Protein AF-0000000065916930 (afdb_homodimer)

Sequence (1220 aa):
MCGIISAISKKNVTNILIEGMKRLEYRGYDSSGLAIINKKKEIIRLRSQGKIKNIINLIHKTKQLIGNIGIAHTRWATHGLALKKNAHPHVSKNIAIVHNGIIENYLNIKTKLQKNGYIFTSDTDTEVIAHLIHYEQNKNNKSLLKTIQTVILKLTGSYSMVIMDRYHPNILIAIRSGSPLLIGLGKQENFISSDQLSLLKITKKFIYLNEGDIAILSHKKITIFNKNSILVHRPIVISNIQNDSITKGHYQHYMKKEIYEQPYAIKNAIRNRITKNEKIQFSELNNNAHALLLKIEHIDIIACGTSYNAGMVSKYWFESLSKISCNVEIASEFCHRKFIVKKNSLLLILSQSGETADSLTALRNSKKHEYLGSLVICNSSSSSLVYESNFSILTNAGIEIGVASTKSFTTQLTILLMIAAKINNLKTNDEKIENKVAKTLRLLPEITKNVLKCDSLIYSLAKELSDKNNIIFIGRGHNYPIAMEGALKLKEISYTHAEAYAAGELKHGPLALVDSSTQIIVIAPNDNLIDKIKLNISEIRTRGGVLHIFSDNLTKFNDNTNVIRLPYDGILLSPIIYVIPLQLLAYYVALIKGKNIDKPRNLAKSVTVEMCGIISAISKKNVTNILIEGMKRLEYRGYDSSGLAIINKKKEIIRLRSQGKIKNIINLIHKTKQLIGNIGIAHTRWATHGLALKKNAHPHVSKNIAIVHNGIIENYLNIKTKLQKNGYIFTSDTDTEVIAHLIHYEQNKNNKSLLKTIQTVILKLTGSYSMVIMDRYHPNILIAIRSGSPLLIGLGKQENFISSDQLSLLKITKKFIYLNEGDIAILSHKKITIFNKNSILVHRPIVISNIQNDSITKGHYQHYMKKEIYEQPYAIKNAIRNRITKNEKIQFSELNNNAHALLLKIEHIDIIACGTSYNAGMVSKYWFESLSKISCNVEIASEFCHRKFIVKKNSLLLILSQSGETADSLTALRNSKKHEYLGSLVICNSSSSSLVYESNFSILTNAGIEIGVASTKSFTTQLTILLMIAAKINNLKTNDEKIENKVAKTLRLLPEITKNVLKCDSLIYSLAKELSDKNNIIFIGRGHNYPIAMEGALKLKEISYTHAEAYAAGELKHGPLALVDSSTQIIVIAPNDNLIDKIKLNISEIRTRGGVLHIFSDNLTKFNDNTNVIRLPYDGILLSPIIYVIPLQLLAYYVALIKGKNIDKPRNLAKSVTVE

pLDDT: mean 93.36, std 6.52, range [48.16, 98.81]

Foldseek 3Di:
DKKKKKKAFPFWCVVLQLLLCVLRCLFAFQKKKKWAQDPVLDIDIDIDGGGSVVRVVVVVVDPPNTHRIMMMMHDQDDWAHSGRQAYDFAADVQKTKDKDWAFPCLVVLVVVLVVVPDDRRGRGSNNSLNSQLVVQVVVDVDDSVVSNLVSVVVTDTFMKMKMDGSVCNQKIKIFGAQQWKKKFDDQLMIMIISDCSSCVVPGQKMFTDDHLKMWMDGSHDIWIAHNVRHTDDTDIDGHPADNVLSDQPPHPFLLVVLLLCQLVLLCQQCPPQADPLLFGHDPQADPVNLVLLQQAQEEEEEEDDLQLLLLQLLQLLLCVQLVHHYHGDYLQVQLPDDDDDDPSYEYEYEDAQLQFRSSLSNLVVCVVDDYSFYEYEYQDCPHPNCVSGPTYRHLVSGDRQFQQDRSSSLSSSLVSNLVSLNSNCSNVVDCPSSSVSSVVSVCVSVLSNQQCVCLVVLLVVLVVCLPAQAEEEEEARSCQSLSVSLQSLLCQQSVHNYYYDHLVCCVVPVLVVQAQRYEYEYEAAPDPCNVVSLVSVVVSVVRNYQYAYEYAPPDDHDPPHRYDHRPDRDDSSSSSRVSSSSSSNSVSSSVVSVTDRRRGPSGRNRNYDD/DKKKKKKAFPFWCVVLQLLLCVLRCLFAFQKKKKWAQDPVLDIDIDIDGGGSVVRVVVVVVDPPPTHRIMMMMHDQDDWAHSGRQAYDFAADVFKTKDKDWAFPCLVVLVVVLVVVPDDRRGRGSNNSLNSQLVVQVVVDVDDSVVSNLVSVVVTDTFMKMKMDGSVCNQKIKIFGAQQWKKKFDDQLMIMIISDCSSCVVPGQKMFTDDHLKMWMDGSVDIWIAHNVRHTDDTDIDGHPADNVLSDQPPHPFLLVVLLLCQLVLLCQQCPPQADPLLFGHDPQADPVNLVLLQQAQEEEEEEDDLQLLLLQLLQLLLCVQLVHHYHGDYLQVQLPDDDDDDPSYEYEYEDAQLQFRSSLSNLVVCVVDDYSFYEYEYQDCPHPNCVSGPTYRHLVSGDRQFQQDRSSSLSSSLVSNLVSLNSNCSNVVDCVSSSVSSVVSVCVSVLSNQQCVCLVVLLVVLVVCLPAQAEEEEEARSCQSLSVSLQSLLCQQSVHNYYYDHLVCCVVPVLVVQAQRYEYEYEAAPDPCNVVSLVSVVSSVVRNYQYAYEYAPPDDHDPPHRYDHRPDRDDSCSSSRVSSSSSSNSVSSSVVSVTDRRRGPSGRRRRYDD

Nearest PDB structures (foldseek):
  2j6h-assembly1_B  TM=9.504E-01  e=5.334E-79  Escherichia coli
  1jxa-assembly2_C  TM=9.363E-01  e=3.120E-67  Escherichia coli
  3ooj-assembly1_G  TM=6.020E-01  e=3.351E-77  Escherichia coli
  3ooj-assembly1_C  TM=5.832E-01  e=1.004E-77  Escherichia coli
  3ooj-assembly1_F  TM=6.096E-01  e=2.004E-74  Escherichia coli

Radius of gyration: 32.71 Å; Cα contacts (8 Å, |Δi|>4): 2933; chains: 2; bounding box: 67×106×75 Å

Structure (mmCIF, N/CA/C/O backbone):
data_AF-0000000065916930-model_v1
#
loop_
_entity.id
_entity.type
_entity.pdbx_description
1 polymer 'Glutamine--fructose-6-phosphate aminotransferase'
#
loop_
_atom_site.group_PDB
_atom_site.id
_atom_site.type_symbol
_atom_site.label_atom_id
_atom_site.label_alt_id
_atom_site.label_comp_id
_atom_site.label_asym_id
_atom_site.label_entity_id
_atom_site.label_seq_id
_atom_site.pdbx_PDB_ins_code
_atom_site.Cartn_x
_atom_site.Cartn_y
_atom_site.Cartn_z
_atom_site.occupancy
_atom_site.B_iso_or_equiv
_atom_site.auth_seq_id
_atom_site.auth_comp_id
_atom_site.auth_asym_id
_atom_site.auth_atom_id
_atom_site.pdbx_PDB_model_num
ATOM 1 N N . MET A 1 1 ? -0.081 22.953 5.621 1 67.19 1 MET A N 1
ATOM 2 C CA . MET A 1 1 ? -0.604 23.938 6.562 1 67.19 1 MET A CA 1
ATOM 3 C C . MET A 1 1 ? -0.187 25.344 6.16 1 67.19 1 MET A C 1
ATOM 5 O O . MET A 1 1 ? 0.849 25.531 5.52 1 67.19 1 MET A O 1
ATOM 9 N N . CYS A 1 2 ? -1.073 26.234 6.484 1 87.62 2 CYS A N 1
ATOM 10 C CA . CYS A 1 2 ? -0.945 27.672 6.219 1 87.62 2 CYS A CA 1
ATOM 11 C C . CYS A 1 2 ? -0.018 28.328 7.23 1 87.62 2 CYS A C 1
ATOM 13 O O . CYS A 1 2 ? 0.495 27.672 8.133 1 87.62 2 CYS A O 1
ATOM 15 N N . GLY A 1 3 ? 0.472 29.453 6.898 1 93 3 GLY A N 1
ATOM 16 C CA . GLY A 1 3 ? 1.339 30.219 7.785 1 93 3 GLY A CA 1
ATOM 17 C C . GLY A 1 3 ? 0.653 31.422 8.391 1 93 3 GLY A C 1
ATOM 18 O O . GLY A 1 3 ? -0.063 32.156 7.703 1 93 3 GLY A O 1
ATOM 19 N N . ILE A 1 4 ? 0.854 31.562 9.711 1 96.75 4 ILE A N 1
ATOM 20 C CA . ILE A 1 4 ? 0.344 32.719 10.414 1 96.75 4 ILE A CA 1
ATOM 21 C C . ILE A 1 4 ? 1.51 33.562 10.953 1 96.75 4 ILE A C 1
ATOM 23 O O . ILE A 1 4 ? 2.471 33 11.5 1 96.75 4 ILE A O 1
ATOM 27 N N . ILE A 1 5 ? 1.479 34.844 10.758 1 97.81 5 ILE A N 1
ATOM 28 C CA . ILE A 1 5 ? 2.402 35.75 11.406 1 97.81 5 ILE A CA 1
ATOM 29 C C . ILE A 1 5 ? 1.656 37.031 11.836 1 97.81 5 ILE A C 1
ATOM 31 O O . ILE A 1 5 ? 0.875 37.562 11.055 1 97.81 5 ILE A O 1
ATOM 35 N N . SER A 1 6 ? 1.8 37.375 13.055 1 98.69 6 SER A N 1
ATOM 36 C CA . SER A 1 6 ? 1.18 38.594 13.594 1 98.69 6 SER A CA 1
ATOM 37 C C . SER A 1 6 ? 2.137 39.344 14.516 1 98.69 6 SER A C 1
ATOM 39 O O . SER A 1 6 ? 3.088 38.75 15.039 1 98.69 6 SER A O 1
ATOM 41 N N . ALA A 1 7 ? 1.853 40.625 14.609 1 98.56 7 ALA A N 1
ATOM 42 C CA . ALA A 1 7 ? 2.729 41.469 15.43 1 98.56 7 ALA A CA 1
ATOM 43 C C . ALA A 1 7 ? 1.951 42.594 16.078 1 98.56 7 ALA A C 1
ATOM 45 O O . ALA A 1 7 ? 1.01 43.125 15.492 1 98.56 7 ALA A O 1
ATOM 46 N N . ILE A 1 8 ? 2.291 42.906 17.25 1 98.38 8 ILE A N 1
ATOM 47 C CA . ILE A 1 8 ? 1.831 44.062 17.969 1 98.38 8 ILE A CA 1
ATOM 48 C C . ILE A 1 8 ? 3.023 44.812 18.594 1 98.38 8 ILE A C 1
ATOM 50 O O . ILE A 1 8 ? 3.852 44.188 19.266 1 98.38 8 ILE A O 1
ATOM 54 N N . SER A 1 9 ? 3.145 46.031 18.25 1 97.38 9 SER A N 1
ATOM 55 C CA . SER A 1 9 ? 4.324 46.812 18.625 1 97.38 9 SER A CA 1
ATOM 56 C C . SER A 1 9 ? 3.982 48.281 18.781 1 97.38 9 SER A C 1
ATOM 58 O O . SER A 1 9 ? 2.885 48.719 18.422 1 97.38 9 SER A O 1
ATOM 60 N N . LYS A 1 10 ? 4.941 49.031 19.375 1 94.62 10 LYS A N 1
ATOM 61 C CA . LYS A 1 10 ? 4.828 50.5 19.391 1 94.62 10 LYS A CA 1
ATOM 62 C C . LYS A 1 10 ? 5.215 51.094 18.047 1 94.62 10 LYS A C 1
ATOM 64 O O . LYS A 1 10 ? 4.879 52.25 17.75 1 94.62 10 LYS A O 1
ATOM 69 N N . LYS A 1 11 ? 5.871 50.25 17.281 1 94.69 11 LYS A N 1
ATOM 70 C CA . LYS A 1 11 ? 6.316 50.688 15.961 1 94.69 11 LYS A CA 1
ATOM 71 C C . LYS A 1 11 ? 5.473 50.062 14.859 1 94.69 11 LYS A C 1
ATOM 73 O O . LYS A 1 11 ? 4.609 49.219 15.141 1 94.69 11 LYS A O 1
ATOM 78 N N . ASN A 1 12 ? 5.758 50.594 13.664 1 95.88 12 ASN A N 1
ATOM 79 C CA . ASN A 1 12 ? 5.074 50.031 12.508 1 95.88 12 ASN A CA 1
ATOM 80 C C . ASN A 1 12 ? 5.422 48.531 12.312 1 95.88 12 ASN A C 1
ATOM 82 O O . ASN A 1 12 ? 6.598 48.188 12.328 1 95.88 12 ASN A O 1
ATOM 86 N N . VAL A 1 13 ? 4.398 47.656 12.047 1 97.12 13 VAL A N 1
ATOM 87 C CA . VAL A 1 13 ? 4.637 46.219 12.055 1 97.12 13 VAL A CA 1
ATOM 88 C C . VAL A 1 13 ? 4.637 45.688 10.617 1 97.12 13 VAL A C 1
ATOM 90 O O . VAL A 1 13 ? 4.855 44.5 10.391 1 97.12 13 VAL A O 1
ATOM 93 N N . THR A 1 14 ? 4.441 46.5 9.625 1 96.81 14 THR A N 1
ATOM 94 C CA . THR A 1 14 ? 4.266 46.062 8.242 1 96.81 14 THR A CA 1
ATOM 95 C C . THR A 1 14 ? 5.465 45.25 7.773 1 96.81 14 THR A C 1
ATOM 97 O O . THR A 1 14 ? 5.301 44.188 7.188 1 96.81 14 THR A O 1
ATOM 100 N N . ASN A 1 15 ? 6.625 45.719 8.016 1 95.81 15 ASN A N 1
ATOM 101 C CA . ASN A 1 15 ? 7.832 45.031 7.562 1 95.81 15 ASN A CA 1
ATOM 102 C C . ASN A 1 15 ? 8.008 43.688 8.258 1 95.81 15 ASN A C 1
ATOM 104 O O . ASN A 1 15 ? 8.516 42.75 7.652 1 95.81 15 ASN A O 1
ATOM 108 N N . ILE A 1 16 ? 7.633 43.594 9.469 1 96.69 16 ILE A N 1
ATOM 109 C CA . ILE A 1 16 ? 7.703 42.344 10.211 1 96.69 16 ILE A CA 1
ATOM 110 C C . ILE A 1 16 ? 6.773 41.312 9.57 1 96.69 16 ILE A C 1
ATOM 112 O O . ILE A 1 16 ? 7.145 40.125 9.414 1 96.69 16 ILE A O 1
ATOM 116 N N . LEU A 1 17 ? 5.602 41.75 9.211 1 97.81 17 LEU A N 1
ATOM 117 C CA . LEU A 1 17 ? 4.629 40.844 8.578 1 97.81 17 LEU A CA 1
ATOM 118 C C . LEU A 1 17 ? 5.129 40.375 7.219 1 97.81 17 LEU A C 1
ATOM 120 O O . LEU A 1 17 ? 4.988 39.219 6.879 1 97.81 17 LEU A O 1
ATOM 124 N N . ILE A 1 18 ? 5.754 41.281 6.488 1 96.31 18 ILE A N 1
ATOM 125 C CA . ILE A 1 18 ? 6.27 40.969 5.164 1 96.31 18 ILE A CA 1
ATOM 126 C C . ILE A 1 18 ? 7.375 39.906 5.281 1 96.31 18 ILE A C 1
ATOM 128 O O . ILE A 1 18 ? 7.34 38.875 4.605 1 96.31 18 ILE A O 1
ATOM 132 N N . GLU A 1 19 ? 8.297 40.125 6.133 1 95.44 19 GLU A N 1
ATOM 133 C CA . GLU A 1 19 ? 9.422 39.219 6.312 1 95.44 19 GLU A CA 1
ATOM 134 C C . GLU A 1 19 ? 8.953 37.875 6.852 1 95.44 19 GLU A C 1
ATOM 136 O O . GLU A 1 19 ? 9.469 36.812 6.445 1 95.44 19 GLU A O 1
ATOM 141 N N . GLY A 1 20 ? 8.07 37.938 7.746 1 95.69 20 GLY A N 1
ATOM 142 C CA . GLY A 1 20 ? 7.504 36.688 8.266 1 95.69 20 GLY A CA 1
ATOM 143 C C . GLY A 1 20 ? 6.809 35.875 7.203 1 95.69 20 GLY A C 1
ATOM 144 O O . GLY A 1 20 ? 6.965 34.625 7.164 1 95.69 20 GLY A O 1
ATOM 145 N N . MET A 1 21 ? 6.02 36.469 6.359 1 95.5 21 MET A N 1
ATOM 146 C CA . MET A 1 21 ? 5.328 35.781 5.277 1 95.5 21 MET A CA 1
ATOM 147 C C . MET A 1 21 ? 6.328 35.125 4.32 1 95.5 21 MET A C 1
ATOM 149 O O . MET A 1 21 ? 6.133 34 3.869 1 95.5 21 MET A O 1
ATOM 153 N N . LYS A 1 22 ? 7.383 35.844 4.023 1 93.44 22 LYS A N 1
ATOM 154 C CA . LYS A 1 22 ? 8.414 35.312 3.143 1 93.44 22 LYS A CA 1
ATOM 155 C C . LYS A 1 22 ? 8.992 34.031 3.693 1 93.44 22 LYS A C 1
ATOM 157 O O . LYS A 1 22 ? 9.18 33.062 2.949 1 93.44 22 LYS A O 1
ATOM 162 N N . ARG A 1 23 ? 9.133 33.969 4.938 1 90.81 23 ARG A N 1
ATOM 163 C CA . ARG A 1 23 ? 9.766 32.844 5.59 1 90.81 23 ARG A CA 1
ATOM 164 C C . ARG A 1 23 ? 8.773 31.688 5.77 1 90.81 23 ARG A C 1
ATOM 166 O O . ARG A 1 23 ? 9.18 30.547 5.941 1 90.81 23 ARG A O 1
ATOM 173 N N . LEU A 1 24 ? 7.52 32.031 5.684 1 91.25 24 LEU A N 1
ATOM 174 C CA . LEU A 1 24 ? 6.488 31 5.867 1 91.25 24 LEU A CA 1
ATOM 175 C C . LEU A 1 24 ? 5.945 30.531 4.52 1 91.25 24 LEU A C 1
ATOM 177 O O . LEU A 1 24 ? 5.004 29.734 4.473 1 91.25 24 LEU A O 1
ATOM 181 N N . GLU A 1 25 ? 6.535 30.953 3.467 1 87.5 25 GLU A N 1
ATOM 182 C CA . GLU A 1 25 ? 6.012 30.625 2.143 1 87.5 25 GLU A CA 1
ATOM 183 C C . GLU A 1 25 ? 6.004 29.125 1.905 1 87.5 25 GLU A C 1
ATOM 185 O O . GLU A 1 25 ? 5.16 28.609 1.168 1 87.5 25 GLU A O 1
ATOM 190 N N . TYR A 1 26 ? 6.895 28.422 2.535 1 81.38 26 TYR A N 1
ATOM 191 C CA . TYR A 1 26 ? 6.992 26.969 2.363 1 81.38 26 TYR A CA 1
ATOM 192 C C . TYR A 1 26 ? 5.77 26.266 2.941 1 81.38 26 TYR A C 1
ATOM 194 O O . TYR A 1 26 ? 5.504 25.109 2.621 1 81.38 26 TYR A O 1
ATOM 202 N N . ARG A 1 27 ? 4.992 26.938 3.754 1 86.06 27 ARG A N 1
ATOM 203 C CA . ARG A 1 27 ? 3.801 26.359 4.375 1 86.06 27 ARG A CA 1
ATOM 204 C C . ARG A 1 27 ? 2.566 26.609 3.512 1 86.06 27 ARG A C 1
ATOM 206 O O . ARG A 1 27 ? 1.517 26 3.74 1 86.06 27 ARG A O 1
ATOM 213 N N . GLY A 1 28 ? 2.66 27.531 2.635 1 86.94 28 GLY A N 1
ATOM 214 C CA . GLY A 1 28 ? 1.579 27.859 1.72 1 86.94 28 GLY A CA 1
ATOM 215 C C . GLY A 1 28 ? 1.956 28.922 0.71 1 86.94 28 GLY A C 1
ATOM 216 O O . GLY A 1 28 ? 2.588 29.922 1.062 1 86.94 28 GLY A O 1
ATOM 217 N N . TYR A 1 29 ? 1.554 28.641 -0.523 1 86.06 29 TYR A N 1
ATOM 218 C CA . TYR A 1 29 ? 1.954 29.578 -1.557 1 86.06 29 TYR A CA 1
ATOM 219 C C . TYR A 1 29 ? 0.828 29.812 -2.559 1 86.06 29 TYR A C 1
ATOM 221 O O . TYR A 1 29 ? 1.061 30.297 -3.664 1 86.06 29 TYR A O 1
ATOM 229 N N . ASP A 1 30 ? -0.404 29.453 -2.158 1 89.06 30 ASP A N 1
ATOM 230 C CA . ASP A 1 30 ? -1.557 29.609 -3.039 1 89.06 30 ASP A CA 1
ATOM 231 C C . ASP A 1 30 ? -2.064 31.047 -3.023 1 89.06 30 ASP A C 1
ATOM 233 O O . ASP A 1 30 ? -2.529 31.562 -4.043 1 89.06 30 ASP A O 1
ATOM 237 N N . SER A 1 31 ? -2.133 31.594 -1.877 1 93.75 31 SER A N 1
ATOM 238 C CA . SER A 1 31 ? -2.523 32.969 -1.676 1 93.75 31 SER A CA 1
ATOM 239 C C . SER A 1 31 ? -1.972 33.531 -0.362 1 93.75 31 SER A C 1
ATOM 241 O O . SER A 1 31 ? -1.495 32.75 0.48 1 93.75 31 SER A O 1
ATOM 243 N N . SER A 1 32 ? -1.911 34.812 -0.305 1 96.5 32 SER A N 1
ATOM 244 C CA . SER A 1 32 ? -1.412 35.469 0.904 1 96.5 32 SER A CA 1
ATOM 245 C C . SER A 1 32 ? -2.1 36.812 1.138 1 96.5 32 SER A C 1
ATOM 247 O O . SER A 1 32 ? -2.715 37.375 0.225 1 96.5 32 SER A O 1
ATOM 249 N N . GLY A 1 33 ? -2.029 37.25 2.35 1 97.56 33 GLY A N 1
ATOM 250 C CA . GLY A 1 33 ? -2.607 38.531 2.689 1 97.56 33 GLY A CA 1
ATOM 251 C C . GLY A 1 33 ? -2.23 39.031 4.082 1 97.56 33 GLY A C 1
ATOM 252 O O . GLY A 1 33 ? -1.593 38.281 4.84 1 97.56 33 GLY A O 1
ATOM 253 N N . LEU A 1 34 ? -2.525 40.281 4.32 1 98.12 34 LEU A N 1
ATOM 254 C CA . LEU A 1 34 ? -2.309 40.875 5.641 1 98.12 34 LEU A CA 1
ATOM 255 C C . LEU A 1 34 ? -3.363 41.938 5.953 1 98.12 34 LEU A C 1
ATOM 257 O O . LEU A 1 34 ? -4.074 42.375 5.055 1 98.12 34 LEU A O 1
ATOM 261 N N . ALA A 1 35 ? -3.549 42.188 7.137 1 98.19 35 ALA A N 1
ATOM 262 C CA . ALA A 1 35 ? -4.398 43.25 7.621 1 98.19 35 ALA A CA 1
ATOM 263 C C . ALA A 1 35 ? -3.717 44.031 8.75 1 98.19 35 ALA A C 1
ATOM 265 O O . ALA A 1 35 ? -3.045 43.438 9.594 1 98.19 35 ALA A O 1
ATOM 266 N N . ILE A 1 36 ? -3.871 45.281 8.703 1 97.44 36 ILE A N 1
ATOM 267 C CA . ILE A 1 36 ? -3.32 46.156 9.727 1 97.44 36 ILE A CA 1
ATOM 268 C C . ILE A 1 36 ? -4.398 47.125 10.219 1 97.44 36 ILE A C 1
ATOM 270 O O . ILE A 1 36 ? -5.336 47.438 9.477 1 97.44 36 ILE A O 1
ATOM 274 N N . ILE A 1 37 ? -4.359 47.469 11.453 1 97.12 37 ILE A N 1
ATOM 275 C CA . ILE A 1 37 ? -5.172 48.562 11.945 1 97.12 37 ILE A CA 1
ATOM 276 C C . ILE A 1 37 ? -4.371 49.875 11.898 1 97.12 37 ILE A C 1
ATOM 278 O O . ILE A 1 37 ? -3.338 49.969 12.562 1 97.12 37 ILE A O 1
ATOM 282 N N . ASN A 1 38 ? -4.887 50.812 11.164 1 94.25 38 ASN A N 1
ATOM 283 C CA . ASN A 1 38 ? -4.129 52.062 10.984 1 94.25 38 ASN A CA 1
ATOM 284 C C . ASN A 1 38 ? -4.379 53.031 12.125 1 94.25 38 ASN A C 1
ATOM 286 O O . ASN A 1 38 ? -5.059 52.719 13.094 1 94.25 38 ASN A O 1
ATOM 290 N N . LYS A 1 39 ? -3.797 54.188 11.992 1 90.75 39 LYS A N 1
ATOM 291 C CA . LYS A 1 39 ? -3.885 55.188 13.039 1 90.75 39 LYS A CA 1
ATOM 292 C C . LYS A 1 39 ? -5.32 55.688 13.211 1 90.75 39 LYS A C 1
ATOM 294 O O . LYS A 1 39 ? -5.699 56.125 14.297 1 90.75 39 LYS A O 1
ATOM 299 N N . LYS A 1 40 ? -6.113 55.594 12.164 1 92.94 40 LYS A N 1
ATOM 300 C CA . LYS A 1 40 ? -7.512 56 12.211 1 92.94 40 LYS A CA 1
ATOM 301 C C . LYS A 1 40 ? -8.398 54.906 12.75 1 92.94 40 LYS A C 1
ATOM 303 O O . LYS A 1 40 ? -9.625 54.969 12.68 1 92.94 40 LYS A O 1
ATOM 308 N N . LYS A 1 41 ? -7.801 53.812 13.172 1 94.88 41 LYS A N 1
ATOM 309 C CA . LYS A 1 41 ? -8.484 52.656 13.75 1 94.88 41 LYS A CA 1
ATOM 310 C C . LYS A 1 41 ? -9.336 51.938 12.703 1 94.88 41 LYS A C 1
ATOM 312 O O . LYS A 1 41 ? -10.445 51.5 12.992 1 94.88 41 LYS A O 1
ATOM 317 N N . GLU A 1 42 ? -8.797 52 11.562 1 95.69 42 GLU A N 1
ATOM 318 C CA . GLU A 1 42 ? -9.43 51.25 10.477 1 95.69 42 GLU A CA 1
ATOM 319 C C . GLU A 1 42 ? -8.625 50.031 10.109 1 95.69 42 GLU A C 1
ATOM 321 O O . GLU A 1 42 ? -7.395 50.031 10.133 1 95.69 42 GLU A O 1
ATOM 326 N N . ILE A 1 43 ? -9.414 48.969 9.734 1 97.12 43 ILE A N 1
ATOM 327 C CA . ILE A 1 43 ? -8.758 47.75 9.242 1 97.12 43 ILE A CA 1
ATOM 328 C C . ILE A 1 43 ? -8.453 47.906 7.754 1 97.12 43 ILE A C 1
ATOM 330 O O . ILE A 1 43 ? -9.367 48.031 6.941 1 97.12 43 ILE A O 1
ATOM 334 N N . ILE A 1 44 ? -7.199 47.906 7.418 1 96.94 44 ILE A N 1
ATOM 335 C CA . ILE A 1 44 ? -6.77 47.906 6.023 1 96.94 44 ILE A CA 1
ATOM 336 C C . ILE A 1 44 ? -6.316 46.469 5.648 1 96.94 44 ILE A C 1
ATOM 338 O O . ILE A 1 44 ? -5.375 45.938 6.234 1 96.94 44 ILE A O 1
ATOM 342 N N . ARG A 1 45 ? -6.984 45.875 4.707 1 97.12 45 ARG A N 1
ATOM 343 C CA . ARG A 1 45 ? -6.723 44.5 4.305 1 97.12 45 ARG A CA 1
ATOM 344 C C . ARG A 1 45 ? -6.219 44.438 2.867 1 97.12 45 ARG A C 1
ATOM 346 O O . ARG A 1 45 ? -6.738 45.125 1.988 1 97.12 45 ARG A O 1
ATOM 353 N N . LEU A 1 46 ? -5.164 43.719 2.684 1 97.38 46 LEU A N 1
ATOM 354 C CA . LEU A 1 46 ? -4.664 43.375 1.354 1 97.38 46 LEU A CA 1
ATOM 355 C C . LEU A 1 46 ? -4.574 41.875 1.162 1 97.38 46 LEU A C 1
ATOM 357 O O . LEU A 1 46 ? -4.164 41.156 2.072 1 97.38 46 LEU A O 1
ATOM 361 N N . ARG A 1 47 ? -5.039 41.344 0.109 1 96.44 47 ARG A N 1
ATOM 362 C CA . ARG A 1 47 ? -5.008 39.938 -0.228 1 96.44 47 ARG A CA 1
ATOM 363 C C . ARG A 1 47 ? -4.59 39.719 -1.68 1 96.44 47 ARG A C 1
ATOM 365 O O . ARG A 1 47 ? -4.906 40.531 -2.547 1 96.44 47 ARG A O 1
ATOM 372 N N . SER A 1 48 ? -3.92 38.719 -1.923 1 96.44 48 SER A N 1
ATOM 373 C CA . SER A 1 48 ? -3.484 38.375 -3.279 1 96.44 48 SER A CA 1
ATOM 374 C C . SER A 1 48 ? -3.439 36.875 -3.512 1 96.44 48 SER A C 1
ATOM 376 O O . SER A 1 48 ? -3.172 36.125 -2.586 1 96.44 48 SER A O 1
ATOM 378 N N . GLN A 1 49 ? -3.768 36.594 -4.719 1 94.5 49 GLN A N 1
ATOM 379 C CA . GLN A 1 49 ? -3.592 35.188 -5.148 1 94.5 49 GLN A CA 1
ATOM 380 C C . GLN A 1 49 ? -2.156 34.938 -5.602 1 94.5 49 GLN A C 1
ATOM 382 O O . GLN A 1 49 ? -1.477 35.844 -6.07 1 94.5 49 GLN A O 1
ATOM 387 N N . GLY A 1 50 ? -1.706 33.75 -5.445 1 90.31 50 GLY A N 1
ATOM 388 C CA . GLY A 1 50 ? -0.415 33.344 -5.984 1 90.31 50 GLY A CA 1
ATOM 389 C C . GLY A 1 50 ? 0.715 33.469 -4.98 1 90.31 50 GLY A C 1
ATOM 390 O O . GLY A 1 50 ? 0.485 33.438 -3.77 1 90.31 50 GLY A O 1
ATOM 391 N N . LYS A 1 51 ? 1.942 33.688 -5.477 1 88 51 LYS A N 1
ATOM 392 C CA . LYS A 1 51 ? 3.156 33.656 -4.668 1 88 51 LYS A CA 1
ATOM 393 C C . LYS A 1 51 ? 3.279 34.906 -3.828 1 88 51 LYS A C 1
ATOM 395 O O . LYS A 1 51 ? 2.66 35.938 -4.137 1 88 51 LYS A O 1
ATOM 400 N N . ILE A 1 52 ? 4.117 34.875 -2.857 1 92.19 52 ILE A N 1
ATOM 401 C CA . ILE A 1 52 ? 4.281 35.938 -1.868 1 92.19 52 ILE A CA 1
ATOM 402 C C . ILE A 1 52 ? 4.707 37.219 -2.562 1 92.19 52 ILE A C 1
ATOM 404 O O . ILE A 1 52 ? 4.387 38.312 -2.098 1 92.19 52 ILE A O 1
ATOM 408 N N . LYS A 1 53 ? 5.375 37.062 -3.67 1 93.06 53 LYS A N 1
ATOM 409 C CA . LYS A 1 53 ? 5.82 38.25 -4.406 1 93.06 53 LYS A CA 1
ATOM 410 C C . LYS A 1 53 ? 4.641 39.125 -4.801 1 93.06 53 LYS A C 1
ATOM 412 O O . LYS A 1 53 ? 4.762 40.344 -4.848 1 93.06 53 LYS A O 1
ATOM 417 N N . ASN A 1 54 ? 3.516 38.562 -5.074 1 94.69 54 ASN A N 1
ATOM 418 C CA . ASN A 1 54 ? 2.334 39.312 -5.504 1 94.69 54 ASN A CA 1
ATOM 419 C C . ASN A 1 54 ? 1.815 40.219 -4.402 1 94.69 54 ASN A C 1
ATOM 421 O O . ASN A 1 54 ? 1.473 41.375 -4.664 1 94.69 54 ASN A O 1
ATOM 425 N N . ILE A 1 55 ? 1.73 39.688 -3.191 1 95.44 55 ILE A N 1
ATOM 426 C CA . ILE A 1 55 ? 1.234 40.5 -2.088 1 95.44 55 ILE A CA 1
ATOM 427 C C . ILE A 1 55 ? 2.25 41.594 -1.752 1 95.44 55 ILE A C 1
ATOM 429 O O . ILE A 1 55 ? 1.875 42.688 -1.369 1 95.44 55 ILE A O 1
ATOM 433 N N . ILE A 1 56 ? 3.49 41.312 -1.883 1 94.38 56 ILE A N 1
ATOM 434 C CA . ILE A 1 56 ? 4.535 42.281 -1.606 1 94.38 56 ILE A CA 1
ATOM 435 C C . ILE A 1 56 ? 4.426 43.438 -2.59 1 94.38 56 ILE A C 1
ATOM 437 O O . ILE A 1 56 ? 4.52 44.625 -2.197 1 94.38 56 ILE A O 1
ATOM 441 N N . ASN A 1 57 ? 4.211 43.125 -3.789 1 94.75 57 ASN A N 1
ATOM 442 C CA . ASN A 1 57 ? 4.02 44.156 -4.805 1 94.75 57 ASN A CA 1
ATOM 443 C C . ASN A 1 57 ? 2.809 45.031 -4.496 1 94.75 57 ASN A C 1
ATOM 445 O O . ASN A 1 57 ? 2.855 46.25 -4.676 1 94.75 57 ASN A O 1
ATOM 449 N N . LEU A 1 58 ? 1.793 44.375 -4.074 1 95.06 58 LEU A N 1
ATOM 450 C CA . LEU A 1 58 ? 0.576 45.094 -3.727 1 95.06 58 LEU A CA 1
ATOM 451 C C . LEU A 1 58 ? 0.816 46.031 -2.541 1 95.06 58 LEU A C 1
ATOM 453 O O . LEU A 1 58 ? 0.311 47.156 -2.514 1 95.06 58 LEU A O 1
ATOM 457 N N . ILE A 1 59 ? 1.515 45.562 -1.584 1 94.75 59 ILE A N 1
ATOM 458 C CA . ILE A 1 59 ? 1.835 46.375 -0.396 1 94.75 59 ILE A CA 1
ATOM 459 C C . ILE A 1 59 ? 2.656 47.594 -0.793 1 94.75 59 ILE A C 1
ATOM 461 O O . ILE A 1 59 ? 2.41 48.688 -0.306 1 94.75 59 ILE A O 1
ATOM 465 N N . HIS A 1 60 ? 3.588 47.406 -1.66 1 91.69 60 HIS A N 1
ATOM 466 C CA . HIS A 1 60 ? 4.449 48.5 -2.104 1 91.69 60 HIS A CA 1
ATOM 467 C C . HIS A 1 60 ? 3.656 49.531 -2.865 1 91.69 60 HIS A C 1
ATOM 469 O O . HIS A 1 60 ? 3.992 50.719 -2.824 1 91.69 60 HIS A O 1
ATOM 475 N N . LYS A 1 61 ? 2.684 49.062 -3.48 1 91.69 61 LYS A N 1
ATOM 476 C CA . LYS A 1 61 ? 1.849 49.969 -4.238 1 91.69 61 LYS A CA 1
ATOM 477 C C . LYS A 1 61 ? 0.899 50.75 -3.316 1 91.69 61 LYS A C 1
ATOM 479 O O . LYS A 1 61 ? 0.431 51.844 -3.662 1 91.69 61 LYS A O 1
ATOM 484 N N . THR A 1 62 ? 0.628 50.094 -2.289 1 87.12 62 THR A N 1
ATOM 485 C CA . THR A 1 62 ? -0.293 50.688 -1.336 1 87.12 62 THR A CA 1
ATOM 486 C C . THR A 1 62 ? 0.432 51.719 -0.459 1 87.12 62 THR A C 1
ATOM 488 O O . THR A 1 62 ? 1.453 51.375 0.155 1 87.12 62 THR A O 1
ATOM 491 N N . LYS A 1 63 ? 0.023 52.969 -0.599 1 78.19 63 LYS A N 1
ATOM 492 C CA . LYS A 1 63 ? 0.64 54.031 0.159 1 78.19 63 LYS A CA 1
ATOM 493 C C . LYS A 1 63 ? 0.185 54.031 1.615 1 78.19 63 LYS A C 1
ATOM 495 O O . LYS A 1 63 ? -0.984 53.75 1.902 1 78.19 63 LYS A O 1
ATOM 500 N N . GLN A 1 64 ? 1.112 54.156 2.58 1 77.06 64 GLN A N 1
ATOM 501 C CA . GLN A 1 64 ? 0.854 54.438 3.992 1 77.06 64 GLN A CA 1
ATOM 502 C C . GLN A 1 64 ? 0.253 53.188 4.68 1 77.06 64 GLN A C 1
ATOM 504 O O . GLN A 1 64 ? -0.707 53.312 5.441 1 77.06 64 GLN A O 1
ATOM 509 N N . LEU A 1 65 ? 0.63 52 4.309 1 91.31 65 LEU A N 1
ATOM 510 C CA . LEU A 1 65 ? 0.256 50.844 5.113 1 91.31 65 LEU A CA 1
ATOM 511 C C . LEU A 1 65 ? 1.027 50.812 6.43 1 91.31 65 LEU A C 1
ATOM 513 O O . LEU A 1 65 ? 2.008 50.094 6.566 1 91.31 65 LEU A O 1
ATOM 517 N N . ILE A 1 66 ? 0.536 51.656 7.344 1 93.88 66 ILE A N 1
ATOM 518 C CA . ILE A 1 66 ? 1.221 51.844 8.617 1 93.88 66 ILE A CA 1
ATOM 519 C C . ILE A 1 66 ? 0.273 51.5 9.766 1 93.88 66 ILE A C 1
ATOM 521 O O . ILE A 1 66 ? -0.877 51.969 9.781 1 93.88 66 ILE A O 1
ATOM 525 N N . GLY A 1 67 ? 0.789 50.75 10.656 1 95.38 67 GLY A N 1
ATOM 526 C CA . GLY A 1 67 ? 0.04 50.375 11.852 1 95.38 67 GLY A CA 1
ATOM 527 C C . GLY A 1 67 ? 0.88 49.656 12.891 1 95.38 67 GLY A C 1
ATOM 528 O O . GLY A 1 67 ? 1.966 49.156 12.586 1 95.38 67 GLY A O 1
ATOM 529 N N . ASN A 1 68 ? 0.403 49.656 14.148 1 96.69 68 ASN A N 1
ATOM 530 C CA . ASN A 1 68 ? 1.141 49.062 15.258 1 96.69 68 ASN A CA 1
ATOM 531 C C . ASN A 1 68 ? 0.677 47.625 15.547 1 96.69 68 ASN A C 1
ATOM 533 O O . ASN A 1 68 ? 1.24 46.969 16.406 1 96.69 68 ASN A O 1
ATOM 537 N N . ILE A 1 69 ? -0.35 47.188 14.906 1 98.06 69 ILE A N 1
ATOM 538 C CA . ILE A 1 69 ? -0.899 45.844 15.07 1 98.06 69 ILE A CA 1
ATOM 539 C C . ILE A 1 69 ? -1.322 45.281 13.711 1 98.06 69 ILE A C 1
ATOM 541 O O . ILE A 1 69 ? -1.865 46.031 12.883 1 98.06 69 ILE A O 1
ATOM 545 N N . GLY A 1 70 ? -0.958 44.031 13.453 1 98.38 70 GLY A N 1
ATOM 546 C CA . GLY A 1 70 ? -1.298 43.438 12.172 1 98.38 70 GLY A CA 1
ATOM 547 C C . GLY A 1 70 ? -1.228 41.906 12.188 1 98.38 70 GLY A C 1
ATOM 548 O O . GLY A 1 70 ? -0.628 41.312 13.094 1 98.38 70 GLY A O 1
ATOM 549 N N . ILE A 1 71 ? -1.944 41.25 11.25 1 98.62 71 ILE A N 1
ATOM 550 C CA . ILE A 1 71 ? -1.942 39.812 11.047 1 98.62 71 ILE A CA 1
ATOM 551 C C . ILE A 1 71 ? -1.715 39.5 9.57 1 98.62 71 ILE A C 1
ATOM 553 O O . ILE A 1 71 ? -2.146 40.25 8.695 1 98.62 71 ILE A O 1
ATOM 557 N N . ALA A 1 72 ? -1.018 38.469 9.32 1 98.38 72 ALA A N 1
ATOM 558 C CA . ALA A 1 72 ? -0.741 38.031 7.961 1 98.38 72 ALA A CA 1
ATOM 559 C C . ALA A 1 72 ? -0.823 36.5 7.848 1 98.38 72 ALA A C 1
ATOM 561 O O . ALA A 1 72 ? -0.759 35.781 8.859 1 98.38 72 ALA A O 1
ATOM 562 N N . HIS A 1 73 ? -1.079 36.062 6.602 1 97.25 73 HIS A N 1
ATOM 563 C CA . HIS A 1 73 ? -1.354 34.656 6.379 1 97.25 73 HIS A CA 1
ATOM 564 C C . HIS A 1 73 ? -0.841 34.188 5.016 1 97.25 73 HIS A C 1
ATOM 566 O O . HIS A 1 73 ? -0.963 34.938 4.027 1 97.25 73 HIS A O 1
ATOM 572 N N . THR A 1 74 ? -0.138 33.094 4.984 1 94.81 74 THR A N 1
ATOM 573 C CA . THR A 1 74 ? 0.155 32.375 3.75 1 94.81 74 THR A CA 1
ATOM 574 C C . THR A 1 74 ? -0.704 31.109 3.641 1 94.81 74 THR A C 1
ATOM 576 O O . THR A 1 74 ? -0.716 30.266 4.551 1 94.81 74 THR A O 1
ATOM 579 N N . ARG A 1 75 ? -1.346 30.922 2.529 1 92.06 75 ARG A N 1
ATOM 580 C CA . ARG A 1 75 ? -2.432 29.953 2.465 1 92.06 75 ARG A CA 1
ATOM 581 C C . ARG A 1 75 ? -2.07 28.797 1.547 1 92.06 75 ARG A C 1
ATOM 583 O O . ARG A 1 75 ? -1.598 29 0.428 1 92.06 75 ARG A O 1
ATOM 590 N N . TRP A 1 76 ? -2.273 27.641 2.031 1 86.81 76 TRP A N 1
ATOM 591 C CA . TRP A 1 76 ? -2.422 26.422 1.243 1 86.81 76 TRP A CA 1
ATOM 592 C C . TRP A 1 76 ? -3.889 26.031 1.121 1 86.81 76 TRP A C 1
ATOM 594 O O . TRP A 1 76 ? -4.52 25.656 2.109 1 86.81 76 TRP A O 1
ATOM 604 N N . ALA A 1 77 ? -4.461 26.078 -0.037 1 82.38 77 ALA A N 1
ATOM 605 C CA . ALA A 1 77 ? -5.906 26.031 -0.225 1 82.38 77 ALA A CA 1
ATOM 606 C C . ALA A 1 77 ? -6.449 24.641 0.046 1 82.38 77 ALA A C 1
ATOM 608 O O . ALA A 1 77 ? -6.062 23.672 -0.624 1 82.38 77 ALA A O 1
ATOM 609 N N . THR A 1 78 ? -7.246 24.5 0.991 1 78.56 78 THR A N 1
ATOM 610 C CA . THR A 1 78 ? -7.965 23.266 1.312 1 78.56 78 THR A CA 1
ATOM 611 C C . THR A 1 78 ? -9.438 23.391 0.934 1 78.56 78 THR A C 1
ATOM 613 O O . THR A 1 78 ? -9.953 22.578 0.156 1 78.56 78 THR A O 1
ATOM 616 N N . HIS A 1 79 ? -10.039 24.391 1.474 1 78.31 79 HIS A N 1
ATOM 617 C CA . HIS A 1 79 ? -11.414 24.734 1.134 1 78.31 79 HIS A CA 1
ATOM 618 C C . HIS A 1 79 ? -11.469 26 0.271 1 78.31 79 HIS A C 1
ATOM 620 O O . HIS A 1 79 ? -10.875 27.016 0.617 1 78.31 79 HIS A O 1
ATOM 626 N N . GLY A 1 80 ? -12.117 25.844 -0.812 1 79.62 80 GLY A N 1
ATOM 627 C CA . GLY A 1 80 ? -12.195 26.984 -1.712 1 79.62 80 GLY A CA 1
ATOM 628 C C . GLY A 1 80 ? -10.984 27.109 -2.615 1 79.62 80 GLY A C 1
ATOM 629 O O . GLY A 1 80 ? -9.859 26.844 -2.193 1 79.62 80 GLY A O 1
ATOM 630 N N . LEU A 1 81 ? -11.18 27.562 -3.768 1 82.75 81 LEU A N 1
ATOM 631 C CA . LEU A 1 81 ? -10.125 27.703 -4.77 1 82.75 81 LEU A CA 1
ATOM 632 C C . LEU A 1 81 ? -9.086 28.734 -4.336 1 82.75 81 LEU A C 1
ATOM 634 O O . LEU A 1 81 ? -9.367 29.562 -3.469 1 82.75 81 LEU A O 1
ATOM 638 N N . ALA A 1 82 ? -7.91 28.641 -4.887 1 85.31 82 ALA A N 1
ATOM 639 C CA . ALA A 1 82 ? -6.848 29.594 -4.598 1 85.31 82 ALA A CA 1
ATOM 640 C C . ALA A 1 82 ? -7.133 30.938 -5.266 1 85.31 82 ALA A C 1
ATOM 642 O O . ALA A 1 82 ? -6.453 31.328 -6.223 1 85.31 82 ALA A O 1
ATOM 643 N N . LEU A 1 83 ? -8.164 31.625 -4.711 1 90.88 83 LEU A N 1
ATOM 644 C CA . LEU A 1 83 ? -8.594 32.906 -5.223 1 90.88 83 LEU A CA 1
ATOM 645 C C . LEU A 1 83 ? -8.352 34.031 -4.191 1 90.88 83 LEU A C 1
ATOM 647 O O . LEU A 1 83 ? -8.266 33.75 -2.992 1 90.88 83 LEU A O 1
ATOM 651 N N . LYS A 1 84 ? -8.305 35.219 -4.672 1 94.31 84 LYS A N 1
ATOM 652 C CA . LYS A 1 84 ? -8.117 36.375 -3.807 1 94.31 84 LYS A CA 1
ATOM 653 C C . LYS A 1 84 ? -9.203 36.469 -2.74 1 94.31 84 LYS A C 1
ATOM 655 O O . LYS A 1 84 ? -8.922 36.719 -1.571 1 94.31 84 LYS A O 1
ATOM 660 N N . LYS A 1 85 ? -10.391 36.156 -3.127 1 94.56 85 LYS A N 1
ATOM 661 C CA . LYS A 1 85 ? -11.508 36.281 -2.199 1 94.56 85 LYS A CA 1
ATOM 662 C C . LYS A 1 85 ? -11.406 35.281 -1.073 1 94.56 85 LYS A C 1
ATOM 664 O O . LYS A 1 85 ? -11.992 35.438 -0.005 1 94.56 85 LYS A O 1
ATOM 669 N N . ASN A 1 86 ? -10.672 34.188 -1.317 1 94.56 86 ASN A N 1
ATOM 670 C CA . ASN A 1 86 ? -10.547 33.125 -0.335 1 94.56 86 ASN A CA 1
ATOM 671 C C . ASN A 1 86 ? -9.273 33.25 0.494 1 94.56 86 ASN A C 1
ATOM 673 O O . ASN A 1 86 ? -9.047 32.5 1.428 1 94.56 86 ASN A O 1
ATOM 677 N N . ALA A 1 87 ? -8.445 34.219 0.163 1 96.06 87 ALA A N 1
ATOM 678 C CA . ALA A 1 87 ? -7.219 34.469 0.918 1 96.06 87 ALA A CA 1
ATOM 679 C C . ALA A 1 87 ? -7.523 35.125 2.264 1 96.06 87 ALA A C 1
ATOM 681 O O . ALA A 1 87 ? -8.508 35.875 2.395 1 96.06 87 ALA A O 1
ATOM 682 N N . HIS A 1 88 ? -6.746 34.719 3.25 1 96.5 88 HIS A N 1
ATOM 683 C CA . HIS A 1 88 ? -6.836 35.375 4.547 1 96.5 88 HIS A CA 1
ATOM 684 C C . HIS A 1 88 ? -6.074 36.688 4.551 1 96.5 88 HIS A C 1
ATOM 686 O O . HIS A 1 88 ? -5.156 36.906 3.746 1 96.5 88 HIS A O 1
ATOM 692 N N . PRO A 1 89 ? -6.414 37.656 5.461 1 98.12 89 PRO A N 1
ATOM 693 C CA . PRO A 1 89 ? -7.379 37.594 6.566 1 98.12 89 PRO A CA 1
ATOM 694 C C . PRO A 1 89 ? -8.82 37.75 6.098 1 98.12 89 PRO A C 1
ATOM 696 O O . PRO A 1 89 ? -9.078 38.375 5.055 1 98.12 89 PRO A O 1
ATOM 699 N N . HIS A 1 90 ? -9.688 37.156 6.805 1 98.06 90 HIS A N 1
ATOM 700 C CA . HIS A 1 90 ? -11.109 37.438 6.641 1 98.06 90 HIS A CA 1
ATOM 701 C C . HIS A 1 90 ? -11.594 38.469 7.641 1 98.06 90 HIS A C 1
ATOM 703 O O . HIS A 1 90 ? -11.078 38.562 8.758 1 98.06 90 HIS A O 1
ATOM 709 N N . VAL A 1 91 ? -12.586 39.312 7.16 1 97.69 91 VAL A N 1
ATOM 710 C CA . VAL A 1 91 ? -13.008 40.438 7.977 1 97.69 91 VAL A CA 1
ATOM 711 C C . VAL A 1 91 ? -14.531 40.438 8.109 1 97.69 91 VAL A C 1
ATOM 713 O O . VAL A 1 91 ? -15.242 40.156 7.137 1 97.69 91 VAL A O 1
ATOM 716 N N . SER A 1 92 ? -14.977 40.625 9.25 1 97.81 92 SER A N 1
ATOM 717 C CA . SER A 1 92 ? -16.375 40.938 9.539 1 97.81 92 SER A CA 1
ATOM 718 C C . SER A 1 92 ? -16.5 42.219 10.312 1 97.81 92 SER A C 1
ATOM 720 O O . SER A 1 92 ? -16.406 42.25 11.547 1 97.81 92 SER A O 1
ATOM 722 N N . LYS A 1 93 ? -16.797 43.312 9.555 1 96 93 LYS A N 1
ATOM 723 C CA . LYS A 1 93 ? -16.922 44.656 10.141 1 96 93 LYS A CA 1
ATOM 724 C C . LYS A 1 93 ? -15.68 45.031 10.938 1 96 93 LYS A C 1
ATOM 726 O O . LYS A 1 93 ? -14.625 45.312 10.359 1 96 93 LYS A O 1
ATOM 731 N N . ASN A 1 94 ? -15.719 44.906 12.25 1 96.5 94 ASN A N 1
ATOM 732 C CA . ASN A 1 94 ? -14.602 45.344 13.07 1 96.5 94 ASN A CA 1
ATOM 733 C C . ASN A 1 94 ? -13.641 44.219 13.391 1 96.5 94 ASN A C 1
ATOM 735 O O . ASN A 1 94 ? -12.625 44.406 14.055 1 96.5 94 ASN A O 1
ATOM 739 N N . ILE A 1 95 ? -13.867 43 12.906 1 97.56 95 ILE A N 1
ATOM 740 C CA . ILE A 1 95 ? -13.094 41.812 13.273 1 97.56 95 ILE A CA 1
ATOM 741 C C . ILE A 1 95 ? -12.266 41.344 12.07 1 97.56 95 ILE A C 1
ATOM 743 O O . ILE A 1 95 ? -12.789 41.219 10.969 1 97.56 95 ILE A O 1
ATOM 747 N N . ALA A 1 96 ? -10.992 41.125 12.242 1 98.31 96 ALA A N 1
ATOM 748 C CA . ALA A 1 96 ? -10.133 40.469 11.258 1 98.31 96 ALA A CA 1
ATOM 749 C C . ALA A 1 96 ? -9.508 39.219 11.836 1 98.31 96 ALA A C 1
ATOM 751 O O . ALA A 1 96 ? -9.102 39.188 13 1 98.31 96 ALA A O 1
ATOM 752 N N . ILE A 1 97 ? -9.469 38.125 11.016 1 98.25 97 ILE A N 1
ATOM 753 C CA . ILE A 1 97 ? -8.977 36.875 11.547 1 98.25 97 ILE A CA 1
ATOM 754 C C . ILE A 1 97 ? -8.102 36.188 10.508 1 98.25 97 ILE A C 1
ATOM 756 O O . ILE A 1 97 ? -8.359 36.281 9.305 1 98.25 97 ILE A O 1
ATOM 760 N N . VAL A 1 98 ? -7.051 35.531 10.945 1 98.06 98 VAL A N 1
ATOM 761 C CA . VAL A 1 98 ? -6.328 34.5 10.18 1 98.06 98 VAL A CA 1
ATOM 762 C C . VAL A 1 98 ? -6.445 33.156 10.883 1 98.06 98 VAL A C 1
ATOM 764 O O . VAL A 1 98 ? -6.582 33.094 12.102 1 98.06 98 VAL A O 1
ATOM 767 N N . HIS A 1 99 ? -6.48 32.156 10.055 1 95.19 99 HIS A N 1
ATOM 768 C CA . HIS A 1 99 ? -6.875 30.844 10.578 1 95.19 99 HIS A CA 1
ATOM 769 C C . HIS A 1 99 ? -6.113 29.719 9.891 1 95.19 99 HIS A C 1
ATOM 771 O O . HIS A 1 99 ? -5.922 29.75 8.672 1 95.19 99 HIS A O 1
ATOM 777 N N . ASN A 1 100 ? -5.484 28.812 10.68 1 92.88 100 ASN A N 1
ATOM 778 C CA . ASN A 1 100 ? -4.961 27.531 10.211 1 92.88 100 ASN A CA 1
ATOM 779 C C . ASN A 1 100 ? -5.797 26.359 10.727 1 92.88 100 ASN A C 1
ATOM 781 O O . ASN A 1 100 ? -5.957 26.203 11.938 1 92.88 100 ASN A O 1
ATOM 785 N N . GLY A 1 101 ? -6.332 25.609 9.836 1 89.62 101 GLY A N 1
ATOM 786 C CA . GLY A 1 101 ? -7.137 24.469 10.258 1 89.62 101 GLY A CA 1
ATOM 787 C C . GLY A 1 101 ? -8.414 24.312 9.453 1 89.62 101 GLY A C 1
ATOM 788 O O . GLY A 1 101 ? -8.523 24.828 8.336 1 89.62 101 GLY A O 1
ATOM 789 N N . ILE A 1 102 ? -9.344 23.531 10 1 86.06 102 ILE A N 1
ATOM 790 C CA . ILE A 1 102 ? -10.609 23.234 9.336 1 86.06 102 ILE A CA 1
ATOM 791 C C . ILE A 1 102 ? -11.75 23.281 10.344 1 86.06 102 ILE A C 1
ATOM 793 O O . ILE A 1 102 ? -11.664 22.688 11.422 1 86.06 102 ILE A O 1
ATOM 797 N N . ILE A 1 103 ? -12.703 24.078 9.977 1 90.94 103 ILE A N 1
ATOM 798 C CA . ILE A 1 103 ? -13.938 24.078 10.758 1 90.94 103 ILE A CA 1
ATOM 799 C C . ILE A 1 103 ? -14.93 23.094 10.156 1 90.94 103 ILE A C 1
ATOM 801 O O . ILE A 1 103 ? -15.555 23.375 9.133 1 90.94 103 ILE A O 1
ATOM 805 N N . GLU A 1 104 ? -15.125 22.094 10.883 1 84.44 104 GLU A N 1
ATOM 806 C CA . GLU A 1 104 ? -15.898 20.969 10.352 1 84.44 104 GLU A CA 1
ATOM 807 C C . GLU A 1 104 ? -17.375 21.328 10.25 1 84.44 104 GLU A C 1
ATOM 809 O O . GLU A 1 104 ? -18.062 20.875 9.336 1 84.44 104 GLU A O 1
ATOM 814 N N . ASN A 1 105 ? -17.922 22.109 11.188 1 89.25 105 ASN A N 1
ATOM 815 C CA . ASN A 1 105 ? -19.344 22.438 11.203 1 89.25 105 ASN A CA 1
ATOM 816 C C . ASN A 1 105 ? -19.609 23.797 10.586 1 89.25 105 ASN A C 1
ATOM 818 O O . ASN A 1 105 ? -20.531 24.5 10.992 1 89.25 105 ASN A O 1
ATOM 822 N N . TYR A 1 106 ? -18.812 24.203 9.672 1 90.62 106 TYR A N 1
ATOM 823 C CA . TYR A 1 106 ? -18.891 25.547 9.117 1 90.62 106 TYR A CA 1
ATOM 824 C C . TYR A 1 106 ? -20.203 25.75 8.375 1 90.62 106 TYR A C 1
ATOM 826 O O . TYR A 1 106 ? -20.75 26.859 8.367 1 90.62 106 TYR A O 1
ATOM 834 N N . LEU A 1 107 ? -20.75 24.688 7.785 1 87.12 107 LEU A N 1
ATOM 835 C CA . LEU A 1 107 ? -21.969 24.828 7 1 87.12 107 LEU A CA 1
ATOM 836 C C . LEU A 1 107 ? -23.156 25.203 7.895 1 87.12 107 LEU A C 1
ATOM 838 O O . LEU A 1 107 ? -23.969 26.047 7.535 1 87.12 107 LEU A O 1
ATOM 842 N N . ASN A 1 108 ? -23.234 24.484 8.961 1 91.25 108 ASN A N 1
ATOM 843 C CA . ASN A 1 108 ? -24.297 24.781 9.914 1 91.25 108 ASN A CA 1
ATOM 844 C C . ASN A 1 108 ? -24.188 26.203 10.43 1 91.25 108 ASN A C 1
ATOM 846 O O . ASN A 1 108 ? -25.203 26.891 10.555 1 91.25 108 ASN A O 1
ATOM 850 N N . ILE A 1 109 ? -23.047 26.625 10.742 1 95.81 109 ILE A N 1
ATOM 851 C CA . ILE A 1 109 ? -22.812 27.969 11.258 1 95.81 109 ILE A CA 1
ATOM 852 C C . ILE A 1 109 ? -23.125 29 10.18 1 95.81 109 ILE A C 1
ATOM 854 O O . ILE A 1 109 ? -23.75 30.031 10.461 1 95.81 109 ILE A O 1
ATOM 858 N N . LYS A 1 110 ? -22.719 28.688 9 1 95.25 110 LYS A N 1
ATOM 859 C CA . LYS A 1 110 ? -22.969 29.594 7.871 1 95.25 110 LYS A CA 1
ATOM 860 C C . LYS A 1 110 ? -24.469 29.812 7.66 1 95.25 110 LYS A C 1
ATOM 862 O O . LYS A 1 110 ? -24.906 30.938 7.492 1 95.25 110 LYS A O 1
ATOM 867 N N . THR A 1 111 ? -25.188 28.766 7.668 1 94.56 111 THR A N 1
ATOM 868 C CA . THR A 1 111 ? -26.641 28.844 7.473 1 94.56 111 THR A CA 1
ATOM 869 C C . THR A 1 111 ? -27.281 29.719 8.547 1 94.56 111 THR A C 1
ATOM 871 O O . THR A 1 111 ? -28.109 30.562 8.234 1 94.56 111 THR A O 1
ATOM 874 N N . LYS A 1 112 ? -26.891 29.484 9.719 1 96.06 112 LYS A N 1
ATOM 875 C CA . LYS A 1 112 ? -27.422 30.266 10.828 1 96.06 112 LYS A CA 1
ATOM 876 C C . LYS A 1 112 ? -27.094 31.75 10.664 1 96.06 112 LYS A C 1
ATOM 878 O O . LYS A 1 112 ? -27.953 32.625 10.875 1 96.06 112 LYS A O 1
ATOM 883 N N . LEU A 1 113 ? -25.891 32.062 10.312 1 97.5 113 LEU A N 1
ATOM 884 C CA . LEU A 1 113 ? -25.438 33.438 10.188 1 97.5 113 LEU A CA 1
ATOM 885 C C . LEU A 1 113 ? -26.109 34.125 8.992 1 97.5 113 LEU A C 1
ATOM 887 O O . LEU A 1 113 ? -26.422 35.312 9.047 1 97.5 113 LEU A O 1
ATOM 891 N N . GLN A 1 114 ? -26.266 33.375 7.961 1 97.06 114 GLN A N 1
ATOM 892 C CA . GLN A 1 114 ? -26.969 33.906 6.805 1 97.06 114 GLN A CA 1
ATOM 893 C C . GLN A 1 114 ? -28.406 34.312 7.168 1 97.06 114 GLN A C 1
ATOM 895 O O . GLN A 1 114 ? -28.906 35.344 6.727 1 97.06 114 GLN A O 1
ATOM 900 N N . LYS A 1 115 ? -29.031 33.469 7.945 1 96.88 115 LYS A N 1
ATOM 901 C CA . LYS A 1 115 ? -30.375 33.781 8.422 1 96.88 115 LYS A CA 1
ATOM 902 C C . LYS A 1 115 ? -30.406 35.062 9.25 1 96.88 115 LYS A C 1
ATOM 904 O O . LYS A 1 115 ? -31.438 35.719 9.336 1 96.88 115 LYS A O 1
ATOM 909 N N . ASN A 1 116 ? -29.297 35.406 9.836 1 96.44 116 ASN A N 1
ATOM 910 C CA . ASN A 1 116 ? -29.203 36.594 10.664 1 96.44 116 ASN A CA 1
ATOM 911 C C . ASN A 1 116 ? -28.656 37.781 9.875 1 96.44 116 ASN A C 1
ATOM 913 O O . ASN A 1 116 ? -28.156 38.75 10.461 1 96.44 116 ASN A O 1
ATOM 917 N N . GLY A 1 117 ? -28.531 37.625 8.547 1 96.19 117 GLY A N 1
ATOM 918 C CA . GLY A 1 117 ? -28.297 38.781 7.68 1 96.19 117 GLY A CA 1
ATOM 919 C C . GLY A 1 117 ? -26.844 38.906 7.25 1 96.19 117 GLY A C 1
ATOM 920 O O . GLY A 1 117 ? -26.484 39.844 6.551 1 96.19 117 GLY A O 1
ATOM 921 N N . TYR A 1 118 ? -26 38.031 7.617 1 97.25 118 TYR A N 1
ATOM 922 C CA . TYR A 1 118 ? -24.594 38.094 7.215 1 97.25 118 TYR A CA 1
ATOM 923 C C . T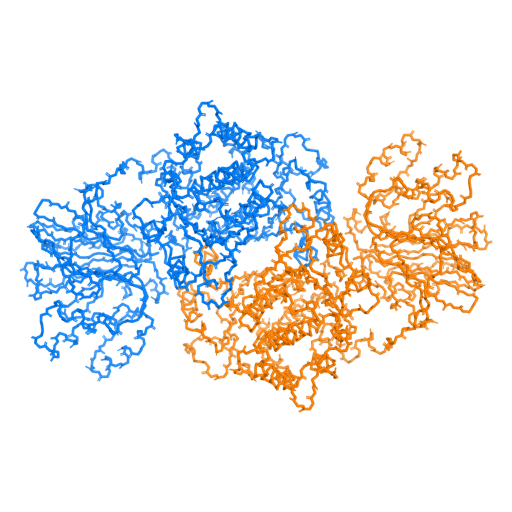YR A 1 118 ? -24.422 37.656 5.77 1 97.25 118 TYR A C 1
ATOM 925 O O . TYR A 1 118 ? -25.062 36.719 5.32 1 97.25 118 TYR A O 1
ATOM 933 N N . ILE A 1 119 ? -23.562 38.375 5.059 1 96.75 119 ILE A N 1
ATOM 934 C CA . ILE A 1 119 ? -23.25 38.062 3.664 1 96.75 119 ILE A CA 1
ATOM 935 C C . ILE A 1 119 ? -21.844 37.469 3.564 1 96.75 119 ILE A C 1
ATOM 937 O O . ILE A 1 119 ? -20.891 38.062 4.062 1 96.75 119 ILE A O 1
ATOM 941 N N . PHE A 1 120 ? -21.781 36.344 2.996 1 96.19 120 PHE A N 1
ATOM 942 C CA . PHE A 1 120 ? -20.5 35.656 2.816 1 96.19 120 PHE A CA 1
ATOM 943 C C . PHE A 1 120 ? -19.906 35.969 1.449 1 96.19 120 PHE A C 1
ATOM 945 O O . PHE A 1 120 ? -20.609 35.969 0.441 1 96.19 120 PHE A O 1
ATOM 952 N N . THR A 1 121 ? -18.625 36.312 1.455 1 94.94 121 THR A N 1
ATOM 953 C CA . THR A 1 121 ? -17.984 36.75 0.222 1 94.94 121 THR A CA 1
ATOM 954 C C . THR A 1 121 ? -16.922 35.75 -0.217 1 94.94 121 THR A C 1
ATOM 956 O O . THR A 1 121 ? -16.312 35.906 -1.278 1 94.94 121 THR A O 1
ATOM 959 N N . SER A 1 122 ? -16.594 34.75 0.603 1 94.62 122 SER A N 1
ATOM 960 C CA . SER A 1 122 ? -15.594 33.719 0.287 1 94.62 122 SER A CA 1
ATOM 961 C C . SER A 1 122 ? -16.172 32.312 0.389 1 94.62 122 SER A C 1
ATOM 963 O O . SER A 1 122 ? -17.344 32.156 0.761 1 94.62 122 SER A O 1
ATOM 965 N N . ASP A 1 123 ? -15.367 31.406 -0.051 1 89.56 123 ASP A N 1
ATOM 966 C CA . ASP A 1 123 ? -15.773 30 -0.024 1 89.56 123 ASP A CA 1
ATOM 967 C C . ASP A 1 123 ? -15.102 29.25 1.125 1 89.56 123 ASP A C 1
ATOM 969 O O . ASP A 1 123 ? -15.203 28.031 1.218 1 89.56 123 ASP A O 1
ATOM 973 N N . THR A 1 124 ? -14.484 29.953 2.002 1 91.19 124 THR A N 1
ATOM 974 C CA . THR A 1 124 ? -13.664 29.312 3.021 1 91.19 124 THR A CA 1
ATOM 975 C C . THR A 1 124 ? -14.453 29.125 4.312 1 91.19 124 THR A C 1
ATOM 977 O O . THR A 1 124 ? -15.445 29.812 4.547 1 91.19 124 THR A O 1
ATOM 980 N N . ASP A 1 125 ? -14.094 28.172 5.059 1 90.75 125 ASP A N 1
ATOM 981 C CA . ASP A 1 125 ? -14.68 27.953 6.375 1 90.75 125 ASP A CA 1
ATOM 982 C C . ASP A 1 125 ? -14.25 29.031 7.367 1 90.75 125 ASP A C 1
ATOM 984 O O . ASP A 1 125 ? -14.898 29.234 8.391 1 90.75 125 ASP A O 1
ATOM 988 N N . THR A 1 126 ? -13.258 29.75 7.074 1 93.88 126 THR A N 1
ATOM 989 C CA . THR A 1 126 ? -12.68 30.75 7.977 1 93.88 126 THR A CA 1
ATOM 990 C C . THR A 1 126 ? -13.625 31.922 8.148 1 93.88 126 THR A C 1
ATOM 992 O O . THR A 1 126 ? -13.703 32.531 9.234 1 93.88 126 THR A O 1
ATOM 995 N N . GLU A 1 127 ? -14.328 32.281 7.082 1 96.75 127 GLU A N 1
ATOM 996 C CA . GLU A 1 127 ? -15.188 33.438 7.117 1 96.75 127 GLU A CA 1
ATOM 997 C C . GLU A 1 127 ? -16.297 33.312 8.156 1 96.75 127 GLU A C 1
ATOM 999 O O . GLU A 1 127 ? -16.734 34.281 8.75 1 96.75 127 GLU A O 1
ATOM 1004 N N . VAL A 1 128 ? -16.656 32.094 8.422 1 96.88 128 VAL A N 1
ATOM 1005 C CA . VAL A 1 128 ? -17.719 31.859 9.391 1 96.88 128 VAL A CA 1
ATOM 1006 C C . VAL A 1 128 ? -17.25 32.281 10.781 1 96.88 128 VAL A C 1
ATOM 1008 O O . VAL A 1 128 ? -18.047 32.75 11.594 1 96.88 128 VAL A O 1
ATOM 1011 N N . ILE A 1 129 ? -16 32.125 11.055 1 97.5 129 ILE A N 1
ATOM 1012 C CA . ILE A 1 129 ? -15.461 32.469 12.367 1 97.5 129 ILE A CA 1
ATOM 1013 C C . ILE A 1 129 ? -15.555 34 12.578 1 97.5 129 ILE A C 1
ATOM 1015 O O . ILE A 1 129 ? -15.992 34.438 13.633 1 97.5 129 ILE A O 1
ATOM 1019 N N . ALA A 1 130 ? -15.156 34.75 11.586 1 97.75 130 ALA A N 1
ATOM 1020 C CA . ALA A 1 130 ? -15.195 36.219 11.68 1 97.75 130 ALA A CA 1
ATOM 1021 C C . ALA A 1 130 ? -16.609 36.719 11.93 1 97.75 130 ALA A C 1
ATOM 1023 O O . ALA A 1 130 ? -16.844 37.531 12.828 1 97.75 130 ALA A O 1
ATOM 1024 N N . HIS A 1 131 ? -17.484 36.125 11.109 1 98.06 131 HIS A N 1
ATOM 1025 C CA . HIS A 1 131 ? -18.875 36.531 11.258 1 98.06 131 HIS A CA 1
ATOM 1026 C C . HIS A 1 131 ? -19.438 36.094 12.609 1 98.06 131 HIS A C 1
ATOM 1028 O O . HIS A 1 131 ? -20.219 36.844 13.227 1 98.06 131 HIS A O 1
ATOM 1034 N N . LEU A 1 132 ? -19.078 34.906 12.984 1 97.81 132 LEU A N 1
ATOM 1035 C CA . LEU A 1 132 ? -19.578 34.406 14.25 1 97.81 132 LEU A CA 1
ATOM 1036 C C . LEU A 1 132 ? -19.078 35.25 15.422 1 97.81 132 LEU A C 1
ATOM 1038 O O . LEU A 1 132 ? -19.828 35.5 16.375 1 97.81 132 LEU A O 1
ATOM 1042 N N . ILE A 1 133 ? -17.859 35.656 15.406 1 97 133 ILE A N 1
ATOM 1043 C CA . ILE A 1 133 ? -17.312 36.531 16.453 1 97 133 ILE A CA 1
ATOM 1044 C C . ILE A 1 133 ? -18.078 37.844 16.484 1 97 133 ILE A C 1
ATOM 1046 O O . ILE A 1 133 ? -18.484 38.312 17.562 1 97 133 ILE A O 1
ATOM 1050 N N . HIS A 1 134 ? -18.219 38.438 15.328 1 97.06 134 HIS A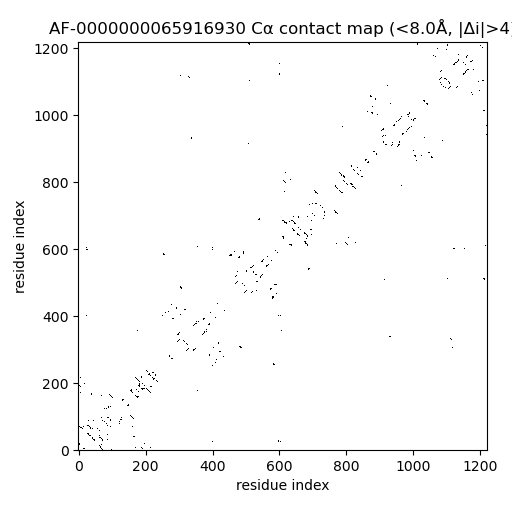 N 1
ATOM 1051 C CA . HIS A 1 134 ? -18.969 39.719 15.25 1 97.06 134 HIS A CA 1
ATOM 1052 C C . HIS A 1 134 ? -20.375 39.531 15.789 1 97.06 134 HIS A C 1
ATOM 1054 O O . HIS A 1 134 ? -20.875 40.375 16.531 1 97.06 134 HIS A O 1
ATOM 1060 N N . TYR A 1 135 ? -20.984 38.469 15.359 1 97.06 135 TYR A N 1
ATOM 1061 C CA . TYR A 1 135 ? -22.359 38.188 15.773 1 97.06 135 TYR A CA 1
ATOM 1062 C C . TYR A 1 135 ? -22.453 38.062 17.281 1 97.06 135 TYR A C 1
ATOM 1064 O O . TYR A 1 135 ? -23.328 38.688 17.906 1 97.06 135 TYR A O 1
ATOM 1072 N N . GLU A 1 136 ? -21.625 37.312 17.875 1 96.12 136 GLU A N 1
ATOM 1073 C CA . GLU A 1 136 ? -21.656 37.094 19.328 1 96.12 136 GLU A CA 1
ATOM 1074 C C . GLU A 1 136 ? -21.281 38.375 20.078 1 96.12 136 GLU A C 1
ATOM 1076 O O . GLU A 1 136 ? -21.781 38.625 21.172 1 96.12 136 GLU A O 1
ATOM 1081 N N . GLN A 1 137 ? -20.328 39.125 19.516 1 94.62 137 GLN A N 1
ATOM 1082 C CA . GLN A 1 137 ? -19.938 40.375 20.125 1 94.62 137 GLN A CA 1
ATOM 1083 C C . GLN A 1 137 ? -21.125 41.344 20.219 1 94.62 137 GLN A C 1
ATOM 1085 O O . GLN A 1 137 ? -21.25 42.094 21.188 1 94.62 137 GLN A O 1
ATOM 1090 N N . ASN A 1 138 ? -21.984 41.344 19.266 1 93.19 138 ASN A N 1
ATOM 1091 C CA . ASN A 1 138 ? -23.094 42.281 19.203 1 93.19 138 ASN A CA 1
ATOM 1092 C C . ASN A 1 138 ? -24.297 41.781 20 1 93.19 138 ASN A C 1
ATOM 1094 O O . ASN A 1 138 ? -25.188 42.562 20.359 1 93.19 138 ASN A O 1
ATOM 1098 N N . LYS A 1 139 ? -24.406 40.594 20.141 1 90.62 139 LYS A N 1
ATOM 1099 C CA . LYS A 1 139 ? -25.516 40 20.906 1 90.62 139 LYS A CA 1
ATOM 1100 C C . LYS A 1 139 ? -25.375 40.312 22.391 1 90.62 139 LYS A C 1
ATOM 1102 O O . LYS A 1 139 ? -26.375 40.562 23.078 1 90.62 139 LYS A O 1
ATOM 1107 N N . ASN A 1 140 ? -24.109 40.219 22.781 1 79.81 140 ASN A N 1
ATOM 1108 C CA . ASN A 1 140 ? -23.891 40.312 24.219 1 79.81 140 ASN A CA 1
ATOM 1109 C C . ASN A 1 140 ? -22.875 41.406 24.547 1 79.81 140 ASN A C 1
ATOM 1111 O O . ASN A 1 140 ? -22.047 41.75 23.719 1 79.81 140 ASN A O 1
ATOM 1115 N N . ASN A 1 141 ? -23.203 42.219 25.469 1 81.25 141 ASN A N 1
ATOM 1116 C CA . ASN A 1 141 ? -22.219 43.219 25.922 1 81.25 141 ASN A CA 1
ATOM 1117 C C . ASN A 1 141 ? -21.109 42.562 26.734 1 81.25 141 ASN A C 1
ATOM 1119 O O . ASN A 1 141 ? -20.812 43 27.859 1 81.25 141 ASN A O 1
ATOM 1123 N N . LYS A 1 142 ? -20.438 41.531 26.094 1 85.38 142 LYS A N 1
ATOM 1124 C CA . LYS A 1 142 ? -19.359 40.812 26.797 1 85.38 142 LYS A CA 1
ATOM 1125 C C . LYS A 1 142 ? -18 41.344 26.344 1 85.38 142 LYS A C 1
ATOM 1127 O O . LYS A 1 142 ? -17.891 42.062 25.344 1 85.38 142 LYS A O 1
ATOM 1132 N N . SER A 1 143 ? -17.062 41.094 27.203 1 89.81 143 SER A N 1
ATOM 1133 C CA . SER A 1 143 ? -15.68 41.375 26.844 1 89.81 143 SER A CA 1
ATOM 1134 C C . SER A 1 143 ? -15.242 40.562 25.625 1 89.81 143 SER A C 1
ATOM 1136 O O . SER A 1 143 ? -15.859 39.562 25.297 1 89.81 143 SER A O 1
ATOM 1138 N N . LEU A 1 144 ? -14.266 41.094 24.953 1 90.38 144 LEU A N 1
ATOM 1139 C CA . LEU A 1 144 ? -13.742 40.406 23.781 1 90.38 144 LEU A CA 1
ATOM 1140 C C . LEU A 1 144 ? -13.32 38.969 24.125 1 90.38 144 LEU A C 1
ATOM 1142 O O . LEU A 1 144 ? -13.586 38.031 23.375 1 90.38 144 LEU A O 1
ATOM 1146 N N . LEU A 1 145 ? -12.672 38.812 25.266 1 91.19 145 LEU A N 1
ATOM 1147 C CA . LEU A 1 145 ? -12.234 37.469 25.719 1 91.19 145 LEU A CA 1
ATOM 1148 C C . LEU A 1 145 ? -13.43 36.562 25.906 1 91.19 145 LEU A C 1
ATOM 1150 O O . LEU A 1 145 ? -13.391 35.406 25.453 1 91.19 145 LEU A O 1
ATOM 1154 N N . LYS A 1 146 ? -14.414 37 26.547 1 93.25 146 LYS A N 1
ATOM 1155 C CA . LYS A 1 146 ? -15.602 36.188 26.797 1 93.25 146 LYS A CA 1
ATOM 1156 C C . LYS A 1 146 ? -16.312 35.844 25.484 1 93.25 146 LYS A C 1
ATOM 1158 O O . LYS A 1 146 ? -16.875 34.75 25.344 1 93.25 146 LYS A O 1
ATOM 1163 N N . THR A 1 147 ? -16.359 36.875 24.656 1 95.19 147 THR A N 1
ATOM 1164 C CA . THR A 1 147 ? -16.922 36.625 23.328 1 95.19 147 THR A CA 1
ATOM 1165 C C . THR A 1 147 ? -16.188 35.5 22.625 1 95.19 147 THR A C 1
ATOM 1167 O O . THR A 1 147 ? -16.812 34.594 22.078 1 95.19 147 THR A O 1
ATOM 1170 N N . ILE A 1 148 ? -14.891 35.5 22.641 1 94.56 148 ILE A N 1
ATOM 1171 C CA . ILE A 1 148 ? -14.047 34.531 21.984 1 94.56 148 ILE A CA 1
ATOM 1172 C C . ILE A 1 148 ? -14.258 33.156 22.625 1 94.56 148 ILE A C 1
ATOM 1174 O O . ILE A 1 148 ? -14.391 32.156 21.922 1 94.56 148 ILE A O 1
ATOM 1178 N N . GLN A 1 149 ? -14.32 33.125 23.906 1 94.06 149 GLN A N 1
ATOM 1179 C CA . GLN A 1 149 ? -14.539 31.875 24.625 1 94.06 149 GLN A CA 1
ATOM 1180 C C . GLN A 1 149 ? -15.883 31.25 24.25 1 94.06 149 GLN A C 1
ATOM 1182 O O . GLN A 1 149 ? -15.992 30.031 24.125 1 94.06 149 GLN A O 1
ATOM 1187 N N . THR A 1 150 ? -16.859 32.031 24.078 1 94.44 150 THR A N 1
ATOM 1188 C CA . THR A 1 150 ? -18.172 31.578 23.656 1 94.44 150 THR A CA 1
ATOM 1189 C C . THR A 1 150 ? -18.109 31.016 22.234 1 94.44 150 THR A C 1
ATOM 1191 O O . THR A 1 150 ? -18.703 29.969 21.953 1 94.44 150 THR A O 1
ATOM 1194 N N . VAL A 1 151 ? -17.438 31.688 21.375 1 96.06 151 VAL A N 1
ATOM 1195 C CA . VAL A 1 151 ? -17.344 31.297 19.984 1 96.06 151 VAL A CA 1
ATOM 1196 C C . VAL A 1 151 ? -16.641 29.953 19.875 1 96.06 151 VAL A C 1
ATOM 1198 O O . VAL A 1 151 ? -17.062 29.078 19.109 1 96.06 151 VAL A O 1
ATOM 1201 N N . ILE A 1 152 ? -15.555 29.766 20.594 1 95.19 152 ILE A N 1
ATOM 1202 C CA . ILE A 1 152 ? -14.734 28.562 20.531 1 95.19 152 ILE A CA 1
ATOM 1203 C C . ILE A 1 152 ? -15.586 27.344 20.891 1 95.19 152 ILE A C 1
ATOM 1205 O O . ILE A 1 152 ? -15.406 26.266 20.312 1 95.19 152 ILE A O 1
ATOM 1209 N N . LEU A 1 153 ? -16.531 27.484 21.703 1 94.19 153 LEU A N 1
ATOM 1210 C CA . LEU A 1 153 ? -17.406 26.391 22.125 1 94.19 153 LEU A CA 1
ATOM 1211 C C . LEU A 1 153 ? -18.328 25.969 21 1 94.19 153 LEU A C 1
ATOM 1213 O O . LEU A 1 153 ? -18.844 24.844 21 1 94.19 153 LEU A O 1
ATOM 1217 N N . LYS A 1 154 ? -18.453 26.812 20.062 1 95.75 154 LYS A N 1
ATOM 1218 C CA . LYS A 1 154 ? -19.406 26.562 18.984 1 95.75 154 LYS A CA 1
ATOM 1219 C C . LYS A 1 154 ? -18.688 25.969 17.766 1 95.75 154 LYS A C 1
ATOM 1221 O O . LYS A 1 154 ? -19.328 25.547 16.797 1 95.75 154 LYS A O 1
ATOM 1226 N N . LEU A 1 155 ? -17.406 25.984 17.797 1 95 155 LEU A N 1
ATOM 1227 C CA . LEU A 1 155 ? -16.625 25.516 16.672 1 95 155 LEU A CA 1
ATOM 1228 C C . LEU A 1 155 ? -16.203 24.062 16.875 1 95 155 LEU A C 1
ATOM 1230 O O . LEU A 1 155 ? -15.867 23.656 18 1 95 155 LEU A O 1
ATOM 1234 N N . THR A 1 156 ? -16.328 23.312 15.82 1 90.88 156 THR A N 1
ATOM 1235 C CA . THR A 1 156 ? -15.836 21.938 15.805 1 90.88 156 THR A CA 1
ATOM 1236 C C . THR A 1 156 ? -14.742 21.766 14.758 1 90.88 156 THR A C 1
ATOM 1238 O O . THR A 1 156 ? -14.883 22.25 13.625 1 90.88 156 THR A O 1
ATOM 1241 N N . GLY A 1 157 ? -13.672 21.203 15.195 1 87.06 157 GLY A N 1
ATOM 1242 C CA . GLY A 1 157 ? -12.578 20.953 14.266 1 87.06 157 GLY A CA 1
ATOM 1243 C C . GLY A 1 157 ? -11.211 21.25 14.867 1 87.06 157 GLY A C 1
ATOM 1244 O O . GLY A 1 157 ? -11.086 21.406 16.078 1 87.06 157 GLY A O 1
ATOM 1245 N N . SER A 1 158 ? -10.18 21.203 14.125 1 85.5 158 SER A N 1
ATOM 1246 C CA . SER A 1 158 ? -8.812 21.531 14.5 1 85.5 158 SER A CA 1
ATOM 1247 C C . SER A 1 158 ? -8.375 22.859 13.875 1 85.5 158 SER A C 1
ATOM 1249 O O . SER A 1 158 ? -8.43 23.016 12.648 1 85.5 158 SER A O 1
ATOM 1251 N N . TYR A 1 159 ? -7.996 23.797 14.781 1 90.81 159 TYR A N 1
ATOM 1252 C CA . TYR A 1 159 ? -7.699 25.109 14.219 1 90.81 159 TYR A CA 1
ATOM 1253 C C . TYR A 1 159 ? -6.777 25.891 15.141 1 90.81 159 TYR A C 1
ATOM 1255 O O . TYR A 1 159 ? -6.656 25.578 16.328 1 90.81 159 TYR A O 1
ATOM 1263 N N . SER A 1 160 ? -6.086 26.844 14.594 1 94.56 160 SER A N 1
ATOM 1264 C CA . SER A 1 160 ? -5.465 27.969 15.281 1 94.56 160 SER A CA 1
ATOM 1265 C C . SER A 1 160 ? -5.801 29.297 14.586 1 94.56 160 SER A C 1
ATOM 1267 O O . SER A 1 160 ? -6.035 29.328 13.383 1 94.56 160 SER A O 1
ATOM 1269 N N . MET A 1 161 ? -5.949 30.266 15.406 1 97.12 161 MET A N 1
ATOM 1270 C CA . MET A 1 161 ? -6.328 31.531 14.781 1 97.12 161 MET A CA 1
ATOM 1271 C C . MET A 1 161 ? -5.773 32.719 15.562 1 97.12 161 MET A C 1
ATOM 1273 O O . MET A 1 161 ? -5.398 32.562 16.734 1 97.12 161 MET A O 1
ATOM 1277 N N . VAL A 1 162 ? -5.625 33.781 14.922 1 98.44 162 VAL A N 1
ATOM 1278 C CA . VAL A 1 162 ? -5.277 35.062 15.508 1 98.44 162 VAL A CA 1
ATOM 1279 C C . VAL A 1 162 ? -6.316 36.125 15.117 1 98.44 162 VAL A C 1
ATOM 1281 O O . VAL A 1 162 ? -6.746 36.188 13.961 1 98.44 162 VAL A O 1
ATOM 1284 N N . ILE A 1 163 ? -6.738 36.906 16.094 1 98.19 163 ILE A N 1
ATOM 1285 C CA . ILE A 1 163 ? -7.852 37.812 15.914 1 98.19 163 ILE A CA 1
ATOM 1286 C C . ILE A 1 163 ? -7.414 39.25 16.281 1 98.19 163 ILE A C 1
ATOM 1288 O O . ILE A 1 163 ? -6.719 39.438 17.281 1 98.19 163 ILE A O 1
ATOM 1292 N N . MET A 1 164 ? -7.855 40.156 15.414 1 97.31 164 MET A N 1
ATOM 1293 C CA . MET A 1 164 ? -7.762 41.562 15.711 1 97.31 164 MET A CA 1
ATOM 1294 C C . MET A 1 164 ? -9.141 42.219 15.719 1 97.31 164 MET A C 1
ATOM 1296 O O . MET A 1 164 ? -10.016 41.844 14.938 1 97.31 164 MET A O 1
ATOM 1300 N N . ASP A 1 165 ? -9.297 43.125 16.594 1 97.06 165 ASP A N 1
ATOM 1301 C CA . ASP A 1 165 ? -10.531 43.906 16.734 1 97.06 165 ASP A CA 1
ATOM 1302 C C . ASP A 1 165 ? -10.234 45.406 16.734 1 97.06 165 ASP A C 1
ATOM 1304 O O . ASP A 1 165 ? -9.531 45.906 17.625 1 97.06 165 ASP A O 1
ATOM 1308 N N . ARG A 1 166 ? -10.781 46.094 15.773 1 95.81 166 ARG A N 1
ATOM 1309 C CA . ARG A 1 166 ? -10.461 47.531 15.68 1 95.81 166 ARG A CA 1
ATOM 1310 C C . ARG A 1 166 ? -10.977 48.281 16.891 1 95.81 166 ARG A C 1
ATOM 1312 O O . ARG A 1 166 ? -10.5 49.406 17.188 1 95.81 166 ARG A O 1
ATOM 1319 N N . TYR A 1 167 ? -11.953 47.719 17.641 1 94.94 167 TYR A N 1
ATOM 1320 C CA . TYR A 1 167 ? -12.43 48.344 18.875 1 94.94 167 TYR A CA 1
ATOM 1321 C C . TYR A 1 167 ? -11.438 48.125 20 1 94.94 167 TYR A C 1
ATOM 1323 O O . TYR A 1 167 ? -11.508 48.812 21.031 1 94.94 167 TYR A O 1
ATOM 1331 N N . HIS A 1 168 ? -10.586 47.219 19.875 1 94.69 168 HIS A N 1
ATOM 1332 C CA . HIS A 1 168 ? -9.5 46.969 20.812 1 94.69 168 HIS A CA 1
ATOM 1333 C C . HIS A 1 168 ? -8.156 46.906 20.109 1 94.69 168 HIS A C 1
ATOM 1335 O O . HIS A 1 168 ? -7.5 45.844 20.094 1 94.69 168 HIS A O 1
ATOM 1341 N N . PRO A 1 169 ? -7.703 48.031 19.547 1 94.94 169 PRO A N 1
ATOM 1342 C CA . PRO A 1 169 ? -6.535 48.062 18.656 1 94.94 169 PRO A CA 1
ATOM 1343 C C . PRO A 1 169 ? -5.223 47.844 19.422 1 94.94 169 PRO A C 1
ATOM 1345 O O . PRO A 1 169 ? -4.148 47.844 18.812 1 94.94 169 PRO A O 1
ATOM 1348 N N . ASN A 1 170 ? -5.223 47.562 20.703 1 95 170 ASN A N 1
ATOM 1349 C CA . ASN A 1 170 ? -4.016 47.344 21.484 1 95 170 ASN A CA 1
ATOM 1350 C C . ASN A 1 170 ? -3.922 45.906 21.969 1 95 170 ASN A C 1
ATOM 1352 O O . ASN A 1 170 ? -3.105 45.594 22.844 1 95 170 ASN A O 1
ATOM 1356 N N . ILE A 1 171 ? -4.762 45.094 21.312 1 96.06 171 ILE A N 1
ATOM 1357 C CA . ILE A 1 171 ? -4.801 43.719 21.781 1 96.06 171 ILE A CA 1
ATOM 1358 C C . ILE A 1 171 ? -4.84 42.75 20.578 1 96.06 171 ILE A C 1
ATOM 1360 O O . ILE A 1 171 ? -5.59 42.969 19.625 1 96.06 171 ILE A O 1
ATOM 1364 N N . LEU A 1 172 ? -3.947 41.719 20.641 1 97.25 172 LEU A N 1
ATOM 1365 C CA . LEU A 1 172 ? -3.982 40.594 19.734 1 97.25 172 LEU A CA 1
ATOM 1366 C C . LEU A 1 172 ? -4.414 39.312 20.484 1 97.25 172 LEU A C 1
ATOM 1368 O O . LEU A 1 172 ? -3.979 39.094 21.609 1 97.25 172 LEU A O 1
ATOM 1372 N N . ILE A 1 173 ? -5.258 38.562 19.875 1 98 173 ILE A N 1
ATOM 1373 C CA . ILE A 1 173 ? -5.711 37.344 20.531 1 98 173 ILE A CA 1
ATOM 1374 C C . ILE A 1 173 ? -5.297 36.125 19.688 1 98 173 ILE A C 1
ATOM 1376 O O . ILE A 1 173 ? -5.52 36.094 18.484 1 98 173 ILE A O 1
ATOM 1380 N N . ALA A 1 174 ? -4.703 35.156 20.312 1 98.19 174 ALA A N 1
ATOM 1381 C CA . ALA A 1 174 ? -4.309 33.906 19.688 1 98.19 174 ALA A CA 1
ATOM 1382 C C . ALA A 1 174 ? -5.035 32.719 20.312 1 98.19 174 ALA A C 1
ATOM 1384 O O . ALA A 1 174 ? -5.203 32.656 21.547 1 98.19 174 ALA A O 1
ATOM 1385 N N . ILE A 1 175 ? -5.504 31.859 19.5 1 97.62 175 ILE A N 1
ATOM 1386 C CA . ILE A 1 175 ? -6.184 30.656 19.969 1 97.62 175 ILE A CA 1
ATOM 1387 C C . ILE A 1 175 ? -5.547 29.422 19.328 1 97.62 175 ILE A C 1
ATOM 1389 O O . ILE A 1 175 ? -5.375 29.359 18.109 1 97.62 175 ILE A O 1
ATOM 1393 N N . ARG A 1 176 ? -5.184 28.453 20.125 1 95.56 176 ARG A N 1
ATOM 1394 C CA . ARG A 1 176 ? -4.68 27.188 19.625 1 95.56 176 ARG A CA 1
ATOM 1395 C C . ARG A 1 176 ? -5.637 26.047 19.953 1 95.56 176 ARG A C 1
ATOM 1397 O O . ARG A 1 176 ? -5.902 25.766 21.125 1 95.56 176 ARG A O 1
ATOM 1404 N N . SER A 1 177 ? -6.145 25.422 19 1 91.81 177 SER A N 1
ATOM 1405 C CA . SER A 1 177 ? -6.949 24.203 19.125 1 91.81 177 SER A CA 1
ATOM 1406 C C . SER A 1 177 ? -6.629 23.219 18 1 91.81 177 SER A C 1
ATOM 1408 O O . SER A 1 177 ? -7.426 23.047 17.078 1 91.81 177 SER A O 1
ATOM 1410 N N . GLY A 1 178 ? -5.57 22.547 18.156 1 85.25 178 GLY A N 1
ATOM 1411 C CA . GLY A 1 178 ? -5.184 21.562 17.156 1 85.25 178 GLY A CA 1
ATOM 1412 C C . GLY A 1 178 ? -3.936 21.953 16.391 1 85.25 178 GLY A C 1
ATOM 1413 O O . GLY A 1 178 ? -2.922 21.266 16.438 1 85.25 178 GLY A O 1
ATOM 1414 N N . SER A 1 179 ? -3.953 23.094 15.656 1 87.75 179 SER A N 1
ATOM 1415 C CA . SER A 1 179 ? -2.82 23.562 14.859 1 87.75 179 SER A CA 1
ATOM 1416 C C . SER A 1 179 ? -1.826 24.344 15.727 1 87.75 179 SER A C 1
ATOM 1418 O O . SER A 1 179 ? -2.221 25.078 16.625 1 87.75 179 SER A O 1
ATOM 1420 N N . PRO A 1 180 ? -0.596 24.25 15.422 1 88.81 180 PRO A N 1
ATOM 1421 C CA . PRO A 1 180 ? 0.425 24.859 16.266 1 88.81 180 PRO A CA 1
ATOM 1422 C C . PRO A 1 180 ? 0.424 26.391 16.172 1 88.81 180 PRO A C 1
ATOM 1424 O O . PRO A 1 180 ? 0.184 26.953 15.102 1 88.81 180 PRO A O 1
ATOM 1427 N N . LEU A 1 181 ? 0.699 27.016 17.297 1 94.62 181 LEU A N 1
ATOM 1428 C CA . LEU A 1 181 ? 0.85 28.453 17.422 1 94.62 181 LEU A CA 1
ATOM 1429 C C . LEU A 1 181 ? 1.821 28.812 18.547 1 94.62 181 LEU A C 1
ATOM 1431 O O . LEU A 1 181 ? 1.81 28.172 19.609 1 94.62 181 LEU A O 1
ATOM 1435 N N . LEU A 1 182 ? 2.662 29.797 18.297 1 95.62 182 LEU A N 1
ATOM 1436 C CA . LEU A 1 182 ? 3.619 30.219 19.312 1 95.62 182 LEU A CA 1
ATOM 1437 C C . LEU A 1 182 ? 3.705 31.75 19.391 1 95.62 182 LEU A C 1
ATOM 1439 O O . LEU A 1 182 ? 3.246 32.438 18.484 1 95.62 182 LEU A O 1
ATOM 1443 N N . ILE A 1 183 ? 4.215 32.188 20.5 1 98.06 183 ILE A N 1
ATOM 1444 C CA . ILE A 1 183 ? 4.402 33.625 20.75 1 98.06 183 ILE A CA 1
ATOM 1445 C C . ILE A 1 183 ? 5.891 33.938 20.734 1 98.06 183 ILE A C 1
ATOM 1447 O O . ILE A 1 183 ? 6.695 33.25 21.359 1 98.06 183 ILE A O 1
ATOM 1451 N N . GLY A 1 184 ? 6.289 34.875 19.922 1 97.75 184 GLY A N 1
ATOM 1452 C CA . GLY A 1 184 ? 7.629 35.438 20 1 97.75 184 GLY A CA 1
ATOM 1453 C C . GLY A 1 184 ? 7.711 36.688 20.875 1 97.75 184 GLY A C 1
ATOM 1454 O O . GLY A 1 184 ? 6.871 37.562 20.781 1 97.75 184 GLY A O 1
ATOM 1455 N N . LEU A 1 185 ? 8.75 36.688 21.703 1 97.38 185 LEU A N 1
ATOM 1456 C CA . LEU A 1 185 ? 8.883 37.781 22.656 1 97.38 185 LEU A CA 1
ATOM 1457 C C . LEU A 1 185 ? 9.859 38.844 22.141 1 97.38 185 LEU A C 1
ATOM 1459 O O . LEU A 1 185 ? 10.945 38.5 21.656 1 97.38 185 LEU A O 1
ATOM 1463 N N . GLY A 1 186 ? 9.438 40.125 22.203 1 94.81 186 GLY A N 1
ATOM 1464 C CA . GLY A 1 186 ? 10.312 41.219 21.891 1 94.81 186 GLY A CA 1
ATOM 1465 C C . GLY A 1 186 ? 10.312 42.312 22.969 1 94.81 186 GLY A C 1
ATOM 1466 O O . GLY A 1 186 ? 9.734 42.125 24.031 1 94.81 186 GLY A O 1
ATOM 1467 N N . LYS A 1 187 ? 11.117 43.344 22.672 1 93.88 187 LYS A N 1
ATOM 1468 C CA . LYS A 1 187 ? 11.133 44.5 23.562 1 93.88 187 LYS A CA 1
ATOM 1469 C C . LYS A 1 187 ? 10.039 45.5 23.188 1 93.88 187 LYS A C 1
ATOM 1471 O O . LYS A 1 187 ? 10.18 46.281 22.234 1 93.88 187 LYS A O 1
ATOM 1476 N N . GLN A 1 188 ? 9.055 45.594 24 1 94.94 188 GLN A N 1
ATOM 1477 C CA . GLN A 1 188 ? 7.898 46.469 23.75 1 94.94 188 GLN A CA 1
ATOM 1478 C C . GLN A 1 188 ? 7.168 46.062 22.484 1 94.94 188 GLN A C 1
ATOM 1480 O O . GLN A 1 188 ? 6.727 46.906 21.703 1 94.94 188 GLN A O 1
ATOM 1485 N N . GLU A 1 189 ? 7.242 44.875 22.141 1 97.25 189 GLU A N 1
ATOM 1486 C CA . GLU A 1 189 ? 6.566 44.219 21.016 1 97.25 189 GLU A CA 1
ATOM 1487 C C . GLU A 1 189 ? 6.398 42.719 21.25 1 97.25 189 GLU A C 1
ATOM 1489 O O . GLU A 1 189 ? 7.176 42.125 21.984 1 97.25 189 GLU A O 1
ATOM 1494 N N . ASN A 1 190 ? 5.391 42.125 20.719 1 98.44 190 ASN A N 1
ATOM 1495 C CA . ASN A 1 190 ? 5.145 40.688 20.75 1 98.44 190 ASN A CA 1
ATOM 1496 C C . ASN A 1 190 ? 4.617 40.188 19.422 1 98.44 190 ASN A C 1
ATOM 1498 O O . ASN A 1 190 ? 4.086 40.938 18.625 1 98.44 190 ASN A O 1
ATOM 1502 N N . PHE A 1 191 ? 4.816 38.906 19.219 1 98.38 191 PHE A N 1
ATOM 1503 C CA . PHE A 1 191 ? 4.5 38.312 17.922 1 98.38 191 PHE A CA 1
ATOM 1504 C C . PHE A 1 191 ? 3.779 36.969 18.109 1 98.38 191 PHE A C 1
ATOM 1506 O O . PHE A 1 191 ? 3.896 36.344 19.156 1 98.38 191 PHE A O 1
ATOM 1513 N N . ILE A 1 192 ? 2.971 36.625 17.156 1 98.38 192 ILE A N 1
ATOM 1514 C CA . ILE A 1 192 ? 2.363 35.312 17.078 1 98.38 192 ILE A CA 1
ATOM 1515 C C . ILE A 1 192 ? 2.691 34.656 15.727 1 98.38 192 ILE A C 1
ATOM 1517 O O . ILE A 1 192 ? 2.631 35.312 14.688 1 98.38 192 ILE A O 1
ATOM 1521 N N . SER A 1 193 ? 3.07 33.406 15.773 1 96.69 193 SER A N 1
ATOM 1522 C CA . SER A 1 193 ? 3.404 32.719 14.523 1 96.69 193 SER A CA 1
ATOM 1523 C C . SER A 1 193 ? 3.055 31.25 14.586 1 96.69 193 SER A C 1
ATOM 1525 O O . SER A 1 193 ? 2.893 30.688 15.672 1 96.69 193 SER A O 1
ATOM 1527 N N . SER A 1 194 ? 2.84 30.734 13.398 1 93.44 194 SER A N 1
ATOM 1528 C CA . SER A 1 194 ? 2.615 29.297 13.305 1 93.44 194 SER A CA 1
ATOM 1529 C C . SER A 1 194 ? 3.934 28.531 13.266 1 93.44 194 SER A C 1
ATOM 1531 O O . SER A 1 194 ? 3.957 27.312 13.461 1 93.44 194 SER A O 1
ATOM 1533 N N . ASP A 1 195 ? 5.043 29.188 13.094 1 90.06 195 ASP A N 1
ATOM 1534 C CA . ASP A 1 195 ? 6.379 28.594 13.039 1 90.06 195 ASP A CA 1
ATOM 1535 C C . ASP A 1 195 ? 7.441 29.594 13.484 1 90.06 195 ASP A C 1
ATOM 1537 O O . ASP A 1 195 ? 7.422 30.75 13.07 1 90.06 195 ASP A O 1
ATOM 1541 N N . GLN A 1 196 ? 8.32 29.141 14.258 1 89.69 196 GLN A N 1
ATOM 1542 C CA . GLN A 1 196 ? 9.328 30.031 14.812 1 89.69 196 GLN A CA 1
ATOM 1543 C C . GLN A 1 196 ? 10.242 30.578 13.719 1 89.69 196 GLN A C 1
ATOM 1545 O O . GLN A 1 196 ? 10.844 31.641 13.883 1 89.69 196 GLN A O 1
ATOM 1550 N N . LEU A 1 197 ? 10.336 29.953 12.625 1 87.5 197 LEU A N 1
ATOM 1551 C CA . LEU A 1 197 ? 11.234 30.359 11.547 1 87.5 197 LEU A CA 1
ATOM 1552 C C . LEU A 1 197 ? 10.898 31.75 11.055 1 87.5 197 LEU A C 1
ATOM 1554 O O . LEU A 1 197 ? 11.781 32.5 10.594 1 87.5 197 LEU A O 1
ATOM 1558 N N . SER A 1 198 ? 9.695 32.094 11.172 1 92.44 198 SER A N 1
ATOM 1559 C CA . SER A 1 198 ? 9.25 33.375 10.68 1 92.44 198 SER A CA 1
ATOM 1560 C C . SER A 1 198 ? 9.773 34.531 11.555 1 92.44 198 SER A C 1
ATOM 1562 O O . SER A 1 198 ? 9.82 35.656 11.125 1 92.44 198 SER A O 1
ATOM 1564 N N . LEU A 1 199 ? 10.242 34.188 12.766 1 94 199 LEU A N 1
ATOM 1565 C CA . LEU A 1 199 ? 10.555 35.219 13.727 1 94 199 LEU A CA 1
ATOM 1566 C C . LEU A 1 199 ? 12.023 35.188 14.125 1 94 199 LEU A C 1
ATOM 1568 O O . LEU A 1 199 ? 12.484 36 14.906 1 94 199 LEU A O 1
ATOM 1572 N N . LEU A 1 200 ? 12.773 34.312 13.531 1 90.19 200 LEU A N 1
ATOM 1573 C CA . LEU A 1 200 ? 14.117 34.031 14.023 1 90.19 200 LEU A CA 1
ATOM 1574 C C . LEU A 1 200 ? 15.031 35.219 13.82 1 90.19 200 LEU A C 1
ATOM 1576 O O . LEU A 1 200 ? 16.031 35.375 14.523 1 90.19 200 LEU A O 1
ATOM 1580 N N . LYS A 1 201 ? 14.75 36.125 12.914 1 88.75 201 LYS A N 1
ATOM 1581 C CA . LYS A 1 201 ? 15.555 37.312 12.703 1 88.75 201 LYS A CA 1
ATOM 1582 C C . LYS A 1 201 ? 15.234 38.375 13.742 1 88.75 201 LYS A C 1
ATOM 1584 O O . LYS A 1 201 ? 16 39.344 13.93 1 88.75 201 LYS A O 1
ATOM 1589 N N . ILE A 1 202 ? 14.156 38.188 14.398 1 92.94 202 ILE A N 1
ATOM 1590 C CA . ILE A 1 202 ? 13.664 39.219 15.289 1 92.94 202 ILE A CA 1
ATOM 1591 C C . ILE A 1 202 ? 13.906 38.812 16.734 1 92.94 202 ILE A C 1
ATOM 1593 O O . ILE A 1 202 ? 14.258 39.656 17.578 1 92.94 202 ILE A O 1
ATOM 1597 N N . THR A 1 203 ? 13.625 37.531 17.016 1 94.62 203 THR A N 1
ATOM 1598 C CA . THR A 1 203 ? 13.773 37.062 18.391 1 94.62 203 THR A CA 1
ATOM 1599 C C . THR A 1 203 ? 14.133 35.594 18.422 1 94.62 203 THR A C 1
ATOM 1601 O O . THR A 1 203 ? 13.914 34.875 17.453 1 94.62 203 THR A O 1
ATOM 1604 N N . LYS A 1 204 ? 14.688 35.156 19.578 1 93.5 204 LYS A N 1
ATOM 1605 C CA . LYS A 1 204 ? 14.984 33.75 19.828 1 93.5 204 LYS A CA 1
ATOM 1606 C C . LYS A 1 204 ? 14.195 33.219 21.031 1 93.5 204 LYS A C 1
ATOM 1608 O O . LYS A 1 204 ? 14.336 32.062 21.406 1 93.5 204 LYS A O 1
ATOM 1613 N N . LYS A 1 205 ? 13.398 34.094 21.594 1 96.25 205 LYS A N 1
ATOM 1614 C CA . LYS A 1 205 ? 12.602 33.719 22.75 1 96.25 205 LYS A CA 1
ATOM 1615 C C . LYS A 1 205 ? 11.156 33.438 22.375 1 96.25 205 LYS A C 1
ATOM 1617 O O . LYS A 1 205 ? 10.461 34.312 21.844 1 96.25 205 LYS A O 1
ATOM 1622 N N . PHE A 1 206 ? 10.719 32.219 22.734 1 96.06 206 PHE A N 1
ATOM 1623 C CA . PHE A 1 206 ? 9.398 31.812 22.297 1 96.06 206 PHE A CA 1
ATOM 1624 C C . PHE A 1 206 ? 8.602 31.219 23.438 1 96.06 206 PHE A C 1
ATOM 1626 O O . PHE A 1 206 ? 9.18 30.672 24.375 1 96.06 206 PHE A O 1
ATOM 1633 N N . ILE A 1 207 ? 7.297 31.438 23.391 1 96.62 207 ILE A N 1
ATOM 1634 C CA . ILE A 1 207 ? 6.332 30.703 24.203 1 96.62 207 ILE A CA 1
ATOM 1635 C C . ILE A 1 207 ? 5.445 29.844 23.312 1 96.62 207 ILE A C 1
ATOM 1637 O O . ILE A 1 207 ? 4.707 30.359 22.469 1 96.62 207 ILE A O 1
ATOM 1641 N N . TYR A 1 208 ? 5.523 28.562 23.484 1 93.38 208 TYR A N 1
ATOM 1642 C CA . TYR A 1 208 ? 4.672 27.672 22.719 1 93.38 208 TYR A CA 1
ATOM 1643 C C . TYR A 1 208 ? 3.322 27.484 23.391 1 93.38 208 TYR A C 1
ATOM 1645 O O . TYR A 1 208 ? 3.26 27.125 24.578 1 93.38 208 TYR A O 1
ATOM 1653 N N . LEU A 1 209 ? 2.264 27.703 22.672 1 95.5 209 LEU A N 1
ATOM 1654 C CA . LEU A 1 209 ? 0.927 27.547 23.234 1 95.5 209 LEU A CA 1
ATOM 1655 C C . LEU A 1 209 ? 0.529 26.078 23.297 1 95.5 209 LEU A C 1
ATOM 1657 O O . LEU A 1 209 ? 0.833 25.312 22.375 1 95.5 209 LEU A O 1
ATOM 1661 N N . ASN A 1 210 ? -0.121 25.719 24.359 1 92.44 210 ASN A N 1
ATOM 1662 C CA . ASN A 1 210 ? -0.643 24.359 24.516 1 92.44 210 ASN A CA 1
ATOM 1663 C C . ASN A 1 210 ? -2.031 24.219 23.906 1 92.44 210 ASN A C 1
ATOM 1665 O O . ASN A 1 210 ? -2.676 25.219 23.578 1 92.44 210 ASN A O 1
ATOM 1669 N N . GLU A 1 211 ? -2.42 23.016 23.75 1 90.31 211 GLU A N 1
ATOM 1670 C CA . GLU A 1 211 ? -3.752 22.734 23.234 1 90.31 211 GLU A CA 1
ATOM 1671 C C . GLU A 1 211 ? -4.832 23.422 24.062 1 90.31 211 GLU A C 1
ATOM 1673 O O . GLU A 1 211 ? -4.902 23.219 25.281 1 90.31 211 GLU A O 1
ATOM 1678 N N . GLY A 1 212 ? -5.637 24.234 23.422 1 93.75 212 GLY A N 1
ATOM 1679 C CA . GLY A 1 212 ? -6.75 24.891 24.094 1 93.75 212 GLY A CA 1
ATOM 1680 C C . GLY A 1 212 ? -6.383 26.25 24.672 1 93.75 212 GLY A C 1
ATOM 1681 O O . GLY A 1 212 ? -7.242 26.953 25.203 1 93.75 212 GLY A O 1
ATOM 1682 N N . ASP A 1 213 ? -5.191 26.688 24.531 1 96.56 213 ASP A N 1
ATOM 1683 C CA . ASP A 1 213 ? -4.746 27.969 25.094 1 96.56 213 ASP A CA 1
ATOM 1684 C C . ASP A 1 213 ? -5.371 29.141 24.344 1 96.56 213 ASP A C 1
ATOM 1686 O O . ASP A 1 213 ? -5.555 29.078 23.125 1 96.56 213 ASP A O 1
ATOM 1690 N N . ILE A 1 214 ? -5.691 30.125 25.062 1 97.75 214 ILE A N 1
ATOM 1691 C CA . ILE A 1 214 ? -6.043 31.438 24.547 1 97.75 214 ILE A CA 1
ATOM 1692 C C . ILE A 1 214 ? -5.074 32.469 25.094 1 97.75 214 ILE A C 1
ATOM 1694 O O . ILE A 1 214 ? -4.934 32.625 26.312 1 97.75 214 ILE A O 1
ATOM 1698 N N . ALA A 1 215 ? -4.414 33.156 24.203 1 98.31 215 ALA A N 1
ATOM 1699 C CA . ALA A 1 215 ? -3.438 34.125 24.641 1 98.31 215 ALA A CA 1
ATOM 1700 C C . ALA A 1 215 ? -3.869 35.531 24.219 1 98.31 215 ALA A C 1
ATOM 1702 O O . ALA A 1 215 ? -4.379 35.75 23.125 1 98.31 215 ALA A O 1
ATOM 1703 N N . ILE A 1 216 ? -3.746 36.438 25.094 1 97.81 216 ILE A N 1
ATOM 1704 C CA . ILE A 1 216 ? -3.973 37.844 24.844 1 97.81 216 ILE A CA 1
ATOM 1705 C C . ILE A 1 216 ? -2.648 38.625 24.906 1 97.81 216 ILE A C 1
ATOM 1707 O O . ILE A 1 216 ? -1.953 38.562 25.938 1 97.81 216 ILE A O 1
ATOM 1711 N N . LEU A 1 217 ? -2.373 39.312 23.828 1 98 217 LEU A N 1
ATOM 1712 C CA . LEU A 1 217 ? -1.082 39.969 23.766 1 98 217 LEU A CA 1
ATOM 1713 C C . LEU A 1 217 ? -1.265 41.469 23.594 1 98 217 LEU A C 1
ATOM 1715 O O . LEU A 1 217 ? -2.061 41.906 22.75 1 98 217 LEU A O 1
ATOM 1719 N N . SER A 1 218 ? -0.6 42.219 24.359 1 97.31 218 SER A N 1
ATOM 1720 C CA . SER A 1 218 ? -0.273 43.625 24.078 1 97.31 218 SER A CA 1
ATOM 1721 C C . SER A 1 218 ? 1.217 43.781 23.797 1 97.31 218 SER A C 1
ATOM 1723 O O . SER A 1 218 ? 1.971 42.812 23.812 1 97.31 218 SER A O 1
ATOM 1725 N N . HIS A 1 219 ? 1.563 45.062 23.453 1 95.5 219 HIS A N 1
ATOM 1726 C CA . HIS A 1 219 ? 2.984 45.281 23.188 1 95.5 219 HIS A CA 1
ATOM 1727 C C . HIS A 1 219 ? 3.805 45.094 24.469 1 95.5 219 HIS A C 1
ATOM 1729 O O . HIS A 1 219 ? 5.012 44.844 24.391 1 95.5 219 HIS A O 1
ATOM 1735 N N . LYS A 1 220 ? 3.141 45 25.656 1 94.38 220 LYS A N 1
ATOM 1736 C CA . LYS A 1 220 ? 3.873 44.969 26.922 1 94.38 220 LYS A CA 1
ATOM 1737 C C . LYS A 1 220 ? 3.566 43.688 27.688 1 94.38 220 LYS A C 1
ATOM 1739 O O . LYS A 1 220 ? 4.355 43.25 28.531 1 94.38 220 LYS A O 1
ATOM 1744 N N . LYS A 1 221 ? 2.426 43.188 27.438 1 95.75 221 LYS A N 1
ATOM 1745 C CA . LYS A 1 221 ? 1.969 42.125 28.328 1 95.75 221 LYS A CA 1
ATOM 1746 C C . LYS A 1 221 ? 1.402 40.938 27.516 1 95.75 221 LYS A C 1
ATOM 1748 O O . LYS A 1 221 ? 0.794 41.156 26.469 1 95.75 221 LYS A O 1
ATOM 1753 N N . ILE A 1 222 ? 1.658 39.688 28.062 1 97.69 222 ILE A N 1
ATOM 1754 C CA . ILE A 1 222 ? 1.103 38.438 27.531 1 97.69 222 ILE A CA 1
ATOM 1755 C C . ILE A 1 222 ? 0.341 37.719 28.625 1 97.69 222 ILE A C 1
ATOM 1757 O O . ILE A 1 222 ? 0.875 37.469 29.703 1 97.69 222 ILE A O 1
ATOM 1761 N N . THR A 1 223 ? -0.894 37.438 28.375 1 97.75 223 THR A N 1
ATOM 1762 C CA . THR A 1 223 ? -1.719 36.656 29.266 1 97.75 223 THR A CA 1
ATOM 1763 C C . THR A 1 223 ? -2.238 35.406 28.562 1 97.75 223 THR A C 1
ATOM 1765 O O . THR A 1 223 ? -2.773 35.5 27.453 1 97.75 223 THR A O 1
ATOM 1768 N N . ILE A 1 224 ? -2.078 34.219 29.188 1 97.88 224 ILE A N 1
ATOM 1769 C CA . ILE A 1 224 ? -2.498 32.969 28.562 1 97.88 224 ILE A CA 1
ATOM 1770 C C . ILE A 1 224 ? -3.518 32.281 29.469 1 97.88 224 ILE A C 1
ATOM 1772 O O . ILE A 1 224 ? -3.314 32.156 30.672 1 97.88 224 ILE A O 1
ATOM 1776 N N . PHE A 1 225 ? -4.609 31.875 28.875 1 97.19 225 PHE A N 1
ATOM 1777 C CA . PHE A 1 225 ? -5.633 31.062 29.516 1 97.19 225 PHE A CA 1
ATOM 1778 C C . PHE A 1 225 ? -5.664 29.656 28.938 1 97.19 225 PHE A C 1
ATOM 1780 O O . PHE A 1 225 ? -5.527 29.484 27.719 1 97.19 225 PHE A O 1
ATOM 1787 N N . ASN A 1 226 ? -5.836 28.672 29.797 1 95.25 226 ASN A N 1
ATOM 1788 C CA . ASN A 1 226 ? -5.926 27.297 29.297 1 95.25 226 ASN A CA 1
ATOM 1789 C C . ASN A 1 226 ? -7.344 26.953 28.844 1 95.25 226 ASN A C 1
ATOM 1791 O O . ASN A 1 226 ? -8.211 27.828 28.781 1 95.25 226 ASN A O 1
ATOM 1795 N N . LYS A 1 227 ? -7.555 25.781 28.453 1 90.75 227 LYS A N 1
ATOM 1796 C CA . LYS A 1 227 ? -8.82 25.328 27.875 1 90.75 227 LYS A CA 1
ATOM 1797 C C . LYS A 1 227 ? -9.969 25.531 28.859 1 90.75 227 LYS A C 1
ATOM 1799 O O . LYS A 1 227 ? -11.125 25.656 28.438 1 90.75 227 LYS A O 1
ATOM 1804 N N . ASN A 1 228 ? -9.656 25.641 30.125 1 92.06 228 ASN A N 1
ATOM 1805 C CA . ASN A 1 228 ? -10.664 25.828 31.156 1 92.06 228 ASN A CA 1
ATOM 1806 C C . ASN A 1 228 ? -10.789 27.297 31.562 1 92.06 228 ASN A C 1
ATOM 1808 O O . ASN A 1 228 ? -11.344 27.609 32.625 1 92.06 228 ASN A O 1
ATOM 1812 N N . SER A 1 229 ? -10.156 28.125 30.844 1 92 229 SER A N 1
ATOM 1813 C CA . SER A 1 229 ? -10.219 29.562 31.062 1 92 229 SER A CA 1
ATOM 1814 C C . SER A 1 229 ? -9.5 29.969 32.344 1 92 229 SER A C 1
ATOM 1816 O O . SER A 1 229 ? -9.906 30.922 33.031 1 92 229 SER A O 1
ATOM 1818 N N . ILE A 1 230 ? -8.539 29.172 32.656 1 95.25 230 ILE A N 1
ATOM 1819 C CA . ILE A 1 230 ? -7.727 29.484 33.844 1 95.25 230 ILE A CA 1
ATOM 1820 C C . ILE A 1 230 ? -6.41 30.125 33.375 1 95.25 230 ILE A C 1
ATOM 1822 O O . ILE A 1 230 ? -5.777 29.641 32.438 1 95.25 230 ILE A O 1
ATOM 1826 N N . LEU A 1 231 ? -6.066 31.141 34.062 1 96.06 231 LEU A N 1
ATOM 1827 C CA . LEU A 1 231 ? -4.797 31.797 33.781 1 96.06 231 LEU A CA 1
ATOM 1828 C C . LEU A 1 231 ? -3.625 30.844 34.031 1 96.06 231 LEU A C 1
ATOM 1830 O O . LEU A 1 231 ? -3.553 30.203 35.094 1 96.06 231 LEU A O 1
ATOM 1834 N N . VAL A 1 232 ? -2.74 30.703 33.031 1 96.62 232 VAL A N 1
ATOM 1835 C CA . VAL A 1 232 ? -1.619 29.781 33.156 1 96.62 232 VAL A CA 1
ATOM 1836 C C . VAL A 1 232 ? -0.328 30.469 32.719 1 96.62 232 VAL A C 1
ATOM 1838 O O . VAL A 1 232 ? -0.364 31.5 32.031 1 96.62 232 VAL A O 1
ATOM 1841 N N . HIS A 1 233 ? 0.766 30 33.219 1 95.94 233 HIS A N 1
ATOM 1842 C CA . HIS A 1 233 ? 2.092 30.422 32.781 1 95.94 233 HIS A CA 1
ATOM 1843 C C . HIS A 1 233 ? 2.748 29.359 31.922 1 95.94 233 HIS A C 1
ATOM 1845 O O . HIS A 1 233 ? 2.736 28.172 32.281 1 95.94 233 HIS A O 1
ATOM 1851 N N . ARG A 1 234 ? 3.168 29.781 30.766 1 95.94 234 ARG A N 1
ATOM 1852 C CA . ARG A 1 234 ? 3.924 28.906 29.875 1 95.94 234 ARG A CA 1
ATOM 1853 C C . ARG A 1 234 ? 5.398 29.297 29.859 1 95.94 234 ARG A C 1
ATOM 1855 O O . ARG A 1 234 ? 5.742 30.469 29.891 1 95.94 234 ARG A O 1
ATOM 1862 N N . PRO A 1 235 ? 6.281 28.297 29.781 1 93.62 235 PRO A N 1
ATOM 1863 C CA . PRO A 1 235 ? 7.711 28.609 29.844 1 93.62 235 PRO A CA 1
ATOM 1864 C C . PRO A 1 235 ? 8.227 29.297 28.578 1 93.62 235 PRO A C 1
ATOM 1866 O O . PRO A 1 235 ? 7.707 29.047 27.484 1 93.62 235 PRO A O 1
ATOM 1869 N N . ILE A 1 236 ? 9.242 30.141 28.766 1 95.06 236 ILE A N 1
ATOM 1870 C CA . ILE A 1 236 ? 9.969 30.75 27.656 1 95.06 236 ILE A CA 1
ATOM 1871 C C . ILE A 1 236 ? 11.062 29.797 27.172 1 95.06 236 ILE A C 1
ATOM 1873 O O . ILE A 1 236 ? 11.836 29.266 27.984 1 95.06 236 ILE A O 1
ATOM 1877 N N . VAL A 1 237 ? 11.023 29.562 25.906 1 91.94 237 VAL A N 1
ATOM 1878 C CA . VAL A 1 237 ? 12.008 28.672 25.297 1 91.94 237 VAL A CA 1
ATOM 1879 C C . VAL A 1 237 ? 12.938 29.484 24.391 1 91.94 237 VAL A C 1
ATOM 1881 O O . VAL A 1 237 ? 12.477 30.312 23.609 1 91.94 237 VAL A O 1
ATOM 1884 N N . ILE A 1 238 ? 14.258 29.266 24.484 1 92 238 ILE A N 1
ATOM 1885 C CA . ILE A 1 238 ? 15.227 29.922 23.625 1 92 238 ILE A CA 1
ATOM 1886 C C . ILE A 1 238 ? 15.586 29.016 22.453 1 92 238 ILE A C 1
ATOM 1888 O O . ILE A 1 238 ? 16.031 27.875 22.641 1 92 238 ILE A O 1
ATOM 1892 N N . SER A 1 239 ? 15.344 29.578 21.266 1 88.19 239 SER A N 1
ATOM 1893 C CA . SER A 1 239 ? 15.633 28.797 20.062 1 88.19 239 SER A CA 1
ATOM 1894 C C . SER A 1 239 ? 17.125 28.688 19.812 1 88.19 239 SER A C 1
ATOM 1896 O O . SER A 1 239 ? 17.859 29.672 19.969 1 88.19 239 SER A O 1
ATOM 1898 N N . ASN A 1 240 ? 17.625 27.469 19.422 1 80.62 240 ASN A N 1
ATOM 1899 C CA . ASN A 1 240 ? 19.031 27.25 19.078 1 80.62 240 ASN A CA 1
ATOM 1900 C C . ASN A 1 240 ? 19.234 27.156 17.578 1 80.62 240 ASN A C 1
ATOM 1902 O O . ASN A 1 240 ? 20.312 26.797 17.109 1 80.62 240 ASN A O 1
ATOM 1906 N N . ILE A 1 241 ? 18.203 27.469 16.875 1 78.69 241 ILE A N 1
ATOM 1907 C CA . ILE A 1 241 ? 18.266 27.375 15.422 1 78.69 241 ILE A CA 1
ATOM 1908 C C . ILE A 1 241 ? 19.094 28.531 14.867 1 78.69 241 ILE A C 1
ATOM 1910 O O . ILE A 1 241 ? 18.859 29.703 15.203 1 78.69 241 ILE A O 1
ATOM 1914 N N . GLN A 1 242 ? 20.141 28.094 14.055 1 72.69 242 GLN A N 1
ATOM 1915 C CA . GLN A 1 242 ? 20.969 29.125 13.422 1 72.69 242 GLN A CA 1
ATOM 1916 C C . GLN A 1 242 ? 20.359 29.562 12.094 1 72.69 242 GLN A C 1
ATOM 1918 O O . GLN A 1 242 ? 19.859 28.75 11.328 1 72.69 242 GLN A O 1
ATOM 1923 N N . ASN A 1 243 ? 20.453 30.781 11.789 1 63.38 243 ASN A N 1
ATOM 1924 C CA . ASN A 1 243 ? 19.875 31.406 10.617 1 63.38 243 ASN A CA 1
ATOM 1925 C C . ASN A 1 243 ? 20.406 30.812 9.32 1 63.38 243 ASN A C 1
ATOM 1927 O O . ASN A 1 243 ? 19.672 30.688 8.336 1 63.38 243 ASN A O 1
ATOM 1931 N N . ASP A 1 244 ? 21.641 30.469 9.281 1 59.81 244 ASP A N 1
ATOM 1932 C CA . ASP A 1 244 ? 22.281 29.953 8.07 1 59.81 244 ASP A CA 1
ATOM 1933 C C . ASP A 1 244 ? 21.672 28.625 7.645 1 59.81 244 ASP A C 1
ATOM 1935 O O . ASP A 1 244 ? 21.688 28.266 6.465 1 59.81 244 ASP A O 1
ATOM 1939 N N . SER A 1 245 ? 21.109 28.094 8.461 1 71.31 245 SER A N 1
ATOM 1940 C CA . SER A 1 245 ? 20.547 26.781 8.188 1 71.31 245 SER A CA 1
ATOM 1941 C C . SER A 1 245 ? 19.234 26.891 7.414 1 71.31 245 SER A C 1
ATOM 1943 O O . SER A 1 245 ? 18.766 25.922 6.828 1 71.31 245 SER A O 1
ATOM 1945 N N . ILE A 1 246 ? 18.906 28.094 7.203 1 78 246 ILE A N 1
ATOM 1946 C CA . ILE A 1 246 ? 17.562 28.281 6.633 1 78 246 ILE A CA 1
ATOM 1947 C C . ILE A 1 246 ? 17.688 28.781 5.195 1 78 246 ILE A C 1
ATOM 1949 O O . ILE A 1 246 ? 16.703 28.859 4.473 1 78 246 ILE A O 1
ATOM 1953 N N . THR A 1 247 ? 18.938 28.984 4.777 1 80.12 247 THR A N 1
ATOM 1954 C CA . THR A 1 247 ? 19.109 29.469 3.412 1 80.12 247 THR A CA 1
ATOM 1955 C C . THR A 1 247 ? 19.547 28.328 2.492 1 80.12 247 THR A C 1
ATOM 1957 O O . THR A 1 247 ? 19.906 27.25 2.963 1 80.12 247 THR A O 1
ATOM 1960 N N . LYS A 1 248 ? 19.531 28.562 1.18 1 88.25 248 LYS A N 1
ATOM 1961 C CA . LYS A 1 248 ? 19.906 27.547 0.188 1 88.25 248 LYS A CA 1
ATOM 1962 C C . LYS A 1 248 ? 21.422 27.453 0.049 1 88.25 248 LYS A C 1
ATOM 1964 O O . LYS A 1 248 ? 21.938 26.469 -0.484 1 88.25 248 LYS A O 1
ATOM 1969 N N . GLY A 1 249 ? 22.141 28.391 0.544 1 82.31 249 GLY A N 1
ATOM 1970 C CA . GLY A 1 249 ? 23.578 28.406 0.349 1 82.31 249 GLY A CA 1
ATOM 1971 C C . GLY A 1 249 ? 23.984 28.375 -1.112 1 82.31 249 GLY A C 1
ATOM 1972 O O . GLY A 1 249 ? 23.516 29.188 -1.91 1 82.31 249 GLY A O 1
ATOM 1973 N N . HIS A 1 250 ? 24.922 27.391 -1.5 1 85.56 250 HIS A N 1
ATOM 1974 C CA . HIS A 1 250 ? 25.406 27.328 -2.873 1 85.56 250 HIS A CA 1
ATOM 1975 C C . HIS A 1 250 ? 24.531 26.438 -3.73 1 85.56 250 HIS A C 1
ATOM 1977 O O . HIS A 1 250 ? 24.812 26.203 -4.906 1 85.56 250 HIS A O 1
ATOM 1983 N N . TYR A 1 251 ? 23.453 25.906 -3.154 1 91.81 251 TYR A N 1
ATOM 1984 C CA . TYR A 1 251 ? 22.562 25.016 -3.896 1 91.81 251 TYR A CA 1
ATOM 1985 C C . TYR A 1 251 ? 21.438 25.797 -4.551 1 91.81 251 TYR A C 1
ATOM 1987 O O . TYR A 1 251 ? 21 26.828 -4.031 1 91.81 251 TYR A O 1
ATOM 1995 N N . GLN A 1 252 ? 20.953 25.297 -5.613 1 92.38 252 GLN A N 1
ATOM 1996 C CA . GLN A 1 252 ? 19.859 25.922 -6.332 1 92.38 252 GLN A CA 1
ATOM 1997 C C . GLN A 1 252 ? 18.531 25.688 -5.625 1 92.38 252 GLN A C 1
ATOM 1999 O O . GLN A 1 252 ? 17.625 26.516 -5.684 1 92.38 252 GLN A O 1
ATOM 2004 N N . HIS A 1 253 ? 18.375 24.594 -5.031 1 95.5 253 HIS A N 1
ATOM 2005 C CA . HIS A 1 253 ? 17.156 24.188 -4.355 1 95.5 253 HIS A CA 1
ATOM 2006 C C . HIS A 1 253 ? 17.438 23.672 -2.951 1 95.5 253 HIS A C 1
ATOM 2008 O O . HIS A 1 253 ? 18.531 23.141 -2.693 1 95.5 253 HIS A O 1
ATOM 2014 N N . TYR A 1 254 ? 16.5 23.891 -2.045 1 94.5 254 TYR A N 1
ATOM 2015 C CA . TYR A 1 254 ? 16.609 23.344 -0.698 1 94.5 254 TYR A CA 1
ATOM 2016 C C . TYR A 1 254 ? 16.75 21.828 -0.739 1 94.5 254 TYR A C 1
ATOM 2018 O O . TYR A 1 254 ? 17.531 21.25 0.009 1 94.5 254 TYR A O 1
ATOM 2026 N N . MET A 1 255 ? 16 21.156 -1.584 1 96.75 255 MET A N 1
ATOM 2027 C CA . MET A 1 255 ? 16.016 19.703 -1.637 1 96.75 255 MET A CA 1
ATOM 2028 C C . MET A 1 255 ? 17.406 19.172 -1.942 1 96.75 255 MET A C 1
ATOM 2030 O O . MET A 1 255 ? 17.875 18.219 -1.309 1 96.75 255 MET A O 1
ATOM 2034 N N . LYS A 1 256 ? 18.062 19.781 -3.016 1 97.31 256 LYS A N 1
ATOM 2035 C CA . LYS A 1 256 ? 19.406 19.328 -3.336 1 97.31 256 LYS A CA 1
ATOM 2036 C C . LYS A 1 256 ? 20.344 19.547 -2.15 1 97.31 256 LYS A C 1
ATOM 2038 O O . LYS A 1 256 ? 21.141 18.656 -1.821 1 97.31 256 LYS A O 1
ATOM 2043 N N . LYS A 1 257 ? 20.297 20.719 -1.529 1 96.75 257 LYS A N 1
ATOM 2044 C CA . LYS A 1 257 ? 21.078 20.984 -0.331 1 96.75 257 LYS A CA 1
ATOM 2045 C C . LYS A 1 257 ? 20.859 19.922 0.732 1 96.75 257 LYS A C 1
ATOM 2047 O O . LYS A 1 257 ? 21.812 19.391 1.295 1 96.75 257 LYS A O 1
ATOM 2052 N N . GLU A 1 258 ? 19.641 19.609 0.997 1 97.12 258 GLU A N 1
ATOM 2053 C CA . GLU A 1 258 ? 19.25 18.703 2.064 1 97.12 258 GLU A CA 1
ATOM 2054 C C . GLU A 1 258 ? 19.672 17.266 1.736 1 97.12 258 GLU A C 1
ATOM 2056 O O . GLU A 1 258 ? 20.031 16.5 2.633 1 97.12 258 GLU A O 1
ATOM 2061 N N . ILE A 1 259 ? 19.672 16.859 0.426 1 98.38 259 ILE A N 1
ATOM 2062 C CA . ILE A 1 259 ? 20.219 15.578 0.014 1 98.38 259 ILE A CA 1
ATOM 2063 C C . ILE A 1 259 ? 21.719 15.531 0.33 1 98.38 259 ILE A C 1
ATOM 2065 O O . ILE A 1 259 ? 22.203 14.57 0.923 1 98.38 259 ILE A O 1
ATOM 2069 N N . TYR A 1 260 ? 22.422 16.578 0.04 1 97.31 260 TYR A N 1
ATOM 2070 C CA . TYR A 1 260 ? 23.875 16.594 0.191 1 97.31 260 TYR A CA 1
ATOM 2071 C C . TYR A 1 260 ? 24.266 16.844 1.643 1 97.31 260 TYR A C 1
ATOM 2073 O O . TYR A 1 260 ? 25.422 16.625 2.025 1 97.31 260 TYR A O 1
ATOM 2081 N N . GLU A 1 261 ? 23.344 17.25 2.488 1 97.06 261 GLU A N 1
ATOM 2082 C CA . GLU A 1 261 ? 23.594 17.438 3.916 1 97.06 261 GLU A CA 1
ATOM 2083 C C . GLU A 1 261 ? 23.453 16.109 4.676 1 97.06 261 GLU A C 1
ATOM 2085 O O . GLU A 1 261 ? 23.781 16.031 5.859 1 97.06 261 GLU A O 1
ATOM 2090 N N . GLN A 1 262 ? 23.031 15.062 4.039 1 98.31 262 GLN A N 1
ATOM 2091 C CA . GLN A 1 262 ? 22.656 13.828 4.715 1 98.31 262 GLN A CA 1
ATOM 2092 C C . GLN A 1 262 ? 23.844 13.211 5.438 1 98.31 262 GLN A C 1
ATOM 2094 O O . GLN A 1 262 ? 23.703 12.688 6.547 1 98.31 262 GLN A O 1
ATOM 2099 N N . PRO A 1 263 ? 25.156 13.195 4.848 1 98 263 PRO A N 1
ATOM 2100 C CA . PRO A 1 263 ? 26.266 12.695 5.648 1 98 263 PRO A CA 1
ATOM 2101 C C . PRO A 1 263 ? 26.406 13.406 6.992 1 98 263 PRO A C 1
ATOM 2103 O O . PRO A 1 263 ? 26.578 12.758 8.023 1 98 263 PRO A O 1
ATOM 2106 N N . TYR A 1 264 ? 26.25 14.656 7 1 96.5 264 TYR A N 1
ATOM 2107 C CA . TYR A 1 264 ? 26.359 15.453 8.219 1 96.5 264 TYR A CA 1
ATOM 2108 C C . TYR A 1 264 ? 25.156 15.234 9.125 1 96.5 264 TYR A C 1
ATOM 2110 O O . TYR A 1 264 ? 25.312 15.125 10.344 1 96.5 264 TYR A O 1
ATOM 2118 N N . ALA A 1 265 ? 23.922 15.258 8.57 1 97.31 265 ALA A N 1
ATOM 2119 C CA . ALA A 1 265 ? 22.703 15.008 9.344 1 97.31 265 ALA A CA 1
ATOM 2120 C C . ALA A 1 265 ? 22.766 13.664 10.062 1 97.31 265 ALA A C 1
ATOM 2122 O O . ALA A 1 265 ? 22.375 13.555 11.227 1 97.31 265 ALA A O 1
ATOM 2123 N N . ILE A 1 266 ? 23.25 12.625 9.367 1 98.31 266 ILE A N 1
ATOM 2124 C CA . ILE A 1 266 ? 23.391 11.289 9.945 1 98.31 266 ILE A CA 1
ATOM 2125 C C . ILE A 1 266 ? 24.422 11.32 11.07 1 98.31 266 ILE A C 1
ATOM 2127 O O . ILE A 1 266 ? 24.234 10.711 12.117 1 98.31 266 ILE A O 1
ATOM 2131 N N . LYS A 1 267 ? 25.547 11.984 10.797 1 96.81 267 LYS A N 1
ATOM 2132 C CA . LYS A 1 267 ? 26.562 12.148 11.836 1 96.81 267 LYS A CA 1
ATOM 2133 C C . LYS A 1 267 ? 25.953 12.789 13.086 1 96.81 267 LYS A C 1
ATOM 2135 O O . LYS A 1 267 ? 26.25 12.359 14.203 1 96.81 267 LYS A O 1
ATOM 2140 N N . ASN A 1 268 ? 25.141 13.766 12.922 1 95.94 268 ASN A N 1
ATOM 2141 C CA . ASN A 1 268 ? 24.469 14.43 14.039 1 95.94 268 ASN A CA 1
ATOM 2142 C C . ASN A 1 268 ? 23.516 13.477 14.758 1 95.94 268 ASN A C 1
ATOM 2144 O O . ASN A 1 268 ? 23.391 13.531 15.984 1 95.94 268 ASN A O 1
ATOM 2148 N N . ALA A 1 269 ? 22.812 12.68 14.031 1 97.12 269 ALA A N 1
ATOM 2149 C CA . ALA A 1 269 ? 21.859 11.734 14.602 1 97.12 269 ALA A CA 1
ATOM 2150 C C . ALA A 1 269 ? 22.547 10.719 15.5 1 97.12 269 ALA A C 1
ATOM 2152 O O . ALA A 1 269 ? 21.984 10.273 16.5 1 97.12 269 ALA A O 1
ATOM 2153 N N . ILE A 1 270 ? 23.797 10.312 15.141 1 97.19 270 ILE A N 1
ATOM 2154 C CA . ILE A 1 270 ? 24.484 9.273 15.891 1 97.19 270 ILE A CA 1
ATOM 2155 C C . ILE A 1 270 ? 25.344 9.906 16.984 1 97.19 270 ILE A C 1
ATOM 2157 O O . ILE A 1 270 ? 25.781 9.234 17.922 1 97.19 270 ILE A O 1
ATOM 2161 N N . ARG A 1 271 ? 25.531 11.188 16.828 1 93.88 271 ARG A N 1
ATOM 2162 C CA . ARG A 1 271 ? 26.422 11.898 17.734 1 93.88 271 ARG A CA 1
ATOM 2163 C C . ARG A 1 271 ? 25.969 11.719 19.188 1 93.88 271 ARG A C 1
ATOM 2165 O O . ARG A 1 271 ? 24.797 11.875 19.5 1 93.88 271 ARG A O 1
ATOM 2172 N N . ASN A 1 272 ? 26.891 11.359 20.094 1 92.62 272 ASN A N 1
ATOM 2173 C CA . ASN A 1 272 ? 26.703 11.172 21.531 1 92.62 272 ASN A CA 1
ATOM 2174 C C . ASN A 1 272 ? 25.766 9.992 21.828 1 92.62 272 ASN A C 1
ATOM 2176 O O . ASN A 1 272 ? 25.266 9.859 22.953 1 92.62 272 ASN A O 1
ATOM 2180 N N . ARG A 1 273 ? 25.5 9.172 20.812 1 97.44 273 ARG A N 1
ATOM 2181 C CA . ARG A 1 273 ? 24.609 8.031 21.031 1 97.44 273 ARG A CA 1
ATOM 2182 C C . ARG A 1 273 ? 25.359 6.715 20.844 1 97.44 273 ARG A C 1
ATOM 2184 O O . ARG A 1 273 ? 24.828 5.645 21.141 1 97.44 273 ARG A O 1
ATOM 2191 N N . ILE A 1 274 ? 26.516 6.805 20.281 1 96.25 274 ILE A N 1
ATOM 2192 C CA . ILE A 1 274 ? 27.391 5.641 20.172 1 96.25 274 ILE A CA 1
ATOM 2193 C C . ILE A 1 274 ? 28.672 5.875 20.953 1 96.25 274 ILE A C 1
ATOM 2195 O O . ILE A 1 274 ? 29.438 6.805 20.672 1 96.25 274 ILE A O 1
ATOM 2199 N N . THR A 1 275 ? 28.938 5.031 21.906 1 92.44 275 THR A N 1
ATOM 2200 C CA . THR A 1 275 ? 30.094 5.176 22.781 1 92.44 275 THR A CA 1
ATOM 2201 C C . THR A 1 275 ? 31.344 4.598 22.109 1 92.44 275 THR A C 1
ATOM 2203 O O . THR A 1 275 ? 31.25 3.934 21.078 1 92.44 275 THR A O 1
ATOM 2206 N N . LYS A 1 276 ? 32.469 4.766 22.828 1 89.44 276 LYS A N 1
ATOM 2207 C CA . LYS A 1 276 ? 33.75 4.258 22.328 1 89.44 276 LYS A CA 1
ATOM 2208 C C . LYS A 1 276 ? 33.75 2.732 22.312 1 89.44 276 LYS A C 1
ATOM 2210 O O . LYS A 1 276 ? 34.406 2.123 21.453 1 89.44 276 LYS A O 1
ATOM 2215 N N . ASN A 1 277 ? 33 2.135 23.172 1 90.38 277 ASN A N 1
ATOM 2216 C CA . ASN A 1 277 ? 32.938 0.68 23.25 1 90.38 277 ASN A CA 1
ATOM 2217 C C . ASN A 1 277 ? 31.797 0.121 22.406 1 90.38 277 ASN A C 1
ATOM 2219 O O . ASN A 1 277 ? 31.312 -0.981 22.656 1 90.38 277 ASN A O 1
ATOM 2223 N N . GLU A 1 278 ? 31.266 0.941 21.5 1 92.19 278 GLU A N 1
ATOM 2224 C CA . GLU A 1 278 ? 30.266 0.527 20.516 1 92.19 278 GLU A CA 1
ATOM 2225 C C . GLU A 1 278 ? 28.953 0.156 21.172 1 92.19 278 GLU A C 1
ATOM 2227 O O . GLU A 1 278 ? 28.344 -0.867 20.844 1 92.19 278 GLU A O 1
ATOM 2232 N N . LYS A 1 279 ? 28.672 0.867 22.172 1 94.62 279 LYS A N 1
ATOM 2233 C CA . LYS A 1 279 ? 27.359 0.763 22.797 1 94.62 279 LYS A CA 1
ATOM 2234 C C . LYS A 1 279 ? 26.453 1.92 22.375 1 94.62 279 LYS A C 1
ATOM 2236 O O . LYS A 1 279 ? 26.938 3.023 22.109 1 94.62 279 LYS A O 1
ATOM 2241 N N . ILE A 1 280 ? 25.203 1.613 22.297 1 96.94 280 ILE A N 1
ATOM 2242 C CA . ILE A 1 280 ? 24.219 2.625 21.922 1 96.94 280 ILE A CA 1
ATOM 2243 C C . ILE A 1 280 ? 23.531 3.178 23.172 1 96.94 280 ILE A C 1
ATOM 2245 O O . ILE A 1 280 ? 23.047 2.414 24.016 1 96.94 280 ILE A O 1
ATOM 2249 N N . GLN A 1 281 ? 23.562 4.461 23.297 1 94.75 281 GLN A N 1
ATOM 2250 C CA . GLN A 1 281 ? 22.922 5.117 24.438 1 94.75 281 GLN A CA 1
ATOM 2251 C C . GLN A 1 281 ? 22.125 6.332 24 1 94.75 281 GLN A C 1
ATOM 2253 O O . GLN A 1 281 ? 22.547 7.086 23.125 1 94.75 281 GLN A O 1
ATOM 2258 N N . PHE A 1 282 ? 20.922 6.434 24.5 1 94.81 282 PHE A N 1
ATOM 2259 C CA . PHE A 1 282 ? 20.062 7.602 24.297 1 94.81 282 PHE A CA 1
ATOM 2260 C C . PHE A 1 282 ? 19.906 8.398 25.594 1 94.81 282 PHE A C 1
ATOM 2262 O O . PHE A 1 282 ? 19.328 7.91 26.562 1 94.81 282 PHE A O 1
ATOM 2269 N N . SER A 1 283 ? 20.422 9.594 25.578 1 92.38 283 SER A N 1
ATOM 2270 C CA . SER A 1 283 ? 20.281 10.438 26.75 1 92.38 283 SER A CA 1
ATOM 2271 C C . SER A 1 283 ? 18.828 10.773 27.031 1 92.38 283 SER A C 1
ATOM 2273 O O . SER A 1 283 ? 18.438 11.062 28.156 1 92.38 283 SER A O 1
ATOM 2275 N N . GLU A 1 284 ? 17.984 10.742 25.969 1 91.31 284 GLU A N 1
ATOM 2276 C CA . GLU A 1 284 ? 16.562 11.055 26.078 1 91.31 284 GLU A CA 1
ATOM 2277 C C . GLU A 1 284 ? 15.805 9.961 26.828 1 91.31 284 GLU A C 1
ATOM 2279 O O . GLU A 1 284 ? 14.68 10.18 27.297 1 91.31 284 GLU A O 1
ATOM 2284 N N . LEU A 1 285 ? 16.391 8.773 26.922 1 92.56 285 LEU A N 1
ATOM 2285 C CA . LEU A 1 285 ? 15.719 7.637 27.547 1 92.56 285 LEU A CA 1
ATOM 2286 C C . LEU A 1 285 ? 16.266 7.391 28.953 1 92.56 285 LEU A C 1
ATOM 2288 O O . LEU A 1 285 ? 17.359 6.859 29.109 1 92.56 285 LEU A O 1
ATOM 2292 N N . ASN A 1 286 ? 15.5 7.625 29.953 1 90.56 286 ASN A N 1
ATOM 2293 C CA . ASN A 1 286 ? 15.906 7.426 31.328 1 90.56 286 ASN A CA 1
ATOM 2294 C C . ASN A 1 286 ? 15.664 5.992 31.797 1 90.56 286 ASN A C 1
ATOM 2296 O O . ASN A 1 286 ? 15.367 5.117 30.969 1 90.56 286 ASN A O 1
ATOM 2300 N N . ASN A 1 287 ? 15.805 5.801 33.062 1 89.75 287 ASN A N 1
ATOM 2301 C CA . ASN A 1 287 ? 15.664 4.453 33.625 1 89.75 287 ASN A CA 1
ATOM 2302 C C . ASN A 1 287 ? 14.234 3.939 33.469 1 89.75 287 ASN A C 1
ATOM 2304 O O . ASN A 1 287 ? 14.016 2.744 33.281 1 89.75 287 ASN A O 1
ATOM 2308 N N . ASN A 1 288 ? 13.367 4.848 33.562 1 90.94 288 ASN A N 1
ATOM 2309 C CA . ASN A 1 288 ? 11.961 4.469 33.375 1 90.94 288 ASN A CA 1
ATOM 2310 C C . ASN A 1 288 ? 11.68 3.996 31.953 1 90.94 288 ASN A C 1
ATOM 2312 O O . ASN A 1 288 ? 10.922 3.043 31.75 1 90.94 288 ASN A O 1
ATOM 2316 N N . ALA A 1 289 ? 12.281 4.723 31.094 1 92.5 289 ALA A N 1
ATOM 2317 C CA . ALA A 1 289 ? 12.133 4.332 29.703 1 92.5 289 ALA A CA 1
ATOM 2318 C C . ALA A 1 289 ? 12.734 2.949 29.453 1 92.5 289 ALA A C 1
ATOM 2320 O O . ALA A 1 289 ? 12.133 2.121 28.75 1 92.5 289 ALA A O 1
ATOM 2321 N N . HIS A 1 290 ? 13.875 2.686 30.047 1 93.5 290 HIS A N 1
ATOM 2322 C CA . HIS A 1 290 ? 14.523 1.39 29.875 1 93.5 290 HIS A CA 1
ATOM 2323 C C . HIS A 1 290 ? 13.68 0.27 30.484 1 93.5 290 HIS A C 1
ATOM 2325 O O . HIS A 1 290 ? 13.578 -0.815 29.906 1 93.5 290 HIS A O 1
ATOM 2331 N N . ALA A 1 291 ? 13.133 0.567 31.609 1 94 291 ALA A N 1
ATOM 2332 C CA . ALA A 1 291 ? 12.266 -0.411 32.25 1 94 291 ALA A CA 1
ATOM 2333 C C . ALA A 1 291 ? 11.055 -0.746 31.375 1 94 291 ALA A C 1
ATOM 2335 O O . ALA A 1 291 ? 10.641 -1.902 31.312 1 94 291 ALA A O 1
ATOM 2336 N N . LEU A 1 292 ? 10.539 0.249 30.797 1 94.25 292 LEU A N 1
ATOM 2337 C CA . LEU A 1 292 ? 9.414 0.056 29.891 1 94.25 292 LEU A CA 1
ATOM 2338 C C . LEU A 1 292 ? 9.82 -0.757 28.672 1 94.25 292 LEU A C 1
ATOM 2340 O O . LEU A 1 292 ? 9.109 -1.68 28.266 1 94.25 292 LEU A O 1
ATOM 2344 N N . LEU A 1 293 ? 10.961 -0.414 28.062 1 94.25 293 LEU A N 1
ATOM 2345 C CA . LEU A 1 293 ? 11.453 -1.079 26.859 1 94.25 293 LEU A CA 1
ATOM 2346 C C . LEU A 1 293 ? 11.695 -2.562 27.125 1 94.25 293 LEU A C 1
ATOM 2348 O O . LEU A 1 293 ? 11.539 -3.389 26.219 1 94.25 293 LEU A O 1
ATOM 2352 N N . LEU A 1 294 ? 12.016 -2.873 28.328 1 95 294 LEU A N 1
ATOM 2353 C CA . LEU A 1 294 ? 12.258 -4.258 28.719 1 95 294 LEU A CA 1
ATOM 2354 C C . LEU A 1 294 ? 10.969 -5.07 28.656 1 95 294 LEU A C 1
ATOM 2356 O O . LEU A 1 294 ? 10.992 -6.277 28.406 1 95 294 LEU A O 1
ATOM 2360 N N . LYS A 1 295 ? 9.938 -4.406 28.828 1 95.81 295 LYS A N 1
ATOM 2361 C CA . LYS A 1 295 ? 8.648 -5.09 28.953 1 95.81 295 LYS A CA 1
ATOM 2362 C C . LYS A 1 295 ? 7.957 -5.219 27.609 1 95.81 295 LYS A C 1
ATOM 2364 O O . LYS A 1 295 ? 7.02 -6.004 27.453 1 95.81 295 LYS A O 1
ATOM 2369 N N . ILE A 1 296 ? 8.43 -4.582 26.609 1 96.44 296 ILE A N 1
ATOM 2370 C CA . ILE A 1 296 ? 7.723 -4.484 25.344 1 96.44 296 ILE A CA 1
ATOM 2371 C C . ILE A 1 296 ? 7.742 -5.836 24.625 1 96.44 296 ILE A C 1
ATOM 2373 O O . ILE A 1 296 ? 8.789 -6.48 24.547 1 96.44 296 ILE A O 1
ATOM 2377 N N . GLU A 1 297 ? 6.582 -6.227 24.141 1 95.75 297 GLU A N 1
ATOM 2378 C CA . GLU A 1 297 ? 6.457 -7.43 23.328 1 95.75 297 GLU A CA 1
ATOM 2379 C C . GLU A 1 297 ? 5.965 -7.098 21.922 1 95.75 297 GLU A C 1
ATOM 2381 O O . GLU A 1 297 ? 6.16 -7.883 21 1 95.75 297 GLU A O 1
ATOM 2386 N N . HIS A 1 298 ? 5.324 -5.941 21.875 1 95.94 298 HIS A N 1
ATOM 2387 C CA . HIS A 1 298 ? 4.758 -5.504 20.594 1 95.94 298 HIS A CA 1
ATOM 2388 C C . HIS A 1 298 ? 4.953 -4.008 20.391 1 95.94 298 HIS A C 1
ATOM 2390 O O . HIS A 1 298 ? 4.945 -3.236 21.359 1 95.94 298 HIS A O 1
ATOM 2396 N N . ILE A 1 299 ? 5.16 -3.631 19.125 1 97.62 299 ILE A N 1
ATOM 2397 C CA . ILE A 1 299 ? 5.266 -2.217 18.781 1 97.62 299 ILE A CA 1
ATOM 2398 C C . ILE A 1 299 ? 4.246 -1.874 17.703 1 97.62 299 ILE A C 1
ATOM 2400 O O . ILE A 1 299 ? 4.148 -2.57 16.688 1 97.62 299 ILE A O 1
ATOM 2404 N N . ASP A 1 300 ? 3.436 -0.914 17.875 1 97.62 300 ASP A N 1
ATOM 2405 C CA . ASP A 1 300 ? 2.584 -0.318 16.859 1 97.62 300 ASP A CA 1
ATOM 2406 C C . ASP A 1 300 ? 3.172 1 16.359 1 97.62 300 ASP A C 1
ATOM 2408 O O . ASP A 1 300 ? 3.223 1.983 17.094 1 97.62 300 ASP A O 1
ATOM 2412 N N . ILE A 1 301 ? 3.574 0.991 15.133 1 98.5 301 ILE A N 1
ATOM 2413 C CA . ILE A 1 301 ? 4.125 2.201 14.539 1 98.5 301 ILE A CA 1
ATOM 2414 C C . ILE A 1 301 ? 3.025 2.951 13.781 1 98.5 301 ILE A C 1
ATOM 2416 O O . ILE A 1 301 ? 2.371 2.387 12.906 1 98.5 301 ILE A O 1
ATOM 2420 N N . ILE A 1 302 ? 2.814 4.184 14.078 1 98 302 ILE A N 1
ATOM 2421 C CA . ILE A 1 302 ? 1.834 5.047 13.43 1 98 302 ILE A CA 1
ATOM 2422 C C . ILE A 1 302 ? 2.545 6.207 12.742 1 98 302 ILE A C 1
ATOM 2424 O O . ILE A 1 302 ? 3.322 6.93 13.367 1 98 302 ILE A O 1
ATOM 2428 N N . ALA A 1 303 ? 2.32 6.371 11.484 1 97.38 303 ALA A N 1
ATOM 2429 C CA . ALA A 1 303 ? 3.004 7.402 10.711 1 97.38 303 ALA A CA 1
ATOM 2430 C C . ALA A 1 303 ? 2.262 7.688 9.406 1 97.38 303 ALA A C 1
ATOM 2432 O O . ALA A 1 303 ? 1.253 7.047 9.102 1 97.38 303 ALA A O 1
ATOM 2433 N N . CYS A 1 304 ? 2.729 8.688 8.633 1 95.44 304 CYS A N 1
ATOM 2434 C CA . CYS A 1 304 ? 2.193 9.047 7.324 1 95.44 304 CYS A CA 1
ATOM 2435 C C . CYS A 1 304 ? 3.316 9.234 6.309 1 95.44 304 CYS A C 1
ATOM 2437 O O . CYS A 1 304 ? 4.453 9.531 6.684 1 95.44 304 CYS A O 1
ATOM 2439 N N . GLY A 1 305 ? 3.033 9.016 5.062 1 95.25 305 GLY A N 1
ATOM 2440 C CA . GLY A 1 305 ? 3.926 9.344 3.961 1 95.25 305 GLY A CA 1
ATOM 2441 C C . GLY A 1 305 ? 5.305 8.727 4.105 1 95.25 305 GLY A C 1
ATOM 2442 O O . GLY A 1 305 ? 5.434 7.52 4.305 1 95.25 305 GLY A O 1
ATOM 2443 N N . THR A 1 306 ? 6.305 9.641 4.062 1 97.19 306 THR A N 1
ATOM 2444 C CA . THR A 1 306 ? 7.707 9.242 4.141 1 97.19 306 THR A CA 1
ATOM 2445 C C . THR A 1 306 ? 8.008 8.562 5.473 1 97.19 306 THR A C 1
ATOM 2447 O O . THR A 1 306 ? 8.742 7.57 5.516 1 97.19 306 THR A O 1
ATOM 2450 N N . SER A 1 307 ? 7.453 9.07 6.547 1 97.94 307 SER A N 1
ATOM 2451 C CA . SER A 1 307 ? 7.664 8.469 7.859 1 97.94 307 SER A CA 1
ATOM 2452 C C . SER A 1 307 ? 7.039 7.078 7.934 1 97.94 307 SER A C 1
ATOM 2454 O O . SER A 1 307 ? 7.566 6.191 8.617 1 97.94 307 SER A O 1
ATOM 2456 N N . TYR A 1 308 ? 5.883 6.91 7.266 1 98.06 308 TYR A N 1
ATOM 2457 C CA . TYR A 1 308 ? 5.273 5.59 7.18 1 98.06 308 TYR A CA 1
ATOM 2458 C C . TYR A 1 308 ? 6.219 4.594 6.523 1 98.06 308 TYR A C 1
ATOM 2460 O O . TYR A 1 308 ? 6.359 3.459 6.988 1 98.06 308 TYR A O 1
ATOM 2468 N N . ASN A 1 309 ? 6.852 4.992 5.453 1 98.62 309 ASN A N 1
ATOM 2469 C CA . ASN A 1 309 ? 7.809 4.129 4.773 1 98.62 309 ASN A CA 1
ATOM 2470 C C . ASN A 1 309 ? 8.984 3.777 5.68 1 98.62 309 ASN A C 1
ATOM 2472 O O . ASN A 1 309 ? 9.508 2.664 5.621 1 98.62 309 ASN A O 1
ATOM 2476 N N . ALA A 1 310 ? 9.398 4.723 6.504 1 98.75 310 ALA A N 1
ATOM 2477 C CA . ALA A 1 310 ? 10.445 4.438 7.48 1 98.75 310 ALA A CA 1
ATOM 2478 C C . ALA A 1 310 ? 9.984 3.389 8.484 1 98.75 310 ALA A C 1
ATOM 2480 O O . ALA A 1 310 ? 10.758 2.512 8.883 1 98.75 310 ALA A O 1
ATOM 2481 N N . GLY A 1 311 ? 8.75 3.564 8.93 1 98.62 311 GLY A N 1
ATOM 2482 C CA . GLY A 1 311 ? 8.18 2.566 9.812 1 98.62 311 GLY A CA 1
ATOM 2483 C C . GLY A 1 311 ? 8.141 1.178 9.203 1 98.62 311 GLY A C 1
ATOM 2484 O O . GLY A 1 311 ? 8.438 0.19 9.883 1 98.62 311 GLY A O 1
ATOM 2485 N N . MET A 1 312 ? 7.84 1.121 7.93 1 98.31 312 MET A N 1
ATOM 2486 C CA . MET A 1 312 ? 7.777 -0.161 7.234 1 98.31 312 MET A CA 1
ATOM 2487 C C . MET A 1 312 ? 9.148 -0.836 7.215 1 98.31 312 MET A C 1
ATOM 2489 O O . MET A 1 312 ? 9.242 -2.055 7.375 1 98.31 312 MET A O 1
ATOM 2493 N N . VAL A 1 313 ? 10.188 -0.087 7.008 1 98.31 313 VAL A N 1
ATOM 2494 C CA . VAL A 1 313 ? 11.539 -0.632 7.047 1 98.31 313 VAL A CA 1
ATOM 2495 C C . VAL A 1 313 ? 11.844 -1.165 8.445 1 98.31 313 VAL A C 1
ATOM 2497 O O . VAL A 1 313 ? 12.344 -2.279 8.594 1 98.31 313 VAL A O 1
ATOM 2500 N N . SER A 1 314 ? 11.5 -0.391 9.438 1 98.19 314 SER A N 1
ATOM 2501 C CA . SER A 1 314 ? 11.898 -0.695 10.812 1 98.19 314 SER A CA 1
ATOM 2502 C C . SER A 1 314 ? 11.172 -1.93 11.336 1 98.19 314 SER A C 1
ATOM 2504 O O . SER A 1 314 ? 11.656 -2.598 12.25 1 98.19 314 SER A O 1
ATOM 2506 N N . LYS A 1 315 ? 9.953 -2.172 10.781 1 97.31 315 LYS A N 1
ATOM 2507 C CA . LYS A 1 315 ? 9.273 -3.412 11.133 1 97.31 315 LYS A CA 1
ATOM 2508 C C . LYS A 1 315 ? 10.188 -4.617 10.953 1 97.31 315 LYS A C 1
ATOM 2510 O O . LYS A 1 315 ? 10.242 -5.5 11.812 1 97.31 315 LYS A O 1
ATOM 2515 N N . TYR A 1 316 ? 10.93 -4.676 9.836 1 96.12 316 TYR A N 1
ATOM 2516 C CA . TYR A 1 316 ? 11.859 -5.773 9.57 1 96.12 316 TYR A CA 1
ATOM 2517 C C . TYR A 1 316 ? 12.984 -5.793 10.602 1 96.12 316 TYR A C 1
ATOM 2519 O O . TYR A 1 316 ? 13.398 -6.859 11.055 1 96.12 316 TYR A O 1
ATOM 2527 N N . TRP A 1 317 ? 13.469 -4.648 11.023 1 97.12 317 TRP A N 1
ATOM 2528 C CA . TRP A 1 317 ? 14.547 -4.562 12.008 1 97.12 317 TRP A CA 1
ATOM 2529 C C . TRP A 1 317 ? 14.062 -4.996 13.383 1 97.12 317 TRP A C 1
ATOM 2531 O O . TRP A 1 317 ? 14.734 -5.773 14.07 1 97.12 317 TRP A O 1
ATOM 2541 N N . PHE A 1 318 ? 12.898 -4.52 13.812 1 97.38 318 PHE A N 1
ATOM 2542 C CA . PHE A 1 318 ? 12.383 -4.852 15.141 1 97.38 318 PHE A CA 1
ATOM 2543 C C . PHE A 1 318 ? 12.141 -6.352 15.266 1 97.38 318 PHE A C 1
ATOM 2545 O O . PHE A 1 318 ? 12.445 -6.953 16.297 1 97.38 318 PHE A O 1
ATOM 2552 N N . GLU A 1 319 ? 11.633 -6.957 14.219 1 95.5 319 GLU A N 1
ATOM 2553 C CA . GLU A 1 319 ? 11.305 -8.375 14.305 1 95.5 319 GLU A CA 1
ATOM 2554 C C . GLU A 1 319 ? 12.547 -9.25 14.156 1 95.5 319 GLU A C 1
ATOM 2556 O O . GLU A 1 319 ? 12.695 -10.25 14.859 1 95.5 319 GLU A O 1
ATOM 2561 N N . SER A 1 320 ? 13.477 -8.852 13.266 1 94.56 320 SER A N 1
ATOM 2562 C CA . SER A 1 320 ? 14.641 -9.695 13 1 94.56 320 SER A CA 1
ATOM 2563 C C . SER A 1 320 ? 15.711 -9.508 14.07 1 94.56 320 SER A C 1
ATOM 2565 O O . SER A 1 320 ? 16.391 -10.461 14.445 1 94.56 320 SER A O 1
ATOM 2567 N N . LEU A 1 321 ? 15.852 -8.289 14.578 1 95.19 321 LEU A N 1
ATOM 2568 C CA . LEU A 1 321 ? 16.938 -8 15.516 1 95.19 321 LEU A CA 1
ATOM 2569 C C . LEU A 1 321 ? 16.453 -8.078 16.953 1 95.19 321 LEU A C 1
ATOM 2571 O O . LEU A 1 321 ? 17.094 -8.695 17.797 1 95.19 321 LEU A O 1
ATOM 2575 N N . SER A 1 322 ? 15.273 -7.473 17.234 1 95.06 322 SER A N 1
ATOM 2576 C CA . SER A 1 322 ? 14.812 -7.344 18.609 1 95.06 322 SER A CA 1
ATOM 2577 C C . SER A 1 322 ? 13.844 -8.469 18.969 1 95.06 322 SER A C 1
ATOM 2579 O O . SER A 1 322 ? 13.539 -8.672 20.156 1 95.06 322 SER A O 1
ATOM 2581 N N . LYS A 1 323 ? 13.383 -9.148 17.969 1 94.12 323 LYS A N 1
ATOM 2582 C CA . LYS A 1 323 ? 12.398 -10.211 18.172 1 94.12 323 LYS A CA 1
ATOM 2583 C C . LYS A 1 323 ? 11.133 -9.664 18.828 1 94.12 323 LYS A C 1
ATOM 2585 O O . LYS A 1 323 ? 10.625 -10.258 19.781 1 94.12 323 LYS A O 1
ATOM 2590 N N . ILE A 1 324 ? 10.758 -8.508 18.422 1 95.56 324 ILE A N 1
ATOM 2591 C CA . ILE A 1 324 ? 9.523 -7.867 18.844 1 95.56 324 ILE A CA 1
ATOM 2592 C C . ILE A 1 324 ? 8.555 -7.777 17.672 1 95.56 324 ILE A C 1
ATOM 2594 O O . ILE A 1 324 ? 8.93 -7.371 16.578 1 95.56 324 ILE A O 1
ATOM 2598 N N . SER A 1 325 ? 7.32 -8.242 17.938 1 95.25 325 SER A N 1
ATOM 2599 C CA . SER A 1 325 ? 6.324 -8.102 16.875 1 95.25 325 SER A CA 1
ATOM 2600 C C . SER A 1 325 ? 6.027 -6.637 16.578 1 95.25 325 SER A C 1
ATOM 2602 O O . SER A 1 325 ? 5.988 -5.812 17.5 1 95.25 325 SER A O 1
ATOM 2604 N N . CYS A 1 326 ? 5.883 -6.309 15.32 1 96.25 326 CYS A N 1
ATOM 2605 C CA . CYS A 1 326 ? 5.746 -4.906 14.938 1 96.25 326 CYS A CA 1
ATOM 2606 C C . CYS A 1 326 ? 4.668 -4.734 13.875 1 96.25 326 CYS A C 1
ATOM 2608 O O . CYS A 1 326 ? 4.62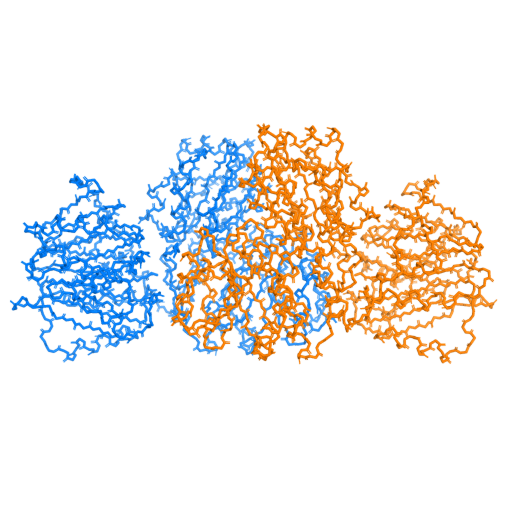9 -5.484 12.898 1 96.25 326 CYS A O 1
ATOM 2610 N N . ASN A 1 327 ? 3.795 -3.836 14.078 1 95.81 327 ASN A N 1
ATOM 2611 C CA . ASN A 1 327 ? 2.777 -3.436 13.109 1 95.81 327 ASN A CA 1
ATOM 2612 C C . ASN A 1 327 ? 2.928 -1.972 12.711 1 95.81 327 ASN A C 1
ATOM 2614 O O . ASN A 1 327 ? 3.266 -1.128 13.547 1 95.81 327 ASN A O 1
ATOM 2618 N N . VAL A 1 328 ? 2.727 -1.696 11.461 1 97.5 328 VAL A N 1
ATOM 2619 C CA . VAL A 1 328 ? 2.809 -0.33 10.953 1 97.5 328 VAL A CA 1
ATOM 2620 C C . VAL A 1 328 ? 1.471 0.076 10.344 1 97.5 328 VAL A C 1
ATOM 2622 O O . VAL A 1 328 ? 0.898 -0.666 9.539 1 97.5 328 VAL A O 1
ATOM 2625 N N . GLU A 1 329 ? 0.958 1.23 10.688 1 96.69 329 GLU A N 1
ATOM 2626 C CA . GLU A 1 329 ? -0.334 1.675 10.172 1 96.69 329 GLU A CA 1
ATOM 2627 C C . GLU A 1 329 ? -0.301 3.154 9.797 1 96.69 329 GLU A C 1
ATOM 2629 O O . GLU A 1 329 ? 0.422 3.939 10.414 1 96.69 329 GLU A O 1
ATOM 2634 N N . ILE A 1 330 ? -1.104 3.488 8.812 1 95.94 330 ILE A N 1
ATOM 2635 C CA . ILE A 1 330 ? -1.311 4.879 8.422 1 95.94 330 ILE A CA 1
ATOM 2636 C C . ILE A 1 330 ? -2.127 5.598 9.5 1 95.94 330 ILE A C 1
ATOM 2638 O O . ILE A 1 330 ? -3.197 5.129 9.891 1 95.94 330 ILE A O 1
ATOM 2642 N N . ALA A 1 331 ? -1.657 6.75 9.867 1 95.75 331 ALA A N 1
ATOM 2643 C CA . ALA A 1 331 ? -2.26 7.473 10.984 1 95.75 331 ALA A CA 1
ATOM 2644 C C . ALA A 1 331 ? -3.719 7.812 10.695 1 95.75 331 ALA A C 1
ATOM 2646 O O . ALA A 1 331 ? -4.574 7.703 11.578 1 95.75 331 ALA A O 1
ATOM 2647 N N . SER A 1 332 ? -4.02 8.219 9.453 1 92 332 SER A N 1
ATOM 2648 C CA . SER A 1 332 ? -5.375 8.633 9.109 1 92 332 SER A CA 1
ATOM 2649 C C . SER A 1 332 ? -6.348 7.465 9.188 1 92 332 SER A C 1
ATOM 2651 O O . SER A 1 332 ? -7.535 7.656 9.461 1 92 332 SER A O 1
ATOM 2653 N N . GLU A 1 333 ? -5.895 6.242 8.961 1 93.94 333 GLU A N 1
ATOM 2654 C CA . GLU A 1 333 ? -6.73 5.051 9.078 1 93.94 333 GLU A CA 1
ATOM 2655 C C . GLU A 1 333 ? -6.84 4.594 10.531 1 93.94 333 GLU A C 1
ATOM 2657 O O . GLU A 1 333 ? -7.906 4.172 10.977 1 93.94 333 GLU A O 1
ATOM 2662 N N . PHE A 1 334 ? -5.84 4.746 11.297 1 93.31 334 PHE A N 1
ATOM 2663 C CA . PHE A 1 334 ? -5.766 4.301 12.68 1 93.31 334 PHE A CA 1
ATOM 2664 C C . PHE A 1 334 ? -6.68 5.141 13.57 1 93.31 334 PHE A C 1
ATOM 2666 O O . PHE A 1 334 ? -7.344 4.613 14.461 1 93.31 334 PHE A O 1
ATOM 2673 N N . CYS A 1 335 ? -6.738 6.418 13.281 1 89.56 335 CYS A N 1
ATOM 2674 C CA . CYS A 1 335 ? -7.363 7.367 14.195 1 89.56 335 CYS A CA 1
ATOM 2675 C C . CYS A 1 335 ? -8.875 7.191 14.211 1 89.56 335 CYS A C 1
ATOM 2677 O O . CYS A 1 335 ? -9.547 7.605 15.156 1 89.56 335 CYS A O 1
ATOM 2679 N N . HIS A 1 336 ? -9.406 6.559 13.242 1 84.88 336 HIS A N 1
ATOM 2680 C CA . HIS A 1 336 ? -10.867 6.566 13.148 1 84.88 336 HIS A CA 1
ATOM 2681 C C . HIS A 1 336 ? -11.43 5.152 13.203 1 84.88 336 HIS A C 1
ATOM 2683 O O . HIS A 1 336 ? -12.609 4.938 12.914 1 84.88 336 HIS A O 1
ATOM 2689 N N . ARG A 1 337 ? -10.609 4.289 13.602 1 87.69 337 ARG A N 1
ATOM 2690 C CA . ARG A 1 337 ? -11.102 2.916 13.641 1 87.69 337 ARG A CA 1
ATOM 2691 C C . ARG A 1 337 ? -11.031 2.344 15.047 1 87.69 337 ARG A C 1
ATOM 2693 O O . ARG A 1 337 ? -10.289 2.846 15.891 1 87.69 337 ARG A O 1
ATOM 2700 N N . LYS A 1 338 ? -11.938 1.367 15.258 1 87.75 338 LYS A N 1
ATOM 2701 C CA . LYS A 1 338 ? -11.805 0.562 16.469 1 87.75 338 LYS A CA 1
ATOM 2702 C C . LYS A 1 338 ? -10.648 -0.429 16.344 1 87.75 338 LYS A C 1
ATOM 2704 O O . LYS A 1 338 ? -10.578 -1.19 15.383 1 87.75 338 LYS A O 1
ATOM 2709 N N . PHE A 1 339 ? -9.695 -0.291 17.312 1 86.69 339 PHE A N 1
ATOM 2710 C CA . PHE A 1 339 ? -8.547 -1.19 17.266 1 86.69 339 PHE A CA 1
ATOM 2711 C C . PHE A 1 339 ? -8.305 -1.848 18.609 1 86.69 339 PHE A C 1
ATOM 2713 O O . PHE A 1 339 ? -8.82 -1.379 19.641 1 86.69 339 PHE A O 1
ATOM 2720 N N . ILE A 1 340 ? -7.574 -2.949 18.594 1 90.38 340 ILE A N 1
ATOM 2721 C CA . ILE A 1 340 ? -7.246 -3.719 19.781 1 90.38 340 ILE A CA 1
ATOM 2722 C C . ILE A 1 340 ? -5.754 -3.578 20.094 1 90.38 340 ILE A C 1
ATOM 2724 O O . ILE A 1 340 ? -4.914 -3.721 19.203 1 90.38 340 ILE A O 1
ATOM 2728 N N . VAL A 1 341 ? -5.52 -3.215 21.359 1 92.88 341 VAL A N 1
ATOM 2729 C CA . VAL A 1 341 ? -4.129 -3.107 21.781 1 92.88 341 VAL A CA 1
ATOM 2730 C C . VAL A 1 341 ? -3.695 -4.406 22.469 1 92.88 341 VAL A C 1
ATOM 2732 O O . VAL A 1 341 ? -4.348 -4.875 23.391 1 92.88 341 VAL A O 1
ATOM 2735 N N . LYS A 1 342 ? -2.615 -4.863 22.094 1 91.62 342 LYS A N 1
ATOM 2736 C CA . LYS A 1 342 ? -2.055 -6.078 22.672 1 91.62 342 LYS A CA 1
ATOM 2737 C C . LYS A 1 342 ? -1.373 -5.777 24 1 91.62 342 LYS A C 1
ATOM 2739 O O . LYS A 1 342 ? -0.912 -4.656 24.234 1 91.62 342 LYS A O 1
ATOM 2744 N N . LYS A 1 343 ? -1.312 -6.93 24.719 1 92.38 343 LYS A N 1
ATOM 2745 C CA . LYS A 1 343 ? -0.616 -6.777 25.984 1 92.38 343 LYS A CA 1
ATOM 2746 C C . LYS A 1 343 ? 0.852 -6.422 25.781 1 92.38 343 LYS A C 1
ATOM 2748 O O . LYS A 1 343 ? 1.511 -6.977 24.891 1 92.38 343 LYS A O 1
ATOM 2753 N N . ASN A 1 344 ? 1.378 -5.418 26.531 1 96.19 344 ASN A N 1
ATOM 2754 C CA . ASN A 1 344 ? 2.775 -5 26.531 1 96.19 344 ASN A CA 1
ATOM 2755 C C . ASN A 1 344 ? 3.16 -4.355 25.203 1 96.19 344 ASN A C 1
ATOM 2757 O O . ASN A 1 344 ? 4.242 -4.617 24.672 1 96.19 344 ASN A O 1
ATOM 2761 N N . SER A 1 345 ? 2.24 -3.531 24.672 1 96.62 345 SER A N 1
ATOM 2762 C CA . SER A 1 345 ? 2.488 -2.846 23.406 1 96.62 345 SER A CA 1
ATOM 2763 C C . SER A 1 345 ? 3.006 -1.431 23.641 1 96.62 345 SER A C 1
ATOM 2765 O O . SER A 1 345 ? 2.555 -0.74 24.547 1 96.62 345 SER A O 1
ATOM 2767 N N . LEU A 1 346 ? 3.988 -1.049 22.812 1 97.88 346 LEU A N 1
ATOM 2768 C CA . LEU A 1 346 ? 4.469 0.327 22.734 1 97.88 346 LEU A CA 1
ATOM 2769 C C . LEU A 1 346 ? 3.887 1.03 21.516 1 97.88 346 LEU A C 1
ATOM 2771 O O . LEU A 1 346 ? 3.848 0.457 20.422 1 97.88 346 LEU A O 1
ATOM 2775 N N . LEU A 1 347 ? 3.383 2.229 21.719 1 98.12 347 LEU A N 1
ATOM 2776 C CA . LEU A 1 347 ? 2.992 3.072 20.594 1 98.12 347 LEU A CA 1
ATOM 2777 C C . LEU A 1 347 ? 4.168 3.916 20.109 1 98.12 347 LEU A C 1
ATOM 2779 O O . LEU A 1 347 ? 4.684 4.75 20.859 1 98.12 347 LEU A O 1
ATOM 2783 N N . LEU A 1 348 ? 4.629 3.67 18.938 1 98.56 348 LEU A N 1
ATOM 2784 C CA . LEU A 1 348 ? 5.727 4.422 18.344 1 98.56 348 LEU A CA 1
ATOM 2785 C C . LEU A 1 348 ? 5.215 5.336 17.234 1 98.56 348 LEU A C 1
ATOM 2787 O O . LEU A 1 348 ? 4.695 4.855 16.219 1 98.56 348 LEU A O 1
ATOM 2791 N N . ILE A 1 349 ? 5.363 6.625 17.344 1 98.38 349 ILE A N 1
ATOM 2792 C CA . ILE A 1 349 ? 4.887 7.586 16.359 1 98.38 349 ILE A CA 1
ATOM 2793 C C . ILE A 1 349 ? 6.074 8.227 15.648 1 98.38 349 ILE A C 1
ATOM 2795 O O . ILE A 1 349 ? 7.023 8.68 16.297 1 98.38 349 ILE A O 1
ATOM 2799 N N . LEU A 1 350 ? 6.039 8.227 14.352 1 98.19 350 LEU A N 1
ATOM 2800 C CA . LEU A 1 350 ? 7.078 8.844 13.539 1 98.19 350 LEU A CA 1
ATOM 2801 C C . LEU A 1 350 ? 6.551 10.094 12.836 1 98.19 350 LEU A C 1
ATOM 2803 O O . LEU A 1 350 ? 5.52 10.047 12.164 1 98.19 350 LEU A O 1
ATOM 2807 N N . SER A 1 351 ? 7.23 11.195 13 1 95.75 351 SER A N 1
ATOM 2808 C CA . SER A 1 351 ? 6.848 12.461 12.383 1 95.75 351 SER A CA 1
ATOM 2809 C C . SER A 1 351 ? 8.039 13.398 12.266 1 95.75 351 SER A C 1
ATOM 2811 O O . SER A 1 351 ? 8.812 13.555 13.211 1 95.75 351 SER A O 1
ATOM 2813 N N . GLN A 1 352 ? 8.219 13.93 11.086 1 93.38 352 GLN A N 1
ATOM 2814 C CA . GLN A 1 352 ? 9.305 14.883 10.922 1 93.38 352 GLN A CA 1
ATOM 2815 C C . GLN A 1 352 ? 9.039 16.172 11.703 1 93.38 352 GLN A C 1
ATOM 2817 O O . GLN A 1 352 ? 9.898 16.641 12.445 1 93.38 352 GLN A O 1
ATOM 2822 N N . SER A 1 353 ? 7.855 16.75 11.633 1 88.19 353 SER A N 1
ATOM 2823 C CA . SER A 1 353 ? 7.52 18.047 12.211 1 88.19 353 SER A CA 1
ATOM 2824 C C . SER A 1 353 ? 7.094 17.906 13.664 1 88.19 353 SER A C 1
ATOM 2826 O O . SER A 1 353 ? 7.195 18.859 14.445 1 88.19 353 SER A O 1
ATOM 2828 N N . GLY A 1 354 ? 6.523 16.766 13.984 1 91.31 354 GLY A N 1
ATOM 2829 C CA . GLY A 1 354 ? 5.949 16.562 15.312 1 91.31 354 GLY A CA 1
ATOM 2830 C C . GLY A 1 354 ? 4.59 17.219 15.469 1 91.31 354 GLY A C 1
ATOM 2831 O O . GLY A 1 354 ? 4.039 17.266 16.578 1 91.31 354 GLY A O 1
ATOM 2832 N N . GLU A 1 355 ? 4.035 17.719 14.32 1 88 355 GLU A N 1
ATOM 2833 C CA . GLU A 1 355 ? 2.758 18.422 14.367 1 88 355 GLU A CA 1
ATOM 2834 C C . GLU A 1 355 ? 1.727 17.75 13.461 1 88 355 GLU A C 1
ATOM 2836 O O . GLU A 1 355 ? 0.644 18.297 13.234 1 88 355 GLU A O 1
ATOM 2841 N N . THR A 1 356 ? 2.014 16.625 12.906 1 89.06 356 THR A N 1
ATOM 2842 C CA . THR A 1 356 ? 1.077 15.945 12.023 1 89.06 356 THR A CA 1
ATOM 2843 C C . THR A 1 356 ? -0.243 15.672 12.734 1 89.06 356 THR A C 1
ATOM 2845 O O . THR A 1 356 ? -0.28 14.93 13.719 1 89.06 356 THR A O 1
ATOM 2848 N N . ALA A 1 357 ? -1.31 16.203 12.211 1 87.94 357 ALA A N 1
ATOM 2849 C CA . ALA A 1 357 ? -2.607 16.203 12.883 1 87.94 357 ALA A CA 1
ATOM 2850 C C . ALA A 1 357 ? -3.094 14.781 13.125 1 87.94 357 ALA A C 1
ATOM 2852 O O . ALA A 1 357 ? -3.549 14.445 14.219 1 87.94 357 ALA A O 1
ATOM 2853 N N . ASP A 1 358 ? -3.053 13.914 12.133 1 91.25 358 ASP A N 1
ATOM 2854 C CA . ASP A 1 358 ? -3.521 12.539 12.266 1 91.25 358 ASP A CA 1
ATOM 2855 C C . ASP A 1 358 ? -2.693 11.773 13.297 1 91.25 358 ASP A C 1
ATOM 2857 O O . ASP A 1 358 ? -3.229 10.961 14.047 1 91.25 358 ASP A O 1
ATOM 2861 N N . SER A 1 359 ? -1.396 12 13.305 1 93.94 359 SER A N 1
ATOM 2862 C CA . SER A 1 359 ? -0.525 11.359 14.281 1 93.94 359 SER A CA 1
ATOM 2863 C C . SER A 1 359 ? -0.846 11.82 15.703 1 93.94 359 SER A C 1
ATOM 2865 O O . SER A 1 359 ? -0.823 11.023 16.641 1 93.94 359 SER A O 1
ATOM 2867 N N . LEU A 1 360 ? -1.115 13.109 15.805 1 92.5 360 LEU A N 1
ATOM 2868 C CA . LEU A 1 360 ? -1.483 13.656 17.109 1 92.5 360 LEU A CA 1
ATOM 2869 C C . LEU A 1 360 ? -2.797 13.055 17.594 1 92.5 360 LEU A C 1
ATOM 2871 O O . LEU A 1 360 ? -2.924 12.703 18.766 1 92.5 360 LEU A O 1
ATOM 2875 N N . THR A 1 361 ? -3.756 13 16.703 1 91.69 361 THR A N 1
ATOM 2876 C CA . THR A 1 361 ? -5.035 12.391 17.031 1 91.69 361 THR A CA 1
ATOM 2877 C C . THR A 1 361 ? -4.848 10.93 17.438 1 91.69 361 THR A C 1
ATOM 2879 O O . THR A 1 361 ? -5.48 10.453 18.375 1 91.69 361 THR A O 1
ATOM 2882 N N . ALA A 1 362 ? -4.004 10.219 16.734 1 94.56 362 ALA A N 1
ATOM 2883 C CA . ALA A 1 362 ? -3.701 8.836 17.062 1 94.56 362 ALA A CA 1
ATOM 2884 C C . ALA A 1 362 ? -3.117 8.719 18.469 1 94.56 362 ALA A C 1
ATOM 2886 O O . ALA A 1 362 ? -3.504 7.832 19.234 1 94.56 362 ALA A O 1
ATOM 2887 N N . LEU A 1 363 ? -2.166 9.594 18.797 1 95.5 363 LEU A N 1
ATOM 2888 C CA . LEU A 1 363 ? -1.555 9.602 20.125 1 95.5 363 LEU A CA 1
ATOM 2889 C C . LEU A 1 363 ? -2.602 9.852 21.203 1 95.5 363 LEU A C 1
ATOM 2891 O O . LEU A 1 363 ? -2.652 9.125 22.203 1 95.5 363 LEU A O 1
ATOM 2895 N N . ARG A 1 364 ? -3.416 10.836 21 1 92.06 364 ARG A N 1
ATOM 2896 C CA . ARG A 1 364 ? -4.43 11.211 21.969 1 92.06 364 ARG A CA 1
ATOM 2897 C C . ARG A 1 364 ? -5.457 10.094 22.156 1 92.06 364 ARG A C 1
ATOM 2899 O O . ARG A 1 364 ? -5.875 9.797 23.266 1 92.06 364 ARG A O 1
ATOM 2906 N N . ASN A 1 365 ? -5.859 9.445 21.047 1 91.94 365 ASN A N 1
ATOM 2907 C CA . ASN A 1 365 ? -6.781 8.32 21.109 1 91.94 365 ASN A CA 1
ATOM 2908 C C . ASN A 1 365 ? -6.152 7.121 21.828 1 91.94 365 ASN A C 1
ATOM 2910 O O . ASN A 1 365 ? -6.852 6.352 22.484 1 91.94 365 ASN A O 1
ATOM 2914 N N . SER A 1 366 ? -4.914 6.949 21.656 1 92.81 366 SER A N 1
ATOM 2915 C CA . SER A 1 366 ? -4.207 5.801 22.219 1 92.81 366 SER A CA 1
ATOM 2916 C C . SER A 1 366 ? -4.129 5.887 23.734 1 92.81 366 SER A C 1
ATOM 2918 O O . SER A 1 366 ? -3.988 4.867 24.422 1 92.81 366 SER A O 1
ATOM 2920 N N . LYS A 1 367 ? -4.234 7.086 24.297 1 91.31 367 LYS A N 1
ATOM 2921 C CA . LYS A 1 367 ? -4.156 7.281 25.734 1 91.31 367 LYS A CA 1
ATOM 2922 C C . LYS A 1 367 ? -5.344 6.633 26.453 1 91.31 367 LYS A C 1
ATOM 2924 O O . LYS A 1 367 ? -5.27 6.32 27.641 1 91.31 367 LYS A O 1
ATOM 2929 N N . LYS A 1 368 ? -6.359 6.391 25.688 1 90.44 368 LYS A N 1
ATOM 2930 C CA . LYS A 1 368 ? -7.551 5.738 26.219 1 90.44 368 LYS A CA 1
ATOM 2931 C C . LYS A 1 368 ? -7.395 4.219 26.219 1 90.44 368 LYS A C 1
ATOM 2933 O O . LYS A 1 368 ? -8.266 3.502 26.719 1 90.44 368 LYS A O 1
ATOM 2938 N N . HIS A 1 369 ? -6.32 3.707 25.766 1 91.81 369 HIS A N 1
ATOM 2939 C CA . HIS A 1 369 ? -6.059 2.277 25.656 1 91.81 369 HIS A CA 1
ATOM 2940 C C . HIS A 1 369 ? -4.867 1.865 26.516 1 91.81 369 HIS A C 1
ATOM 2942 O O . HIS A 1 369 ? -4.172 2.719 27.062 1 91.81 369 HIS A O 1
ATOM 2948 N N . GLU A 1 370 ? -4.645 0.6 26.578 1 92 370 GLU A N 1
ATOM 2949 C CA . GLU A 1 370 ? -3.664 0.087 27.531 1 92 370 GLU A CA 1
ATOM 2950 C C . GLU A 1 370 ? -2.303 -0.111 26.875 1 92 370 GLU A C 1
ATOM 2952 O O . GLU A 1 370 ? -1.721 -1.195 26.953 1 92 370 GLU A O 1
ATOM 2957 N N . TYR A 1 371 ? -1.782 0.897 26.344 1 96 371 TYR A N 1
ATOM 2958 C CA . TYR A 1 371 ? -0.386 0.856 25.922 1 96 371 TYR A CA 1
ATOM 2959 C C . TYR A 1 371 ? 0.549 0.987 27.125 1 96 371 TYR A C 1
ATOM 2961 O O . TYR A 1 371 ? 0.222 1.658 28.109 1 96 371 TYR A O 1
ATOM 2969 N N . LEU A 1 372 ? 1.735 0.347 27.031 1 96.5 372 LEU A N 1
ATOM 2970 C CA . LEU A 1 372 ? 2.752 0.541 28.062 1 96.5 372 LEU A CA 1
ATOM 2971 C C . LEU A 1 372 ? 3.205 1.996 28.109 1 96.5 372 LEU A C 1
ATOM 2973 O O . LEU A 1 372 ? 3.555 2.506 29.188 1 96.5 372 LEU A O 1
ATOM 2977 N N . GLY A 1 373 ? 3.211 2.602 26.953 1 96.12 373 GLY A N 1
ATOM 2978 C CA . GLY A 1 373 ? 3.615 3.988 26.766 1 96.12 373 GLY A CA 1
ATOM 2979 C C . GLY A 1 373 ? 3.75 4.383 25.312 1 96.12 373 GLY A C 1
ATOM 2980 O O . GLY A 1 373 ? 3.494 3.576 24.422 1 96.12 373 GLY A O 1
ATOM 2981 N N . SER A 1 374 ? 4.105 5.637 25.109 1 97.25 374 SER A N 1
ATOM 2982 C CA . SER A 1 374 ? 4.297 6.164 23.766 1 97.25 374 SER A CA 1
ATOM 2983 C C . SER A 1 374 ? 5.703 6.73 23.578 1 97.25 374 SER A C 1
ATOM 2985 O O . SER A 1 374 ? 6.266 7.309 24.516 1 97.25 374 SER A O 1
ATOM 2987 N N . LEU A 1 375 ? 6.277 6.438 22.453 1 97.94 375 LEU A N 1
ATOM 2988 C CA . LEU A 1 375 ? 7.559 6.988 22.031 1 97.94 375 LEU A CA 1
ATOM 2989 C C . LEU A 1 375 ? 7.426 7.711 20.703 1 97.94 375 LEU A C 1
ATOM 2991 O O . LEU A 1 375 ? 6.867 7.164 19.75 1 97.94 375 LEU A O 1
ATOM 2995 N N . VAL A 1 376 ? 7.898 8.953 20.625 1 97.81 376 VAL A N 1
ATOM 2996 C CA . VAL A 1 376 ? 7.867 9.703 19.375 1 97.81 376 VAL A CA 1
ATOM 2997 C C . VAL A 1 376 ? 9.297 9.922 18.875 1 97.81 376 VAL A C 1
ATOM 2999 O O . VAL A 1 376 ? 10.195 10.211 19.672 1 97.81 376 VAL A O 1
ATOM 3002 N N . ILE A 1 377 ? 9.492 9.672 17.641 1 98 377 ILE A N 1
ATOM 3003 C CA . ILE A 1 377 ? 10.719 10.047 16.938 1 98 377 ILE A CA 1
ATOM 3004 C C . ILE A 1 377 ? 10.438 11.219 16 1 98 377 ILE A C 1
ATOM 3006 O O . ILE A 1 377 ? 9.633 11.102 15.07 1 98 377 ILE A O 1
ATOM 3010 N N . CYS A 1 378 ? 11.055 12.289 16.266 1 94.94 378 CYS A N 1
ATOM 3011 C CA . CYS A 1 378 ? 10.75 13.492 15.5 1 94.94 378 CYS A CA 1
ATOM 3012 C C . CYS A 1 378 ? 11.992 14.367 15.344 1 94.94 378 CYS A C 1
ATOM 3014 O O . CYS A 1 378 ? 13 14.141 16.016 1 94.94 378 CYS A O 1
ATOM 3016 N N . ASN A 1 379 ? 11.93 15.273 14.391 1 92.5 379 ASN A N 1
ATOM 3017 C CA . ASN A 1 379 ? 13.055 16.172 14.125 1 92.5 379 ASN A CA 1
ATOM 3018 C C . ASN A 1 379 ? 12.93 17.469 14.906 1 92.5 379 ASN A C 1
ATOM 3020 O O . ASN A 1 379 ? 13.93 18.156 15.156 1 92.5 379 ASN A O 1
ATOM 3024 N N . SER A 1 380 ? 11.75 17.844 15.312 1 85.69 380 SER A N 1
ATOM 3025 C CA . SER A 1 380 ? 11.508 19.094 16.016 1 85.69 380 SER A CA 1
ATOM 3026 C C . SER A 1 380 ? 11.312 18.875 17.5 1 85.69 380 SER A C 1
ATOM 3028 O O . SER A 1 380 ? 10.359 18.203 17.922 1 85.69 380 SER A O 1
ATOM 3030 N N . SER A 1 381 ? 12.109 19.516 18.344 1 84.62 381 SER A N 1
ATOM 3031 C CA . SER A 1 381 ? 12.086 19.312 19.781 1 84.62 381 SER A CA 1
ATOM 3032 C C . SER A 1 381 ? 10.898 20.016 20.438 1 84.62 381 SER A C 1
ATOM 3034 O O . SER A 1 381 ? 10.414 19.594 21.484 1 84.62 381 SER A O 1
ATOM 3036 N N . SER A 1 382 ? 10.461 21.078 19.844 1 81.69 382 SER A N 1
ATOM 3037 C CA . SER A 1 382 ? 9.375 21.875 20.406 1 81.69 382 SER A CA 1
ATOM 3038 C C . SER A 1 382 ? 8.07 21.625 19.656 1 81.69 382 SER A C 1
ATOM 3040 O O . SER A 1 382 ? 7.488 22.547 19.078 1 81.69 382 SER A O 1
ATOM 3042 N N . SER A 1 383 ? 7.672 20.406 19.625 1 86.81 383 SER A N 1
ATOM 3043 C CA . SER A 1 383 ? 6.465 20.031 18.891 1 86.81 383 SER A CA 1
ATOM 3044 C C . SER A 1 383 ? 5.441 19.375 19.812 1 86.81 383 SER A C 1
ATOM 3046 O O . SER A 1 383 ? 5.785 18.891 20.891 1 86.81 383 SER A O 1
ATOM 3048 N N . SER A 1 384 ? 4.18 19.344 19.406 1 88.12 384 SER A N 1
ATOM 3049 C CA . SER A 1 384 ? 3.082 18.781 20.188 1 88.12 384 SER A CA 1
ATOM 3050 C C . SER A 1 384 ? 3.295 17.312 20.469 1 88.12 384 SER A C 1
ATOM 3052 O O . SER A 1 384 ? 3.039 16.844 21.594 1 88.12 384 SER A O 1
ATOM 3054 N N . LEU A 1 385 ? 3.775 16.547 19.547 1 93.69 385 LEU A N 1
ATOM 3055 C CA . LEU A 1 385 ? 3.977 15.125 19.734 1 93.69 385 LEU A CA 1
ATOM 3056 C C . LEU A 1 385 ? 5.031 14.852 20.797 1 93.69 385 LEU A C 1
ATOM 3058 O O . LEU A 1 385 ? 4.895 13.922 21.594 1 93.69 385 LEU A O 1
ATOM 3062 N N . VAL A 1 386 ? 6.078 15.68 20.766 1 92.5 386 VAL A N 1
ATOM 3063 C CA . VAL A 1 386 ? 7.141 15.523 21.75 1 92.5 386 VAL A CA 1
ATOM 3064 C C . VAL A 1 386 ? 6.594 15.812 23.156 1 92.5 386 VAL A C 1
ATOM 3066 O O . VAL A 1 386 ? 6.832 15.047 24.094 1 92.5 386 VAL A O 1
ATOM 3069 N N . TYR A 1 387 ? 5.789 16.828 23.25 1 88.44 387 TYR A N 1
ATOM 3070 C CA . TYR A 1 387 ? 5.285 17.266 24.547 1 88.44 387 TYR A CA 1
ATOM 3071 C C . TYR A 1 387 ? 4.238 16.297 25.078 1 88.44 387 TYR A C 1
ATOM 3073 O O . TYR A 1 387 ? 4.117 16.094 26.297 1 88.44 387 TYR A O 1
ATOM 3081 N N . GLU A 1 388 ? 3.502 15.711 24.203 1 92.81 388 GLU A N 1
ATOM 3082 C CA . GLU A 1 388 ? 2.357 14.914 24.641 1 92.81 388 GLU A CA 1
ATOM 3083 C C . GLU A 1 388 ? 2.727 13.438 24.781 1 92.81 388 GLU A C 1
ATOM 3085 O O . GLU A 1 388 ? 1.979 12.664 25.375 1 92.81 388 GLU A O 1
ATOM 3090 N N . SER A 1 389 ? 3.891 12.992 24.328 1 95.75 389 SER A N 1
ATOM 3091 C CA . SER A 1 389 ? 4.305 11.594 24.406 1 95.75 389 SER A CA 1
ATOM 3092 C C . SER A 1 389 ? 5.027 11.305 25.719 1 95.75 389 SER A C 1
ATOM 3094 O O . SER A 1 389 ? 5.523 12.219 26.375 1 95.75 389 SER A O 1
ATOM 3096 N N . ASN A 1 390 ? 5.07 10.016 26.156 1 95.56 390 ASN A N 1
ATOM 3097 C CA . ASN A 1 390 ? 5.809 9.625 27.359 1 95.56 390 ASN A CA 1
ATOM 3098 C C . ASN A 1 390 ? 7.312 9.812 27.172 1 95.56 390 ASN A C 1
ATOM 3100 O O . ASN A 1 390 ? 8.016 10.195 28.109 1 95.56 390 ASN A O 1
ATOM 3104 N N . PHE A 1 391 ? 7.766 9.453 25.953 1 95.81 391 PHE A N 1
ATOM 3105 C CA . PHE A 1 391 ? 9.18 9.578 25.609 1 95.81 391 PHE A CA 1
ATOM 3106 C C . PHE A 1 391 ? 9.336 10.133 24.188 1 95.81 391 PHE A C 1
ATOM 3108 O O . PHE A 1 391 ? 8.414 10.055 23.375 1 95.81 391 PHE A O 1
ATOM 3115 N N . SER A 1 392 ? 10.469 10.734 23.984 1 96.31 392 SER A N 1
ATOM 3116 C CA . SER A 1 392 ? 10.758 11.258 22.656 1 96.31 392 SER A CA 1
ATOM 3117 C C . SER A 1 392 ? 12.242 11.133 22.328 1 96.31 392 SER A C 1
ATOM 3119 O O . SER A 1 392 ? 13.094 11.203 23.219 1 96.31 392 SER A O 1
ATOM 3121 N N . ILE A 1 393 ? 12.555 10.812 21.125 1 97.31 393 ILE A N 1
ATOM 3122 C CA . ILE A 1 393 ? 13.906 10.812 20.594 1 97.31 393 ILE A CA 1
ATOM 3123 C C . ILE A 1 393 ? 13.977 11.719 19.359 1 97.31 393 ILE A C 1
ATOM 3125 O O . ILE A 1 393 ? 13.141 11.617 18.453 1 97.31 393 ILE A O 1
ATOM 3129 N N . LEU A 1 394 ? 14.938 12.609 19.359 1 96.12 394 LEU A N 1
ATOM 3130 C CA . LEU A 1 394 ? 15.094 13.547 18.25 1 96.12 394 LEU A CA 1
ATOM 3131 C C . LEU A 1 394 ? 16.062 13.008 17.203 1 96.12 394 LEU A C 1
ATOM 3133 O O . LEU A 1 394 ? 17.062 12.383 17.562 1 96.12 394 LEU A O 1
ATOM 3137 N N . THR A 1 395 ? 15.781 13.25 15.961 1 96.5 395 THR A N 1
ATOM 3138 C CA . THR A 1 395 ? 16.641 12.766 14.891 1 96.5 395 THR A CA 1
ATOM 3139 C C . THR A 1 395 ? 17.844 13.695 14.695 1 96.5 395 THR A C 1
ATOM 3141 O O . THR A 1 395 ? 18.875 13.289 14.172 1 96.5 395 THR A O 1
ATOM 3144 N N . ASN A 1 396 ? 17.641 15.008 15.016 1 94.06 396 ASN A N 1
ATOM 3145 C CA . ASN A 1 396 ? 18.672 16.031 14.883 1 94.06 396 ASN A CA 1
ATOM 3146 C C . ASN A 1 396 ? 19.141 16.156 13.438 1 94.06 396 ASN A C 1
ATOM 3148 O O . ASN A 1 396 ? 20.344 16.266 13.188 1 94.06 396 ASN A O 1
ATOM 3152 N N . ALA A 1 397 ? 18.203 16.078 12.492 1 95.06 397 ALA A N 1
ATOM 3153 C CA . ALA A 1 397 ? 18.547 16.141 11.078 1 95.06 397 ALA A CA 1
ATOM 3154 C C . ALA A 1 397 ? 18.828 17.578 10.633 1 95.06 397 ALA A C 1
ATOM 3156 O O . ALA A 1 397 ? 19.375 17.797 9.547 1 95.06 397 ALA A O 1
ATOM 3157 N N . GLY A 1 398 ? 18.594 18.531 11.492 1 91 398 GLY A N 1
ATOM 3158 C CA . GLY A 1 398 ? 18.609 19.922 11.078 1 91 398 GLY A CA 1
ATOM 3159 C C . GLY A 1 398 ? 17.344 20.359 10.375 1 91 398 GLY A C 1
ATOM 3160 O O . GLY A 1 398 ? 16.453 19.531 10.117 1 91 398 GLY A O 1
ATOM 3161 N N . ILE A 1 399 ? 17.25 21.641 10.039 1 88.44 399 ILE A N 1
ATOM 3162 C CA . ILE A 1 399 ? 16.047 22.188 9.422 1 88.44 399 ILE A CA 1
ATOM 3163 C C . ILE A 1 399 ? 15.898 21.656 8 1 88.44 399 ILE A C 1
ATOM 3165 O O . ILE A 1 399 ? 16.875 21.609 7.246 1 88.44 399 ILE A O 1
ATOM 3169 N N . GLU A 1 400 ? 14.805 21.188 7.723 1 89.62 400 GLU A N 1
ATOM 3170 C CA . GLU A 1 400 ? 14.445 20.719 6.383 1 89.62 400 GLU A CA 1
ATOM 3171 C C . GLU A 1 400 ? 13.305 21.547 5.797 1 89.62 400 GLU A C 1
ATOM 3173 O O . GLU A 1 400 ? 12.18 21.5 6.289 1 89.62 400 GLU A O 1
ATOM 3178 N N . ILE A 1 401 ? 13.547 22.297 4.77 1 88.31 401 ILE A N 1
ATOM 3179 C CA . ILE A 1 401 ? 12.609 23.281 4.223 1 88.31 401 ILE A CA 1
ATOM 3180 C C . ILE A 1 401 ? 11.898 22.688 3.008 1 88.31 401 ILE A C 1
ATOM 3182 O O . ILE A 1 401 ? 10.703 22.938 2.797 1 88.31 401 ILE A O 1
ATOM 3186 N N . GLY A 1 402 ? 12.719 21.938 2.172 1 90.38 402 GLY A N 1
ATOM 3187 C CA . GLY A 1 402 ? 12.094 21.297 1.023 1 90.38 402 GLY A CA 1
ATOM 3188 C C . GLY A 1 402 ? 10.867 20.469 1.388 1 90.38 402 GLY A C 1
ATOM 3189 O O . GLY A 1 402 ? 10.859 19.797 2.416 1 90.38 402 GLY A O 1
ATOM 3190 N N . VAL A 1 403 ? 9.859 20.578 0.547 1 90.06 403 VAL A N 1
ATOM 3191 C CA . VAL A 1 403 ? 8.594 19.922 0.834 1 90.06 403 VAL A CA 1
ATOM 3192 C C . VAL A 1 403 ? 8.805 18.406 0.903 1 90.06 403 VAL A C 1
ATOM 3194 O O . VAL A 1 403 ? 8.328 17.75 1.828 1 90.06 403 VAL A O 1
ATOM 3197 N N . ALA A 1 404 ? 9.531 17.844 -0.089 1 92.81 404 ALA A N 1
ATOM 3198 C CA . ALA A 1 404 ? 9.828 16.406 -0.076 1 92.81 404 ALA A CA 1
ATOM 3199 C C . ALA A 1 404 ? 10.914 16.078 0.949 1 92.81 404 ALA A C 1
ATOM 3201 O O . ALA A 1 404 ? 11.992 16.672 0.929 1 92.81 404 ALA A O 1
ATOM 3202 N N . SER A 1 405 ? 10.641 15.188 1.812 1 94.81 405 SER A N 1
ATOM 3203 C CA . SER A 1 405 ? 11.578 14.828 2.869 1 94.81 405 SER A CA 1
ATOM 3204 C C . SER A 1 405 ? 12.766 14.039 2.312 1 94.81 405 SER A C 1
ATOM 3206 O O . SER A 1 405 ? 12.586 13.188 1.441 1 94.81 405 SER A O 1
ATOM 3208 N N . THR A 1 406 ? 14.008 14.352 2.758 1 97.38 406 THR A N 1
ATOM 3209 C CA . THR A 1 406 ? 15.219 13.648 2.338 1 97.38 406 THR A CA 1
ATOM 3210 C C . THR A 1 406 ? 16.062 13.25 3.547 1 97.38 406 THR A C 1
ATOM 3212 O O . THR A 1 406 ? 15.922 12.148 4.074 1 97.38 406 THR A O 1
ATOM 3215 N N . LYS A 1 407 ? 16.734 14.266 4.195 1 97.38 407 LYS A N 1
ATOM 3216 C CA . LYS A 1 407 ? 17.625 13.977 5.309 1 97.38 407 LYS A CA 1
ATOM 3217 C C . LYS A 1 407 ? 16.859 13.547 6.547 1 97.38 407 LYS A C 1
ATOM 3219 O O . LYS A 1 407 ? 17.344 12.75 7.352 1 97.38 407 LYS A O 1
ATOM 3224 N N . SER A 1 408 ? 15.648 14.016 6.688 1 96.5 408 SER A N 1
ATOM 3225 C CA . SER A 1 408 ? 14.844 13.578 7.824 1 96.5 408 SER A CA 1
ATOM 3226 C C . SER A 1 408 ? 14.484 12.102 7.715 1 96.5 408 SER A C 1
ATOM 3228 O O . SER A 1 408 ? 14.375 11.406 8.727 1 96.5 408 SER A O 1
ATOM 3230 N N . PHE A 1 409 ? 14.336 11.602 6.504 1 98.25 409 PHE A N 1
ATOM 3231 C CA . PHE A 1 409 ? 14.023 10.195 6.285 1 98.25 409 PHE A CA 1
ATOM 3232 C C . PHE A 1 409 ? 15.195 9.312 6.703 1 98.25 409 PHE A C 1
ATOM 3234 O O . PHE A 1 409 ? 15.016 8.367 7.477 1 98.25 409 PHE A O 1
ATOM 3241 N N . THR A 1 410 ? 16.391 9.586 6.246 1 98.75 410 THR A N 1
ATOM 3242 C CA . THR A 1 410 ? 17.547 8.75 6.523 1 98.75 410 THR A CA 1
ATOM 3243 C C . THR A 1 410 ? 17.922 8.805 8 1 98.75 410 THR A C 1
ATOM 3245 O O . THR A 1 410 ? 18.344 7.809 8.586 1 98.75 410 THR A O 1
ATOM 3248 N N . THR A 1 411 ? 17.781 9.969 8.617 1 98.56 411 THR A N 1
ATOM 3249 C CA . THR A 1 411 ? 18.078 10.062 10.047 1 98.56 411 THR A CA 1
ATOM 3250 C C . THR A 1 411 ? 17.031 9.305 10.867 1 98.56 411 THR A C 1
ATOM 3252 O O . THR A 1 411 ? 17.359 8.727 11.906 1 98.56 411 THR A O 1
ATOM 3255 N N . GLN A 1 412 ? 15.773 9.383 10.438 1 98.5 412 GLN A N 1
ATOM 3256 C CA . GLN A 1 412 ? 14.734 8.586 11.086 1 98.5 412 GLN A CA 1
ATOM 3257 C C . GLN A 1 412 ? 15.078 7.098 11.047 1 98.5 412 GLN A C 1
ATOM 3259 O O . GLN A 1 412 ? 14.945 6.398 12.055 1 98.5 412 GLN A O 1
ATOM 3264 N N . LEU A 1 413 ? 15.469 6.59 9.859 1 98.75 413 LEU A N 1
ATOM 3265 C CA . LEU A 1 413 ? 15.875 5.199 9.719 1 98.75 413 LEU A CA 1
ATOM 3266 C C . LEU A 1 413 ? 17.062 4.883 10.625 1 98.75 413 LEU A C 1
ATOM 3268 O O . LEU A 1 413 ? 17.109 3.812 11.234 1 98.75 413 LEU A O 1
ATOM 3272 N N . THR A 1 414 ? 18 5.793 10.719 1 98.81 414 THR A N 1
ATOM 3273 C CA . THR A 1 414 ? 19.188 5.613 11.547 1 98.81 414 THR A CA 1
ATOM 3274 C C . THR A 1 414 ? 18.797 5.426 13.016 1 98.81 414 THR A C 1
ATOM 3276 O O . THR A 1 414 ? 19.25 4.488 13.672 1 98.81 414 THR A O 1
ATOM 3279 N N . ILE A 1 415 ? 17.938 6.254 13.508 1 98.62 415 ILE A N 1
ATOM 3280 C CA . ILE A 1 415 ? 17.5 6.207 14.898 1 98.62 415 ILE A CA 1
ATOM 3281 C C . ILE A 1 415 ? 16.719 4.91 15.141 1 98.62 415 ILE A C 1
ATOM 3283 O O . ILE A 1 415 ? 16.906 4.258 16.172 1 98.62 415 ILE A O 1
ATOM 3287 N N . LEU A 1 416 ? 15.867 4.555 14.25 1 98.75 416 LEU A N 1
ATOM 3288 C CA . LEU A 1 416 ? 15.062 3.35 14.391 1 98.75 416 LEU A CA 1
ATOM 3289 C C . LEU A 1 416 ? 15.945 2.109 14.461 1 98.75 416 LEU A C 1
ATOM 3291 O O . LEU A 1 416 ? 15.68 1.201 15.258 1 98.75 416 LEU A O 1
ATOM 3295 N N . LEU A 1 417 ? 16.969 2.062 13.594 1 98.62 417 LEU A N 1
ATOM 3296 C CA . LEU A 1 417 ? 17.891 0.94 13.633 1 98.62 417 LEU A CA 1
ATOM 3297 C C . LEU A 1 417 ? 18.609 0.872 14.984 1 98.62 417 LEU A C 1
ATOM 3299 O O . LEU A 1 417 ? 18.781 -0.213 15.547 1 98.62 417 LEU A O 1
ATOM 3303 N N . MET A 1 418 ? 19.016 1.991 15.539 1 98.31 418 MET A N 1
ATOM 3304 C CA . MET A 1 418 ? 19.672 2.064 16.844 1 98.31 418 MET A CA 1
ATOM 3305 C C . MET A 1 418 ? 18.75 1.562 17.938 1 98.31 418 MET A C 1
ATOM 3307 O O . MET A 1 418 ? 19.172 0.808 18.828 1 98.31 418 MET A O 1
ATOM 3311 N N . ILE A 1 419 ? 17.531 1.988 17.875 1 97.75 419 ILE A N 1
ATOM 3312 C CA . ILE A 1 419 ? 16.562 1.587 18.891 1 97.75 419 ILE A CA 1
ATOM 3313 C C . ILE A 1 419 ? 16.359 0.073 18.859 1 97.75 419 ILE A C 1
ATOM 3315 O O . ILE A 1 419 ? 16.297 -0.581 19.891 1 97.75 419 ILE A O 1
ATOM 3319 N N . ALA A 1 420 ? 16.203 -0.477 17.656 1 97.88 420 ALA A N 1
ATOM 3320 C CA . ALA A 1 420 ? 16.047 -1.921 17.516 1 97.88 420 ALA A CA 1
ATOM 3321 C C . ALA A 1 420 ? 17.203 -2.674 18.156 1 97.88 420 ALA A C 1
ATOM 3323 O O . ALA A 1 420 ? 16.984 -3.656 18.859 1 97.88 420 ALA A O 1
ATOM 3324 N N . ALA A 1 421 ? 18.422 -2.197 17.906 1 97.69 421 ALA A N 1
ATOM 3325 C CA . ALA A 1 421 ? 19.609 -2.836 18.469 1 97.69 421 ALA A CA 1
ATOM 3326 C C . ALA A 1 421 ? 19.656 -2.678 19.984 1 97.69 421 ALA A C 1
ATOM 3328 O O . ALA A 1 421 ? 20.016 -3.615 20.703 1 97.69 421 ALA A O 1
ATOM 3329 N N . LYS A 1 422 ? 19.312 -1.525 20.453 1 96.62 422 LYS A N 1
ATOM 3330 C CA . LYS A 1 422 ? 19.312 -1.243 21.875 1 96.62 422 LYS A CA 1
ATOM 3331 C C . LYS A 1 422 ? 18.328 -2.135 22.625 1 96.62 422 LYS A C 1
ATOM 3333 O O . LYS A 1 422 ? 18.641 -2.67 23.688 1 96.62 422 LYS A O 1
ATOM 3338 N N . ILE A 1 423 ? 17.172 -2.271 22.094 1 96.5 423 ILE A N 1
ATOM 3339 C CA . ILE A 1 423 ? 16.141 -3.102 22.703 1 96.5 423 ILE A CA 1
ATOM 3340 C C . ILE A 1 423 ? 16.609 -4.551 22.781 1 96.5 423 ILE A C 1
ATOM 3342 O O . ILE A 1 423 ? 16.391 -5.234 23.781 1 96.5 423 ILE A O 1
ATOM 3346 N N . ASN A 1 424 ? 17.219 -5.023 21.656 1 96.69 424 ASN A N 1
ATOM 3347 C CA . ASN A 1 424 ? 17.766 -6.379 21.672 1 96.69 424 ASN A CA 1
ATOM 3348 C C . ASN A 1 424 ? 18.734 -6.578 22.828 1 96.69 424 ASN A C 1
ATOM 3350 O O . ASN A 1 424 ? 18.688 -7.59 23.531 1 96.69 424 ASN A O 1
ATOM 3354 N N . ASN A 1 425 ? 19.625 -5.664 23 1 95.5 425 ASN A N 1
ATOM 3355 C CA . ASN A 1 425 ? 20.609 -5.742 24.078 1 95.5 425 ASN A CA 1
ATOM 3356 C C . ASN A 1 425 ? 19.938 -5.738 25.453 1 95.5 425 ASN A C 1
ATOM 3358 O O . ASN A 1 425 ? 20.312 -6.523 26.328 1 95.5 425 ASN A O 1
ATOM 3362 N N . LEU A 1 426 ? 19.016 -4.879 25.625 1 94.38 426 LEU A N 1
ATOM 3363 C CA . LEU A 1 426 ? 18.312 -4.777 26.891 1 94.38 426 LEU A CA 1
ATOM 3364 C C . LEU A 1 426 ? 17.609 -6.094 27.234 1 94.38 426 LEU A C 1
ATOM 3366 O O . LEU A 1 426 ? 17.656 -6.539 28.375 1 94.38 426 LEU A O 1
ATOM 3370 N N . LYS A 1 427 ? 17.062 -6.695 26.297 1 94.12 427 LYS A N 1
ATOM 3371 C CA . LYS A 1 427 ? 16.234 -7.875 26.531 1 94.12 427 LYS A CA 1
ATOM 3372 C C . LYS A 1 427 ? 17.094 -9.133 26.641 1 94.12 427 LYS A C 1
ATOM 3374 O O . LYS A 1 427 ? 16.766 -10.062 27.375 1 94.12 427 LYS A O 1
ATOM 3379 N N . THR A 1 428 ? 18.156 -9.242 25.797 1 94.12 428 THR A N 1
ATOM 3380 C CA . THR A 1 428 ? 18.922 -10.477 25.719 1 94.12 428 THR A CA 1
ATOM 3381 C C . THR A 1 428 ? 20.203 -10.367 26.547 1 94.12 428 THR A C 1
ATOM 3383 O O . THR A 1 428 ? 20.844 -11.375 26.844 1 94.12 428 THR A O 1
ATOM 3386 N N . ASN A 1 429 ? 20.547 -9.234 26.922 1 92.5 429 ASN A N 1
ATOM 3387 C CA . ASN A 1 429 ? 21.812 -8.969 27.594 1 92.5 429 ASN A CA 1
ATOM 3388 C C . ASN A 1 429 ? 23 -9.469 26.75 1 92.5 429 ASN A C 1
ATOM 3390 O O . ASN A 1 429 ? 23.938 -10.055 27.297 1 92.5 429 ASN A O 1
ATOM 3394 N N . ASP A 1 430 ? 22.781 -9.43 25.422 1 90.25 430 ASP A N 1
ATOM 3395 C CA . ASP A 1 430 ? 23.812 -9.773 24.453 1 90.25 430 ASP A CA 1
ATOM 3396 C C . ASP A 1 430 ? 24.172 -8.562 23.594 1 90.25 430 ASP A C 1
ATOM 3398 O O . ASP A 1 430 ? 23.359 -8.102 22.781 1 90.25 430 ASP A O 1
ATOM 3402 N N . GLU A 1 431 ? 25.391 -8.18 23.719 1 92.69 431 GLU A N 1
ATOM 3403 C CA . GLU A 1 431 ? 25.812 -6.922 23.109 1 92.69 431 GLU A CA 1
ATOM 3404 C C . GLU A 1 431 ? 26.281 -7.133 21.672 1 92.69 431 GLU A C 1
ATOM 3406 O O . GLU A 1 431 ? 26.578 -6.168 20.969 1 92.69 431 GLU A O 1
ATOM 3411 N N . LYS A 1 432 ? 26.297 -8.297 21.25 1 94.62 432 LYS A N 1
ATOM 3412 C CA . LYS A 1 432 ? 26.891 -8.609 19.953 1 94.62 432 LYS A CA 1
ATOM 3413 C C . LYS A 1 432 ? 26.203 -7.848 18.828 1 94.62 432 LYS A C 1
ATOM 3415 O O . LYS A 1 432 ? 26.859 -7.211 18 1 94.62 432 LYS A O 1
ATOM 3420 N N . ILE A 1 433 ? 24.891 -7.938 18.828 1 95.69 433 ILE A N 1
ATOM 3421 C CA . ILE A 1 433 ? 24.109 -7.289 17.781 1 95.69 433 ILE A CA 1
ATOM 3422 C C . ILE A 1 433 ? 24.25 -5.77 17.906 1 95.69 433 ILE A C 1
ATOM 3424 O O . ILE A 1 433 ? 24.453 -5.074 16.906 1 95.69 433 ILE A O 1
ATOM 3428 N N . GLU A 1 434 ? 24.078 -5.27 19.109 1 97.19 434 GLU A N 1
ATOM 3429 C CA . GLU A 1 434 ? 24.203 -3.838 19.359 1 97.19 434 GLU A CA 1
ATOM 3430 C C . GLU A 1 434 ? 25.562 -3.32 18.906 1 97.19 434 GLU A C 1
ATOM 3432 O O . GLU A 1 434 ? 25.656 -2.281 18.25 1 97.19 434 GLU A O 1
ATOM 3437 N N . ASN A 1 435 ? 26.594 -4.062 19.219 1 97.38 435 ASN A N 1
ATOM 3438 C CA . ASN A 1 435 ? 27.953 -3.674 18.828 1 97.38 435 ASN A CA 1
ATOM 3439 C C . ASN A 1 435 ? 28.109 -3.664 17.312 1 97.38 435 ASN A C 1
ATOM 3441 O O . ASN A 1 435 ? 28.734 -2.752 16.766 1 97.38 435 ASN A O 1
ATOM 3445 N N . LYS A 1 436 ? 27.594 -4.641 16.734 1 96.75 436 LYS A N 1
ATOM 3446 C CA . LYS A 1 436 ? 27.672 -4.73 15.281 1 96.75 436 LYS A CA 1
ATOM 3447 C C . LYS A 1 436 ? 26.969 -3.555 14.609 1 96.75 436 LYS A C 1
ATOM 3449 O O . LYS A 1 436 ? 27.5 -2.957 13.672 1 96.75 436 LYS A O 1
ATOM 3454 N N . VAL A 1 437 ? 25.781 -3.25 15.086 1 97.88 437 VAL A N 1
ATOM 3455 C CA . VAL A 1 437 ? 25 -2.146 14.531 1 97.88 437 VAL A CA 1
ATOM 3456 C C . VAL A 1 437 ? 25.734 -0.829 14.766 1 97.88 437 VAL A C 1
ATOM 3458 O O . VAL A 1 437 ? 25.859 -0.007 13.852 1 97.88 437 VAL A O 1
ATOM 3461 N N . ALA A 1 438 ? 26.234 -0.628 15.984 1 97.69 438 ALA A N 1
ATOM 3462 C CA . ALA A 1 438 ? 26.969 0.59 16.328 1 97.69 438 ALA A CA 1
ATOM 3463 C C . ALA A 1 438 ? 28.172 0.772 15.414 1 97.69 438 ALA A C 1
ATOM 3465 O O . ALA A 1 438 ? 28.391 1.858 14.875 1 97.69 438 ALA A O 1
ATOM 3466 N N . LYS A 1 439 ? 28.906 -0.269 15.203 1 96.44 439 LYS A N 1
ATOM 3467 C CA . LYS A 1 439 ? 30.094 -0.23 14.359 1 96.44 439 LYS A CA 1
ATOM 3468 C C . LYS A 1 439 ? 29.734 0.113 12.922 1 96.44 439 LYS A C 1
ATOM 3470 O O . LYS A 1 439 ? 30.406 0.921 12.281 1 96.44 439 LYS A O 1
ATOM 3475 N N . THR A 1 440 ? 28.734 -0.521 12.445 1 96.81 440 THR A N 1
ATOM 3476 C CA . THR A 1 440 ? 28.297 -0.307 11.07 1 96.81 440 THR A CA 1
ATOM 3477 C C . THR A 1 440 ? 27.797 1.119 10.883 1 96.81 440 THR A C 1
ATOM 3479 O O . THR A 1 440 ? 28.078 1.754 9.867 1 96.81 440 THR A O 1
ATOM 3482 N N . LEU A 1 441 ? 27.062 1.679 11.883 1 97.88 441 LEU A N 1
ATOM 3483 C CA . LEU A 1 441 ? 26.484 3.014 11.797 1 97.88 441 LEU A CA 1
ATOM 3484 C C . LEU A 1 441 ? 27.562 4.082 11.82 1 97.88 441 LEU A C 1
ATOM 3486 O O . LEU A 1 441 ? 27.406 5.148 11.219 1 97.88 441 LEU A O 1
ATOM 3490 N N . ARG A 1 442 ? 28.641 3.844 12.461 1 95.88 442 ARG A N 1
ATOM 3491 C CA . ARG A 1 442 ? 29.75 4.793 12.508 1 95.88 442 ARG A CA 1
ATOM 3492 C C . ARG A 1 442 ? 30.312 5.047 11.109 1 95.88 442 ARG A C 1
ATOM 3494 O O . ARG A 1 442 ? 30.844 6.125 10.836 1 95.88 442 ARG A O 1
ATOM 3501 N N . LEU A 1 443 ? 30.156 4.09 10.242 1 96.31 443 LEU A N 1
ATOM 3502 C CA . LEU A 1 443 ? 30.672 4.195 8.883 1 96.31 443 LEU A CA 1
ATOM 3503 C C . LEU A 1 443 ? 29.672 4.863 7.957 1 96.31 443 LEU A C 1
ATOM 3505 O O . LEU A 1 443 ? 30.016 5.281 6.852 1 96.31 443 LEU A O 1
ATOM 3509 N N . LEU A 1 444 ? 28.469 4.977 8.414 1 98 444 LEU A N 1
ATOM 3510 C CA . LEU A 1 444 ? 27.344 5.363 7.574 1 98 444 LEU A CA 1
ATOM 3511 C C . LEU A 1 444 ? 27.562 6.746 6.973 1 98 444 LEU A C 1
ATOM 3513 O O . LEU A 1 444 ? 27.297 6.965 5.793 1 98 444 LEU A O 1
ATOM 3517 N N . PRO A 1 445 ? 28.078 7.789 7.75 1 97.69 445 PRO A N 1
ATOM 3518 C CA . PRO A 1 445 ? 28.297 9.109 7.148 1 97.69 445 PRO A CA 1
ATOM 3519 C C . PRO A 1 445 ? 29.25 9.07 5.961 1 97.69 445 PRO A C 1
ATOM 3521 O O . PRO A 1 445 ? 28.969 9.664 4.918 1 97.69 445 PRO A O 1
ATOM 3524 N N . GLU A 1 446 ? 30.297 8.297 6.09 1 97 446 GLU A N 1
ATOM 3525 C CA . GLU A 1 446 ? 31.281 8.195 5.02 1 97 446 GLU A CA 1
ATOM 3526 C C . GLU A 1 446 ? 30.719 7.438 3.82 1 97 446 GLU A C 1
ATOM 3528 O O . GLU A 1 446 ? 31 7.789 2.672 1 97 446 GLU A O 1
ATOM 3533 N N . ILE A 1 447 ? 30.031 6.41 4.074 1 97.62 447 ILE A N 1
ATOM 3534 C CA . ILE A 1 447 ? 29.406 5.641 3.002 1 97.62 447 ILE A CA 1
ATOM 3535 C C . ILE A 1 447 ? 28.438 6.531 2.225 1 97.62 447 ILE A C 1
ATOM 3537 O O . ILE A 1 447 ? 28.391 6.48 0.993 1 97.62 447 ILE A O 1
ATOM 3541 N N . THR A 1 448 ? 27.656 7.32 2.951 1 98.19 448 THR A N 1
ATOM 3542 C CA . THR A 1 448 ? 26.688 8.219 2.338 1 98.19 448 THR A CA 1
ATOM 3543 C C . THR A 1 448 ? 27.375 9.242 1.448 1 98.19 448 THR A C 1
ATOM 3545 O O . THR A 1 448 ? 26.906 9.562 0.358 1 98.19 448 THR A O 1
ATOM 3548 N N . LYS A 1 449 ? 28.516 9.734 1.908 1 96.94 449 LYS A N 1
ATOM 3549 C CA . LYS A 1 449 ? 29.312 10.656 1.102 1 96.94 449 LYS A CA 1
ATOM 3550 C C . LYS A 1 449 ? 29.734 10.008 -0.215 1 96.94 449 LYS A C 1
ATOM 3552 O O . LYS A 1 449 ? 29.688 10.648 -1.27 1 96.94 449 LYS A O 1
ATOM 3557 N N . ASN A 1 450 ? 30.109 8.789 -0.16 1 97 450 ASN A N 1
ATOM 3558 C CA . ASN A 1 450 ? 30.562 8.062 -1.342 1 97 450 ASN A CA 1
ATOM 3559 C C . ASN A 1 450 ? 29.406 7.816 -2.316 1 97 450 ASN A C 1
ATOM 3561 O O . ASN A 1 450 ? 29.594 7.867 -3.533 1 97 450 ASN A O 1
ATOM 3565 N N . VAL A 1 451 ? 28.25 7.527 -1.815 1 97.69 451 VAL A N 1
ATOM 3566 C CA . VAL A 1 451 ? 27.078 7.266 -2.648 1 97.69 451 VAL A CA 1
ATOM 3567 C C . VAL A 1 451 ? 26.688 8.539 -3.404 1 97.69 451 VAL A C 1
ATOM 3569 O O . VAL A 1 451 ? 26.25 8.469 -4.559 1 97.69 451 VAL A O 1
ATOM 3572 N N . LEU A 1 452 ? 26.859 9.742 -2.762 1 97.81 452 LEU A N 1
ATOM 3573 C CA . LEU A 1 452 ? 26.5 11.016 -3.363 1 97.81 452 LEU A CA 1
ATOM 3574 C C . LEU A 1 452 ? 27.391 11.328 -4.559 1 97.81 452 LEU A C 1
ATOM 3576 O O . LEU A 1 452 ? 27.047 12.164 -5.398 1 97.81 452 LEU A O 1
ATOM 3580 N N . LYS A 1 453 ? 28.484 10.586 -4.688 1 95.44 453 LYS A N 1
ATOM 3581 C CA . LYS A 1 453 ? 29.391 10.766 -5.824 1 95.44 453 LYS A CA 1
ATOM 3582 C C . LYS A 1 453 ? 28.797 10.188 -7.102 1 95.44 453 LYS A C 1
ATOM 3584 O O . LYS A 1 453 ? 29.25 10.492 -8.203 1 95.44 453 LYS A O 1
ATOM 3589 N N . CYS A 1 454 ? 27.719 9.414 -6.977 1 94.75 454 CYS A N 1
ATOM 3590 C CA . CYS A 1 454 ? 27.047 8.844 -8.141 1 94.75 454 CYS A CA 1
ATOM 3591 C C . CYS A 1 454 ? 26.141 9.875 -8.812 1 94.75 454 CYS A C 1
ATOM 3593 O O . CYS A 1 454 ? 25.344 9.531 -9.672 1 94.75 454 CYS A O 1
ATOM 3595 N N . ASP A 1 455 ? 26.312 11.062 -8.469 1 95 455 ASP A N 1
ATOM 3596 C CA . ASP A 1 455 ? 25.453 12.172 -8.875 1 95 455 ASP A CA 1
ATOM 3597 C C . ASP A 1 455 ? 25.344 12.242 -10.398 1 95 455 ASP A C 1
ATOM 3599 O O . ASP A 1 455 ? 24.234 12.32 -10.938 1 95 455 ASP A O 1
ATOM 3603 N N . SER A 1 456 ? 26.469 12.141 -11.133 1 94.56 456 SER A N 1
ATOM 3604 C CA . SER A 1 456 ? 26.469 12.266 -12.586 1 94.56 456 SER A CA 1
ATOM 3605 C C . SER A 1 456 ? 25.766 11.086 -13.25 1 94.56 456 SER A C 1
ATOM 3607 O O . SER A 1 456 ? 25.078 11.258 -14.25 1 94.56 456 SER A O 1
ATOM 3609 N N . LEU A 1 457 ? 25.938 9.953 -12.688 1 95.69 457 LEU A N 1
ATOM 3610 C CA . LEU A 1 457 ? 25.281 8.766 -13.211 1 95.69 457 LEU A CA 1
ATOM 3611 C C . LEU A 1 457 ? 23.766 8.875 -13.062 1 95.69 457 LEU A C 1
ATOM 3613 O O . LEU A 1 457 ? 23.016 8.492 -13.969 1 95.69 457 LEU A O 1
ATOM 3617 N N . ILE A 1 458 ? 23.359 9.367 -11.977 1 98.12 458 ILE A N 1
ATOM 3618 C CA . ILE A 1 458 ? 21.922 9.508 -11.703 1 98.12 458 ILE A CA 1
ATOM 3619 C C . ILE A 1 458 ? 21.328 10.578 -12.609 1 98.12 458 ILE A C 1
ATOM 3621 O O . ILE A 1 458 ? 20.188 10.445 -13.078 1 98.12 458 ILE A O 1
ATOM 3625 N N . TYR A 1 459 ? 22.125 11.633 -12.812 1 97.44 459 TYR A N 1
ATOM 3626 C CA . TYR A 1 459 ? 21.672 12.672 -13.727 1 97.44 459 TYR A CA 1
ATOM 3627 C C . TYR A 1 459 ? 21.438 12.109 -15.125 1 97.44 459 TYR A C 1
ATOM 3629 O O . TYR A 1 459 ? 20.438 12.438 -15.773 1 97.44 459 TYR A O 1
ATOM 3637 N N . SER A 1 460 ? 22.344 11.266 -15.602 1 97.31 460 SER A N 1
ATOM 3638 C CA . SER A 1 460 ? 22.188 10.633 -16.906 1 97.31 460 SER A CA 1
ATOM 3639 C C . SER A 1 460 ? 20.938 9.773 -16.969 1 97.31 460 SER A C 1
ATOM 3641 O O . SER A 1 460 ? 20.219 9.789 -17.969 1 97.31 460 SER A O 1
ATOM 3643 N N . LEU A 1 461 ? 20.719 9.031 -15.961 1 97.38 461 LEU A N 1
ATOM 3644 C CA . LEU A 1 461 ? 19.516 8.227 -15.891 1 97.38 461 LEU A CA 1
ATOM 3645 C C . LEU A 1 461 ? 18.266 9.102 -15.898 1 97.38 461 LEU A C 1
ATOM 3647 O O . LEU A 1 461 ? 17.266 8.773 -16.547 1 97.38 461 LEU A O 1
ATOM 3651 N N . ALA A 1 462 ? 18.297 10.188 -15.117 1 98.12 462 ALA A N 1
ATOM 3652 C CA . ALA A 1 462 ? 17.172 11.109 -15.039 1 98.12 462 ALA A CA 1
ATOM 3653 C C . ALA A 1 462 ? 16.812 11.664 -16.422 1 98.12 462 ALA A C 1
ATOM 3655 O O . ALA A 1 462 ? 15.641 11.859 -16.734 1 98.12 462 ALA A O 1
ATOM 3656 N N . LYS A 1 463 ? 17.828 11.938 -17.234 1 97.06 463 LYS A N 1
ATOM 3657 C CA . LYS A 1 463 ? 17.609 12.43 -18.594 1 97.06 463 LYS A CA 1
ATOM 3658 C C . LYS A 1 463 ? 16.828 11.414 -19.422 1 97.06 463 LYS A C 1
ATOM 3660 O O . LYS A 1 463 ? 15.93 11.789 -20.188 1 97.06 463 LYS A O 1
ATOM 3665 N N . GLU A 1 464 ? 17.109 10.211 -19.156 1 95.62 464 GLU A N 1
ATOM 3666 C CA . GLU A 1 464 ? 16.438 9.141 -19.891 1 95.62 464 GLU A CA 1
ATOM 3667 C C . GLU A 1 464 ? 14.984 8.984 -19.438 1 95.62 464 GLU A C 1
ATOM 3669 O O . GLU A 1 464 ? 14.117 8.617 -20.219 1 95.62 464 GLU A O 1
ATOM 3674 N N . LEU A 1 465 ? 14.711 9.266 -18.219 1 96.75 465 LEU A N 1
ATOM 3675 C CA . LEU A 1 465 ? 13.422 8.953 -17.625 1 96.75 465 LEU A CA 1
ATOM 3676 C C . LEU A 1 465 ? 12.5 10.172 -17.641 1 96.75 465 LEU A C 1
ATOM 3678 O O . LEU A 1 465 ? 11.297 10.047 -17.422 1 96.75 465 LEU A O 1
ATOM 3682 N N . SER A 1 466 ? 12.992 11.336 -17.891 1 96.38 466 SER A N 1
ATOM 3683 C CA . SER A 1 466 ? 12.273 12.594 -17.703 1 96.38 466 SER A CA 1
ATOM 3684 C C . SER A 1 466 ? 11.039 12.672 -18.609 1 96.38 466 SER A C 1
ATOM 3686 O O . SER A 1 466 ? 10.062 13.344 -18.266 1 96.38 466 SER A O 1
ATOM 3688 N N . ASP A 1 467 ? 11.023 12 -19.734 1 94.38 467 ASP A N 1
ATOM 3689 C CA . ASP A 1 467 ? 9.906 12.086 -20.656 1 94.38 467 ASP A CA 1
ATOM 3690 C C . ASP A 1 467 ? 9.008 10.852 -20.562 1 94.38 467 ASP A C 1
ATOM 3692 O O . ASP A 1 467 ? 8.062 10.695 -21.328 1 94.38 467 ASP A O 1
ATOM 3696 N N . LYS A 1 468 ? 9.297 10 -19.625 1 92.69 468 LYS A N 1
ATOM 3697 C CA . LYS A 1 468 ? 8.5 8.781 -19.469 1 92.69 468 LYS A CA 1
ATOM 3698 C C . LYS A 1 468 ? 7.34 9.008 -18.5 1 92.69 468 LYS A C 1
ATOM 3700 O O . LYS A 1 468 ? 7.457 9.789 -17.547 1 92.69 468 LYS A O 1
ATOM 3705 N N . ASN A 1 469 ? 6.207 8.383 -18.766 1 85.31 469 ASN A N 1
ATOM 3706 C CA . ASN A 1 469 ? 5.004 8.664 -17.984 1 85.31 469 ASN A CA 1
ATOM 3707 C C . ASN A 1 469 ? 4.676 7.523 -17.031 1 85.31 469 ASN A C 1
ATOM 3709 O O . ASN A 1 469 ? 3.844 7.676 -16.141 1 85.31 469 ASN A O 1
ATOM 3713 N N . ASN A 1 470 ? 5.203 6.414 -17.172 1 87.75 470 ASN A N 1
ATOM 3714 C CA . ASN A 1 470 ? 4.875 5.246 -16.359 1 87.75 470 ASN A CA 1
ATOM 3715 C C . ASN A 1 470 ? 6.133 4.57 -15.812 1 87.75 470 ASN A C 1
ATOM 3717 O O . ASN A 1 470 ? 6.809 3.84 -16.547 1 87.75 470 ASN A O 1
ATOM 3721 N N . ILE A 1 471 ? 6.352 4.84 -14.547 1 96.44 471 ILE A N 1
ATOM 3722 C CA . ILE A 1 471 ? 7.539 4.254 -13.938 1 96.44 471 ILE A CA 1
ATOM 3723 C C . ILE A 1 471 ? 7.133 3.35 -12.781 1 96.44 471 ILE A C 1
ATOM 3725 O O . ILE A 1 471 ? 6.316 3.738 -11.938 1 96.44 471 ILE A O 1
ATOM 3729 N N . ILE A 1 472 ? 7.594 2.176 -12.766 1 97.44 472 ILE A N 1
ATOM 3730 C CA . ILE A 1 472 ? 7.328 1.215 -11.703 1 97.44 472 ILE A CA 1
ATOM 3731 C C . ILE A 1 472 ? 8.586 1.009 -10.867 1 97.44 472 ILE A C 1
ATOM 3733 O O . ILE A 1 472 ? 9.695 0.922 -11.406 1 97.44 472 ILE A O 1
ATOM 3737 N N . PHE A 1 473 ? 8.461 1.06 -9.57 1 98.5 473 PHE A N 1
ATOM 3738 C CA . PHE A 1 473 ? 9.523 0.732 -8.625 1 98.5 473 PHE A CA 1
ATOM 3739 C C . PHE A 1 473 ? 9.273 -0.623 -7.977 1 98.5 473 PHE A C 1
ATOM 3741 O O . PHE A 1 473 ? 8.141 -0.944 -7.617 1 98.5 473 PHE A O 1
ATOM 3748 N N . ILE A 1 474 ? 10.336 -1.442 -7.816 1 98.12 474 ILE A N 1
ATOM 3749 C CA . ILE A 1 474 ? 10.125 -2.719 -7.141 1 98.12 474 ILE A CA 1
ATOM 3750 C C . ILE A 1 474 ? 11.281 -2.998 -6.184 1 98.12 474 ILE A C 1
ATOM 3752 O O . ILE A 1 474 ? 12.391 -2.514 -6.387 1 98.12 474 ILE A O 1
ATOM 3756 N N . GLY A 1 475 ? 11.047 -3.633 -5.176 1 97.44 475 GLY A N 1
ATOM 3757 C CA . GLY A 1 475 ? 11.961 -4.141 -4.164 1 97.44 475 GLY A CA 1
ATOM 3758 C C . GLY A 1 475 ? 11.398 -5.305 -3.379 1 97.44 475 GLY A C 1
ATOM 3759 O O . GLY A 1 475 ? 10.234 -5.688 -3.568 1 97.44 475 GLY A O 1
ATOM 3760 N N . ARG A 1 476 ? 12.203 -5.973 -2.576 1 95.88 476 ARG A N 1
ATOM 3761 C CA . ARG A 1 476 ? 11.797 -7.051 -1.684 1 95.88 476 ARG A CA 1
ATOM 3762 C C . ARG A 1 476 ? 12.281 -6.801 -0.26 1 95.88 476 ARG A C 1
ATOM 3764 O O . ARG A 1 476 ? 13.273 -6.098 -0.051 1 95.88 476 ARG A O 1
ATOM 3771 N N . GLY A 1 477 ? 11.602 -7.359 0.673 1 94.88 477 GLY A N 1
ATOM 3772 C CA . GLY A 1 477 ? 12 -7.195 2.062 1 94.88 477 GLY A CA 1
ATOM 3773 C C . GLY A 1 477 ? 12.094 -5.742 2.486 1 94.88 477 GLY A C 1
ATOM 3774 O O . GLY A 1 477 ? 11.211 -4.941 2.184 1 94.88 477 GLY A O 1
ATOM 3775 N N . HIS A 1 478 ? 13.133 -5.41 3.189 1 94.12 478 HIS A N 1
ATOM 3776 C CA . HIS A 1 478 ? 13.297 -4.062 3.723 1 94.12 478 HIS A CA 1
ATOM 3777 C C . HIS A 1 478 ? 13.508 -3.049 2.605 1 94.12 478 HIS A C 1
ATOM 3779 O O . HIS A 1 478 ? 13.453 -1.839 2.84 1 94.12 478 HIS A O 1
ATOM 3785 N N . ASN A 1 479 ? 13.602 -3.51 1.38 1 96.5 479 ASN A N 1
ATOM 3786 C CA . ASN A 1 479 ? 13.812 -2.568 0.286 1 96.5 479 ASN A CA 1
ATOM 3787 C C . ASN A 1 479 ? 12.539 -2.338 -0.511 1 96.5 479 ASN A C 1
ATOM 3789 O O . ASN A 1 479 ? 12.5 -1.5 -1.414 1 96.5 479 ASN A O 1
ATOM 3793 N N . TYR A 1 480 ? 11.492 -3.062 -0.159 1 97.31 480 TYR A N 1
ATOM 3794 C CA . TYR A 1 480 ? 10.188 -2.725 -0.714 1 97.31 480 TYR A CA 1
ATOM 3795 C C . TYR A 1 480 ? 9.742 -1.342 -0.254 1 97.31 480 TYR A C 1
ATOM 3797 O O . TYR A 1 480 ? 9.367 -0.498 -1.073 1 97.31 480 TYR A O 1
ATOM 3805 N N . PRO A 1 481 ? 9.805 -1.022 1.048 1 98.5 481 PRO A N 1
ATOM 3806 C CA . PRO A 1 481 ? 9.469 0.337 1.479 1 98.5 481 PRO A CA 1
ATOM 3807 C C . PRO A 1 481 ? 10.359 1.397 0.838 1 98.5 481 PRO A C 1
ATOM 3809 O O . PRO A 1 481 ? 9.922 2.527 0.612 1 98.5 481 PRO A O 1
ATOM 3812 N N . ILE A 1 482 ? 11.562 1.024 0.494 1 98.69 482 ILE A N 1
ATOM 3813 C CA . ILE A 1 482 ? 12.461 1.968 -0.154 1 98.69 482 ILE A CA 1
ATOM 3814 C C . ILE A 1 482 ? 11.992 2.238 -1.581 1 98.69 482 ILE A C 1
ATOM 3816 O O . ILE A 1 482 ? 12.07 3.369 -2.064 1 98.69 482 ILE A O 1
ATOM 3820 N N . ALA A 1 483 ? 11.547 1.156 -2.238 1 98.75 483 ALA A N 1
ATOM 3821 C CA . ALA A 1 483 ? 10.906 1.345 -3.541 1 98.75 483 ALA A CA 1
ATOM 3822 C C . ALA A 1 483 ? 9.711 2.287 -3.436 1 98.75 483 ALA A C 1
ATOM 3824 O O . ALA A 1 483 ? 9.516 3.15 -4.293 1 98.75 483 ALA A O 1
ATOM 3825 N N . MET A 1 484 ? 8.945 2.105 -2.373 1 98.62 484 MET A N 1
ATOM 3826 C CA . MET A 1 484 ? 7.801 2.975 -2.129 1 98.62 484 MET A CA 1
ATOM 3827 C C . MET A 1 484 ? 8.242 4.422 -1.947 1 98.62 484 MET A C 1
ATOM 3829 O O . MET A 1 484 ? 7.625 5.34 -2.49 1 98.62 484 MET A O 1
ATOM 3833 N N . GLU A 1 485 ? 9.281 4.605 -1.231 1 98.62 485 GLU A N 1
ATOM 3834 C CA . GLU A 1 485 ? 9.797 5.945 -0.97 1 98.62 485 GLU A CA 1
ATOM 3835 C C . GLU A 1 485 ? 10.312 6.598 -2.25 1 98.62 485 GLU A C 1
ATOM 3837 O O . GLU A 1 485 ? 10.094 7.789 -2.477 1 98.62 485 GLU A O 1
ATOM 3842 N N . GLY A 1 486 ? 11.031 5.828 -3.07 1 98.62 486 GLY A N 1
ATOM 3843 C CA . GLY A 1 486 ? 11.484 6.34 -4.352 1 98.62 486 GLY A CA 1
ATOM 3844 C C . GLY A 1 486 ? 10.344 6.793 -5.25 1 98.62 486 GLY A C 1
ATOM 3845 O O . GLY A 1 486 ? 10.406 7.875 -5.84 1 98.62 486 GLY A O 1
ATOM 3846 N N . ALA A 1 487 ? 9.344 5.938 -5.336 1 98.31 487 ALA A N 1
ATOM 3847 C CA . ALA A 1 487 ? 8.172 6.277 -6.137 1 98.31 487 ALA A CA 1
ATOM 3848 C C . ALA A 1 487 ? 7.488 7.535 -5.605 1 98.31 487 ALA A C 1
ATOM 3850 O O . ALA A 1 487 ? 7.043 8.383 -6.383 1 98.31 487 ALA A O 1
ATOM 3851 N N . LEU A 1 488 ? 7.387 7.641 -4.312 1 97.69 488 LEU A N 1
ATOM 3852 C CA . LEU A 1 488 ? 6.746 8.781 -3.674 1 97.69 488 LEU A CA 1
ATOM 3853 C C . LEU A 1 488 ? 7.48 10.078 -4.008 1 97.69 488 LEU A C 1
ATOM 3855 O O . LEU A 1 488 ? 6.855 11.078 -4.355 1 97.69 488 LEU A O 1
ATOM 3859 N N . LYS A 1 489 ? 8.789 10.078 -3.914 1 97.69 489 LYS A N 1
ATOM 3860 C CA . LYS A 1 489 ? 9.578 11.266 -4.215 1 97.69 489 LYS A CA 1
ATOM 3861 C C . LYS A 1 489 ? 9.383 11.703 -5.664 1 97.69 489 LYS A C 1
ATOM 3863 O O . LYS A 1 489 ? 9.227 12.898 -5.941 1 97.69 489 LYS A O 1
ATOM 3868 N N . LEU A 1 490 ? 9.43 10.719 -6.52 1 97.75 490 LEU A N 1
ATOM 3869 C CA . LEU A 1 490 ? 9.281 11.023 -7.938 1 97.75 490 LEU A CA 1
ATOM 3870 C C . LEU A 1 490 ? 7.914 11.641 -8.219 1 97.75 490 LEU A C 1
ATOM 3872 O O . LEU A 1 490 ? 7.812 12.617 -8.969 1 97.75 490 LEU A O 1
ATOM 3876 N N . LYS A 1 491 ? 6.871 11.094 -7.641 1 95.69 491 LYS A N 1
ATOM 3877 C CA . LYS A 1 491 ? 5.516 11.609 -7.828 1 95.69 491 LYS A CA 1
ATOM 3878 C C . LYS A 1 491 ? 5.387 13.031 -7.285 1 95.69 491 LYS A C 1
ATOM 3880 O O . LYS A 1 491 ? 4.828 13.906 -7.949 1 95.69 491 LYS A O 1
ATOM 3885 N N . GLU A 1 492 ? 5.934 13.281 -6.176 1 93.75 492 GLU A N 1
ATOM 3886 C CA . GLU A 1 492 ? 5.746 14.531 -5.434 1 93.75 492 GLU A CA 1
ATOM 3887 C C . GLU A 1 492 ? 6.293 15.719 -6.211 1 93.75 492 GLU A C 1
ATOM 3889 O O . GLU A 1 492 ? 5.68 16.781 -6.238 1 93.75 492 GLU A O 1
ATOM 3894 N N . ILE A 1 493 ? 7.449 15.477 -6.84 1 95.44 493 ILE A N 1
ATOM 3895 C CA . ILE A 1 493 ? 8.102 16.703 -7.289 1 95.44 493 ILE A CA 1
ATOM 3896 C C . ILE A 1 493 ? 8.188 16.719 -8.812 1 95.44 493 ILE A C 1
ATOM 3898 O O . ILE A 1 493 ? 8.43 17.766 -9.422 1 95.44 493 ILE A O 1
ATOM 3902 N N . SER A 1 494 ? 8.039 15.57 -9.453 1 96 494 SER A N 1
ATOM 3903 C CA . SER A 1 494 ? 8.125 15.531 -10.906 1 96 494 SER A CA 1
ATOM 3904 C C . SER A 1 494 ? 6.75 15.32 -11.531 1 96 494 SER A C 1
ATOM 3906 O O . SER A 1 494 ? 6.594 15.414 -12.758 1 96 494 SER A O 1
ATOM 3908 N N . TYR A 1 495 ? 5.77 14.984 -10.758 1 93.38 495 TYR A N 1
ATOM 3909 C CA . TYR A 1 495 ? 4.395 14.75 -11.195 1 93.38 495 TYR A CA 1
ATOM 3910 C C . TYR A 1 495 ? 4.328 13.586 -12.172 1 93.38 495 TYR A C 1
ATOM 3912 O O . TYR A 1 495 ? 3.426 13.523 -13.016 1 93.38 495 TYR A O 1
ATOM 3920 N N . THR A 1 496 ? 5.375 12.695 -12.102 1 93.56 496 THR A N 1
ATOM 3921 C CA . THR A 1 496 ? 5.391 11.461 -12.875 1 93.56 496 THR A CA 1
ATOM 3922 C C . THR A 1 496 ? 4.609 10.359 -12.164 1 93.56 496 THR A C 1
ATOM 3924 O O . THR A 1 496 ? 4.758 10.172 -10.953 1 93.56 496 THR A O 1
ATOM 3927 N N . HIS A 1 497 ? 3.734 9.711 -12.906 1 92.38 497 HIS A N 1
ATOM 3928 C CA . HIS A 1 497 ? 3.053 8.562 -12.32 1 92.38 497 HIS A CA 1
ATOM 3929 C C . HIS A 1 497 ? 4.031 7.434 -12.016 1 92.38 497 HIS A C 1
ATOM 3931 O O . HIS A 1 497 ? 4.551 6.797 -12.938 1 92.38 497 HIS A O 1
ATOM 3937 N N . ALA A 1 498 ? 4.305 7.27 -10.797 1 95.94 498 ALA A N 1
ATOM 3938 C CA . ALA A 1 498 ? 5.234 6.25 -10.32 1 95.94 498 ALA A CA 1
ATOM 3939 C C . ALA A 1 498 ? 4.598 5.395 -9.227 1 95.94 498 ALA A C 1
ATOM 3941 O O . ALA A 1 498 ? 4.004 5.922 -8.281 1 95.94 498 ALA A O 1
ATOM 3942 N N . GLU A 1 499 ? 4.633 4.094 -9.414 1 96.06 499 GLU A N 1
ATOM 3943 C CA . GLU A 1 499 ? 4.055 3.184 -8.43 1 96.06 499 GLU A CA 1
ATOM 3944 C C . GLU A 1 499 ? 5.066 2.135 -7.984 1 96.06 499 GLU A C 1
ATOM 3946 O O . GLU A 1 499 ? 5.91 1.702 -8.773 1 96.06 499 GLU A O 1
ATOM 3951 N N . ALA A 1 500 ? 5 1.835 -6.719 1 97.81 500 ALA A N 1
ATOM 3952 C CA . ALA A 1 500 ? 5.902 0.823 -6.176 1 97.81 500 ALA A CA 1
ATOM 3953 C C . ALA A 1 500 ? 5.145 -0.452 -5.82 1 97.81 500 ALA A C 1
ATOM 3955 O O . ALA A 1 500 ? 4.004 -0.395 -5.355 1 97.81 500 ALA A O 1
ATOM 3956 N N . TYR A 1 501 ? 5.766 -1.597 -6.023 1 96.62 501 TYR A N 1
ATOM 3957 C CA . TYR A 1 501 ? 5.207 -2.896 -5.664 1 96.62 501 TYR A CA 1
ATOM 3958 C C . TYR A 1 501 ? 6.254 -3.766 -4.977 1 96.62 501 TYR A C 1
ATOM 3960 O O . TYR A 1 501 ? 7.445 -3.674 -5.277 1 96.62 501 TYR A O 1
ATOM 3968 N N . ALA A 1 502 ? 5.734 -4.582 -4 1 96.69 502 ALA A N 1
ATOM 3969 C CA . ALA A 1 502 ? 6.566 -5.738 -3.676 1 96.69 502 ALA A CA 1
ATOM 3970 C C . ALA A 1 502 ? 6.809 -6.602 -4.91 1 96.69 502 ALA A C 1
ATOM 3972 O O . ALA A 1 502 ? 5.871 -6.949 -5.629 1 96.69 502 ALA A O 1
ATOM 3973 N N . ALA A 1 503 ? 8.047 -6.945 -5.141 1 94.88 503 ALA A N 1
ATOM 3974 C CA . ALA A 1 503 ? 8.398 -7.598 -6.398 1 94.88 503 ALA A CA 1
ATOM 3975 C C . ALA A 1 503 ? 7.574 -8.867 -6.609 1 94.88 503 ALA A C 1
ATOM 3977 O O . ALA A 1 503 ? 7.184 -9.18 -7.734 1 94.88 503 ALA A O 1
ATOM 3978 N N . GLY A 1 504 ? 7.289 -9.562 -5.574 1 91.75 504 GLY A N 1
ATOM 3979 C CA . GLY A 1 504 ? 6.531 -10.797 -5.676 1 91.75 504 GLY A CA 1
ATOM 3980 C C . GLY A 1 504 ? 5.074 -10.578 -6.031 1 91.75 504 GLY A C 1
ATOM 3981 O O . GLY A 1 504 ? 4.375 -11.508 -6.426 1 91.75 504 GLY A O 1
ATOM 3982 N N . GLU A 1 505 ? 4.566 -9.344 -5.941 1 92.75 505 GLU A N 1
ATOM 3983 C CA . GLU A 1 505 ? 3.158 -9.031 -6.172 1 92.75 505 GLU A CA 1
ATOM 3984 C C . GLU A 1 505 ? 2.91 -8.633 -7.625 1 92.75 505 GLU A C 1
ATOM 3986 O O . GLU A 1 505 ? 1.762 -8.484 -8.047 1 92.75 505 GLU A O 1
ATOM 3991 N N . LEU A 1 506 ? 3.918 -8.578 -8.453 1 91.44 506 LEU A N 1
ATOM 3992 C CA . LEU A 1 506 ? 3.801 -8.094 -9.82 1 91.44 506 LEU A CA 1
ATOM 3993 C C . LEU A 1 506 ? 2.85 -8.969 -10.633 1 91.44 506 LEU A C 1
ATOM 3995 O O . LEU A 1 506 ? 2.104 -8.469 -11.477 1 91.44 506 LEU A O 1
ATOM 3999 N N . LYS A 1 507 ? 2.85 -10.25 -10.312 1 88.19 507 LYS A N 1
ATOM 4000 C CA . LYS A 1 507 ? 2.051 -11.195 -11.086 1 88.19 507 LYS A CA 1
ATOM 4001 C C . LYS A 1 507 ? 0.571 -11.086 -10.734 1 88.19 507 LYS A C 1
ATOM 4003 O O . LYS A 1 507 ? -0.284 -11.617 -11.445 1 88.19 507 LYS A O 1
ATOM 4008 N N . HIS A 1 508 ? 0.264 -10.398 -9.727 1 88.75 508 HIS A N 1
ATOM 4009 C CA . HIS A 1 508 ? -1.117 -10.297 -9.266 1 88.75 508 HIS A CA 1
ATOM 4010 C C . HIS A 1 508 ? -1.776 -9.023 -9.781 1 88.75 508 HIS A C 1
ATOM 4012 O O . HIS A 1 508 ? -2.6 -8.422 -9.086 1 88.75 508 HIS A O 1
ATOM 4018 N N . GLY A 1 509 ? -1.349 -8.625 -11.008 1 89.62 509 GLY A N 1
ATOM 4019 C CA . GLY A 1 509 ? -2.027 -7.492 -11.625 1 89.62 509 GLY A CA 1
ATOM 4020 C C . GLY A 1 509 ? -1.077 -6.52 -12.297 1 89.62 509 GLY A C 1
ATOM 4021 O O . GLY A 1 509 ? -1.145 -6.312 -13.508 1 89.62 509 GLY A O 1
ATOM 4022 N N . PRO A 1 510 ? -0.126 -6.02 -11.594 1 90.94 510 PRO A N 1
ATOM 4023 C CA . PRO A 1 510 ? 0.708 -4.926 -12.102 1 90.94 510 PRO A CA 1
ATOM 4024 C C . PRO A 1 510 ? 1.528 -5.328 -13.32 1 90.94 510 PRO A C 1
ATOM 4026 O O . PRO A 1 510 ? 1.895 -4.473 -14.133 1 90.94 510 PRO A O 1
ATOM 4029 N N . LEU A 1 511 ? 1.788 -6.586 -13.477 1 91.19 511 LEU A N 1
ATOM 4030 C CA . LEU A 1 511 ? 2.57 -7.039 -14.617 1 91.19 511 LEU A CA 1
ATOM 4031 C C . LEU A 1 511 ? 1.843 -6.75 -15.93 1 91.19 511 LEU A C 1
ATOM 4033 O O . LEU A 1 511 ? 2.463 -6.711 -17 1 91.19 511 LEU A O 1
ATOM 4037 N N . ALA A 1 512 ? 0.537 -6.602 -15.852 1 90.12 512 ALA A N 1
ATOM 4038 C CA . ALA A 1 512 ? -0.278 -6.305 -17.031 1 90.12 512 ALA A CA 1
ATOM 4039 C C . ALA A 1 512 ? 0.135 -4.98 -17.656 1 90.12 512 ALA A C 1
ATOM 4041 O O . ALA A 1 512 ? -0.037 -4.781 -18.875 1 90.12 512 ALA A O 1
ATOM 4042 N N . LEU A 1 513 ? 0.711 -4.07 -16.859 1 91.62 513 LEU A N 1
ATOM 4043 C CA . LEU A 1 513 ? 1.067 -2.729 -17.297 1 91.62 513 LEU A CA 1
ATOM 4044 C C . LEU A 1 513 ? 2.395 -2.74 -18.047 1 91.62 513 LEU A C 1
ATOM 4046 O O . LEU A 1 513 ? 2.732 -1.776 -18.75 1 91.62 513 LEU A O 1
ATOM 4050 N N . VAL A 1 514 ? 3.143 -3.773 -17.938 1 92.44 514 VAL A N 1
ATOM 4051 C CA . VAL A 1 514 ? 4.527 -3.791 -18.391 1 92.44 514 VAL A CA 1
ATOM 4052 C C . VAL A 1 514 ? 4.562 -4.008 -19.906 1 92.44 514 VAL A C 1
ATOM 4054 O O . VAL A 1 514 ? 3.953 -4.949 -20.422 1 92.44 514 VAL A O 1
ATOM 4057 N N . ASP A 1 515 ? 5.156 -3.115 -20.578 1 91.94 515 ASP A N 1
ATOM 4058 C CA . ASP A 1 515 ? 5.453 -3.215 -22 1 91.94 515 ASP A CA 1
ATOM 4059 C C . ASP A 1 515 ? 6.742 -2.475 -22.344 1 91.94 515 ASP A C 1
ATOM 4061 O O . ASP A 1 515 ? 7.535 -2.15 -21.453 1 91.94 515 ASP A O 1
ATOM 4065 N N . SER A 1 516 ? 6.98 -2.268 -23.609 1 91.94 516 SER A N 1
ATOM 4066 C CA . SER A 1 516 ? 8.25 -1.707 -24.047 1 91.94 516 SER A CA 1
ATOM 4067 C C . SER A 1 516 ? 8.383 -0.246 -23.641 1 91.94 516 SER A C 1
ATOM 4069 O O . SER A 1 516 ? 9.484 0.312 -23.656 1 91.94 516 SER A O 1
ATOM 4071 N N . SER A 1 517 ? 7.285 0.366 -23.188 1 92.19 517 SER A N 1
ATOM 4072 C CA . SER A 1 517 ? 7.336 1.763 -22.766 1 92.19 517 SER A CA 1
ATOM 4073 C C . SER A 1 517 ? 7.484 1.879 -21.25 1 92.19 517 SER A C 1
ATOM 4075 O O . SER A 1 517 ? 7.801 2.953 -20.734 1 92.19 517 SER A O 1
ATOM 4077 N N . THR A 1 518 ? 7.305 0.829 -20.562 1 93.81 518 THR A N 1
ATOM 4078 C CA . THR A 1 518 ? 7.305 0.85 -19.109 1 93.81 518 THR A CA 1
ATOM 4079 C C . THR A 1 518 ? 8.734 0.843 -18.562 1 93.81 518 THR A C 1
ATOM 4081 O O . THR A 1 518 ? 9.531 -0.03 -18.922 1 93.81 518 THR A O 1
ATOM 4084 N N . GLN A 1 519 ? 9.062 1.849 -17.781 1 96.38 519 GLN A N 1
ATOM 4085 C CA . GLN A 1 519 ? 10.352 1.915 -17.094 1 96.38 519 GLN A CA 1
ATOM 4086 C C . GLN A 1 519 ? 10.258 1.321 -15.695 1 96.38 519 GLN A C 1
ATOM 4088 O O . GLN A 1 519 ? 9.344 1.647 -14.938 1 96.38 519 GLN A O 1
ATOM 4093 N N . ILE A 1 520 ? 11.188 0.448 -15.391 1 97.31 520 ILE A N 1
ATOM 4094 C CA . ILE A 1 520 ? 11.133 -0.22 -14.102 1 97.31 520 ILE A CA 1
ATOM 4095 C C . ILE A 1 520 ? 12.43 0.034 -13.328 1 97.31 520 ILE A C 1
ATOM 4097 O O . ILE A 1 520 ? 13.516 -0.295 -13.812 1 97.31 520 ILE A O 1
ATOM 4101 N N . ILE A 1 521 ? 12.328 0.603 -12.172 1 98.31 521 ILE A N 1
ATOM 4102 C CA . ILE A 1 521 ? 13.445 0.804 -11.266 1 98.31 521 ILE A CA 1
ATOM 4103 C C . ILE A 1 521 ? 13.484 -0.327 -10.234 1 98.31 521 ILE A C 1
ATOM 4105 O O . ILE A 1 521 ? 12.523 -0.534 -9.492 1 98.31 521 ILE A O 1
ATOM 4109 N N . VAL A 1 522 ? 14.578 -1.057 -10.148 1 98.19 522 VAL A N 1
ATOM 4110 C CA . VAL A 1 522 ? 14.711 -2.223 -9.281 1 98.19 522 VAL A CA 1
ATOM 4111 C C . VAL A 1 522 ? 15.75 -1.945 -8.195 1 98.19 522 VAL A C 1
ATOM 4113 O O . VAL A 1 522 ? 16.891 -1.578 -8.492 1 98.19 522 VAL A O 1
ATOM 4116 N N . ILE A 1 523 ? 15.375 -2.049 -6.957 1 98.25 523 ILE A N 1
ATOM 4117 C CA . ILE A 1 523 ? 16.312 -2 -5.84 1 98.25 523 ILE A CA 1
ATOM 4118 C C . ILE A 1 523 ? 16.781 -3.412 -5.492 1 98.25 523 ILE A C 1
ATOM 4120 O O . ILE A 1 523 ? 16 -4.207 -4.941 1 98.25 523 ILE A O 1
ATOM 4124 N N . ALA A 1 524 ? 18.078 -3.699 -5.762 1 96.75 524 ALA A N 1
ATOM 4125 C CA . ALA A 1 524 ? 18.547 -5.082 -5.684 1 96.75 524 ALA A CA 1
ATOM 4126 C C . ALA A 1 524 ? 19.891 -5.164 -4.957 1 96.75 524 ALA A C 1
ATOM 4128 O O . ALA A 1 524 ? 20.891 -5.551 -5.551 1 96.75 524 ALA A O 1
ATOM 4129 N N . PRO A 1 525 ? 19.859 -4.902 -3.643 1 95.81 525 PRO A N 1
ATOM 4130 C CA . PRO A 1 525 ? 21.094 -5.164 -2.898 1 95.81 525 PRO A CA 1
ATOM 4131 C C . PRO A 1 525 ? 21.453 -6.648 -2.852 1 95.81 525 PRO A C 1
ATOM 4133 O O . PRO A 1 525 ? 20.594 -7.5 -3.129 1 95.81 525 PRO A O 1
ATOM 4136 N N . ASN A 1 526 ? 22.719 -6.93 -2.518 1 92.81 526 ASN A N 1
ATOM 4137 C CA . ASN A 1 526 ? 23.172 -8.312 -2.404 1 92.81 526 ASN A CA 1
ATOM 4138 C C . ASN A 1 526 ? 22.75 -8.938 -1.081 1 92.81 526 ASN A C 1
ATOM 4140 O O . ASN A 1 526 ? 23.594 -9.266 -0.245 1 92.81 526 ASN A O 1
ATOM 4144 N N . ASP A 1 527 ? 21.484 -9.219 -0.951 1 92 527 ASP A N 1
ATOM 4145 C CA . ASP A 1 527 ? 20.953 -9.828 0.267 1 92 527 ASP A CA 1
ATOM 4146 C C . ASP A 1 527 ? 20.375 -11.211 -0.018 1 92 527 ASP A C 1
ATOM 4148 O O . ASP A 1 527 ? 20.641 -11.789 -1.077 1 92 5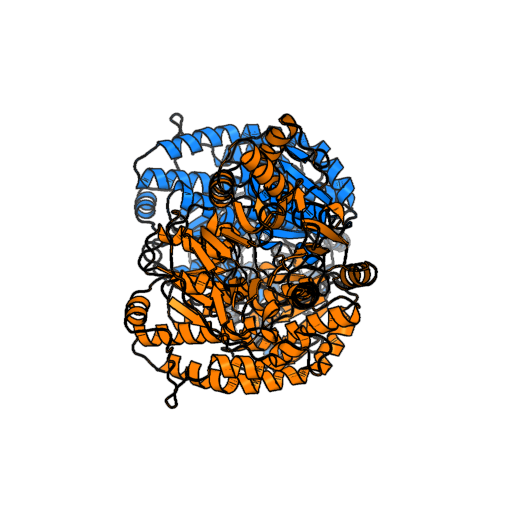27 ASP A O 1
ATOM 4152 N N . ASN A 1 528 ? 19.75 -11.773 0.937 1 90.12 528 ASN A N 1
ATOM 4153 C CA . ASN A 1 528 ? 19.281 -13.156 0.853 1 90.12 528 ASN A CA 1
ATOM 4154 C C . ASN A 1 528 ? 18.141 -13.297 -0.147 1 90.12 528 ASN A C 1
ATOM 4156 O O . ASN A 1 528 ? 17.766 -14.414 -0.508 1 90.12 528 ASN A O 1
ATOM 4160 N N . LEU A 1 529 ? 17.641 -12.195 -0.688 1 92.44 529 LEU A N 1
ATOM 4161 C CA . LEU A 1 529 ? 16.5 -12.242 -1.599 1 92.44 529 LEU A CA 1
ATOM 4162 C C . LEU A 1 529 ? 16.938 -11.938 -3.027 1 92.44 529 LEU A C 1
ATOM 4164 O O . LEU A 1 529 ? 16.094 -11.805 -3.922 1 92.44 529 LEU A O 1
ATOM 4168 N N . ILE A 1 530 ? 18.219 -11.852 -3.291 1 92.5 530 ILE A N 1
ATOM 4169 C CA . ILE A 1 530 ? 18.75 -11.391 -4.566 1 92.5 530 ILE A CA 1
ATOM 4170 C C . ILE A 1 530 ? 18.328 -12.344 -5.68 1 92.5 530 ILE A C 1
ATOM 4172 O O . ILE A 1 530 ? 18.031 -11.922 -6.793 1 92.5 530 ILE A O 1
ATOM 4176 N N . ASP A 1 531 ? 18.281 -13.602 -5.41 1 88.38 531 ASP A N 1
ATOM 4177 C CA . ASP A 1 531 ? 17.922 -14.578 -6.426 1 88.38 531 ASP A CA 1
ATOM 4178 C C . ASP A 1 531 ? 16.453 -14.445 -6.824 1 88.38 531 ASP A C 1
ATOM 4180 O O . ASP A 1 531 ? 16.094 -14.633 -7.992 1 88.38 531 ASP A O 1
ATOM 4184 N N . LYS A 1 532 ? 15.617 -14.18 -5.859 1 89.75 532 LYS A N 1
ATOM 4185 C CA . LYS A 1 532 ? 14.203 -13.953 -6.152 1 89.75 532 LYS A CA 1
ATOM 4186 C C . LYS A 1 532 ? 14.016 -12.695 -7 1 89.75 532 LYS A C 1
ATOM 4188 O O . LYS A 1 532 ? 13.148 -12.656 -7.875 1 89.75 532 LYS A O 1
ATOM 4193 N N . ILE A 1 533 ? 14.789 -11.695 -6.691 1 92.81 533 ILE A N 1
ATOM 4194 C CA . ILE A 1 533 ? 14.695 -10.445 -7.445 1 92.81 533 ILE A CA 1
ATOM 4195 C C . ILE A 1 533 ? 15.148 -10.68 -8.883 1 92.81 533 ILE A C 1
ATOM 4197 O O . ILE A 1 533 ? 14.586 -10.109 -9.82 1 92.81 533 ILE A O 1
ATOM 4201 N N . LYS A 1 534 ? 16.141 -11.508 -9.047 1 90.62 534 LYS A N 1
ATOM 4202 C CA . LYS A 1 534 ? 16.625 -11.828 -10.383 1 90.62 534 LYS A CA 1
ATOM 4203 C C . LYS A 1 534 ? 15.555 -12.523 -11.219 1 90.62 534 LYS A C 1
ATOM 4205 O O . LYS A 1 534 ? 15.461 -12.312 -12.43 1 90.62 534 LYS A O 1
ATOM 4210 N N . LEU A 1 535 ? 14.789 -13.328 -10.594 1 86.5 535 LEU A N 1
ATOM 4211 C CA . LEU A 1 535 ? 13.672 -13.977 -11.273 1 86.5 535 LEU A CA 1
ATOM 4212 C C . LEU A 1 535 ? 12.641 -12.953 -11.734 1 86.5 535 LEU A C 1
ATOM 4214 O O . LEU A 1 535 ? 12.133 -13.047 -12.852 1 86.5 535 LEU A O 1
ATOM 4218 N N . ASN A 1 536 ? 12.336 -12 -10.836 1 90.81 536 ASN A N 1
ATOM 4219 C CA . ASN A 1 536 ? 11.414 -10.93 -11.203 1 90.81 536 ASN A CA 1
ATOM 4220 C C . ASN A 1 536 ? 11.938 -10.109 -12.375 1 90.81 536 ASN A C 1
ATOM 4222 O O . ASN A 1 536 ? 11.172 -9.703 -13.25 1 90.81 536 ASN A O 1
ATOM 4226 N N . ILE A 1 537 ? 13.25 -9.875 -12.336 1 92.56 537 ILE A N 1
ATOM 4227 C CA . ILE A 1 537 ? 13.898 -9.133 -13.406 1 92.56 537 ILE A CA 1
ATOM 4228 C C . ILE A 1 537 ? 13.719 -9.867 -14.734 1 92.56 537 ILE A C 1
ATOM 4230 O O . ILE A 1 537 ? 13.367 -9.258 -15.75 1 92.56 537 ILE A O 1
ATOM 4234 N N . SER A 1 538 ? 13.883 -11.156 -14.719 1 87.44 538 SER A N 1
ATOM 4235 C CA . SER A 1 538 ? 13.727 -11.977 -15.914 1 87.44 538 SER A CA 1
ATOM 4236 C C . SER A 1 538 ? 12.289 -11.938 -16.422 1 87.44 538 SER A C 1
ATOM 4238 O O . SER A 1 538 ? 12.062 -11.914 -17.641 1 87.44 538 SER A O 1
ATOM 4240 N N . GLU A 1 539 ? 11.391 -12.016 -15.562 1 86.62 539 GLU A N 1
ATOM 4241 C CA . GLU A 1 539 ? 9.977 -11.969 -15.914 1 86.62 539 GLU A CA 1
ATOM 4242 C C . GLU A 1 539 ? 9.617 -10.648 -16.594 1 86.62 539 GLU A C 1
ATOM 4244 O O . GLU A 1 539 ? 8.859 -10.633 -17.562 1 86.62 539 GLU A O 1
ATOM 4249 N N . ILE A 1 540 ? 10.141 -9.57 -16.031 1 91.69 540 ILE A N 1
ATOM 4250 C CA . ILE A 1 540 ? 9.859 -8.242 -16.547 1 91.69 540 ILE A CA 1
ATOM 4251 C C . ILE A 1 540 ? 10.508 -8.078 -17.922 1 91.69 540 ILE A C 1
ATOM 4253 O O . ILE A 1 540 ? 9.875 -7.57 -18.859 1 91.69 540 ILE A O 1
ATOM 4257 N N . ARG A 1 541 ? 11.672 -8.547 -18.016 1 89.75 541 ARG A N 1
ATOM 4258 C CA . ARG A 1 541 ? 12.406 -8.453 -19.281 1 89.75 541 ARG A CA 1
ATOM 4259 C C . ARG A 1 541 ? 11.695 -9.211 -20.391 1 89.75 541 ARG A C 1
ATOM 4261 O O . ARG A 1 541 ? 11.609 -8.727 -21.516 1 89.75 541 ARG A O 1
ATOM 4268 N N . THR A 1 542 ? 11.219 -10.375 -20.078 1 85.69 542 THR A N 1
ATOM 4269 C CA . THR A 1 542 ? 10.516 -11.219 -21.047 1 85.69 542 THR A CA 1
ATOM 4270 C C . THR A 1 542 ? 9.289 -10.508 -21.594 1 85.69 542 THR A C 1
ATOM 4272 O O . THR A 1 542 ? 8.867 -10.766 -22.719 1 85.69 542 THR A O 1
ATOM 4275 N N . ARG A 1 543 ? 8.773 -9.617 -20.906 1 88.88 543 ARG A N 1
ATOM 4276 C CA . ARG A 1 543 ? 7.559 -8.914 -21.297 1 88.88 543 ARG A CA 1
ATOM 4277 C C . ARG A 1 543 ? 7.891 -7.543 -21.891 1 88.88 543 ARG A C 1
ATOM 4279 O O . ARG A 1 543 ? 6.992 -6.746 -22.156 1 88.88 543 ARG A O 1
ATOM 4286 N N . GLY A 1 544 ? 9.211 -7.215 -22 1 89.75 544 GLY A N 1
ATOM 4287 C CA . GLY A 1 544 ? 9.641 -6.035 -22.734 1 89.75 544 GLY A CA 1
ATOM 4288 C C . GLY A 1 544 ? 9.883 -4.836 -21.844 1 89.75 544 GLY A C 1
ATOM 4289 O O . GLY A 1 544 ? 10.18 -3.742 -22.312 1 89.75 544 GLY A O 1
ATOM 4290 N N . GLY A 1 545 ? 9.758 -4.977 -20.531 1 93 545 GLY A N 1
ATOM 4291 C CA . GLY A 1 545 ? 10.008 -3.863 -19.625 1 93 545 GLY A CA 1
ATOM 4292 C C . GLY A 1 545 ? 11.445 -3.383 -19.656 1 93 545 GLY A C 1
ATOM 4293 O O . GLY A 1 545 ? 12.367 -4.18 -19.844 1 93 545 GLY A O 1
ATOM 4294 N N . VAL A 1 546 ? 11.656 -2.082 -19.547 1 94.88 546 VAL A N 1
ATOM 4295 C CA . VAL A 1 546 ? 12.992 -1.507 -19.516 1 94.88 546 VAL A CA 1
ATOM 4296 C C . VAL A 1 546 ? 13.484 -1.416 -18.062 1 94.88 546 VAL A C 1
ATOM 4298 O O . VAL A 1 546 ? 12.891 -0.702 -17.25 1 94.88 546 VAL A O 1
ATOM 4301 N N . LEU A 1 547 ? 14.586 -2.041 -17.828 1 96.06 547 LEU A N 1
ATOM 4302 C CA . LEU A 1 547 ? 15.031 -2.219 -16.438 1 96.06 547 LEU A CA 1
ATOM 4303 C C . LEU A 1 547 ? 16.172 -1.259 -16.109 1 96.06 547 LEU A C 1
ATOM 4305 O O . LEU A 1 547 ? 17.078 -1.074 -16.922 1 96.06 547 LEU A O 1
ATOM 4309 N N . HIS A 1 548 ? 16.062 -0.617 -14.977 1 97.62 548 HIS A N 1
ATOM 4310 C CA . HIS A 1 548 ? 17.125 0.148 -14.32 1 97.62 548 HIS A CA 1
ATOM 4311 C C . HIS A 1 548 ? 17.391 -0.381 -12.914 1 97.62 548 HIS A C 1
ATOM 4313 O O . HIS A 1 548 ? 16.641 -0.102 -11.984 1 97.62 548 HIS A O 1
ATOM 4319 N N . ILE A 1 549 ? 18.531 -1.095 -12.75 1 97.62 549 ILE A N 1
ATOM 4320 C CA . ILE A 1 549 ? 18.766 -1.857 -11.531 1 97.62 549 ILE A CA 1
ATOM 4321 C C . ILE A 1 549 ? 19.781 -1.122 -10.664 1 97.62 549 ILE A C 1
ATOM 4323 O O . ILE A 1 549 ? 20.906 -0.835 -11.102 1 97.62 549 ILE A O 1
ATOM 4327 N N . PHE A 1 550 ? 19.391 -0.726 -9.445 1 97.94 550 PHE A N 1
ATOM 4328 C CA . PHE A 1 550 ? 20.312 -0.236 -8.43 1 97.94 550 PHE A CA 1
ATOM 4329 C C . PHE A 1 550 ? 20.859 -1.388 -7.594 1 97.94 550 PHE A C 1
ATOM 4331 O O . PHE A 1 550 ? 20.109 -2.088 -6.918 1 97.94 550 PHE A O 1
ATOM 4338 N N . SER A 1 551 ? 22.125 -1.617 -7.641 1 97 551 SER A N 1
ATOM 4339 C CA . SER A 1 551 ? 22.719 -2.758 -6.949 1 97 551 SER A CA 1
ATOM 4340 C C . SER A 1 551 ? 24.156 -2.463 -6.527 1 97 551 SER A C 1
ATOM 4342 O O . SER A 1 551 ? 24.625 -1.332 -6.664 1 97 551 SER A O 1
ATOM 4344 N N . ASP A 1 552 ? 24.719 -3.449 -5.805 1 94.88 552 ASP A N 1
ATOM 4345 C CA . ASP A 1 552 ? 26.109 -3.34 -5.355 1 94.88 552 ASP A CA 1
ATOM 4346 C C . ASP A 1 552 ? 27.078 -3.779 -6.449 1 94.88 552 ASP A C 1
ATOM 4348 O O . ASP A 1 552 ? 26.656 -4.168 -7.539 1 94.88 552 ASP A O 1
ATOM 4352 N N . ASN A 1 553 ? 28.375 -3.715 -6.18 1 91.5 553 ASN A N 1
ATOM 4353 C CA . ASN A 1 553 ? 29.406 -3.992 -7.18 1 91.5 553 ASN A CA 1
ATOM 4354 C C . ASN A 1 553 ? 29.656 -5.492 -7.316 1 91.5 553 ASN A C 1
ATOM 4356 O O . ASN A 1 553 ? 30.266 -5.93 -8.289 1 91.5 553 ASN A O 1
ATOM 4360 N N . LEU A 1 554 ? 29.031 -6.254 -6.484 1 90.38 554 LEU A N 1
ATOM 4361 C CA . LEU A 1 554 ? 29.406 -7.668 -6.449 1 90.38 554 LEU A CA 1
ATOM 4362 C C . LEU A 1 554 ? 28.344 -8.523 -7.129 1 90.38 554 LEU A C 1
ATOM 4364 O O . LEU A 1 554 ? 28.641 -9.617 -7.617 1 90.38 554 LEU A O 1
ATOM 4368 N N . THR A 1 555 ? 27.188 -8.062 -7.168 1 91.75 555 THR A N 1
ATOM 4369 C CA . THR A 1 555 ? 26.078 -8.859 -7.688 1 91.75 555 THR A CA 1
ATOM 4370 C C . THR A 1 555 ? 26.109 -8.914 -9.211 1 91.75 555 THR A C 1
ATOM 4372 O O . THR A 1 555 ? 26.219 -7.875 -9.875 1 91.75 555 THR A O 1
ATOM 4375 N N . LYS A 1 556 ? 26 -10.062 -9.758 1 89.56 556 LYS A N 1
ATOM 4376 C CA . LYS A 1 556 ? 26.047 -10.242 -11.203 1 89.56 556 LYS A CA 1
ATOM 4377 C C . LYS A 1 556 ? 24.641 -10.344 -11.789 1 89.56 556 LYS A C 1
ATOM 4379 O O . LYS A 1 556 ? 23.781 -11.016 -11.219 1 89.56 556 LYS A O 1
ATOM 4384 N N . PHE A 1 557 ? 24.422 -9.602 -12.75 1 88.31 557 PHE A N 1
ATOM 4385 C CA . PHE A 1 557 ? 23.188 -9.656 -13.531 1 88.31 557 PHE A CA 1
ATOM 4386 C C . PHE A 1 557 ? 23.484 -10.008 -14.984 1 88.31 557 PHE A C 1
ATOM 4388 O O . PHE A 1 557 ? 24.641 -9.977 -15.414 1 88.31 557 PHE A O 1
ATOM 4395 N N . ASN A 1 558 ? 22.453 -10.359 -15.688 1 76.94 558 ASN A N 1
ATOM 4396 C CA . ASN A 1 558 ? 22.625 -10.648 -17.109 1 76.94 558 ASN A CA 1
ATOM 4397 C C . ASN A 1 558 ? 23.109 -9.422 -17.875 1 76.94 558 ASN A C 1
ATOM 4399 O O . ASN A 1 558 ? 22.719 -8.297 -17.547 1 76.94 558 ASN A O 1
ATOM 4403 N N . ASP A 1 559 ? 23.969 -9.484 -18.828 1 65.56 559 ASP A N 1
ATOM 4404 C CA . ASP A 1 559 ? 24.797 -8.492 -19.516 1 65.56 559 ASP A CA 1
ATOM 4405 C C . ASP A 1 559 ? 23.938 -7.379 -20.109 1 65.56 559 ASP A C 1
ATOM 4407 O O . ASP A 1 559 ? 24.359 -6.223 -20.172 1 65.56 559 ASP A O 1
ATOM 4411 N N . ASN A 1 560 ? 22.734 -7.43 -20.297 1 68.44 560 ASN A N 1
ATOM 4412 C CA . ASN A 1 560 ? 21.984 -6.406 -21.016 1 68.44 560 ASN A CA 1
ATOM 4413 C C . ASN A 1 560 ? 21.109 -5.59 -20.062 1 68.44 560 ASN A C 1
ATOM 4415 O O . ASN A 1 560 ? 20.328 -4.738 -20.5 1 68.44 560 ASN A O 1
ATOM 4419 N N . THR A 1 561 ? 21.562 -5.594 -18.891 1 78.69 561 THR A N 1
ATOM 4420 C CA . THR A 1 561 ? 20.734 -4.863 -17.953 1 78.69 561 THR A CA 1
ATOM 4421 C C . THR A 1 561 ? 21.391 -3.561 -17.531 1 78.69 561 THR A C 1
ATOM 4423 O O . THR A 1 561 ? 22.625 -3.498 -17.406 1 78.69 561 THR A O 1
ATOM 4426 N N . ASN A 1 562 ? 20.719 -2.438 -17.531 1 90.75 562 ASN A N 1
ATOM 4427 C CA . ASN A 1 562 ? 21.188 -1.168 -16.984 1 90.75 562 ASN A CA 1
ATOM 4428 C C . ASN A 1 562 ? 21.328 -1.228 -15.469 1 90.75 562 ASN A C 1
ATOM 4430 O O . ASN A 1 562 ? 20.312 -1.22 -14.75 1 90.75 562 ASN A O 1
ATOM 4434 N N . VAL A 1 563 ? 22.609 -1.295 -15.062 1 94.88 563 VAL A N 1
ATOM 4435 C CA . VAL A 1 563 ? 22.859 -1.426 -13.633 1 94.88 563 VAL A CA 1
ATOM 4436 C C . VAL A 1 563 ? 23.594 -0.19 -13.117 1 94.88 563 VAL A C 1
ATOM 4438 O O . VAL A 1 563 ? 24.609 0.206 -13.672 1 94.88 563 VAL A O 1
ATOM 4441 N N . ILE A 1 564 ? 23.016 0.445 -12.172 1 95.81 564 ILE A N 1
ATOM 4442 C CA . ILE A 1 564 ? 23.688 1.502 -11.422 1 95.81 564 ILE A CA 1
ATOM 4443 C C . ILE A 1 564 ? 24.328 0.916 -10.172 1 95.81 564 ILE A C 1
ATOM 4445 O O . ILE A 1 564 ? 23.641 0.48 -9.25 1 95.81 564 ILE A O 1
ATOM 4449 N N . ARG A 1 565 ? 25.641 0.939 -10.148 1 95.75 565 ARG A N 1
ATOM 4450 C CA . ARG A 1 565 ? 26.406 0.308 -9.07 1 95.75 565 ARG A CA 1
ATOM 4451 C C . ARG A 1 565 ? 26.672 1.292 -7.934 1 95.75 565 ARG A C 1
ATOM 4453 O O . ARG A 1 565 ? 27.25 2.361 -8.156 1 95.75 565 ARG A O 1
ATOM 4460 N N . LEU A 1 566 ? 26.234 0.945 -6.766 1 96.25 566 LEU A N 1
ATOM 4461 C CA . LEU A 1 566 ? 26.469 1.755 -5.574 1 96.25 566 LEU A CA 1
ATOM 4462 C C . LEU A 1 566 ? 27.656 1.212 -4.77 1 96.25 566 LEU A C 1
ATOM 4464 O O . LEU A 1 566 ? 27.875 0.001 -4.734 1 96.25 566 LEU A O 1
ATOM 4468 N N . PRO A 1 567 ? 28.438 2.01 -4.129 1 94.06 567 PRO A N 1
ATOM 4469 C CA . PRO A 1 567 ? 29.609 1.608 -3.367 1 94.06 567 PRO A CA 1
ATOM 4470 C C . PRO A 1 567 ? 29.266 1.071 -1.979 1 94.06 567 PRO A C 1
ATOM 4472 O O . PRO A 1 567 ? 29.812 1.55 -0.978 1 94.06 567 PRO A O 1
ATOM 4475 N N . TYR A 1 568 ? 28.391 0.128 -1.914 1 93.5 568 TYR A N 1
ATOM 4476 C CA . TYR A 1 568 ? 28.016 -0.522 -0.667 1 93.5 568 TYR A CA 1
ATOM 4477 C C . TYR A 1 568 ? 27.531 -1.948 -0.92 1 93.5 568 TYR A C 1
ATOM 4479 O O . TYR A 1 568 ? 26.594 -2.168 -1.682 1 93.5 568 TYR A O 1
ATOM 4487 N N . ASP A 1 569 ? 28.156 -2.852 -0.243 1 90.44 569 ASP A N 1
ATOM 4488 C CA . ASP A 1 569 ? 27.844 -4.258 -0.471 1 90.44 569 ASP A CA 1
ATOM 4489 C C . ASP A 1 569 ? 27.219 -4.891 0.773 1 90.44 569 ASP A C 1
ATOM 4491 O O . ASP A 1 569 ? 26.938 -6.09 0.793 1 90.44 569 ASP A O 1
ATOM 4495 N N . GLY A 1 570 ? 27 -4.121 1.766 1 90.31 570 GLY A N 1
ATOM 4496 C CA . GLY A 1 570 ? 26.406 -4.648 2.982 1 90.31 570 GLY A CA 1
ATOM 4497 C C . GLY A 1 570 ? 24.891 -4.742 2.912 1 90.31 570 GLY A C 1
ATOM 4498 O O . GLY A 1 570 ? 24.266 -4.215 1.985 1 90.31 570 GLY A O 1
ATOM 4499 N N . ILE A 1 571 ? 24.328 -5.406 3.941 1 91.31 571 ILE A N 1
ATOM 4500 C CA . ILE A 1 571 ? 22.891 -5.676 3.939 1 91.31 571 ILE A CA 1
ATOM 4501 C C . ILE A 1 571 ? 22.188 -4.766 4.949 1 91.31 571 ILE A C 1
ATOM 4503 O O . ILE A 1 571 ? 21.141 -4.195 4.656 1 91.31 571 ILE A O 1
ATOM 4507 N N . LEU A 1 572 ? 22.766 -4.512 6.062 1 94.94 572 LEU A N 1
ATOM 4508 C CA . LEU A 1 572 ? 22.125 -3.895 7.215 1 94.94 572 LEU A CA 1
ATOM 4509 C C . LEU A 1 572 ? 21.719 -2.457 6.906 1 94.94 572 LEU A C 1
ATOM 4511 O O . LEU A 1 572 ? 20.625 -2.023 7.27 1 94.94 572 LEU A O 1
ATOM 4515 N N . LEU A 1 573 ? 22.578 -1.7 6.164 1 97.12 573 LEU A N 1
ATOM 4516 C CA . LEU A 1 573 ? 22.344 -0.28 5.93 1 97.12 573 LEU A CA 1
ATOM 4517 C C . LEU A 1 573 ? 21.719 -0.052 4.555 1 97.12 573 LEU A C 1
ATOM 4519 O O . LEU A 1 573 ? 21.469 1.089 4.168 1 97.12 573 LEU A O 1
ATOM 4523 N N . SER A 1 574 ? 21.422 -1.106 3.816 1 97.06 574 SER A N 1
ATOM 4524 C CA . SER A 1 574 ? 20.969 -0.994 2.436 1 97.06 574 SER A CA 1
ATOM 4525 C C . SER A 1 574 ? 19.75 -0.075 2.328 1 97.06 574 SER A C 1
ATOM 4527 O O . SER A 1 574 ? 19.656 0.743 1.41 1 97.06 574 SER A O 1
ATOM 4529 N N . PRO A 1 575 ? 18.75 -0.151 3.285 1 97.69 575 PRO A N 1
ATOM 4530 C CA . PRO A 1 575 ? 17.594 0.738 3.148 1 97.69 575 PRO A CA 1
ATOM 4531 C C . PRO A 1 575 ? 17.984 2.215 3.205 1 97.69 575 PRO A C 1
ATOM 4533 O O . PRO A 1 575 ? 17.375 3.039 2.512 1 97.69 575 PRO A O 1
ATOM 4536 N N . ILE A 1 576 ? 18.969 2.582 3.98 1 98.44 576 ILE A N 1
ATOM 4537 C CA . ILE A 1 576 ? 19.391 3.969 4.137 1 98.44 576 ILE A CA 1
ATOM 4538 C C . ILE A 1 576 ? 20.203 4.398 2.914 1 98.44 576 ILE A C 1
ATOM 4540 O O . ILE A 1 576 ? 20.047 5.52 2.422 1 98.44 576 ILE A O 1
ATOM 4544 N N . ILE A 1 577 ? 20.984 3.51 2.404 1 98.19 577 ILE A N 1
ATOM 4545 C CA . ILE A 1 577 ? 21.938 3.822 1.333 1 98.19 577 ILE A CA 1
ATOM 4546 C C . ILE A 1 577 ? 21.188 3.945 0.008 1 98.19 577 ILE A C 1
ATOM 4548 O O . ILE A 1 577 ? 21.422 4.879 -0.763 1 98.19 577 ILE A O 1
ATOM 4552 N N . TYR A 1 578 ? 20.266 3.096 -0.267 1 98.31 578 TYR A N 1
ATOM 4553 C CA . TYR A 1 578 ? 19.656 2.979 -1.586 1 98.31 578 TYR A CA 1
ATOM 4554 C C . TYR A 1 578 ? 18.609 4.062 -1.801 1 98.31 578 TYR A C 1
ATOM 4556 O O . TYR A 1 578 ? 18.203 4.32 -2.936 1 98.31 578 TYR A O 1
ATOM 4564 N N . VAL A 1 579 ? 18.156 4.723 -0.733 1 98.44 579 VAL A N 1
ATOM 4565 C CA . VAL A 1 579 ? 17.156 5.766 -0.909 1 98.44 579 VAL A CA 1
ATOM 4566 C C . VAL A 1 579 ? 17.812 7.031 -1.451 1 98.44 579 VAL A C 1
ATOM 4568 O O . VAL A 1 579 ? 17.188 7.824 -2.148 1 98.44 579 VAL A O 1
ATOM 4571 N N . ILE A 1 580 ? 19.109 7.211 -1.198 1 98.62 580 ILE A N 1
ATOM 4572 C CA . ILE A 1 580 ? 19.812 8.453 -1.504 1 98.62 580 ILE A CA 1
ATOM 4573 C C . ILE A 1 580 ? 19.844 8.664 -3.016 1 98.62 580 ILE A C 1
ATOM 4575 O O . ILE A 1 580 ? 19.453 9.719 -3.516 1 98.62 580 ILE A O 1
ATOM 4579 N N . PRO A 1 581 ? 20.281 7.664 -3.818 1 98.44 581 PRO A N 1
ATOM 4580 C CA . PRO A 1 581 ? 20.234 7.867 -5.27 1 98.44 581 PRO A CA 1
ATOM 4581 C C . PRO A 1 581 ? 18.812 8.039 -5.805 1 98.44 581 PRO A C 1
ATOM 4583 O O . PRO A 1 581 ? 18.609 8.703 -6.82 1 98.44 581 PRO A O 1
ATOM 4586 N N . LEU A 1 582 ? 17.844 7.445 -5.18 1 98.69 582 LEU A N 1
ATOM 4587 C CA . LEU A 1 582 ? 16.469 7.605 -5.613 1 98.69 582 LEU A CA 1
ATOM 4588 C C . LEU A 1 582 ? 15.984 9.031 -5.375 1 98.69 582 LEU A C 1
ATOM 4590 O O . LEU A 1 582 ? 15.195 9.562 -6.156 1 98.69 582 LEU A O 1
ATOM 4594 N N . GLN A 1 583 ? 16.406 9.664 -4.227 1 98.62 583 GLN A N 1
ATOM 4595 C CA . GLN A 1 583 ? 16.125 11.07 -3.984 1 98.62 583 GLN A CA 1
ATOM 4596 C C . GLN A 1 583 ? 16.734 11.953 -5.066 1 98.62 583 GLN A C 1
ATOM 4598 O O . GLN A 1 583 ? 16.094 12.867 -5.582 1 98.62 583 GLN A O 1
ATOM 4603 N N . LEU A 1 584 ? 18 11.641 -5.434 1 98.62 584 LEU A N 1
ATOM 4604 C CA . LEU A 1 584 ? 18.672 12.375 -6.5 1 98.62 584 LEU A CA 1
ATOM 4605 C C . LEU A 1 584 ? 17.938 12.203 -7.828 1 98.62 584 LEU A C 1
ATOM 4607 O O . LEU A 1 584 ? 17.812 13.156 -8.594 1 98.62 584 LEU A O 1
ATOM 4611 N N . LEU A 1 585 ? 17.531 10.984 -8.086 1 98.69 585 LEU A N 1
ATOM 4612 C CA . LEU A 1 585 ? 16.797 10.703 -9.312 1 98.69 585 LEU A CA 1
ATOM 4613 C C . LEU A 1 585 ? 15.547 11.57 -9.414 1 98.69 585 LEU A C 1
ATOM 4615 O O . LEU A 1 585 ? 15.289 12.18 -10.453 1 98.69 585 LEU A O 1
ATOM 4619 N N . ALA A 1 586 ? 14.758 11.586 -8.367 1 98.44 586 ALA A N 1
ATOM 4620 C CA . ALA A 1 586 ? 13.555 12.414 -8.344 1 98.44 586 ALA A CA 1
ATOM 4621 C C . ALA A 1 586 ? 13.898 13.883 -8.57 1 98.44 586 ALA A C 1
ATOM 4623 O O . ALA A 1 586 ? 13.219 14.57 -9.336 1 98.44 586 ALA A O 1
ATOM 4624 N N . TYR A 1 587 ? 14.969 14.367 -7.922 1 98.25 587 TYR A N 1
ATOM 4625 C CA . TYR A 1 587 ? 15.406 15.75 -8.047 1 98.25 587 TYR A CA 1
ATOM 4626 C C . TYR A 1 587 ? 15.734 16.094 -9.5 1 98.25 587 TYR A C 1
ATOM 4628 O O . TYR A 1 587 ? 15.234 17.078 -10.039 1 98.25 587 TYR A O 1
ATOM 4636 N N . TYR A 1 588 ? 16.5 15.266 -10.125 1 98.5 588 TYR A N 1
ATOM 4637 C CA . TYR A 1 588 ? 16.984 15.57 -11.461 1 98.5 588 TYR A CA 1
ATOM 4638 C C . TYR A 1 588 ? 15.859 15.438 -12.492 1 98.5 588 TYR A C 1
ATOM 4640 O O . TYR A 1 588 ? 15.789 16.219 -13.445 1 98.5 588 TYR A O 1
ATOM 4648 N N . VAL A 1 589 ? 15.008 14.445 -12.336 1 98.31 589 VAL A N 1
ATOM 4649 C CA . VAL A 1 589 ? 13.867 14.336 -13.242 1 98.31 589 VAL A CA 1
ATOM 4650 C C . VAL A 1 589 ? 13.008 15.594 -13.156 1 98.31 589 VAL A C 1
ATOM 4652 O O . VAL A 1 589 ? 12.609 16.156 -14.18 1 98.31 589 VAL A O 1
ATOM 4655 N N . ALA A 1 590 ? 12.719 16.047 -11.93 1 97.88 590 ALA A N 1
ATOM 4656 C CA . ALA A 1 590 ? 11.922 17.266 -11.734 1 97.88 590 ALA A CA 1
ATOM 4657 C C . ALA A 1 590 ? 12.625 18.469 -12.336 1 97.88 590 ALA A C 1
ATOM 4659 O O . ALA A 1 590 ? 11.984 19.328 -12.945 1 97.88 590 ALA A O 1
ATOM 4660 N N . LEU A 1 591 ? 13.945 18.547 -12.125 1 97.69 591 LEU A N 1
ATOM 4661 C CA . LEU A 1 591 ? 14.75 19.641 -12.656 1 97.69 591 LEU A CA 1
ATOM 4662 C C . LEU A 1 591 ? 14.664 19.703 -14.18 1 97.69 591 LEU A C 1
ATOM 4664 O O . LEU A 1 591 ? 14.445 20.766 -14.758 1 97.69 591 LEU A O 1
ATOM 4668 N N . ILE A 1 592 ? 14.852 18.594 -14.812 1 98 592 ILE A N 1
ATOM 4669 C CA . ILE A 1 592 ? 14.844 18.5 -16.266 1 98 592 ILE A CA 1
ATOM 4670 C C . ILE A 1 592 ? 13.453 18.844 -16.797 1 98 592 ILE A C 1
ATOM 4672 O O . ILE A 1 592 ? 13.32 19.5 -17.828 1 98 592 ILE A O 1
ATOM 4676 N N . LYS A 1 593 ? 12.438 18.453 -16.078 1 96.81 593 LYS A N 1
ATOM 4677 C CA . LYS A 1 593 ? 11.062 18.734 -16.484 1 96.81 593 LYS A CA 1
ATOM 4678 C C . LYS A 1 593 ? 10.68 20.188 -16.219 1 96.81 593 LYS A C 1
ATOM 4680 O O . LYS A 1 593 ? 9.609 20.625 -16.609 1 96.81 593 LYS A O 1
ATOM 4685 N N . GLY A 1 594 ? 11.508 20.938 -15.508 1 96.38 594 GLY A N 1
ATOM 4686 C CA . GLY A 1 594 ? 11.258 22.328 -15.219 1 96.38 594 GLY A CA 1
ATOM 4687 C C . GLY A 1 594 ? 10.188 22.547 -14.164 1 96.38 594 GLY A C 1
ATOM 4688 O O . GLY A 1 594 ? 9.398 23.5 -14.258 1 96.38 594 GLY A O 1
ATOM 4689 N N . LYS A 1 595 ? 10.047 21.609 -13.211 1 95.12 595 LYS A N 1
ATOM 4690 C CA . LYS A 1 595 ? 9.039 21.703 -12.156 1 95.12 595 LYS A CA 1
ATOM 4691 C C . LYS A 1 595 ? 9.578 22.469 -10.953 1 95.12 595 LYS A C 1
ATOM 4693 O O . LYS A 1 595 ? 10.781 22.672 -10.828 1 95.12 595 LYS A O 1
ATOM 4698 N N . ASN A 1 596 ? 8.664 22.953 -10.141 1 92.25 596 ASN A N 1
ATOM 4699 C CA . ASN A 1 596 ? 9.047 23.578 -8.883 1 92.25 596 ASN A CA 1
ATOM 4700 C C . ASN A 1 596 ? 9.383 22.547 -7.812 1 92.25 596 ASN A C 1
ATOM 4702 O O . ASN A 1 596 ? 8.484 22.031 -7.141 1 92.25 596 ASN A O 1
ATOM 4706 N N . ILE A 1 597 ? 10.578 22.375 -7.527 1 94.06 597 ILE A N 1
ATOM 4707 C CA . ILE A 1 597 ? 11.07 21.266 -6.719 1 94.06 597 ILE A CA 1
ATOM 4708 C C . ILE A 1 597 ? 10.82 21.547 -5.242 1 94.06 597 ILE A C 1
ATOM 4710 O O . ILE A 1 597 ? 10.352 20.672 -4.504 1 94.06 597 ILE A O 1
ATOM 4714 N N . ASP A 1 598 ? 11.094 22.719 -4.754 1 90.75 598 ASP A N 1
ATOM 4715 C CA . ASP A 1 598 ? 10.984 23.047 -3.338 1 90.75 598 ASP A CA 1
ATOM 4716 C C . ASP A 1 598 ? 9.531 23.328 -2.953 1 90.75 598 ASP A C 1
ATOM 4718 O O . ASP A 1 598 ? 9.164 23.25 -1.778 1 90.75 598 ASP A O 1
ATOM 4722 N N . LYS A 1 599 ? 8.648 23.75 -3.91 1 87.94 599 LYS A N 1
ATOM 4723 C CA . LYS A 1 599 ? 7.23 24.016 -3.703 1 87.94 599 LYS A CA 1
ATOM 4724 C C . LYS A 1 599 ? 6.379 23.328 -4.77 1 87.94 599 LYS A C 1
ATOM 4726 O O . LYS A 1 599 ? 5.715 24 -5.562 1 87.94 599 LYS A O 1
ATOM 4731 N N . PRO A 1 600 ? 6.371 22.047 -4.652 1 90.44 600 PRO A N 1
ATOM 4732 C CA . PRO A 1 600 ? 5.594 21.312 -5.656 1 90.44 600 PRO A CA 1
ATOM 4733 C C . PRO A 1 600 ? 4.109 21.672 -5.625 1 90.44 600 PRO A C 1
ATOM 4735 O O . PRO A 1 600 ? 3.58 22.031 -4.57 1 90.44 600 PRO A O 1
ATOM 4738 N N . ARG A 1 601 ? 3.561 21.5 -6.762 1 86.5 601 ARG A N 1
ATOM 4739 C CA . ARG A 1 601 ? 2.146 21.844 -6.883 1 86.5 601 ARG A CA 1
ATOM 4740 C C . ARG A 1 601 ? 1.3 21.016 -5.926 1 86.5 601 ARG A C 1
ATOM 4742 O O . ARG A 1 601 ? 1.546 19.828 -5.742 1 86.5 601 ARG A O 1
ATOM 4749 N N . ASN A 1 602 ? 0.404 21.688 -5.258 1 84.25 602 ASN A N 1
ATOM 4750 C CA . ASN A 1 602 ? -0.649 21.062 -4.469 1 84.25 602 ASN A CA 1
ATOM 4751 C C . ASN A 1 602 ? -0.099 20.453 -3.182 1 84.25 602 ASN A C 1
ATOM 4753 O O . ASN A 1 602 ? -0.795 19.703 -2.498 1 84.25 602 ASN A O 1
ATOM 4757 N N . LEU A 1 603 ? 1.161 20.672 -2.904 1 84.94 603 LEU A N 1
ATOM 4758 C CA . LEU A 1 603 ? 1.731 20.078 -1.694 1 84.94 603 LEU A CA 1
ATOM 4759 C C . LEU A 1 603 ? 2.307 21.172 -0.789 1 84.94 603 LEU A C 1
ATOM 4761 O O . LEU A 1 603 ? 2.768 22.203 -1.27 1 84.94 603 LEU A O 1
ATOM 4765 N N . ALA A 1 604 ? 2.143 20.906 0.446 1 75.31 604 ALA A N 1
ATOM 4766 C CA . ALA A 1 604 ? 2.799 21.719 1.47 1 75.31 604 ALA A CA 1
ATOM 4767 C C . ALA A 1 604 ? 3.471 20.844 2.518 1 75.31 604 ALA A C 1
ATOM 4769 O O . ALA A 1 604 ? 3.166 19.641 2.625 1 75.31 604 ALA A O 1
ATOM 4770 N N . LYS A 1 605 ? 4.566 21.188 3.008 1 68.06 605 LYS A N 1
ATOM 4771 C CA . LYS A 1 605 ? 5.262 20.391 4.012 1 68.06 605 LYS A CA 1
ATOM 4772 C C . LYS A 1 605 ? 4.387 20.188 5.246 1 68.06 605 LYS A C 1
ATOM 4774 O O . LYS A 1 605 ? 3.76 21.125 5.738 1 68.06 605 LYS A O 1
ATOM 4779 N N . SER A 1 606 ? 3.801 18.703 5.379 1 56.06 606 SER A N 1
ATOM 4780 C CA . SER A 1 606 ? 2.77 18.062 6.195 1 56.06 606 SER A CA 1
ATOM 4781 C C . SER A 1 606 ? 2.732 18.672 7.598 1 56.06 606 SER A C 1
ATOM 4783 O O . SER A 1 606 ? 3.764 18.766 8.266 1 56.06 606 SER A O 1
ATOM 4785 N N . VAL A 1 607 ? 2.076 19.656 7.906 1 52.31 607 VAL A N 1
ATOM 4786 C CA . VAL A 1 607 ? 1.661 19.719 9.305 1 52.31 607 VAL A CA 1
ATOM 4787 C C . VAL A 1 607 ? 0.415 18.859 9.516 1 52.31 607 VAL A C 1
ATOM 4789 O O . VAL A 1 607 ? 0.297 18.156 10.516 1 52.31 607 VAL A O 1
ATOM 4792 N N . THR A 1 608 ? -0.962 19.031 8.766 1 48.16 608 THR A N 1
ATOM 4793 C CA . THR A 1 608 ? -2.326 18.938 9.273 1 48.16 608 THR A CA 1
ATOM 4794 C C . THR A 1 608 ? -2.992 17.641 8.82 1 48.16 608 THR A C 1
ATOM 4796 O O . THR A 1 608 ? -4.203 17.609 8.594 1 48.16 608 THR A O 1
ATOM 4799 N N . VAL A 1 609 ? -2.867 16.422 9.117 1 48.72 609 VAL A N 1
ATOM 4800 C CA . VAL A 1 609 ? -3.736 15.602 8.273 1 48.72 609 VAL A CA 1
ATOM 4801 C C . VAL A 1 609 ? -5.113 15.477 8.922 1 48.72 609 VAL A C 1
ATOM 4803 O O . VAL A 1 609 ? -5.23 15.016 10.062 1 48.72 609 VAL A O 1
ATOM 4806 N N . GLU A 1 610 ? -6.27 16.062 9.477 1 49.38 610 GLU A N 1
ATOM 4807 C CA . GLU A 1 610 ? -7.691 15.734 9.438 1 49.38 610 GLU A CA 1
ATOM 4808 C C . GLU A 1 610 ? -8.289 16.016 8.062 1 49.38 610 GLU A C 1
ATOM 4810 O O . GLU A 1 610 ? -7.828 16.922 7.355 1 49.38 610 GLU A O 1
ATOM 4815 N N . MET B 1 1 ? 0.514 -19.609 -14.102 1 67.56 1 MET B N 1
ATOM 4816 C CA . MET B 1 1 ? 1.026 -20.969 -14.234 1 67.56 1 MET B CA 1
ATOM 4817 C C . MET B 1 1 ? 0.622 -21.578 -15.578 1 67.56 1 MET B C 1
ATOM 4819 O O . MET B 1 1 ? -0.403 -21.203 -16.141 1 67.56 1 MET B O 1
ATOM 4823 N N . CYS B 1 2 ? 1.503 -22.406 -16.031 1 87.56 2 CYS B N 1
ATOM 4824 C CA . CYS B 1 2 ? 1.387 -23.141 -17.297 1 87.56 2 CYS B CA 1
ATOM 4825 C C . CYS B 1 2 ? 0.455 -24.328 -17.156 1 87.56 2 CYS B C 1
ATOM 4827 O O . CYS B 1 2 ? -0.06 -24.594 -16.062 1 87.56 2 CYS B O 1
ATOM 4829 N N . GLY B 1 3 ? -0.027 -24.797 -18.234 1 93 3 GLY B N 1
ATOM 4830 C CA . GLY B 1 3 ? -0.895 -25.969 -18.25 1 93 3 GLY B CA 1
ATOM 4831 C C . GLY B 1 3 ? -0.207 -27.219 -18.766 1 93 3 GLY B C 1
ATOM 4832 O O . GLY B 1 3 ? 0.518 -27.172 -19.766 1 93 3 GLY B O 1
ATOM 4833 N N . ILE B 1 4 ? -0.418 -28.312 -18.016 1 96.69 4 ILE B N 1
ATOM 4834 C CA . ILE B 1 4 ? 0.09 -29.609 -18.438 1 96.69 4 ILE B CA 1
ATOM 4835 C C . ILE B 1 4 ? -1.077 -30.547 -18.734 1 96.69 4 ILE B C 1
ATOM 4837 O O . ILE B 1 4 ? -2.045 -30.594 -17.969 1 96.69 4 ILE B O 1
ATOM 4841 N N . ILE B 1 5 ? -1.041 -31.219 -19.844 1 97.81 5 ILE B N 1
ATOM 4842 C CA . ILE B 1 5 ? -1.967 -32.312 -20.141 1 97.81 5 ILE B CA 1
ATOM 4843 C C . ILE B 1 5 ? -1.218 -33.469 -20.812 1 97.81 5 ILE B C 1
ATOM 4845 O O . ILE B 1 5 ? -0.426 -33.219 -21.734 1 97.81 5 ILE B O 1
ATOM 4849 N N . SER B 1 6 ? -1.381 -34.625 -20.297 1 98.69 6 SER B N 1
ATOM 4850 C CA . SER B 1 6 ? -0.759 -35.812 -20.859 1 98.69 6 SER B CA 1
ATO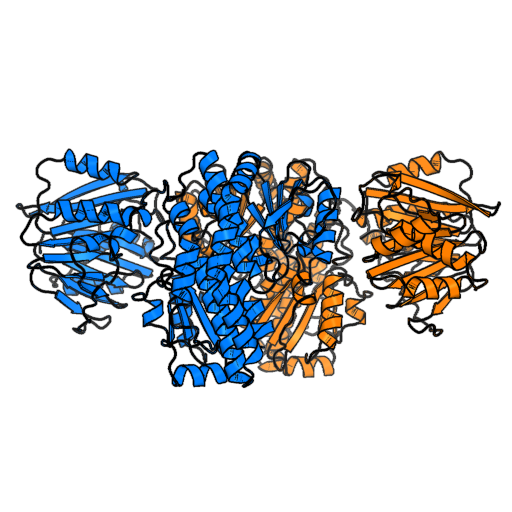M 4851 C C . SER B 1 6 ? -1.72 -37 -20.844 1 98.69 6 SER B C 1
ATOM 4853 O O . SER B 1 6 ? -2.676 -37.031 -20.078 1 98.69 6 SER B O 1
ATOM 4855 N N . ALA B 1 7 ? -1.425 -37.906 -21.781 1 98.56 7 ALA B N 1
ATOM 4856 C CA . ALA B 1 7 ? -2.305 -39.094 -21.891 1 98.56 7 ALA B CA 1
ATOM 4857 C C . ALA B 1 7 ? -1.527 -40.312 -22.328 1 98.56 7 ALA B C 1
ATOM 4859 O O . ALA B 1 7 ? -0.58 -40.219 -23.109 1 98.56 7 ALA B O 1
ATOM 4860 N N . ILE B 1 8 ? -1.873 -41.375 -21.797 1 98.38 8 ILE B N 1
ATOM 4861 C CA . ILE B 1 8 ? -1.415 -42.719 -22.219 1 98.38 8 ILE B CA 1
ATOM 4862 C C . ILE B 1 8 ? -2.611 -43.656 -22.391 1 98.38 8 ILE B C 1
ATOM 4864 O O . ILE B 1 8 ? -3.443 -43.75 -21.484 1 98.38 8 ILE B O 1
ATOM 4868 N N . SER B 1 9 ? -2.725 -44.188 -23.547 1 97.44 9 SER B N 1
ATOM 4869 C CA . SER B 1 9 ? -3.906 -44.969 -23.891 1 97.44 9 SER B CA 1
ATOM 4870 C C . SER B 1 9 ? -3.568 -46.031 -24.922 1 97.44 9 SER B C 1
ATOM 4872 O O . SER B 1 9 ? -2.467 -46.062 -25.469 1 97.44 9 SER B O 1
ATOM 4874 N N . LYS B 1 10 ? -4.531 -47 -25.125 1 94.75 10 LYS B N 1
ATOM 4875 C CA . LYS B 1 10 ? -4.418 -47.938 -26.219 1 94.75 10 LYS B CA 1
ATOM 4876 C C . LYS B 1 10 ? -4.793 -47.312 -27.547 1 94.75 10 LYS B C 1
ATOM 4878 O O . LYS B 1 10 ? -4.457 -47.844 -28.609 1 94.75 10 LYS B O 1
ATOM 4883 N N . LYS B 1 11 ? -5.438 -46.188 -27.406 1 94.62 11 LYS B N 1
ATOM 4884 C CA . LYS B 1 11 ? -5.871 -45.469 -28.594 1 94.62 11 LYS B CA 1
ATOM 4885 C C . LYS B 1 11 ? -5.016 -44.219 -28.828 1 94.62 11 LYS B C 1
ATOM 4887 O O . LYS B 1 11 ? -4.152 -43.906 -28 1 94.62 11 LYS B O 1
ATOM 4892 N N . ASN B 1 12 ? -5.289 -43.625 -30 1 95.81 12 ASN B N 1
ATOM 4893 C CA . ASN B 1 12 ? -4.594 -42.375 -30.312 1 95.81 12 ASN B CA 1
ATOM 4894 C C . ASN B 1 12 ? -4.945 -41.281 -29.312 1 95.81 12 ASN B C 1
ATOM 4896 O O . ASN B 1 12 ? -6.121 -41.062 -29.031 1 95.81 12 ASN B O 1
ATOM 4900 N N . VAL B 1 13 ? -3.922 -40.5 -28.812 1 97.12 13 VAL B N 1
ATOM 4901 C CA . VAL B 1 13 ? -4.16 -39.594 -27.719 1 97.12 13 VAL B CA 1
ATOM 4902 C C . VAL B 1 13 ? -4.152 -38.156 -28.25 1 97.12 13 VAL B C 1
ATOM 4904 O O . VAL B 1 13 ? -4.363 -37.188 -27.484 1 97.12 13 VAL B O 1
ATOM 4907 N N . THR B 1 14 ? -3.949 -37.906 -29.5 1 96.75 14 THR B N 1
ATOM 4908 C CA . THR B 1 14 ? -3.762 -36.562 -30.062 1 96.75 14 THR B CA 1
ATOM 4909 C C . THR B 1 14 ? -4.957 -35.688 -29.75 1 96.75 14 THR B C 1
ATOM 4911 O O . THR B 1 14 ? -4.793 -34.531 -29.312 1 96.75 14 THR B O 1
ATOM 4914 N N . ASN B 1 15 ? -6.125 -36.156 -29.953 1 95.81 15 ASN B N 1
ATOM 4915 C CA . ASN B 1 15 ? -7.328 -35.375 -29.734 1 95.81 15 ASN B CA 1
ATOM 4916 C C . ASN B 1 15 ? -7.512 -35.031 -28.266 1 95.81 15 ASN B C 1
ATOM 4918 O O . ASN B 1 15 ? -8.023 -33.938 -27.938 1 95.81 15 ASN B O 1
ATOM 4922 N N . ILE B 1 16 ? -7.148 -35.875 -27.406 1 96.69 16 ILE B N 1
ATOM 4923 C CA . ILE B 1 16 ? -7.223 -35.625 -25.969 1 96.69 16 ILE B CA 1
ATOM 4924 C C . ILE B 1 16 ? -6.293 -34.469 -25.594 1 96.69 16 ILE B C 1
ATOM 4926 O O . ILE B 1 16 ? -6.668 -33.594 -24.812 1 96.69 16 ILE B O 1
ATOM 4930 N N . LEU B 1 17 ? -5.121 -34.5 -26.156 1 97.81 17 LEU B N 1
ATOM 4931 C CA . LEU B 1 17 ? -4.145 -33.438 -25.891 1 97.81 17 LEU B CA 1
ATOM 4932 C C . LEU B 1 17 ? -4.637 -32.094 -26.406 1 97.81 17 LEU B C 1
ATOM 4934 O O . LEU B 1 17 ? -4.5 -31.078 -25.734 1 97.81 17 LEU B O 1
ATOM 4938 N N . ILE B 1 18 ? -5.258 -32.125 -27.562 1 96.31 18 ILE B N 1
ATOM 4939 C CA . ILE B 1 18 ? -5.762 -30.906 -28.188 1 96.31 18 ILE B CA 1
ATOM 4940 C C . ILE B 1 18 ? -6.871 -30.312 -27.328 1 96.31 18 ILE B C 1
ATOM 4942 O O . ILE B 1 18 ? -6.828 -29.125 -26.969 1 96.31 18 ILE B O 1
ATOM 4946 N N . GLU B 1 19 ? -7.801 -31.094 -26.938 1 95.44 19 GLU B N 1
ATOM 4947 C CA . GLU B 1 19 ? -8.93 -30.625 -26.141 1 95.44 19 GLU B CA 1
ATOM 4948 C C . GLU B 1 19 ? -8.469 -30.172 -24.766 1 95.44 19 GLU B C 1
ATOM 4950 O O . GLU B 1 19 ? -8.984 -29.188 -24.234 1 95.44 19 GLU B O 1
ATOM 4955 N N . GLY B 1 20 ? -7.59 -30.906 -24.219 1 95.69 20 GLY B N 1
ATOM 4956 C CA . GLY B 1 20 ? -7.035 -30.5 -22.938 1 95.69 20 GLY B CA 1
ATOM 4957 C C . GLY B 1 20 ? -6.336 -29.156 -22.984 1 95.69 20 GLY B C 1
ATOM 4958 O O . GLY B 1 20 ? -6.5 -28.328 -22.078 1 95.69 20 GLY B O 1
ATOM 4959 N N . MET B 1 21 ? -5.535 -28.906 -23.984 1 95.44 21 MET B N 1
ATOM 4960 C CA . MET B 1 21 ? -4.844 -27.625 -24.141 1 95.44 21 MET B CA 1
ATOM 4961 C C . MET B 1 21 ? -5.836 -26.484 -24.297 1 95.44 21 MET B C 1
ATOM 4963 O O . MET B 1 21 ? -5.641 -25.406 -23.719 1 95.44 21 MET B O 1
ATOM 4967 N N . LYS B 1 22 ? -6.883 -26.719 -25.047 1 93.38 22 LYS B N 1
ATOM 4968 C CA . LYS B 1 22 ? -7.914 -25.703 -25.219 1 93.38 22 LYS B CA 1
ATOM 4969 C C . LYS B 1 22 ? -8.5 -25.281 -23.875 1 93.38 22 LYS B C 1
ATOM 4971 O O . LYS B 1 22 ? -8.68 -24.078 -23.609 1 93.38 22 LYS B O 1
ATOM 4976 N N . ARG B 1 23 ? -8.641 -26.203 -23.031 1 90.62 23 ARG B N 1
ATOM 4977 C CA . ARG B 1 23 ? -9.289 -25.953 -21.75 1 90.62 23 ARG B CA 1
ATOM 4978 C C . ARG B 1 23 ? -8.305 -25.344 -20.75 1 90.62 23 ARG B C 1
ATOM 4980 O O . ARG B 1 23 ? -8.711 -24.734 -19.766 1 90.62 23 ARG B O 1
ATOM 4987 N N . LEU B 1 24 ? -7.039 -25.5 -21.031 1 91.25 24 LEU B N 1
ATOM 4988 C CA . LEU B 1 24 ? -6.016 -24.984 -20.141 1 91.25 24 LEU B CA 1
ATOM 4989 C C . LEU B 1 24 ? -5.461 -23.656 -20.641 1 91.25 24 LEU B C 1
ATOM 4991 O O . LEU B 1 24 ? -4.523 -23.109 -20.047 1 91.25 24 LEU B O 1
ATOM 4995 N N . GLU B 1 25 ? -6.047 -23.125 -21.641 1 87.38 25 GLU B N 1
ATOM 4996 C CA . GLU B 1 25 ? -5.52 -21.906 -22.25 1 87.38 25 GLU B CA 1
ATOM 4997 C C . GLU B 1 25 ? -5.516 -20.75 -21.25 1 87.38 25 GLU B C 1
ATOM 4999 O O . GLU B 1 25 ? -4.668 -19.859 -21.328 1 87.38 25 GLU B O 1
ATOM 5004 N N . TYR B 1 26 ? -6.41 -20.781 -20.312 1 80.94 26 TYR B N 1
ATOM 5005 C CA . TYR B 1 26 ? -6.512 -19.719 -19.312 1 80.94 26 TYR B CA 1
ATOM 5006 C C . TYR B 1 26 ? -5.301 -19.703 -18.391 1 80.94 26 TYR B C 1
ATOM 5008 O O . TYR B 1 26 ? -5.035 -18.719 -17.719 1 80.94 26 TYR B O 1
ATOM 5016 N N . ARG B 1 27 ? -4.523 -20.75 -18.375 1 86 27 ARG B N 1
ATOM 5017 C CA . ARG B 1 27 ? -3.34 -20.875 -17.531 1 86 27 ARG B CA 1
ATOM 5018 C C . ARG B 1 27 ? -2.098 -20.359 -18.25 1 86 27 ARG B C 1
ATOM 5020 O O . ARG B 1 27 ? -1.053 -20.156 -17.641 1 86 27 ARG B O 1
ATOM 5027 N N . GLY B 1 28 ? -2.18 -20.297 -19.531 1 86.75 28 GLY B N 1
ATOM 5028 C CA . GLY B 1 28 ? -1.09 -19.812 -20.359 1 86.75 28 GLY B CA 1
ATOM 5029 C C . GLY B 1 28 ? -1.448 -19.734 -21.828 1 86.75 28 GLY B C 1
ATOM 5030 O O . GLY B 1 28 ? -2.084 -20.641 -22.375 1 86.75 28 GLY B O 1
ATOM 5031 N N . TYR B 1 29 ? -1.024 -18.609 -22.406 1 85.75 29 TYR B N 1
ATOM 5032 C CA . TYR B 1 29 ? -1.408 -18.438 -23.812 1 85.75 29 TYR B CA 1
ATOM 5033 C C . TYR B 1 29 ? -0.271 -17.812 -24.609 1 85.75 29 TYR B C 1
ATOM 5035 O O . TYR B 1 29 ? -0.491 -17.297 -25.703 1 85.75 29 TYR B O 1
ATOM 5043 N N . ASP B 1 30 ? 0.95 -17.906 -24.062 1 88.94 30 ASP B N 1
ATOM 5044 C CA . ASP B 1 30 ? 2.111 -17.344 -24.75 1 88.94 30 ASP B CA 1
ATOM 5045 C C . ASP B 1 30 ? 2.621 -18.281 -25.828 1 88.94 30 ASP B C 1
ATOM 5047 O O . ASP B 1 30 ? 3.092 -17.828 -26.875 1 88.94 30 ASP B O 1
ATOM 5051 N N . SER B 1 31 ? 2.67 -19.5 -25.5 1 93.62 31 SER B N 1
ATOM 5052 C CA . SER B 1 31 ? 3.062 -20.547 -26.438 1 93.62 31 SER B CA 1
ATOM 5053 C C . SER B 1 31 ? 2.504 -21.906 -26 1 93.62 31 SER B C 1
ATOM 5055 O O . SER B 1 31 ? 2.014 -22.047 -24.875 1 93.62 31 SER B O 1
ATOM 5057 N N . SER B 1 32 ? 2.451 -22.797 -26.969 1 96.5 32 SER B N 1
ATOM 5058 C CA . SER B 1 32 ? 1.942 -24.141 -26.672 1 96.5 32 SER B CA 1
ATOM 5059 C C . SER B 1 32 ? 2.631 -25.188 -27.547 1 96.5 32 SER B C 1
ATOM 5061 O O . SER B 1 32 ? 3.258 -24.844 -28.547 1 96.5 32 SER B O 1
ATOM 5063 N N . GLY B 1 33 ? 2.559 -26.391 -27.094 1 97.56 33 GLY B N 1
ATOM 5064 C CA . GLY B 1 33 ? 3.137 -27.484 -27.859 1 97.56 33 GLY B CA 1
ATOM 5065 C C . GLY B 1 33 ? 2.752 -28.859 -27.328 1 97.56 33 GLY B C 1
ATOM 5066 O O . GLY B 1 33 ? 2.1 -28.953 -26.281 1 97.56 33 GLY B O 1
ATOM 5067 N N . LEU B 1 34 ? 3.051 -29.859 -28.141 1 98.12 34 LEU B N 1
ATOM 5068 C CA . LEU B 1 34 ? 2.824 -31.25 -27.719 1 98.12 34 LEU B CA 1
ATOM 5069 C C . LEU B 1 34 ? 3.881 -32.156 -28.312 1 98.12 34 LEU B C 1
ATOM 5071 O O . LEU B 1 34 ? 4.605 -31.781 -29.234 1 98.12 34 LEU B O 1
ATOM 5075 N N . ALA B 1 35 ? 4.059 -33.219 -27.734 1 98.19 35 ALA B N 1
ATOM 5076 C CA . ALA B 1 35 ? 4.906 -34.312 -28.25 1 98.19 35 ALA B CA 1
ATOM 5077 C C . ALA B 1 35 ? 4.215 -35.656 -28.109 1 98.19 35 ALA B C 1
ATOM 5079 O O . ALA B 1 35 ? 3.537 -35.938 -27.109 1 98.19 35 ALA B O 1
ATOM 5080 N N . ILE B 1 36 ? 4.375 -36.438 -29.094 1 97.44 36 ILE B N 1
ATOM 5081 C CA . ILE B 1 36 ? 3.812 -37.781 -29.109 1 97.44 36 ILE B CA 1
ATOM 5082 C C . ILE B 1 36 ? 4.887 -38.781 -29.516 1 97.44 36 ILE B C 1
ATOM 5084 O O . ILE B 1 36 ? 5.832 -38.438 -30.234 1 97.44 36 ILE B O 1
ATOM 5088 N N . ILE B 1 37 ? 4.852 -39.938 -28.984 1 97.12 37 ILE B N 1
ATOM 5089 C CA . ILE B 1 37 ? 5.664 -41.031 -29.5 1 97.12 37 ILE B CA 1
ATOM 5090 C C . ILE B 1 37 ? 4.863 -41.844 -30.516 1 97.12 37 ILE B C 1
ATOM 5092 O O . ILE B 1 37 ? 3.83 -42.438 -30.188 1 97.12 37 ILE B O 1
ATOM 5096 N N . ASN B 1 38 ? 5.387 -41.906 -31.734 1 94.06 38 ASN B N 1
ATOM 5097 C CA . ASN B 1 38 ? 4.637 -42.562 -32.812 1 94.06 38 ASN B CA 1
ATOM 5098 C C . ASN B 1 38 ? 4.879 -44.062 -32.812 1 94.06 38 ASN B C 1
ATOM 5100 O O . ASN B 1 38 ? 5.551 -44.594 -31.922 1 94.06 38 ASN B O 1
ATOM 5104 N N . LYS B 1 39 ? 4.297 -44.719 -33.781 1 90.62 39 LYS B N 1
ATOM 5105 C CA . LYS B 1 39 ? 4.379 -46.188 -33.875 1 90.62 39 LYS B CA 1
ATOM 5106 C C . LYS B 1 39 ? 5.816 -46.625 -34.125 1 90.62 39 LYS B C 1
ATOM 5108 O O . LYS B 1 39 ? 6.191 -47.75 -33.75 1 90.62 39 LYS B O 1
ATOM 5113 N N . LYS B 1 40 ? 6.621 -45.781 -34.719 1 93 40 LYS B N 1
ATOM 5114 C CA . LYS B 1 40 ? 8.023 -46.062 -35 1 93 40 LYS B CA 1
ATOM 5115 C C . LYS B 1 40 ? 8.906 -45.781 -33.781 1 93 40 LYS B C 1
ATOM 5117 O O . LYS B 1 40 ? 10.133 -45.781 -33.906 1 93 40 LYS B O 1
ATOM 5122 N N . LYS B 1 41 ? 8.297 -45.375 -32.688 1 94.88 41 LYS B N 1
ATOM 5123 C CA . LYS B 1 41 ? 8.969 -45.062 -31.422 1 94.88 41 LYS B CA 1
ATOM 5124 C C . LYS B 1 41 ? 9.82 -43.812 -31.547 1 94.88 41 LYS B C 1
ATOM 5126 O O . LYS B 1 41 ? 10.938 -43.75 -31.016 1 94.88 41 LYS B O 1
ATOM 5131 N N . GLU B 1 42 ? 9.297 -42.969 -32.344 1 95.62 42 GLU B N 1
ATOM 5132 C CA . GLU B 1 42 ? 9.938 -41.688 -32.469 1 95.62 42 GLU B CA 1
ATOM 5133 C C . GLU B 1 42 ? 9.133 -40.594 -31.781 1 95.62 42 GLU B C 1
ATOM 5135 O O . GLU B 1 42 ? 7.898 -40.625 -31.781 1 95.62 42 GLU B O 1
ATOM 5140 N N . ILE B 1 43 ? 9.914 -39.625 -31.203 1 97.06 43 ILE B N 1
ATOM 5141 C CA . ILE B 1 43 ? 9.25 -38.469 -30.594 1 97.06 43 ILE B CA 1
ATOM 5142 C C . ILE B 1 43 ? 8.961 -37.406 -31.672 1 97.06 43 ILE B C 1
ATOM 5144 O O . ILE B 1 43 ? 9.883 -36.906 -32.312 1 97.06 43 ILE B O 1
ATOM 5148 N N . ILE B 1 44 ? 7.719 -37.188 -31.922 1 96.94 44 ILE B N 1
ATOM 5149 C CA . ILE B 1 44 ? 7.297 -36.094 -32.812 1 96.94 44 ILE B CA 1
ATOM 5150 C C . ILE B 1 44 ? 6.844 -34.906 -31.969 1 96.94 44 ILE B C 1
ATOM 5152 O O . ILE B 1 44 ? 5.895 -35 -31.188 1 96.94 44 ILE B O 1
ATOM 5156 N N . ARG B 1 45 ? 7.516 -33.812 -32.125 1 97.06 45 ARG B N 1
ATOM 5157 C CA . ARG B 1 45 ? 7.258 -32.594 -31.344 1 97.06 45 ARG B CA 1
ATOM 5158 C C . ARG B 1 45 ? 6.766 -31.453 -32.219 1 97.06 45 ARG B C 1
ATOM 5160 O O . ARG B 1 45 ? 7.297 -31.234 -33.312 1 97.06 45 ARG B O 1
ATOM 5167 N N . LEU B 1 46 ? 5.711 -30.844 -31.797 1 97.38 46 LEU B N 1
ATOM 5168 C CA . LEU B 1 46 ? 5.219 -29.609 -32.406 1 97.38 46 LEU B CA 1
ATOM 5169 C C . LEU B 1 46 ? 5.129 -28.484 -31.375 1 97.38 46 LEU B C 1
ATOM 5171 O O . LEU B 1 46 ? 4.703 -28.703 -30.25 1 97.38 46 LEU B O 1
ATOM 5175 N N . ARG B 1 47 ? 5.59 -27.344 -31.656 1 96.38 47 ARG B N 1
ATOM 5176 C CA . ARG B 1 47 ? 5.559 -26.172 -30.797 1 96.38 47 ARG B CA 1
ATOM 5177 C C . ARG B 1 47 ? 5.152 -24.922 -31.578 1 96.38 47 ARG B C 1
ATOM 5179 O O . ARG B 1 47 ? 5.48 -24.797 -32.75 1 96.38 47 ARG B O 1
ATOM 5186 N N . SER B 1 48 ? 4.488 -24.078 -30.953 1 96.44 48 SER B N 1
ATOM 5187 C CA . SER B 1 48 ? 4.062 -22.828 -31.594 1 96.44 48 SER B CA 1
ATOM 5188 C C . SER B 1 48 ? 4.016 -21.688 -30.594 1 96.44 48 SER B C 1
ATOM 5190 O O . SER B 1 48 ? 3.738 -21.891 -29.406 1 96.44 48 SER B O 1
ATOM 5192 N N . GLN B 1 49 ? 4.344 -20.578 -31.141 1 94.5 49 GLN B N 1
ATOM 5193 C CA . GLN B 1 49 ? 4.164 -19.359 -30.359 1 94.5 49 GLN B CA 1
ATOM 5194 C C . GLN B 1 49 ? 2.732 -18.844 -30.469 1 94.5 49 GLN B C 1
ATOM 5196 O O . GLN B 1 49 ? 2.059 -19.062 -31.484 1 94.5 49 GLN B O 1
ATOM 5201 N N . GLY B 1 50 ? 2.277 -18.188 -29.469 1 90.25 50 GLY B N 1
ATOM 5202 C CA . GLY B 1 50 ? 0.992 -17.5 -29.516 1 90.25 50 GLY B CA 1
ATOM 5203 C C . GLY B 1 50 ? -0.147 -18.344 -28.969 1 90.25 50 GLY B C 1
ATOM 5204 O O . GLY B 1 50 ? 0.073 -19.25 -28.156 1 90.25 50 GLY B O 1
ATOM 5205 N N . LYS B 1 51 ? -1.368 -18.094 -29.453 1 88 51 LYS B N 1
ATOM 5206 C CA . LYS B 1 51 ? -2.59 -18.688 -28.922 1 88 51 LYS B CA 1
ATOM 5207 C C . LYS B 1 51 ? -2.715 -20.141 -29.344 1 88 51 LYS B C 1
ATOM 5209 O O . LYS B 1 51 ? -2.092 -20.578 -30.328 1 88 51 LYS B O 1
ATOM 5214 N N . ILE B 1 52 ? -3.555 -20.859 -28.688 1 92.12 52 ILE B N 1
ATOM 5215 C CA . ILE B 1 52 ? -3.723 -22.297 -28.859 1 92.12 52 ILE B CA 1
ATOM 5216 C C . ILE B 1 52 ? -4.137 -22.594 -30.297 1 92.12 52 ILE B C 1
ATOM 5218 O O . ILE B 1 52 ? -3.82 -23.672 -30.828 1 92.12 52 ILE B O 1
ATOM 5222 N N . LYS B 1 53 ? -4.797 -21.641 -30.891 1 92.94 53 LYS B N 1
ATOM 5223 C CA . LYS B 1 53 ? -5.234 -21.844 -32.281 1 92.94 53 LYS B CA 1
ATOM 5224 C C . LYS B 1 53 ? -4.047 -22.125 -33.188 1 92.94 53 LYS B C 1
ATOM 5226 O O . LYS B 1 53 ? -4.164 -22.875 -34.156 1 92.94 53 LYS B O 1
ATOM 5231 N N . ASN B 1 54 ? -2.922 -21.562 -32.938 1 94.69 54 ASN B N 1
ATOM 5232 C CA . ASN B 1 54 ? -1.734 -21.719 -33.781 1 94.69 54 ASN B CA 1
ATOM 5233 C C . ASN B 1 54 ? -1.222 -23.156 -33.75 1 94.69 54 ASN B C 1
ATOM 5235 O O . ASN B 1 54 ? -0.872 -23.703 -34.812 1 94.69 54 ASN B O 1
ATOM 5239 N N . ILE B 1 55 ? -1.143 -23.734 -32.562 1 95.44 55 ILE B N 1
ATOM 5240 C CA . ILE B 1 55 ? -0.653 -25.094 -32.469 1 95.44 55 ILE B CA 1
ATOM 5241 C C . ILE B 1 55 ? -1.668 -26.047 -33.094 1 95.44 55 ILE B C 1
ATOM 5243 O O . ILE B 1 55 ? -1.292 -27.062 -33.688 1 95.44 55 ILE B O 1
ATOM 5247 N N . ILE B 1 56 ? -2.908 -25.766 -32.969 1 94.38 56 ILE B N 1
ATOM 5248 C CA . ILE B 1 56 ? -3.949 -26.609 -33.562 1 94.38 56 ILE B CA 1
ATOM 5249 C C . ILE B 1 56 ? -3.828 -26.609 -35.062 1 94.38 56 ILE B C 1
ATOM 5251 O O . ILE B 1 56 ? -3.922 -27.656 -35.719 1 94.38 56 ILE B O 1
ATOM 5255 N N . ASN B 1 57 ? -3.607 -25.484 -35.594 1 94.69 57 ASN B N 1
ATOM 5256 C CA . ASN B 1 57 ? -3.402 -25.375 -37.031 1 94.69 57 ASN B CA 1
ATOM 5257 C C . ASN B 1 57 ? -2.193 -26.188 -37.5 1 94.69 57 ASN B C 1
ATOM 5259 O O . ASN B 1 57 ? -2.234 -26.828 -38.531 1 94.69 57 ASN B O 1
ATOM 5263 N N . LEU B 1 58 ? -1.184 -26.078 -36.719 1 95.12 58 LEU B N 1
ATOM 5264 C CA . LEU B 1 58 ? 0.032 -26.828 -37.031 1 95.12 58 LEU B CA 1
ATOM 5265 C C . LEU B 1 58 ? -0.217 -28.328 -36.969 1 95.12 58 LEU B C 1
ATOM 5267 O O . LEU B 1 58 ? 0.291 -29.078 -37.812 1 95.12 58 LEU B O 1
ATOM 5271 N N . ILE B 1 59 ? -0.925 -28.766 -36.031 1 94.81 59 ILE B N 1
ATOM 5272 C CA . ILE B 1 59 ? -1.253 -30.172 -35.844 1 94.81 59 ILE B CA 1
ATOM 5273 C C . ILE B 1 59 ? -2.068 -30.656 -37.031 1 94.81 59 ILE B C 1
ATOM 5275 O O . ILE B 1 59 ? -1.818 -31.75 -37.562 1 94.81 59 ILE B O 1
ATOM 5279 N N . HIS B 1 60 ? -2.998 -29.859 -37.469 1 91.88 60 HIS B N 1
ATOM 5280 C CA . HIS B 1 60 ? -3.854 -30.234 -38.594 1 91.88 60 HIS B CA 1
ATOM 5281 C C . HIS B 1 60 ? -3.053 -30.344 -39.875 1 91.88 60 HIS B C 1
ATOM 5283 O O . HIS B 1 60 ? -3.385 -31.141 -40.75 1 91.88 60 HIS B O 1
ATOM 5289 N N . LYS B 1 61 ? -2.076 -29.547 -39.906 1 91.75 61 LYS B N 1
ATOM 5290 C CA . LYS B 1 61 ? -1.234 -29.578 -41.094 1 91.75 61 LYS B CA 1
ATOM 5291 C C . LYS B 1 61 ? -0.293 -30.781 -41.094 1 91.75 61 LYS B C 1
ATOM 5293 O O . LYS B 1 61 ? 0.185 -31.219 -42.125 1 91.75 61 LYS B O 1
ATOM 5298 N N . THR B 1 62 ? -0.01 -31.141 -39.938 1 87.25 62 THR B N 1
ATOM 5299 C CA . THR B 1 62 ? 0.899 -32.281 -39.781 1 87.25 62 THR B CA 1
ATOM 5300 C C . THR B 1 62 ? 0.164 -33.594 -40 1 87.25 62 THR B C 1
ATOM 5302 O O . THR B 1 62 ? -0.846 -33.875 -39.344 1 87.25 62 THR B O 1
ATOM 5305 N N . LYS B 1 63 ? 0.55 -34.312 -41.031 1 79.12 63 LYS B N 1
ATOM 5306 C CA . LYS B 1 63 ? -0.083 -35.594 -41.375 1 79.12 63 LYS B CA 1
ATOM 5307 C C . LYS B 1 63 ? 0.348 -36.688 -40.406 1 79.12 63 LYS B C 1
ATOM 5309 O O . LYS B 1 63 ? 1.51 -36.75 -40 1 79.12 63 LYS B O 1
ATOM 5314 N N . GLN B 1 64 ? -0.567 -37.5 -39.875 1 77.75 64 GLN B N 1
ATOM 5315 C CA . GLN B 1 64 ? -0.341 -38.75 -39.156 1 77.75 64 GLN B CA 1
ATOM 5316 C C . GLN B 1 64 ? 0.266 -38.469 -37.781 1 77.75 64 GLN B C 1
ATOM 5318 O O . GLN B 1 64 ? 1.221 -39.156 -37.375 1 77.75 64 GLN B O 1
ATOM 5323 N N . LEU B 1 65 ? -0.097 -37.438 -37.094 1 91.25 65 LEU B N 1
ATOM 5324 C CA . LEU B 1 65 ? 0.277 -37.312 -35.719 1 91.25 65 LEU B CA 1
ATOM 5325 C C . LEU B 1 65 ? -0.5 -38.281 -34.844 1 91.25 65 LEU B C 1
ATOM 5327 O O . LEU B 1 65 ? -1.486 -37.906 -34.188 1 91.25 65 LEU B O 1
ATOM 5331 N N . ILE B 1 66 ? -0.01 -39.531 -34.844 1 93.88 66 ILE B N 1
ATOM 5332 C CA . ILE B 1 66 ? -0.704 -40.625 -34.188 1 93.88 66 ILE B CA 1
ATOM 5333 C C . ILE B 1 66 ? 0.236 -41.281 -33.188 1 93.88 66 ILE B C 1
ATOM 5335 O O . ILE B 1 66 ? 1.389 -41.562 -33.5 1 93.88 66 ILE B O 1
ATOM 5339 N N . GLY B 1 67 ? -0.291 -41.469 -32.031 1 95.38 67 GLY B N 1
ATOM 5340 C CA . GLY B 1 67 ? 0.446 -42.156 -30.969 1 95.38 67 GLY B CA 1
ATOM 5341 C C . GLY B 1 67 ? -0.406 -42.469 -29.75 1 95.38 67 GLY B C 1
ATOM 5342 O O . GLY B 1 67 ? -1.484 -41.906 -29.578 1 95.38 67 GLY B O 1
ATOM 5343 N N . ASN B 1 68 ? 0.053 -43.406 -28.938 1 96.69 68 ASN B N 1
ATOM 5344 C CA . ASN B 1 68 ? -0.697 -43.875 -27.766 1 96.69 68 ASN B CA 1
ATOM 5345 C C . ASN B 1 68 ? -0.235 -43.188 -26.5 1 96.69 68 ASN B C 1
ATOM 5347 O O . ASN B 1 68 ? -0.802 -43.375 -25.422 1 96.69 68 ASN B O 1
ATOM 5351 N N . ILE B 1 69 ? 0.794 -42.406 -26.562 1 98 69 ILE B N 1
ATOM 5352 C CA . ILE B 1 69 ? 1.342 -41.656 -25.438 1 98 69 ILE B CA 1
ATOM 5353 C C . ILE B 1 69 ? 1.773 -40.281 -25.891 1 98 69 ILE B C 1
ATOM 5355 O O . ILE B 1 69 ? 2.326 -40.094 -26.984 1 98 69 ILE B O 1
ATOM 5359 N N . GLY B 1 70 ? 1.406 -39.25 -25.078 1 98.38 70 GLY B N 1
ATOM 5360 C CA . GLY B 1 70 ? 1.754 -37.875 -25.453 1 98.38 70 GLY B CA 1
ATOM 5361 C C . GLY B 1 70 ? 1.678 -36.906 -24.281 1 98.38 70 GLY B C 1
ATOM 5362 O O . GLY B 1 70 ? 1.07 -37.219 -23.266 1 98.38 70 GLY B O 1
ATOM 5363 N N . ILE B 1 71 ? 2.4 -35.781 -24.406 1 98.62 71 ILE B N 1
ATOM 5364 C CA . ILE B 1 71 ? 2.395 -34.688 -23.438 1 98.62 71 ILE B CA 1
ATOM 5365 C C . ILE B 1 71 ? 2.18 -33.344 -24.156 1 98.62 71 ILE B C 1
ATOM 5367 O O . ILE B 1 71 ? 2.623 -33.188 -25.281 1 98.62 71 ILE B O 1
ATOM 5371 N N . ALA B 1 72 ? 1.48 -32.5 -23.516 1 98.38 72 ALA B N 1
ATOM 5372 C CA . ALA B 1 72 ? 1.216 -31.156 -24.062 1 98.38 72 ALA B CA 1
ATOM 5373 C C . ALA B 1 72 ? 1.293 -30.094 -22.984 1 98.38 72 ALA B C 1
ATOM 5375 O O . ALA B 1 72 ? 1.221 -30.406 -21.797 1 98.38 72 ALA B O 1
ATOM 5376 N N . HIS B 1 73 ? 1.555 -28.859 -23.438 1 97.19 73 HIS B N 1
ATOM 5377 C CA . HIS B 1 73 ? 1.829 -27.781 -22.516 1 97.19 73 HIS B CA 1
ATOM 5378 C C . HIS B 1 73 ? 1.326 -26.438 -23.047 1 97.19 73 HIS B C 1
ATOM 5380 O O . HIS B 1 73 ? 1.458 -26.156 -24.25 1 97.19 73 HIS B O 1
ATOM 5386 N N . THR B 1 74 ? 0.624 -25.688 -22.219 1 94.75 74 THR B N 1
ATOM 5387 C CA . THR B 1 74 ? 0.338 -24.281 -22.469 1 94.75 74 THR B CA 1
ATOM 5388 C C . THR B 1 74 ? 1.193 -23.391 -21.578 1 94.75 74 THR B C 1
ATOM 5390 O O . THR B 1 74 ? 1.19 -23.531 -20.359 1 94.75 74 THR B O 1
ATOM 5393 N N . ARG B 1 75 ? 1.845 -22.422 -22.156 1 92.06 75 ARG B N 1
ATOM 5394 C CA . ARG B 1 75 ? 2.926 -21.75 -21.453 1 92.06 75 ARG B CA 1
ATOM 5395 C C . ARG B 1 75 ? 2.566 -20.297 -21.156 1 92.06 75 ARG B C 1
ATOM 5397 O O . ARG B 1 75 ? 2.104 -19.578 -22.031 1 92.06 75 ARG B O 1
ATOM 5404 N N . TRP B 1 76 ? 2.76 -19.922 -19.969 1 86.81 76 TRP B N 1
ATOM 5405 C CA . TRP B 1 76 ? 2.91 -18.531 -19.547 1 86.81 76 TRP B CA 1
ATOM 5406 C C . TRP B 1 76 ? 4.375 -18.203 -19.312 1 86.81 76 TRP B C 1
ATOM 5408 O O . TRP B 1 76 ? 4.996 -18.703 -18.375 1 86.81 76 TRP B O 1
ATOM 5418 N N . ALA B 1 77 ? 4.965 -17.359 -20.078 1 82.31 77 ALA B N 1
ATOM 5419 C CA . ALA B 1 77 ? 6.414 -17.188 -20.156 1 82.31 77 ALA B CA 1
ATOM 5420 C C . ALA B 1 77 ? 6.949 -16.484 -18.906 1 82.31 77 ALA B C 1
ATOM 5422 O O . ALA B 1 77 ? 6.562 -15.352 -18.609 1 82.31 77 ALA B O 1
ATOM 5423 N N . THR B 1 78 ? 7.75 -17.125 -18.203 1 78.5 78 THR B N 1
ATOM 5424 C CA . THR B 1 78 ? 8.469 -16.578 -17.047 1 78.5 78 THR B CA 1
ATOM 5425 C C . THR B 1 78 ? 9.945 -16.375 -17.375 1 78.5 78 THR B C 1
ATOM 5427 O O . THR B 1 78 ? 10.461 -15.266 -17.266 1 78.5 78 THR B O 1
ATOM 5430 N N . HIS B 1 79 ? 10.539 -17.438 -17.781 1 78.31 79 HIS B N 1
ATOM 5431 C CA . HIS B 1 79 ? 11.914 -17.422 -18.266 1 78.31 79 HIS B CA 1
ATOM 5432 C C . HIS B 1 79 ? 11.977 -17.578 -19.781 1 78.31 79 HIS B C 1
ATOM 5434 O O . HIS B 1 79 ? 11.391 -18.5 -20.344 1 78.31 79 HIS B O 1
ATOM 5440 N N . GLY B 1 80 ? 12.625 -16.641 -20.344 1 80.06 80 GLY B N 1
ATOM 5441 C CA . GLY B 1 80 ? 12.711 -16.703 -21.797 1 80.06 80 GLY B CA 1
ATOM 5442 C C . GLY B 1 80 ? 11.508 -16.094 -22.5 1 80.06 80 GLY B C 1
ATOM 5443 O O . GLY B 1 80 ? 10.375 -16.234 -22.031 1 80.06 80 GLY B O 1
ATOM 5444 N N . LEU B 1 81 ? 11.711 -15.508 -23.594 1 82.81 81 LEU B N 1
ATOM 5445 C CA . LEU B 1 81 ? 10.664 -14.82 -24.344 1 82.81 81 LEU B CA 1
ATOM 5446 C C . LEU B 1 81 ? 9.633 -15.812 -24.859 1 82.81 81 LEU B C 1
ATOM 5448 O O . LEU B 1 81 ? 9.906 -17.016 -24.938 1 82.81 81 LEU B O 1
ATOM 5452 N N . ALA B 1 82 ? 8.461 -15.32 -25.156 1 85.5 82 ALA B N 1
ATOM 5453 C CA . ALA B 1 82 ? 7.402 -16.156 -25.719 1 85.5 82 ALA B CA 1
ATOM 5454 C C . ALA B 1 82 ? 7.699 -16.516 -27.172 1 85.5 82 ALA B C 1
ATOM 5456 O O . ALA B 1 82 ? 7.043 -16.016 -28.094 1 85.5 82 ALA B O 1
ATOM 5457 N N . LEU B 1 83 ? 8.719 -17.391 -27.328 1 90.94 83 LEU B N 1
ATOM 5458 C CA . LEU B 1 83 ? 9.156 -17.844 -28.641 1 90.94 83 LEU B CA 1
ATOM 5459 C C . LEU B 1 83 ? 8.914 -19.344 -28.812 1 90.94 83 LEU B C 1
ATOM 5461 O O . LEU B 1 83 ? 8.812 -20.078 -27.828 1 90.94 83 LEU B O 1
ATOM 5465 N N . LYS B 1 84 ? 8.875 -19.766 -30.062 1 94.38 84 LYS B N 1
ATOM 5466 C CA . LYS B 1 84 ? 8.688 -21.172 -30.375 1 94.38 84 LYS B CA 1
ATOM 5467 C C . LYS B 1 84 ? 9.766 -22.031 -29.734 1 94.38 84 LYS B C 1
ATOM 5469 O O . LYS B 1 84 ? 9.477 -23.094 -29.188 1 94.38 84 LYS B O 1
ATOM 5474 N N . LYS B 1 85 ? 10.953 -21.547 -29.75 1 94.62 85 LYS B N 1
ATOM 5475 C CA . LYS B 1 85 ? 12.07 -22.344 -29.234 1 94.62 85 LYS B CA 1
ATOM 5476 C C . LYS B 1 85 ? 11.953 -22.531 -27.734 1 94.62 85 LYS B C 1
ATOM 5478 O O . LYS B 1 85 ? 12.531 -23.469 -27.172 1 94.62 85 LYS B O 1
ATOM 5483 N N . ASN B 1 86 ? 11.211 -21.656 -27.078 1 94.62 86 ASN B N 1
ATOM 5484 C CA . ASN B 1 86 ? 11.078 -21.719 -25.625 1 94.62 86 ASN B CA 1
ATOM 5485 C C . ASN B 1 86 ? 9.805 -22.438 -25.203 1 94.62 86 ASN B C 1
ATOM 5487 O O . ASN B 1 86 ? 9.562 -22.641 -24.016 1 94.62 86 ASN B O 1
ATOM 5491 N N . ALA B 1 87 ? 8.977 -22.812 -26.156 1 96.06 87 ALA B N 1
ATOM 5492 C CA . ALA B 1 87 ? 7.742 -23.531 -25.875 1 96.06 87 ALA B CA 1
ATOM 5493 C C . ALA B 1 87 ? 8.039 -24.984 -25.5 1 96.06 87 ALA B C 1
ATOM 5495 O O . ALA B 1 87 ? 9.023 -25.562 -25.969 1 96.06 87 ALA B O 1
ATOM 5496 N N . HIS B 1 88 ? 7.25 -25.453 -24.547 1 96.44 88 HIS B N 1
ATOM 5497 C CA . HIS B 1 88 ? 7.328 -26.875 -24.203 1 96.44 88 HIS B CA 1
ATOM 5498 C C . HIS B 1 88 ? 6.57 -27.719 -25.219 1 96.44 88 HIS B C 1
ATOM 5500 O O . HIS B 1 88 ? 5.66 -27.234 -25.891 1 96.44 88 HIS B O 1
ATOM 5506 N N . PRO B 1 89 ? 6.926 -29.047 -25.359 1 98.12 89 PRO B N 1
ATOM 5507 C CA . PRO B 1 89 ? 7.875 -29.859 -24.594 1 98.12 89 PRO B CA 1
ATOM 5508 C C . PRO B 1 89 ? 9.328 -29.609 -25 1 98.12 89 PRO B C 1
ATOM 5510 O O . PRO B 1 89 ? 9.586 -29.203 -26.141 1 98.12 89 PRO B O 1
ATOM 5513 N N . HIS B 1 90 ? 10.18 -29.75 -24.078 1 98.06 90 HIS B N 1
ATOM 5514 C CA . HIS B 1 90 ? 11.602 -29.812 -24.375 1 98.06 90 HIS B CA 1
ATOM 5515 C C . HIS B 1 90 ? 12.078 -31.25 -24.531 1 98.06 90 HIS B C 1
ATOM 5517 O O . HIS B 1 90 ? 11.547 -32.156 -23.875 1 98.06 90 HIS B O 1
ATOM 5523 N N . VAL B 1 91 ? 13.086 -31.422 -25.469 1 97.69 91 VAL B N 1
ATOM 5524 C CA . VAL B 1 91 ? 13.5 -32.781 -25.797 1 97.69 91 VAL B CA 1
ATOM 5525 C C . VAL B 1 91 ? 15.023 -32.906 -25.703 1 97.69 91 VAL B C 1
ATOM 5527 O O . VAL B 1 91 ? 15.742 -31.969 -26.109 1 97.69 91 VAL B O 1
ATOM 5530 N N . SER B 1 92 ? 15.461 -33.875 -25.078 1 97.81 92 SER B N 1
ATOM 5531 C CA . SER B 1 92 ? 16.859 -34.312 -25.125 1 97.81 92 SER B CA 1
ATOM 5532 C C . SER B 1 92 ? 16.984 -35.75 -25.625 1 97.81 92 SER B C 1
ATOM 5534 O O . SER B 1 92 ? 16.875 -36.688 -24.828 1 97.81 92 SER B O 1
ATOM 5536 N N . LYS B 1 93 ? 17.281 -35.875 -26.938 1 95.94 93 LYS B N 1
ATOM 5537 C CA . LYS B 1 93 ? 17.406 -37.188 -27.578 1 95.94 93 LYS B CA 1
ATOM 5538 C C . LYS B 1 93 ? 16.156 -38.031 -27.359 1 95.94 93 LYS B C 1
ATOM 5540 O O . LYS B 1 93 ? 15.125 -37.781 -27.984 1 95.94 93 LYS B O 1
ATOM 5545 N N . ASN B 1 94 ? 16.203 -38.938 -26.406 1 96.5 94 ASN B N 1
ATOM 5546 C CA . ASN B 1 94 ? 15.07 -39.844 -26.234 1 96.5 94 ASN B CA 1
ATOM 5547 C C . ASN B 1 94 ? 14.109 -39.344 -25.156 1 96.5 94 ASN B C 1
ATOM 5549 O O . ASN B 1 94 ? 13.094 -40 -24.891 1 96.5 94 ASN B O 1
ATOM 5553 N N . ILE B 1 95 ? 14.328 -38.188 -24.547 1 97.56 95 ILE B N 1
ATOM 5554 C CA . ILE B 1 95 ? 13.539 -37.719 -23.422 1 97.56 95 ILE B CA 1
ATOM 5555 C C . ILE B 1 95 ? 12.719 -36.5 -23.844 1 97.56 95 ILE B C 1
ATOM 5557 O O . ILE B 1 95 ? 13.25 -35.562 -24.453 1 97.56 95 ILE B O 1
ATOM 5561 N N . ALA B 1 96 ? 11.445 -36.469 -23.562 1 98.31 96 ALA B N 1
ATOM 5562 C CA . ALA B 1 96 ? 10.586 -35.312 -23.719 1 98.31 96 ALA B CA 1
ATOM 5563 C C . ALA B 1 96 ? 9.953 -34.906 -22.375 1 98.31 96 ALA B C 1
ATOM 5565 O O . ALA B 1 96 ? 9.539 -35.781 -21.609 1 98.31 96 ALA B O 1
ATOM 5566 N N . ILE B 1 97 ? 9.914 -33.594 -22.109 1 98.25 97 ILE B N 1
ATOM 5567 C CA . ILE B 1 97 ? 9.422 -33.188 -20.797 1 98.25 97 ILE B CA 1
ATOM 5568 C C . ILE B 1 97 ? 8.547 -31.938 -20.953 1 98.25 97 ILE B C 1
ATOM 5570 O O . ILE B 1 97 ? 8.82 -31.078 -21.797 1 98.25 97 ILE B O 1
ATOM 5574 N N . VAL B 1 98 ? 7.488 -31.844 -20.172 1 98.06 98 VAL B N 1
ATOM 5575 C CA . VAL B 1 98 ? 6.766 -30.609 -19.891 1 98.06 98 VAL B CA 1
ATOM 5576 C C . VAL B 1 98 ? 6.871 -30.266 -18.422 1 98.06 98 VAL B C 1
ATOM 5578 O O . VAL B 1 98 ? 6.992 -31.156 -17.578 1 98.06 98 VAL B O 1
ATOM 5581 N N . HIS B 1 99 ? 6.918 -28.969 -18.172 1 95.19 99 HIS B N 1
ATOM 5582 C CA . HIS B 1 99 ? 7.301 -28.531 -16.844 1 95.19 99 HIS B CA 1
ATOM 5583 C C . HIS B 1 99 ? 6.543 -27.266 -16.438 1 95.19 99 HIS B C 1
ATOM 5585 O O . HIS B 1 99 ? 6.363 -26.359 -17.25 1 95.19 99 HIS B O 1
ATOM 5591 N N . ASN B 1 100 ? 5.887 -27.297 -15.242 1 92.88 100 ASN B N 1
ATOM 5592 C CA . ASN B 1 100 ? 5.363 -26.109 -14.57 1 92.88 100 ASN B CA 1
ATOM 5593 C C . ASN B 1 100 ? 6.188 -25.75 -13.344 1 92.88 100 ASN B C 1
ATOM 5595 O O . ASN B 1 100 ? 6.34 -26.562 -12.43 1 92.88 100 ASN B O 1
ATOM 5599 N N . GLY B 1 101 ? 6.742 -24.578 -13.344 1 89.62 101 GLY B N 1
ATOM 5600 C CA . GLY B 1 101 ? 7.535 -24.172 -12.195 1 89.62 101 GLY B CA 1
ATOM 5601 C C . GLY B 1 101 ? 8.82 -23.453 -12.586 1 89.62 101 GLY B C 1
ATOM 5602 O O . GLY B 1 101 ? 8.938 -22.938 -13.695 1 89.62 101 GLY B O 1
ATOM 5603 N N . ILE B 1 102 ? 9.734 -23.359 -11.617 1 86.12 102 ILE B N 1
ATOM 5604 C CA . ILE B 1 102 ? 11 -22.672 -11.82 1 86.12 102 ILE B CA 1
ATOM 5605 C C . ILE B 1 102 ? 12.133 -23.469 -11.195 1 86.12 102 ILE B C 1
ATOM 5607 O O . ILE B 1 102 ? 12.039 -23.891 -10.039 1 86.12 102 ILE B O 1
ATOM 5611 N N . ILE B 1 103 ? 13.094 -23.703 -12.023 1 90.94 103 ILE B N 1
ATOM 5612 C CA . ILE B 1 103 ? 14.328 -24.312 -11.516 1 90.94 103 ILE B CA 1
ATOM 5613 C C . ILE B 1 103 ? 15.312 -23.219 -11.133 1 90.94 103 ILE B C 1
ATOM 5615 O O . ILE B 1 103 ? 15.953 -22.609 -12.008 1 90.94 103 ILE B O 1
ATOM 5619 N N . GLU B 1 104 ? 15.508 -23.125 -9.898 1 84.44 104 GLU B N 1
ATOM 5620 C CA . GLU B 1 104 ? 16.281 -22 -9.383 1 84.44 104 GLU B CA 1
ATOM 5621 C C . GLU B 1 104 ? 17.766 -22.156 -9.703 1 84.44 104 GLU B C 1
ATOM 5623 O O . GLU B 1 104 ? 18.453 -21.172 -9.953 1 84.44 104 GLU B O 1
ATOM 5628 N N . ASN B 1 105 ? 18.297 -23.359 -9.688 1 89.06 105 ASN B N 1
ATOM 5629 C CA . ASN B 1 105 ? 19.719 -23.594 -9.914 1 89.06 105 ASN B CA 1
ATOM 5630 C C . ASN B 1 105 ? 19.984 -24.016 -11.359 1 89.06 105 ASN B C 1
ATOM 5632 O O . ASN B 1 105 ? 20.922 -24.781 -11.617 1 89.06 105 ASN B O 1
ATOM 5636 N N . TYR B 1 106 ? 19.203 -23.578 -12.258 1 90.62 106 TYR B N 1
ATOM 5637 C CA . TYR B 1 106 ? 19.297 -24.031 -13.648 1 90.62 106 TYR B CA 1
ATOM 5638 C C . TYR B 1 106 ? 20.625 -23.594 -14.273 1 90.62 106 TYR B C 1
ATOM 5640 O O . TYR B 1 106 ? 21.172 -24.312 -15.117 1 90.62 106 TYR B O 1
ATOM 5648 N N . LEU B 1 107 ? 21.172 -22.453 -13.844 1 87.06 107 LEU B N 1
ATOM 5649 C CA . LEU B 1 107 ? 22.406 -21.953 -14.445 1 87.06 107 LEU B CA 1
ATOM 5650 C C . LEU B 1 107 ? 23.578 -22.875 -14.133 1 87.06 107 LEU B C 1
ATOM 5652 O O . LEU B 1 107 ? 24.406 -23.156 -15.008 1 87.06 107 LEU B O 1
ATOM 5656 N N . ASN B 1 108 ? 23.641 -23.234 -12.898 1 91.12 108 ASN B N 1
ATOM 5657 C CA . ASN B 1 108 ? 24.688 -24.156 -12.492 1 91.12 108 ASN B CA 1
ATOM 5658 C C . ASN B 1 108 ? 24.594 -25.484 -13.25 1 91.12 108 ASN B C 1
ATOM 5660 O O . ASN B 1 108 ? 25.609 -26.016 -13.688 1 91.12 108 ASN B O 1
ATOM 5664 N N . ILE B 1 109 ? 23.453 -25.984 -13.375 1 95.81 109 ILE B N 1
ATOM 5665 C CA . ILE B 1 109 ? 23.219 -27.25 -14.062 1 95.81 109 ILE B CA 1
ATOM 5666 C C . ILE B 1 109 ? 23.547 -27.094 -15.547 1 95.81 109 ILE B C 1
ATOM 5668 O O . ILE B 1 109 ? 24.172 -27.969 -16.141 1 95.81 109 ILE B O 1
ATOM 5672 N N . LYS B 1 110 ? 23.141 -26 -16.078 1 95.31 110 LYS B N 1
ATOM 5673 C CA . LYS B 1 110 ? 23.406 -25.719 -17.484 1 95.31 110 LYS B CA 1
ATOM 5674 C C . LYS B 1 110 ? 24.906 -25.703 -17.781 1 95.31 110 LYS B C 1
ATOM 5676 O O . LYS B 1 110 ? 25.359 -26.312 -18.75 1 95.31 110 LYS B O 1
ATOM 5681 N N . THR B 1 111 ? 25.625 -25.031 -16.984 1 94.56 111 THR B N 1
ATOM 5682 C CA . THR B 1 111 ? 27.078 -24.938 -17.156 1 94.56 111 THR B CA 1
ATOM 5683 C C . THR B 1 111 ? 27.719 -26.312 -17.125 1 94.56 111 THR B C 1
ATOM 5685 O O . THR B 1 111 ? 28.562 -26.641 -17.969 1 94.56 111 THR B O 1
ATOM 5688 N N . LYS B 1 112 ? 27.312 -27.078 -16.188 1 96.06 112 LYS B N 1
ATOM 5689 C CA . LYS B 1 112 ? 27.844 -28.422 -16.062 1 96.06 112 LYS B CA 1
ATOM 5690 C C . LYS B 1 112 ? 27.531 -29.266 -17.297 1 96.06 112 LYS B C 1
ATOM 5692 O O . LYS B 1 112 ? 28.391 -29.969 -17.812 1 96.06 112 LYS B O 1
ATOM 5697 N N . LEU B 1 113 ? 26.328 -29.188 -17.781 1 97.5 113 LEU B N 1
ATOM 5698 C CA . LEU B 1 113 ? 25.891 -29.984 -18.922 1 97.5 113 LEU B CA 1
ATOM 5699 C C . LEU B 1 113 ? 26.562 -29.516 -20.203 1 97.5 113 LEU B C 1
ATOM 5701 O O . LEU B 1 113 ? 26.891 -30.328 -21.062 1 97.5 113 LEU B O 1
ATOM 5705 N N . GLN B 1 114 ? 26.719 -28.25 -20.297 1 97.06 114 GLN B N 1
ATOM 5706 C CA . GLN B 1 114 ? 27.438 -27.719 -21.453 1 97.06 114 GLN B CA 1
ATOM 5707 C C . GLN B 1 114 ? 28.875 -28.25 -21.5 1 97.06 114 GLN B C 1
ATOM 5709 O O . GLN B 1 114 ? 29.375 -28.578 -22.562 1 97.06 114 GLN B O 1
ATOM 5714 N N . LYS B 1 115 ? 29.484 -28.297 -20.359 1 96.88 115 LYS B N 1
ATOM 5715 C CA . LYS B 1 115 ? 30.844 -28.844 -20.266 1 96.88 115 LYS B CA 1
ATOM 5716 C C . LYS B 1 115 ? 30.859 -30.312 -20.703 1 96.88 115 LYS B C 1
ATOM 5718 O O . LYS B 1 115 ? 31.906 -30.812 -21.141 1 96.88 115 LYS B O 1
ATOM 5723 N N . ASN B 1 116 ? 29.75 -30.984 -20.609 1 96.44 116 ASN B N 1
ATOM 5724 C CA . ASN B 1 116 ? 29.656 -32.406 -20.984 1 96.44 116 ASN B CA 1
ATOM 5725 C C . ASN B 1 116 ? 29.109 -32.562 -22.406 1 96.44 116 ASN B C 1
ATOM 5727 O O . ASN B 1 116 ? 28.625 -33.625 -22.766 1 96.44 116 ASN B O 1
ATOM 5731 N N . GLY B 1 117 ? 29 -31.453 -23.156 1 96.19 117 GLY B N 1
ATOM 5732 C CA . GLY B 1 117 ? 28.766 -31.516 -24.578 1 96.19 117 GLY B CA 1
ATOM 5733 C C . GLY B 1 117 ? 27.328 -31.266 -24.969 1 96.19 117 GLY B C 1
ATOM 5734 O O . GLY B 1 117 ? 26.969 -31.359 -26.141 1 96.19 117 GLY B O 1
ATOM 5735 N N . TYR B 1 118 ? 26.484 -31 -24.078 1 97.25 118 TYR B N 1
ATOM 5736 C CA . TYR B 1 118 ? 25.078 -30.734 -24.406 1 97.25 118 TYR B CA 1
ATOM 5737 C C . TYR B 1 118 ? 24.906 -29.344 -25 1 97.25 118 TYR B C 1
ATOM 5739 O O . TYR B 1 118 ? 25.562 -28.391 -24.562 1 97.25 118 TYR B O 1
ATOM 5747 N N . ILE B 1 119 ? 24.062 -29.266 -26 1 96.81 119 ILE B N 1
ATOM 5748 C CA . ILE B 1 119 ? 23.766 -28 -26.672 1 96.81 119 ILE B CA 1
ATOM 5749 C C . ILE B 1 119 ? 22.359 -27.547 -26.312 1 96.81 119 ILE B C 1
ATOM 5751 O O . ILE B 1 119 ? 21.391 -28.297 -26.438 1 96.81 119 ILE B O 1
ATOM 5755 N N . PHE B 1 120 ? 22.281 -26.359 -25.812 1 96.19 120 PHE B N 1
ATOM 5756 C CA . PHE B 1 120 ? 21 -25.797 -25.422 1 96.19 120 PHE B CA 1
ATOM 5757 C C . PHE B 1 120 ? 20.422 -24.953 -26.562 1 96.19 120 PHE B C 1
ATOM 5759 O O . PHE B 1 120 ? 21.141 -24.172 -27.188 1 96.19 120 PHE B O 1
ATOM 5766 N N . THR B 1 121 ? 19.156 -25.172 -26.812 1 94.94 121 THR B N 1
ATOM 5767 C CA . THR B 1 121 ? 18.516 -24.5 -27.953 1 94.94 121 THR B CA 1
ATOM 5768 C C . THR B 1 121 ? 17.453 -23.516 -27.484 1 94.94 121 THR B C 1
ATOM 5770 O O . THR B 1 121 ? 16.875 -22.797 -28.297 1 94.94 121 THR B O 1
ATOM 5773 N N . SER B 1 122 ? 17.125 -23.484 -26.188 1 94.69 122 SER B N 1
ATOM 5774 C CA . SER B 1 122 ? 16.125 -22.594 -25.625 1 94.69 122 SER B CA 1
ATOM 5775 C C . SER B 1 122 ? 16.688 -21.766 -24.484 1 94.69 122 SER B C 1
ATOM 5777 O O . SER B 1 122 ? 17.859 -21.938 -24.109 1 94.69 122 SER B O 1
ATOM 5779 N N . ASP B 1 123 ? 15.883 -20.828 -24.078 1 89.69 123 ASP B N 1
ATOM 5780 C CA . ASP B 1 123 ? 16.297 -19.938 -23 1 89.69 123 ASP B CA 1
ATOM 5781 C C . ASP B 1 123 ? 15.602 -20.328 -21.688 1 89.69 123 ASP B C 1
ATOM 5783 O O . ASP B 1 123 ? 15.695 -19.609 -20.688 1 89.69 123 ASP B O 1
ATOM 5787 N N . THR B 1 124 ? 14.977 -21.453 -21.656 1 91.31 124 THR B N 1
ATOM 5788 C CA . THR B 1 124 ? 14.148 -21.812 -20.516 1 91.31 124 THR B CA 1
ATOM 5789 C C . THR B 1 124 ? 14.922 -22.672 -19.531 1 91.31 124 THR B C 1
ATOM 5791 O O . THR B 1 124 ? 15.922 -23.297 -19.891 1 91.31 124 THR B O 1
ATOM 5794 N N . ASP B 1 125 ? 14.555 -22.625 -18.328 1 90.81 125 ASP B N 1
ATOM 5795 C CA . ASP B 1 125 ? 15.125 -23.484 -17.281 1 90.81 125 ASP B CA 1
ATOM 5796 C C . ASP B 1 125 ? 14.68 -24.938 -17.469 1 90.81 125 ASP B C 1
ATOM 5798 O O . ASP B 1 125 ? 15.32 -25.859 -16.953 1 90.81 125 ASP B O 1
ATOM 5802 N N . THR B 1 126 ? 13.695 -25.188 -18.234 1 93.88 126 THR B N 1
ATOM 5803 C CA . THR B 1 126 ? 13.117 -26.516 -18.406 1 93.88 126 THR B CA 1
ATOM 5804 C C . THR B 1 126 ? 14.062 -27.406 -19.188 1 93.88 126 THR B C 1
ATOM 5806 O O . THR B 1 126 ? 14.133 -28.625 -18.938 1 93.88 126 THR B O 1
ATOM 5809 N N . GLU B 1 127 ? 14.781 -26.828 -20.141 1 96.75 127 GLU B N 1
ATOM 5810 C CA . GLU B 1 127 ? 15.641 -27.625 -21 1 96.75 127 GLU B CA 1
ATOM 5811 C C . GLU B 1 127 ? 16.734 -28.312 -20.203 1 96.75 127 GLU B C 1
ATOM 5813 O O . GLU B 1 127 ? 17.172 -29.406 -20.562 1 96.75 127 GLU B O 1
ATOM 5818 N N . VAL B 1 128 ? 17.094 -27.734 -19.109 1 96.88 128 VAL B N 1
ATOM 5819 C CA . VAL B 1 128 ? 18.141 -28.328 -18.297 1 96.88 128 VAL B CA 1
ATOM 5820 C C . VAL B 1 128 ? 17.672 -29.656 -17.719 1 96.88 128 VAL B C 1
ATOM 5822 O O . VAL B 1 128 ? 18.469 -30.594 -17.547 1 96.88 128 VAL B O 1
ATOM 5825 N N . ILE B 1 129 ? 16.422 -29.766 -17.438 1 97.56 129 ILE B N 1
ATOM 5826 C CA . ILE B 1 129 ? 15.875 -30.984 -16.859 1 97.56 129 ILE B CA 1
ATOM 5827 C C . ILE B 1 129 ? 15.969 -32.125 -17.875 1 97.56 129 ILE B C 1
ATOM 5829 O O . ILE B 1 129 ? 16.406 -33.219 -17.547 1 97.56 129 ILE B O 1
ATOM 5833 N N . ALA B 1 130 ? 15.594 -31.859 -19.094 1 97.75 130 ALA B N 1
ATOM 5834 C CA . ALA B 1 130 ? 15.633 -32.875 -20.156 1 97.75 130 ALA B CA 1
ATOM 5835 C C . ALA B 1 130 ? 17.062 -33.406 -20.344 1 97.75 130 ALA B C 1
ATOM 5837 O O . ALA B 1 130 ? 17.281 -34.625 -20.375 1 97.75 130 ALA B O 1
ATOM 5838 N N . HIS B 1 131 ? 17.938 -32.406 -20.438 1 98.06 131 HIS B N 1
ATOM 5839 C CA . HIS B 1 131 ? 19.328 -32.781 -20.641 1 98.06 131 HIS B CA 1
ATOM 5840 C C . HIS B 1 131 ? 19.875 -33.531 -19.422 1 98.06 131 HIS B C 1
ATOM 5842 O O . HIS B 1 131 ? 20.656 -34.469 -19.562 1 98.06 131 HIS B O 1
ATOM 5848 N N . LEU B 1 132 ? 19.5 -33.062 -18.281 1 97.81 132 LEU B N 1
ATOM 5849 C CA . LEU B 1 132 ? 19.984 -33.688 -17.062 1 97.81 132 LEU B CA 1
ATOM 5850 C C . LEU B 1 132 ? 19.5 -35.125 -16.953 1 97.81 132 LEU B C 1
ATOM 5852 O O . LEU B 1 132 ? 20.234 -36 -16.516 1 97.81 132 LEU B O 1
ATOM 5856 N N . ILE B 1 133 ? 18.266 -35.375 -17.297 1 97 133 ILE B N 1
ATOM 5857 C CA . ILE B 1 133 ? 17.719 -36.75 -17.281 1 97 133 ILE B CA 1
ATOM 5858 C C . ILE B 1 133 ? 18.484 -37.625 -18.25 1 97 133 ILE B C 1
ATOM 5860 O O . ILE B 1 133 ? 18.891 -38.719 -17.906 1 97 133 ILE B O 1
ATOM 5864 N N . HIS B 1 134 ? 18.641 -37.125 -19.469 1 97.06 134 HIS B N 1
ATOM 5865 C CA . HIS B 1 134 ? 19.391 -37.875 -20.469 1 97.06 134 HIS B CA 1
ATOM 5866 C C . HIS B 1 134 ? 20.797 -38.188 -19.984 1 97.06 134 HIS B C 1
ATOM 5868 O O . HIS B 1 134 ? 21.297 -39.312 -20.141 1 97.06 134 HIS B O 1
ATOM 5874 N N . TYR B 1 135 ? 21.422 -37.156 -19.438 1 97.06 135 TYR B N 1
ATOM 5875 C CA . TYR B 1 135 ? 22.781 -37.312 -18.938 1 97.06 135 TYR B CA 1
ATOM 5876 C C . TYR B 1 135 ? 22.875 -38.406 -17.875 1 97.06 135 TYR B C 1
ATOM 5878 O O . TYR B 1 135 ? 23.734 -39.281 -17.953 1 97.06 135 TYR B O 1
ATOM 5886 N N . GLU B 1 136 ? 22.016 -38.344 -16.906 1 96.19 136 GLU B N 1
ATOM 5887 C CA . GLU B 1 136 ? 22.031 -39.281 -15.812 1 96.19 136 GLU B CA 1
ATOM 5888 C C . GLU B 1 136 ? 21.656 -40.688 -16.312 1 96.19 136 GLU B C 1
ATOM 5890 O O . GLU B 1 136 ? 22.156 -41.688 -15.789 1 96.19 136 GLU B O 1
ATOM 5895 N N . GLN B 1 137 ? 20.719 -40.75 -17.234 1 94.75 137 GLN B N 1
ATOM 5896 C CA . GLN B 1 137 ? 20.328 -42.031 -17.812 1 94.75 137 GLN B CA 1
ATOM 5897 C C . GLN B 1 137 ? 21.516 -42.719 -18.484 1 94.75 137 GLN B C 1
ATOM 5899 O O . GLN B 1 137 ? 21.625 -43.969 -18.406 1 94.75 137 GLN B O 1
ATOM 5904 N N . ASN B 1 138 ? 22.375 -42 -19.109 1 93.38 138 ASN B N 1
ATOM 5905 C CA . ASN B 1 138 ? 23.5 -42.562 -19.859 1 93.38 138 ASN B CA 1
ATOM 5906 C C . ASN B 1 138 ? 24.688 -42.844 -18.953 1 93.38 138 ASN B C 1
ATOM 5908 O O . ASN B 1 138 ? 25.578 -43.625 -19.312 1 93.38 138 ASN B O 1
ATOM 5912 N N . LYS B 1 139 ? 24.797 -42.188 -17.922 1 90.69 139 LYS B N 1
ATOM 5913 C CA . LYS B 1 139 ? 25.891 -42.406 -16.984 1 90.69 139 LYS B CA 1
ATOM 5914 C C . LYS B 1 139 ? 25.75 -43.75 -16.266 1 90.69 139 LYS B C 1
ATOM 5916 O O . LYS B 1 139 ? 26.734 -44.438 -16.016 1 90.69 139 LYS B O 1
ATOM 5921 N N . ASN B 1 140 ? 24.484 -43.938 -15.922 1 79.75 140 ASN B N 1
ATOM 5922 C CA . ASN B 1 140 ? 24.25 -45.125 -15.078 1 79.75 140 ASN B CA 1
ATOM 5923 C C . ASN B 1 140 ? 23.234 -46.062 -15.703 1 79.75 140 ASN B C 1
ATOM 5925 O O . ASN B 1 140 ? 22.406 -45.656 -16.516 1 79.75 140 ASN B O 1
ATOM 5929 N N . ASN B 1 141 ? 23.547 -47.312 -15.766 1 81.25 141 ASN B N 1
ATOM 5930 C CA . ASN B 1 141 ? 22.562 -48.281 -16.234 1 81.25 141 ASN B CA 1
ATOM 5931 C C . ASN B 1 141 ? 21.438 -48.5 -15.219 1 81.25 141 ASN B C 1
ATOM 5933 O O . ASN B 1 141 ? 21.141 -49.625 -14.844 1 81.25 141 ASN B O 1
ATOM 5937 N N . LYS B 1 142 ? 20.781 -47.344 -14.812 1 85.5 142 LYS B N 1
ATOM 5938 C CA . LYS B 1 142 ? 19.703 -47.406 -13.844 1 85.5 142 LYS B CA 1
ATOM 5939 C C . LYS B 1 142 ? 18.344 -47.406 -14.539 1 85.5 142 LYS B C 1
ATOM 5941 O O . LYS B 1 142 ? 18.25 -47.094 -15.727 1 85.5 142 LYS B O 1
ATOM 5946 N N . SER B 1 143 ? 17.391 -47.875 -13.781 1 89.88 143 SER B N 1
ATOM 5947 C CA . SER B 1 143 ? 16.016 -47.781 -14.273 1 89.88 143 SER B CA 1
ATOM 5948 C C . SER B 1 143 ? 15.594 -46.344 -14.445 1 89.88 143 SER B C 1
ATOM 5950 O O . SER B 1 143 ? 16.203 -45.438 -13.883 1 89.88 143 SER B O 1
ATOM 5952 N N . LEU B 1 144 ? 14.617 -46.156 -15.273 1 90.5 144 LEU B N 1
ATOM 5953 C CA . LEU B 1 144 ? 14.102 -44.812 -15.516 1 90.5 144 LEU B CA 1
ATOM 5954 C C . LEU B 1 144 ? 13.664 -44.156 -14.211 1 90.5 144 LEU B C 1
ATOM 5956 O O . LEU B 1 144 ? 13.93 -42.969 -13.992 1 90.5 144 LEU B O 1
ATOM 5960 N N . LEU B 1 145 ? 13.016 -44.906 -13.359 1 91.31 145 LEU B N 1
ATOM 5961 C CA . LEU B 1 145 ? 12.562 -44.406 -12.07 1 91.31 145 LEU B CA 1
ATOM 5962 C C . LEU B 1 145 ? 13.75 -43.938 -11.227 1 91.31 145 LEU B C 1
ATOM 5964 O O . LEU B 1 145 ? 13.719 -42.844 -10.648 1 91.31 145 LEU B O 1
ATOM 5968 N N . LYS B 1 146 ? 14.727 -44.719 -11.141 1 93.31 146 LYS B N 1
ATOM 5969 C CA . LYS B 1 146 ? 15.914 -44.406 -10.352 1 93.31 146 LYS B CA 1
ATOM 5970 C C . LYS B 1 146 ? 16.625 -43.188 -10.93 1 93.31 146 LYS B C 1
ATOM 5972 O O . LYS B 1 146 ? 17.188 -42.375 -10.188 1 93.31 146 LYS B O 1
ATOM 5977 N N . THR B 1 147 ? 16.688 -43.188 -12.242 1 95.25 147 THR B N 1
ATOM 5978 C CA . THR B 1 147 ? 17.266 -42.031 -12.906 1 95.25 147 THR B CA 1
ATOM 5979 C C . THR B 1 147 ? 16.531 -40.75 -12.508 1 95.25 147 THR B C 1
ATOM 5981 O O . THR B 1 147 ? 17.172 -39.75 -12.164 1 95.25 147 THR B O 1
ATOM 5984 N N . ILE B 1 148 ? 15.227 -40.781 -12.523 1 94.56 148 ILE B N 1
ATOM 5985 C CA . ILE B 1 148 ? 14.391 -39.625 -12.203 1 94.56 148 ILE B CA 1
ATOM 5986 C C . ILE B 1 148 ? 14.586 -39.25 -10.742 1 94.56 148 ILE B C 1
ATOM 5988 O O . ILE B 1 148 ? 14.719 -38.062 -10.422 1 94.56 148 ILE B O 1
ATOM 5992 N N . GLN B 1 149 ? 14.641 -40.188 -9.891 1 94.12 149 GLN B N 1
ATOM 5993 C CA . GLN B 1 149 ? 14.844 -39.938 -8.469 1 94.12 149 GLN B CA 1
ATOM 5994 C C . GLN B 1 149 ? 16.188 -39.25 -8.219 1 94.12 149 GLN B C 1
ATOM 5996 O O . GLN B 1 149 ? 16.297 -38.375 -7.363 1 94.12 149 GLN B O 1
ATOM 6001 N N . THR B 1 150 ? 17.156 -39.625 -8.93 1 94.44 150 THR B N 1
ATOM 6002 C CA . THR B 1 150 ? 18.484 -39.031 -8.836 1 94.44 150 THR B CA 1
ATOM 6003 C C . THR B 1 150 ? 18.438 -37.562 -9.32 1 94.44 150 THR B C 1
ATOM 6005 O O . THR B 1 150 ? 19.016 -36.688 -8.695 1 94.44 150 THR B O 1
ATOM 6008 N N . VAL B 1 151 ? 17.781 -37.375 -10.398 1 96.12 151 VAL B N 1
ATOM 6009 C CA . VAL B 1 151 ? 17.688 -36.031 -11.008 1 96.12 151 VAL B CA 1
ATOM 6010 C C . VAL B 1 151 ? 16.969 -35.094 -10.062 1 96.12 151 VAL B C 1
ATOM 6012 O O . VAL B 1 151 ? 17.406 -33.938 -9.883 1 96.12 151 VAL B O 1
ATOM 6015 N N . ILE B 1 152 ? 15.883 -35.5 -9.469 1 95.25 152 ILE B N 1
ATOM 6016 C CA . ILE B 1 152 ? 15.062 -34.688 -8.586 1 95.25 152 ILE B CA 1
ATOM 6017 C C . ILE B 1 152 ? 15.906 -34.156 -7.426 1 95.25 152 ILE B C 1
ATOM 6019 O O . ILE B 1 152 ? 15.719 -33.031 -6.977 1 95.25 152 ILE B O 1
ATOM 6023 N N . LEU B 1 153 ? 16.844 -34.875 -6.992 1 94.25 153 LEU B N 1
ATOM 6024 C CA . LEU B 1 153 ? 17.703 -34.5 -5.879 1 94.25 153 LEU B CA 1
ATOM 6025 C C . LEU B 1 153 ? 18.641 -33.375 -6.277 1 94.25 153 LEU B C 1
ATOM 6027 O O . LEU B 1 153 ? 19.156 -32.625 -5.418 1 94.25 153 LEU B O 1
ATOM 6031 N N . LYS B 1 154 ? 18.781 -33.188 -7.527 1 95.75 154 LYS B N 1
ATOM 6032 C CA . LYS B 1 154 ? 19.734 -32.188 -8.023 1 95.75 154 LYS B CA 1
ATOM 6033 C C . LYS B 1 154 ? 19.031 -30.891 -8.375 1 95.75 154 LYS B C 1
ATOM 6035 O O . LYS B 1 154 ? 19.672 -29.891 -8.664 1 95.75 154 LYS B O 1
ATOM 6040 N N . LEU B 1 155 ? 17.734 -30.938 -8.375 1 95 155 LEU B N 1
ATOM 6041 C CA . LEU B 1 155 ? 16.953 -29.766 -8.742 1 95 155 LEU B CA 1
ATOM 6042 C C . LEU B 1 155 ? 16.531 -28.984 -7.504 1 95 155 LEU B C 1
ATOM 6044 O O . LEU B 1 155 ? 16.172 -29.578 -6.484 1 95 155 LEU B O 1
ATOM 6048 N N . THR B 1 156 ? 16.672 -27.688 -7.637 1 90.88 156 THR B N 1
ATOM 6049 C CA . THR B 1 156 ? 16.172 -26.781 -6.602 1 90.88 156 THR B CA 1
ATOM 6050 C C . THR B 1 156 ? 15.078 -25.875 -7.164 1 90.88 156 THR B C 1
ATOM 6052 O O . THR B 1 156 ? 15.234 -25.312 -8.258 1 90.88 156 THR B O 1
ATOM 6055 N N . GLY B 1 157 ? 14.008 -25.828 -6.441 1 87.12 157 GLY B N 1
ATOM 6056 C CA . GLY B 1 157 ? 12.914 -24.953 -6.867 1 87.12 157 GLY B CA 1
ATOM 6057 C C . GLY B 1 157 ? 11.547 -25.594 -6.719 1 87.12 157 GLY B C 1
ATOM 6058 O O . GLY B 1 157 ? 11.414 -26.625 -6.059 1 87.12 157 GLY B O 1
ATOM 6059 N N . SER B 1 158 ? 10.531 -24.984 -7.168 1 85.44 158 SER B N 1
ATOM 6060 C CA . SER B 1 158 ? 9.164 -25.484 -7.195 1 85.44 158 SER B CA 1
ATOM 6061 C C . SER B 1 158 ? 8.742 -25.875 -8.609 1 85.44 158 SER B C 1
ATOM 6063 O O . SER B 1 158 ? 8.805 -25.047 -9.523 1 85.44 158 SER B O 1
ATOM 6065 N N . TYR B 1 159 ? 8.352 -27.172 -8.734 1 90.81 159 TYR B N 1
ATOM 6066 C CA . TYR B 1 159 ? 8.07 -27.594 -10.102 1 90.81 159 TYR B CA 1
ATOM 6067 C C . TYR B 1 159 ? 7.145 -28.812 -10.117 1 90.81 159 TYR B C 1
ATOM 6069 O O . TYR B 1 159 ? 7.008 -29.5 -9.109 1 90.81 159 TYR B O 1
ATOM 6077 N N . SER B 1 160 ? 6.457 -29 -11.203 1 94.56 160 SER B N 1
ATOM 6078 C CA . SER B 1 160 ? 5.832 -30.25 -11.625 1 94.56 160 SER B CA 1
ATOM 6079 C C . SER B 1 160 ? 6.18 -30.578 -13.07 1 94.56 160 SER B C 1
ATOM 6081 O O . SER B 1 160 ? 6.43 -29.688 -13.875 1 94.56 160 SER B O 1
ATOM 6083 N N . MET B 1 161 ? 6.328 -31.844 -13.281 1 97.12 161 MET B N 1
ATOM 6084 C CA . MET B 1 161 ? 6.719 -32.188 -14.648 1 97.12 161 MET B CA 1
ATOM 6085 C C . MET B 1 161 ? 6.16 -33.531 -15.047 1 97.12 161 MET B C 1
ATOM 6087 O O . MET B 1 161 ? 5.777 -34.344 -14.195 1 97.12 161 MET B O 1
ATOM 6091 N N . VAL B 1 162 ? 6.027 -33.75 -16.297 1 98.44 162 VAL B N 1
ATOM 6092 C CA . VAL B 1 162 ? 5.676 -35.031 -16.906 1 98.44 162 VAL B CA 1
ATOM 6093 C C . VAL B 1 162 ? 6.727 -35.406 -17.938 1 98.44 162 VAL B C 1
ATOM 6095 O O . VAL B 1 162 ? 7.164 -34.562 -18.734 1 98.44 162 VAL B O 1
ATOM 6098 N N . ILE B 1 163 ? 7.141 -36.656 -17.891 1 98.19 163 ILE B N 1
ATOM 6099 C CA . ILE B 1 163 ? 8.258 -37.125 -18.703 1 98.19 163 ILE B CA 1
ATOM 6100 C C . ILE B 1 163 ? 7.824 -38.312 -19.547 1 98.19 163 ILE B C 1
ATOM 6102 O O . ILE B 1 163 ? 7.121 -39.219 -19.062 1 98.19 163 ILE B O 1
ATOM 6106 N N . MET B 1 164 ? 8.273 -38.25 -20.797 1 97.31 164 MET B N 1
ATOM 6107 C CA . MET B 1 164 ? 8.18 -39.406 -21.703 1 97.31 164 MET B CA 1
ATOM 6108 C C . MET B 1 164 ? 9.562 -39.812 -22.188 1 97.31 164 MET B C 1
ATOM 6110 O O . MET B 1 164 ? 10.438 -39 -22.391 1 97.31 164 MET B O 1
ATOM 6114 N N . ASP B 1 165 ? 9.719 -41.094 -22.312 1 97.12 165 ASP B N 1
ATOM 6115 C CA . ASP B 1 165 ? 10.953 -41.688 -22.797 1 97.12 165 ASP B CA 1
ATOM 6116 C C . ASP B 1 165 ? 10.664 -42.656 -23.938 1 97.12 165 ASP B C 1
ATOM 6118 O O . ASP B 1 165 ? 9.961 -43.656 -23.75 1 97.12 165 ASP B O 1
ATOM 6122 N N . ARG B 1 166 ? 11.219 -42.406 -25.094 1 95.81 166 ARG B N 1
ATOM 6123 C CA . ARG B 1 166 ? 10.898 -43.25 -26.234 1 95.81 166 ARG B CA 1
ATOM 6124 C C . ARG B 1 166 ? 11.406 -44.656 -26.031 1 95.81 166 ARG B C 1
ATOM 6126 O O . ARG B 1 166 ? 10.938 -45.594 -26.688 1 95.81 166 ARG B O 1
ATOM 6133 N N . TYR B 1 167 ? 12.383 -44.875 -25.109 1 94.94 167 TYR B N 1
ATOM 6134 C CA . TYR B 1 167 ? 12.852 -46.219 -24.781 1 94.94 167 TYR B CA 1
ATOM 6135 C C . TYR B 1 167 ? 11.844 -46.938 -23.891 1 94.94 167 TYR B C 1
ATOM 6137 O O . TYR B 1 167 ? 11.914 -48.156 -23.75 1 94.94 167 TYR B O 1
ATOM 6145 N N . HIS B 1 168 ? 10.992 -46.25 -23.297 1 94.69 168 HIS B N 1
ATOM 6146 C CA . HIS B 1 168 ? 9.898 -46.781 -22.484 1 94.69 168 HIS B CA 1
ATOM 6147 C C . HIS B 1 168 ? 8.562 -46.188 -22.906 1 94.69 168 HIS B C 1
ATOM 6149 O O . HIS B 1 168 ? 7.902 -45.531 -22.109 1 94.69 168 HIS B O 1
ATOM 6155 N N . PRO B 1 169 ? 8.109 -46.531 -24.141 1 94.94 169 PRO B N 1
ATOM 6156 C CA . PRO B 1 169 ? 6.945 -45.844 -24.734 1 94.94 169 PRO B CA 1
ATOM 6157 C C . PRO B 1 169 ? 5.629 -46.281 -24.094 1 94.94 169 PRO B C 1
ATOM 6159 O O . PRO B 1 169 ? 4.559 -45.844 -24.5 1 94.94 169 PRO B O 1
ATOM 6162 N N . ASN B 1 170 ? 5.617 -47.062 -23.047 1 94.94 170 ASN B N 1
ATOM 6163 C CA . ASN B 1 170 ? 4.406 -47.531 -22.375 1 94.94 170 ASN B CA 1
ATOM 6164 C C . ASN B 1 170 ? 4.297 -46.969 -20.969 1 94.94 170 ASN B C 1
ATOM 6166 O O . ASN B 1 170 ? 3.471 -47.406 -20.172 1 94.94 170 ASN B O 1
ATOM 6170 N N . ILE B 1 171 ? 5.145 -45.938 -20.781 1 96.12 171 ILE B N 1
ATOM 6171 C CA . ILE B 1 171 ? 5.172 -45.406 -19.422 1 96.12 171 ILE B CA 1
ATOM 6172 C C . ILE B 1 171 ? 5.223 -43.875 -19.469 1 96.12 171 ILE B C 1
ATOM 6174 O O . ILE B 1 171 ? 5.984 -43.281 -20.25 1 96.12 171 ILE B O 1
ATOM 6178 N N . LEU B 1 172 ? 4.324 -43.25 -18.656 1 97.25 172 LEU B N 1
ATOM 6179 C CA . LEU B 1 172 ? 4.367 -41.812 -18.375 1 97.25 172 LEU B CA 1
ATOM 6180 C C . LEU B 1 172 ? 4.789 -41.562 -16.922 1 97.25 172 LEU B C 1
ATOM 6182 O O . LEU B 1 172 ? 4.34 -42.25 -16.016 1 97.25 172 LEU B O 1
ATOM 6186 N N . ILE B 1 173 ? 5.641 -40.625 -16.719 1 98 173 ILE B N 1
ATOM 6187 C CA . ILE B 1 173 ? 6.082 -40.312 -15.367 1 98 173 ILE B CA 1
ATOM 6188 C C . ILE B 1 173 ? 5.672 -38.906 -14.984 1 98 173 ILE B C 1
ATOM 6190 O O . ILE B 1 173 ? 5.906 -37.938 -15.742 1 98 173 ILE B O 1
ATOM 6194 N N . ALA B 1 174 ? 5.059 -38.75 -13.852 1 98.19 174 ALA B N 1
ATOM 6195 C CA . ALA B 1 174 ? 4.664 -37.469 -13.312 1 98.19 174 ALA B CA 1
ATOM 6196 C C . ALA B 1 174 ? 5.375 -37.188 -11.992 1 98.19 174 ALA B C 1
ATOM 6198 O O . ALA B 1 174 ? 5.539 -38.062 -11.164 1 98.19 174 ALA B O 1
ATOM 6199 N N . ILE B 1 175 ? 5.859 -35.969 -11.859 1 97.62 175 ILE B N 1
ATOM 6200 C CA . ILE B 1 175 ? 6.535 -35.562 -10.633 1 97.62 175 ILE B CA 1
ATOM 6201 C C . ILE B 1 175 ? 5.895 -34.281 -10.102 1 97.62 175 ILE B C 1
ATOM 6203 O O . ILE B 1 175 ? 5.73 -33.312 -10.852 1 97.62 175 ILE B O 1
ATOM 6207 N N . ARG B 1 176 ? 5.512 -34.25 -8.852 1 95.56 176 ARG B N 1
ATOM 6208 C CA . ARG B 1 176 ? 5.004 -33.062 -8.219 1 95.56 176 ARG B CA 1
ATOM 6209 C C . ARG B 1 176 ? 5.953 -32.562 -7.125 1 95.56 176 ARG B C 1
ATOM 6211 O O . ARG B 1 176 ? 6.219 -33.281 -6.16 1 95.56 176 ARG B O 1
ATOM 6218 N N . SER B 1 177 ? 6.469 -31.438 -7.258 1 91.69 177 SER B N 1
ATOM 6219 C CA . SER B 1 177 ? 7.266 -30.734 -6.254 1 91.69 177 SER B CA 1
ATOM 6220 C C . SER B 1 177 ? 6.949 -29.234 -6.234 1 91.69 177 SER B C 1
ATOM 6222 O O . SER B 1 177 ? 7.746 -28.422 -6.699 1 91.69 177 SER B O 1
ATOM 6224 N N . GLY B 1 178 ? 5.891 -28.922 -5.605 1 84.81 178 GLY B N 1
ATOM 6225 C CA . GLY B 1 178 ? 5.504 -27.516 -5.512 1 84.81 178 GLY B CA 1
ATOM 6226 C C . GLY B 1 178 ? 4.27 -27.188 -6.328 1 84.81 178 GLY B C 1
ATOM 6227 O O . GLY B 1 178 ? 3.25 -26.766 -5.777 1 84.81 178 GLY B O 1
ATOM 6228 N N . SER B 1 179 ? 4.305 -27.375 -7.672 1 87.62 179 SER B N 1
ATOM 6229 C CA . SER B 1 179 ? 3.188 -27.062 -8.555 1 87.62 179 SER B CA 1
ATOM 6230 C C . SER B 1 179 ? 2.186 -28.219 -8.594 1 87.62 179 SER B C 1
ATOM 6232 O O . SER B 1 179 ? 2.574 -29.391 -8.555 1 87.62 179 SER B O 1
ATOM 6234 N N . PRO B 1 180 ? 0.959 -27.922 -8.742 1 88.75 180 PRO B N 1
ATOM 6235 C CA . PRO B 1 180 ? -0.067 -28.969 -8.672 1 88.75 180 PRO B CA 1
ATOM 6236 C C . PRO B 1 180 ? -0.056 -29.875 -9.898 1 88.75 180 PRO B C 1
ATOM 6238 O O . PRO B 1 180 ? 0.2 -29.422 -11.016 1 88.75 180 PRO B O 1
ATOM 6241 N N . LEU B 1 181 ? -0.347 -31.141 -9.641 1 94.56 181 LEU B N 1
ATOM 6242 C CA . LEU B 1 181 ? -0.489 -32.156 -10.656 1 94.56 181 LEU B CA 1
ATOM 6243 C C . LEU B 1 181 ? -1.468 -33.25 -10.203 1 94.56 181 LEU B C 1
ATOM 6245 O O . LEU B 1 181 ? -1.469 -33.625 -9.039 1 94.56 181 LEU B O 1
ATOM 6249 N N . LEU B 1 182 ? -2.299 -33.719 -11.141 1 95.62 182 LEU B N 1
ATOM 6250 C CA . LEU B 1 182 ? -3.262 -34.75 -10.805 1 95.62 182 LEU B CA 1
ATOM 6251 C C . LEU B 1 182 ? -3.344 -35.781 -11.922 1 95.62 182 LEU B C 1
ATOM 6253 O O . LEU B 1 182 ? -2.875 -35.562 -13.031 1 95.62 182 LEU B O 1
ATOM 6257 N N . ILE B 1 183 ? -3.869 -36.938 -11.531 1 98.06 183 ILE B N 1
ATOM 6258 C CA . ILE B 1 183 ? -4.055 -38.031 -12.469 1 98.06 183 ILE B CA 1
ATOM 6259 C C . ILE B 1 183 ? -5.543 -38.25 -12.742 1 98.06 183 ILE B C 1
ATOM 6261 O O . ILE B 1 183 ? -6.352 -38.281 -11.812 1 98.06 183 ILE B O 1
ATOM 6265 N N . GLY B 1 184 ? -5.93 -38.219 -13.984 1 97.75 184 GLY B N 1
ATOM 6266 C CA . GLY B 1 184 ? -7.27 -38.625 -14.383 1 97.75 184 GLY B CA 1
ATOM 6267 C C . GLY B 1 184 ? -7.355 -40.094 -14.75 1 97.75 184 GLY B C 1
ATOM 6268 O O . GLY B 1 184 ? -6.508 -40.625 -15.492 1 97.75 184 GLY B O 1
ATOM 6269 N N . LEU B 1 185 ? -8.398 -40.75 -14.242 1 97.44 185 LEU B N 1
ATOM 6270 C CA . LEU B 1 185 ? -8.531 -42.188 -14.461 1 97.44 185 LEU B CA 1
ATOM 6271 C C . LEU B 1 185 ? -9.508 -42.469 -15.602 1 97.44 185 LEU B C 1
ATOM 6273 O O . LEU B 1 185 ? -10.594 -41.875 -15.656 1 97.44 185 LEU B O 1
ATOM 6277 N N . GLY B 1 186 ? -9.078 -43.312 -16.531 1 94.88 186 GLY B N 1
ATOM 6278 C CA . GLY B 1 186 ? -9.945 -43.812 -17.594 1 94.88 186 GLY B CA 1
ATOM 6279 C C . GLY B 1 186 ? -9.961 -45.312 -17.703 1 94.88 186 GLY B C 1
ATOM 6280 O O . GLY B 1 186 ? -9.406 -46.031 -16.859 1 94.88 186 GLY B O 1
ATOM 6281 N N . LYS B 1 187 ? -10.742 -45.781 -18.719 1 93.88 187 LYS B N 1
ATOM 6282 C CA . LYS B 1 187 ? -10.766 -47.219 -19.031 1 93.88 187 LYS B CA 1
ATOM 6283 C C . LYS B 1 187 ? -9.664 -47.594 -20.016 1 93.88 187 LYS B C 1
ATOM 6285 O O . LYS B 1 187 ? -9.797 -47.344 -21.219 1 93.88 187 LYS B O 1
ATOM 6290 N N . GLN B 1 188 ? -8.688 -48.25 -19.547 1 94.94 188 GLN B N 1
ATOM 6291 C CA . GLN B 1 188 ? -7.523 -48.625 -20.344 1 94.94 188 GLN B CA 1
ATOM 6292 C C . GLN B 1 188 ? -6.781 -47.406 -20.859 1 94.94 188 GLN B C 1
ATOM 6294 O O . GLN B 1 188 ? -6.332 -47.375 -22 1 94.94 188 GLN B O 1
ATOM 6299 N N . GLU B 1 189 ? -6.863 -46.375 -20.172 1 97.31 189 GLU B N 1
ATOM 6300 C CA . GLU B 1 189 ? -6.18 -45.094 -20.406 1 97.31 189 GLU B CA 1
ATOM 6301 C C . GLU B 1 189 ? -6.023 -44.312 -19.109 1 97.31 189 GLU B C 1
ATOM 6303 O O . GLU B 1 189 ? -6.809 -44.469 -18.188 1 97.31 189 GLU B O 1
ATOM 6308 N N . ASN B 1 190 ? -5.016 -43.531 -18.984 1 98.44 190 ASN B N 1
ATOM 6309 C CA . ASN B 1 190 ? -4.777 -42.625 -17.859 1 98.44 190 ASN B CA 1
ATOM 6310 C C . ASN B 1 190 ? -4.242 -41.281 -18.328 1 98.44 190 ASN B C 1
ATOM 6312 O O . ASN B 1 190 ? -3.697 -41.156 -19.438 1 98.44 190 ASN B O 1
ATOM 6316 N N . PHE B 1 191 ? -4.445 -40.281 -17.5 1 98.38 191 PHE B N 1
ATOM 6317 C CA . PHE B 1 191 ? -4.121 -38.906 -17.875 1 98.38 191 PHE B CA 1
ATOM 6318 C C . PHE B 1 191 ? -3.406 -38.188 -16.75 1 98.38 191 PHE B C 1
ATOM 6320 O O . PHE B 1 191 ? -3.535 -38.594 -15.578 1 98.38 191 PHE B O 1
ATOM 6327 N N . ILE B 1 192 ? -2.588 -37.25 -17.078 1 98.38 192 ILE B N 1
ATOM 6328 C CA . ILE B 1 192 ? -1.985 -36.344 -16.109 1 98.38 192 ILE B CA 1
ATOM 6329 C C . ILE B 1 192 ? -2.307 -34.906 -16.5 1 98.38 192 ILE B C 1
ATOM 6331 O O . ILE B 1 192 ? -2.232 -34.531 -17.672 1 98.38 192 ILE B O 1
ATOM 6335 N N . SER B 1 193 ? -2.697 -34.125 -15.523 1 96.69 193 SER B N 1
ATOM 6336 C CA . SER B 1 193 ? -3.023 -32.719 -15.812 1 96.69 193 SER B CA 1
ATOM 6337 C C . SER B 1 193 ? -2.678 -31.812 -14.641 1 96.69 193 SER B C 1
ATOM 6339 O O . SER B 1 193 ? -2.527 -32.281 -13.508 1 96.69 193 SER B O 1
ATOM 6341 N N . SER B 1 194 ? -2.443 -30.578 -15.016 1 93.44 194 SER B N 1
ATOM 6342 C CA . SER B 1 194 ? -2.223 -29.578 -13.977 1 93.44 194 SER B CA 1
ATOM 6343 C C . SER B 1 194 ? -3.543 -29.047 -13.43 1 93.44 194 SER B C 1
ATOM 6345 O O . SER B 1 194 ? -3.572 -28.391 -12.375 1 93.44 194 SER B O 1
ATOM 6347 N N . ASP B 1 195 ? -4.652 -29.328 -14.055 1 90.06 195 ASP B N 1
ATOM 6348 C CA . ASP B 1 195 ? -5.984 -28.906 -13.648 1 90.06 195 ASP B CA 1
ATOM 6349 C C . ASP B 1 195 ? -7.051 -29.875 -14.133 1 90.06 195 ASP B C 1
ATOM 6351 O O . ASP B 1 195 ? -7.027 -30.312 -15.289 1 90.06 195 ASP B O 1
ATOM 6355 N N . GLN B 1 196 ? -7.938 -30.172 -13.297 1 89.56 196 GLN B N 1
ATOM 6356 C CA . GLN B 1 196 ? -8.945 -31.172 -13.633 1 89.56 196 GLN B CA 1
ATOM 6357 C C . GLN B 1 196 ? -9.844 -30.688 -14.766 1 89.56 196 GLN B C 1
ATOM 6359 O O . GLN B 1 196 ? -10.453 -31.5 -15.469 1 89.56 196 GLN B O 1
ATOM 6364 N N . LEU B 1 197 ? -9.938 -29.453 -14.984 1 87.38 197 LEU B N 1
ATOM 6365 C CA . LEU B 1 197 ? -10.82 -28.875 -16 1 87.38 197 LEU B CA 1
ATOM 6366 C C . LEU B 1 197 ? -10.477 -29.422 -17.391 1 87.38 197 LEU B C 1
ATOM 6368 O O . LEU B 1 197 ? -11.352 -29.531 -18.25 1 87.38 197 LEU B O 1
ATOM 6372 N N . SER B 1 198 ? -9.281 -29.719 -17.562 1 92.44 198 SER B N 1
ATOM 6373 C CA . SER B 1 198 ? -8.82 -30.188 -18.859 1 92.44 198 SER B CA 1
ATOM 6374 C C . SER B 1 198 ? -9.344 -31.594 -19.156 1 92.44 198 SER B C 1
ATOM 6376 O O . SER B 1 198 ? -9.383 -32 -20.312 1 92.44 198 SER B O 1
ATOM 6378 N N . LEU B 1 199 ? -9.828 -32.281 -18.109 1 94 199 LEU B N 1
ATOM 6379 C CA . LEU B 1 199 ? -10.141 -33.719 -18.297 1 94 199 LEU B CA 1
ATOM 6380 C C . LEU B 1 199 ? -11.609 -33.969 -18.016 1 94 199 LEU B C 1
ATOM 6382 O O . LEU B 1 199 ? -12.078 -35.125 -18.156 1 94 199 LEU B O 1
ATOM 6386 N N . LEU B 1 200 ? -12.359 -32.969 -17.734 1 90.12 200 LEU B N 1
ATOM 6387 C CA . LEU B 1 200 ? -13.711 -33.156 -17.219 1 90.12 200 LEU B CA 1
ATOM 6388 C C . LEU B 1 200 ? -14.617 -33.781 -18.266 1 90.12 200 LEU B C 1
ATOM 6390 O O . LEU B 1 200 ? -15.617 -34.406 -17.938 1 90.12 200 LEU B O 1
ATOM 6394 N N . LYS B 1 201 ? -14.336 -33.656 -19.531 1 88.69 201 LYS B N 1
ATOM 6395 C CA . LYS B 1 201 ? -15.133 -34.25 -20.594 1 88.69 201 LYS B CA 1
ATOM 6396 C C . LYS B 1 201 ? -14.812 -35.75 -20.734 1 88.69 201 LYS B C 1
ATOM 6398 O O . LYS B 1 201 ? -15.578 -36.5 -21.344 1 88.69 201 LYS B O 1
ATOM 6403 N N . ILE B 1 202 ? -13.742 -36.094 -20.141 1 92.94 202 ILE B N 1
ATOM 6404 C CA . ILE B 1 202 ? -13.25 -37.469 -20.359 1 92.94 202 ILE B CA 1
ATOM 6405 C C . ILE B 1 202 ? -13.508 -38.312 -19.109 1 92.94 202 ILE B C 1
ATOM 6407 O O . ILE B 1 202 ? -13.859 -39.5 -19.219 1 92.94 202 ILE B O 1
ATOM 6411 N N . THR B 1 203 ? -13.234 -37.719 -17.953 1 94.56 203 THR B N 1
ATOM 6412 C CA . THR B 1 203 ? -13.398 -38.469 -16.719 1 94.56 203 THR B CA 1
ATOM 6413 C C . THR B 1 203 ? -13.758 -37.531 -15.562 1 94.56 203 THR B C 1
ATOM 6415 O O . THR B 1 203 ? -13.531 -36.312 -15.648 1 94.56 203 THR B O 1
ATOM 6418 N N . LYS B 1 204 ? -14.32 -38.125 -14.484 1 93.5 204 LYS B N 1
ATOM 6419 C CA . LYS B 1 204 ? -14.633 -37.406 -13.258 1 93.5 204 LYS B CA 1
ATOM 6420 C C . LYS B 1 204 ? -13.852 -37.969 -12.07 1 93.5 204 LYS B C 1
ATOM 6422 O O . LYS B 1 204 ? -14 -37.5 -10.945 1 93.5 204 LYS B O 1
ATOM 6427 N N . LYS B 1 205 ? -13.055 -38.969 -12.359 1 96.19 205 LYS B N 1
ATOM 6428 C CA . LYS B 1 205 ? -12.273 -39.625 -11.312 1 96.19 205 LYS B CA 1
ATOM 6429 C C . LYS B 1 205 ? -10.82 -39.125 -11.336 1 96.19 205 LYS B C 1
ATOM 6431 O O . LYS B 1 205 ? -10.125 -39.312 -12.336 1 96.19 205 LYS B O 1
ATOM 6436 N N . PHE B 1 206 ? -10.398 -38.625 -10.172 1 96.06 206 PHE B N 1
ATOM 6437 C CA . PHE B 1 206 ? -9.07 -38.031 -10.141 1 96.06 206 PHE B CA 1
ATOM 6438 C C . PHE B 1 206 ? -8.289 -38.531 -8.93 1 96.06 206 PHE B C 1
ATOM 6440 O O . PHE B 1 206 ? -8.875 -38.875 -7.902 1 96.06 206 PHE B O 1
ATOM 6447 N N . ILE B 1 207 ? -6.977 -38.625 -9.117 1 96.69 207 ILE B N 1
ATOM 6448 C CA . ILE B 1 207 ? -6.023 -38.781 -8.023 1 96.69 207 ILE B CA 1
ATOM 6449 C C . ILE B 1 207 ? -5.137 -37.562 -7.941 1 96.69 207 ILE B C 1
ATOM 6451 O O . ILE B 1 207 ? -4.387 -37.25 -8.875 1 96.69 207 ILE B O 1
ATOM 6455 N N . TYR B 1 208 ? -5.219 -36.844 -6.867 1 93.38 208 TYR B N 1
ATOM 6456 C CA . TYR B 1 208 ? -4.367 -35.688 -6.668 1 93.38 208 TYR B CA 1
ATOM 6457 C C . TYR B 1 208 ? -3.021 -36.094 -6.074 1 93.38 208 TYR B C 1
ATOM 6459 O O . TYR B 1 208 ? -2.969 -36.75 -5.031 1 93.38 208 TYR B O 1
ATOM 6467 N N . LEU B 1 209 ? -1.957 -35.688 -6.703 1 95.5 209 LEU B N 1
ATOM 6468 C CA . LEU B 1 209 ? -0.625 -36.031 -6.211 1 95.5 209 LEU B CA 1
ATOM 6469 C C . LEU B 1 209 ? -0.233 -35.125 -5.047 1 95.5 209 LEU B C 1
ATOM 6471 O O . LEU B 1 209 ? -0.532 -33.906 -5.059 1 95.5 209 LEU B O 1
ATOM 6475 N N . ASN B 1 210 ? 0.414 -35.688 -4.07 1 92.25 210 ASN B N 1
ATOM 6476 C CA . ASN B 1 210 ? 0.927 -34.938 -2.932 1 92.25 210 ASN B CA 1
ATOM 6477 C C . ASN B 1 210 ? 2.32 -34.375 -3.209 1 92.25 210 ASN B C 1
ATOM 6479 O O . ASN B 1 210 ? 2.975 -34.781 -4.172 1 92.25 210 ASN B O 1
ATOM 6483 N N . GLU B 1 211 ? 2.705 -33.5 -2.385 1 90.25 211 GLU B N 1
ATOM 6484 C CA . GLU B 1 211 ? 4.043 -32.906 -2.498 1 90.25 211 GLU B CA 1
ATOM 6485 C C . GLU B 1 211 ? 5.113 -34 -2.467 1 90.25 211 GLU B C 1
ATOM 6487 O O . GLU B 1 211 ? 5.168 -34.812 -1.529 1 90.25 211 GLU B O 1
ATOM 6492 N N . GLY B 1 212 ? 5.93 -34.062 -3.488 1 93.75 212 GLY B N 1
ATOM 6493 C CA . GLY B 1 212 ? 7.039 -35 -3.547 1 93.75 212 GLY B CA 1
ATOM 6494 C C . GLY B 1 212 ? 6.676 -36.312 -4.215 1 93.75 212 GLY B C 1
ATOM 6495 O O . GLY B 1 212 ? 7.531 -37.156 -4.398 1 93.75 212 GLY B O 1
ATOM 6496 N N . ASP B 1 213 ? 5.488 -36.469 -4.656 1 96.56 213 ASP B N 1
ATOM 6497 C CA . ASP B 1 213 ? 5.039 -37.719 -5.277 1 96.56 213 ASP B CA 1
ATOM 6498 C C . ASP B 1 213 ? 5.684 -37.906 -6.648 1 96.56 213 ASP B C 1
ATOM 6500 O O . ASP B 1 213 ? 5.875 -36.938 -7.391 1 96.56 213 ASP B O 1
ATOM 6504 N N . ILE B 1 214 ? 5.992 -39.094 -6.914 1 97.75 214 ILE B N 1
ATOM 6505 C CA . ILE B 1 214 ? 6.355 -39.562 -8.25 1 97.75 214 ILE B CA 1
ATOM 6506 C C . ILE B 1 214 ? 5.383 -40.656 -8.703 1 97.75 214 ILE B C 1
ATOM 6508 O O . ILE B 1 214 ? 5.242 -41.688 -8.039 1 97.75 214 ILE B O 1
ATOM 6512 N N . ALA B 1 215 ? 4.734 -40.406 -9.797 1 98.38 215 ALA B N 1
ATOM 6513 C CA . ALA B 1 215 ? 3.758 -41.375 -10.281 1 98.38 215 ALA B CA 1
ATOM 6514 C C . ALA B 1 215 ? 4.195 -41.969 -11.617 1 98.38 215 ALA B C 1
ATOM 6516 O O . ALA B 1 215 ? 4.715 -41.25 -12.484 1 98.38 215 ALA B O 1
ATOM 6517 N N . ILE B 1 216 ? 4.066 -43.219 -11.742 1 97.81 216 ILE B N 1
ATOM 6518 C CA . ILE B 1 216 ? 4.301 -43.938 -12.984 1 97.81 216 ILE B CA 1
ATOM 6519 C C . ILE B 1 216 ? 2.979 -44.469 -13.523 1 97.81 216 ILE B C 1
ATOM 6521 O O . ILE B 1 216 ? 2.277 -45.219 -12.828 1 97.81 216 ILE B O 1
ATOM 6525 N N . LEU B 1 217 ? 2.719 -44.094 -14.75 1 98.06 217 LEU B N 1
ATOM 6526 C CA . LEU B 1 217 ? 1.431 -44.469 -15.32 1 98.06 217 LEU B CA 1
ATOM 6527 C C . LEU B 1 217 ? 1.619 -45.312 -16.578 1 98.06 217 LEU B C 1
ATOM 6529 O O . LEU B 1 217 ? 2.426 -44.969 -17.453 1 98.06 217 LEU B O 1
ATOM 6533 N N . SER B 1 218 ? 0.949 -46.406 -16.656 1 97.31 218 SER B N 1
ATOM 6534 C CA . SER B 1 218 ? 0.628 -47.094 -17.906 1 97.31 218 SER B CA 1
ATOM 6535 C C . SER B 1 218 ? -0.857 -46.969 -18.234 1 97.31 218 SER B C 1
ATOM 6537 O O . SER B 1 218 ? -1.613 -46.344 -17.484 1 97.31 218 SER B O 1
ATOM 6539 N N . HIS B 1 219 ? -1.205 -47.531 -19.422 1 95.5 219 HIS B N 1
ATOM 6540 C CA . HIS B 1 219 ? -2.623 -47.469 -19.766 1 95.5 219 HIS B CA 1
ATOM 6541 C C . HIS B 1 219 ? -3.455 -48.312 -18.797 1 95.5 219 HIS B C 1
ATOM 6543 O O . HIS B 1 219 ? -4.664 -48.094 -18.672 1 95.5 219 HIS B O 1
ATOM 6549 N N . LYS B 1 220 ? -2.801 -49.156 -17.969 1 94.38 220 LYS B N 1
ATOM 6550 C CA . LYS B 1 220 ? -3.543 -50.094 -17.109 1 94.38 220 LYS B CA 1
ATOM 6551 C C . LYS B 1 220 ? -3.244 -49.844 -15.641 1 94.38 220 LYS B C 1
ATOM 6553 O O . LYS B 1 220 ? -4.043 -50.188 -14.773 1 94.38 220 LYS B O 1
ATOM 6558 N N . LYS B 1 221 ? -2.102 -49.344 -15.398 1 95.75 221 LYS B N 1
ATOM 6559 C CA . LYS B 1 221 ? -1.653 -49.312 -14.008 1 95.75 221 LYS B CA 1
ATOM 6560 C C . LYS B 1 221 ? -1.083 -47.969 -13.633 1 95.75 221 LYS B C 1
ATOM 6562 O O . LYS B 1 221 ? -0.467 -47.281 -14.469 1 95.75 221 LYS B O 1
ATOM 6567 N N . ILE B 1 222 ? -1.347 -47.562 -12.328 1 97.69 222 ILE B N 1
ATOM 6568 C CA . ILE B 1 222 ? -0.789 -46.344 -11.734 1 97.69 222 ILE B CA 1
ATOM 6569 C C . ILE B 1 222 ? -0.039 -46.688 -10.453 1 97.69 222 ILE B C 1
ATOM 6571 O O . ILE B 1 222 ? -0.586 -47.375 -9.57 1 97.69 222 ILE B O 1
ATOM 6575 N N . THR B 1 223 ? 1.201 -46.344 -10.398 1 97.75 223 THR B N 1
ATOM 6576 C CA . THR B 1 223 ? 2.016 -46.5 -9.195 1 97.75 223 THR B CA 1
ATOM 6577 C C . THR B 1 223 ? 2.535 -45.156 -8.703 1 97.75 223 THR B C 1
ATOM 6579 O O . THR B 1 223 ? 3.082 -44.375 -9.484 1 97.75 223 THR B O 1
ATOM 6582 N N . ILE B 1 224 ? 2.359 -44.875 -7.414 1 97.88 224 ILE B N 1
ATOM 6583 C CA . ILE B 1 224 ? 2.779 -43.594 -6.855 1 97.88 224 ILE B CA 1
ATOM 6584 C C . ILE B 1 224 ? 3.787 -43.844 -5.734 1 97.88 224 ILE B C 1
ATOM 6586 O O . ILE B 1 224 ? 3.572 -44.688 -4.863 1 97.88 224 ILE B O 1
ATOM 6590 N N . PHE B 1 225 ? 4.895 -43.125 -5.801 1 97.19 225 PHE B N 1
ATOM 6591 C CA . PHE B 1 225 ? 5.91 -43.094 -4.754 1 97.19 225 PHE B CA 1
ATOM 6592 C C . PHE B 1 225 ? 5.938 -41.75 -4.059 1 97.19 225 PHE B C 1
ATOM 6594 O O . PHE B 1 225 ? 5.816 -40.719 -4.711 1 97.19 225 PHE B O 1
ATOM 6601 N N . ASN B 1 226 ? 6.09 -41.781 -2.746 1 95.25 226 ASN B N 1
ATOM 6602 C CA . ASN B 1 226 ? 6.18 -40.5 -2.02 1 95.25 226 ASN B CA 1
ATOM 6603 C C . ASN B 1 226 ? 7.598 -39.938 -2.037 1 95.25 226 ASN B C 1
ATOM 6605 O O . ASN B 1 226 ? 8.469 -40.469 -2.732 1 95.25 226 ASN B O 1
ATOM 6609 N N . LYS B 1 227 ? 7.809 -38.875 -1.406 1 90.81 227 LYS B N 1
ATOM 6610 C CA . LYS B 1 227 ? 9.078 -38.156 -1.41 1 90.81 227 LYS B CA 1
ATOM 6611 C C . LYS B 1 227 ? 10.219 -39.031 -0.923 1 90.81 227 LYS B C 1
ATOM 6613 O O . LYS B 1 227 ? 11.383 -38.812 -1.271 1 90.81 227 LYS B O 1
ATOM 6618 N N . ASN B 1 228 ? 9.891 -40.062 -0.184 1 92.12 228 ASN B N 1
ATOM 6619 C CA . ASN B 1 228 ? 10.883 -41 0.354 1 92.12 228 ASN B CA 1
ATOM 6620 C C . ASN B 1 228 ? 11.016 -42.25 -0.505 1 92.12 228 ASN B C 1
ATOM 6622 O O . ASN B 1 228 ? 11.562 -43.25 -0.06 1 92.12 228 ASN B O 1
ATOM 6626 N N . SER B 1 229 ? 10.398 -42.25 -1.607 1 92.06 229 SER B N 1
ATOM 6627 C CA . SER B 1 229 ? 10.477 -43.344 -2.568 1 92.06 229 SER B CA 1
ATOM 6628 C C . SER B 1 229 ? 9.742 -44.562 -2.057 1 92.06 229 SER B C 1
ATOM 6630 O O . SER B 1 229 ? 10.164 -45.688 -2.311 1 92.06 229 SER B O 1
ATOM 6632 N N . ILE B 1 230 ? 8.766 -44.281 -1.245 1 95.25 230 ILE B N 1
ATOM 6633 C CA . ILE B 1 230 ? 7.945 -45.375 -0.744 1 95.25 230 ILE B CA 1
ATOM 6634 C C . ILE B 1 230 ? 6.637 -45.438 -1.527 1 95.25 230 ILE B C 1
ATOM 6636 O O . ILE B 1 230 ? 6.008 -44.406 -1.777 1 95.25 230 ILE B O 1
ATOM 6640 N N . LEU B 1 231 ? 6.297 -46.625 -1.854 1 96.06 231 LEU B N 1
ATOM 6641 C CA . LEU B 1 231 ? 5.031 -46.844 -2.551 1 96.06 231 LEU B CA 1
ATOM 6642 C C . LEU B 1 231 ? 3.857 -46.406 -1.678 1 96.06 231 LEU B C 1
ATOM 6644 O O . LEU B 1 231 ? 3.771 -46.781 -0.51 1 96.06 231 LEU B O 1
ATOM 6648 N N . VAL B 1 232 ? 2.979 -45.531 -2.234 1 96.62 232 VAL B N 1
ATOM 6649 C CA . VAL B 1 232 ? 1.851 -45.031 -1.451 1 96.62 232 VAL B CA 1
ATOM 6650 C C . VAL B 1 232 ? 0.566 -45.156 -2.27 1 96.62 232 VAL B C 1
ATOM 6652 O O . VAL B 1 232 ? 0.612 -45.312 -3.492 1 96.62 232 VAL B O 1
ATOM 6655 N N . HIS B 1 233 ? -0.536 -45.25 -1.589 1 95.94 233 HIS B N 1
ATOM 6656 C CA . HIS B 1 233 ? -1.856 -45.188 -2.205 1 95.94 233 HIS B CA 1
ATOM 6657 C C . HIS B 1 233 ? -2.516 -43.812 -1.961 1 95.94 233 HIS B C 1
ATOM 6659 O O . HIS B 1 233 ? -2.525 -43.312 -0.832 1 95.94 233 HIS B O 1
ATOM 6665 N N . ARG B 1 234 ? -2.918 -43.219 -3.045 1 95.88 234 ARG B N 1
ATOM 6666 C CA . ARG B 1 234 ? -3.672 -41.969 -2.961 1 95.88 234 ARG B CA 1
ATOM 6667 C C . ARG B 1 234 ? -5.145 -42.188 -3.277 1 95.88 234 ARG B C 1
ATOM 6669 O O . ARG B 1 234 ? -5.48 -42.969 -4.16 1 95.88 234 ARG B O 1
ATOM 6676 N N . PRO B 1 235 ? -6.035 -41.5 -2.576 1 93.62 235 PRO B N 1
ATOM 6677 C CA . PRO B 1 235 ? -7.465 -41.719 -2.781 1 93.62 235 PRO B CA 1
ATOM 6678 C C . PRO B 1 235 ? -7.961 -41.219 -4.129 1 93.62 235 PRO B C 1
ATOM 6680 O O . PRO B 1 235 ? -7.441 -40.219 -4.645 1 93.62 235 PRO B O 1
ATOM 6683 N N . ILE B 1 236 ? -8.977 -41.906 -4.676 1 95.12 236 ILE B N 1
ATOM 6684 C CA . ILE B 1 236 ? -9.695 -41.438 -5.859 1 95.12 236 ILE B CA 1
ATOM 6685 C C . ILE B 1 236 ? -10.781 -40.438 -5.453 1 95.12 236 ILE B C 1
ATOM 6687 O O . ILE B 1 236 ? -11.578 -40.719 -4.547 1 95.12 236 ILE B O 1
ATOM 6691 N N . VAL B 1 237 ? -10.734 -39.344 -6.082 1 92 237 VAL B N 1
ATOM 6692 C CA . VAL B 1 237 ? -11.719 -38.281 -5.816 1 92 237 VAL B CA 1
ATOM 6693 C C . VAL B 1 237 ? -12.641 -38.125 -7.023 1 92 237 VAL B C 1
ATOM 6695 O O . VAL B 1 237 ? -12.172 -38.062 -8.164 1 92 237 VAL B O 1
ATOM 6698 N N . ILE B 1 238 ? -13.961 -38.031 -6.812 1 92.06 238 ILE B N 1
ATOM 6699 C CA . ILE B 1 238 ? -14.922 -37.812 -7.883 1 92.06 238 ILE B CA 1
ATOM 6700 C C . ILE B 1 238 ? -15.266 -36.312 -7.953 1 92.06 238 ILE B C 1
ATOM 6702 O O . ILE B 1 238 ? -15.719 -35.719 -6.969 1 92.06 238 ILE B O 1
ATOM 6706 N N . SER B 1 239 ? -15.016 -35.781 -9.141 1 88.25 239 SER B N 1
ATOM 6707 C CA . SER B 1 239 ? -15.297 -34.344 -9.32 1 88.25 239 SER B CA 1
ATOM 6708 C C . SER B 1 239 ? -16.797 -34.094 -9.414 1 88.25 239 SER B C 1
ATOM 6710 O O . SER B 1 239 ? -17.516 -34.844 -10.078 1 88.25 239 SER B O 1
ATOM 6712 N N . ASN B 1 240 ? -17.297 -33 -8.758 1 80.62 240 ASN B N 1
ATOM 6713 C CA . ASN B 1 240 ? -18.703 -32.594 -8.82 1 80.62 240 ASN B CA 1
ATOM 6714 C C . ASN B 1 240 ? -18.891 -31.391 -9.727 1 80.62 240 ASN B C 1
ATOM 6716 O O . ASN B 1 240 ? -19.969 -30.797 -9.742 1 80.62 240 ASN B O 1
ATOM 6720 N N . ILE B 1 241 ? -17.859 -31.062 -10.398 1 78.5 241 ILE B N 1
ATOM 6721 C CA . ILE B 1 241 ? -17.922 -29.891 -11.273 1 78.5 241 ILE B CA 1
ATOM 6722 C C . ILE B 1 241 ? -18.75 -30.219 -12.516 1 78.5 241 ILE B C 1
ATOM 6724 O O . ILE B 1 241 ? -18.516 -31.234 -13.18 1 78.5 241 ILE B O 1
ATOM 6728 N N . GLN B 1 242 ? -19.797 -29.312 -12.719 1 72.44 242 GLN B N 1
ATOM 6729 C CA . GLN B 1 242 ? -20.625 -29.5 -13.914 1 72.44 242 GLN B CA 1
ATOM 6730 C C . GLN B 1 242 ? -20.016 -28.781 -15.109 1 72.44 242 GLN B C 1
ATOM 6732 O O . GLN B 1 242 ? -19.516 -27.672 -14.984 1 72.44 242 GLN B O 1
ATOM 6737 N N . ASN B 1 243 ? -20.125 -29.312 -16.234 1 63.34 243 ASN B N 1
ATOM 6738 C CA . ASN B 1 243 ? -19.531 -28.844 -17.484 1 63.34 243 ASN B CA 1
ATOM 6739 C C . ASN B 1 243 ? -20.062 -27.453 -17.859 1 63.34 243 ASN B C 1
ATOM 6741 O O . ASN B 1 243 ? -19.328 -26.641 -18.406 1 63.34 243 ASN B O 1
ATOM 6745 N N . ASP B 1 244 ? -21.297 -27.188 -17.609 1 59.97 244 ASP B N 1
ATOM 6746 C CA . ASP B 1 244 ? -21.922 -25.922 -18 1 59.97 244 ASP B CA 1
ATOM 6747 C C . ASP B 1 244 ? -21.281 -24.75 -17.266 1 59.97 244 ASP B C 1
ATOM 6749 O O . ASP B 1 244 ? -21.297 -23.625 -17.75 1 59.97 244 ASP B O 1
ATOM 6753 N N . SER B 1 245 ? -20.719 -25.031 -16.328 1 71.25 245 SER B N 1
ATOM 6754 C CA . SER B 1 245 ? -20.141 -23.969 -15.508 1 71.25 245 SER B CA 1
ATOM 6755 C C . SER B 1 245 ? -18.828 -23.484 -16.094 1 71.25 245 SER B C 1
ATOM 6757 O O . SER B 1 245 ? -18.344 -22.406 -15.742 1 71.25 245 SER B O 1
ATOM 6759 N N . ILE B 1 246 ? -18.5 -24.094 -17.156 1 78.06 246 ILE B N 1
ATOM 6760 C CA . ILE B 1 246 ? -17.172 -23.797 -17.672 1 78.06 246 ILE B CA 1
ATOM 6761 C C . ILE B 1 246 ? -17.281 -23.031 -18.984 1 78.06 246 ILE B C 1
ATOM 6763 O O . ILE B 1 246 ? -16.281 -22.547 -19.516 1 78.06 246 ILE B O 1
ATOM 6767 N N . THR B 1 247 ? -18.516 -22.828 -19.406 1 80.12 247 THR B N 1
ATOM 6768 C CA . THR B 1 247 ? -18.688 -22.094 -20.656 1 80.12 247 THR B CA 1
ATOM 6769 C C . THR B 1 247 ? -19.109 -20.656 -20.391 1 80.12 247 THR B C 1
ATOM 6771 O O . THR B 1 247 ? -19.469 -20.312 -19.266 1 80.12 247 THR B O 1
ATOM 6774 N N . LYS B 1 248 ? -19.094 -19.797 -21.406 1 88.06 248 LYS B N 1
ATOM 6775 C CA . LYS B 1 248 ? -19.469 -18.391 -21.281 1 88.06 248 LYS B CA 1
ATOM 6776 C C . LYS B 1 248 ? -20.984 -18.219 -21.312 1 88.06 248 LYS B C 1
ATOM 6778 O O . LYS B 1 248 ? -21.5 -17.172 -20.922 1 88.06 248 LYS B O 1
ATOM 6783 N N . GLY B 1 249 ? -21.703 -19.203 -21.703 1 82 249 GLY B N 1
ATOM 6784 C CA . GLY B 1 249 ? -23.141 -19.062 -21.859 1 82 249 GLY B CA 1
ATOM 6785 C C . GLY B 1 249 ? -23.531 -17.922 -22.781 1 82 249 GLY B C 1
ATOM 6786 O O . GLY B 1 249 ? -23.062 -17.844 -23.922 1 82 249 GLY B O 1
ATOM 6787 N N . HIS B 1 250 ? -24.469 -16.984 -22.281 1 85.44 250 HIS B N 1
ATOM 6788 C CA . HIS B 1 250 ? -24.953 -15.883 -23.125 1 85.44 250 HIS B CA 1
ATOM 6789 C C . HIS B 1 250 ? -24.062 -14.656 -23 1 85.44 250 HIS B C 1
ATOM 6791 O O . HIS B 1 250 ? -24.344 -13.602 -23.562 1 85.44 250 HIS B O 1
ATOM 6797 N N . TYR B 1 251 ? -22.984 -14.766 -22.219 1 91.75 251 TYR B N 1
ATOM 6798 C CA . TYR B 1 251 ? -22.109 -13.625 -22.016 1 91.75 251 TYR B CA 1
ATOM 6799 C C . TYR B 1 251 ? -20.969 -13.641 -23.031 1 91.75 251 TYR B C 1
ATOM 6801 O O . TYR B 1 251 ? -20.531 -14.703 -23.469 1 91.75 251 TYR B O 1
ATOM 6809 N N . GLN B 1 252 ? -20.484 -12.508 -23.328 1 92.25 252 GLN B N 1
ATOM 6810 C CA . GLN B 1 252 ? -19.375 -12.367 -24.266 1 92.25 252 GLN B CA 1
ATOM 6811 C C . GLN B 1 252 ? -18.047 -12.758 -23.609 1 92.25 252 GLN B C 1
ATOM 6813 O O . GLN B 1 252 ? -17.141 -13.258 -24.281 1 92.25 252 GLN B O 1
ATOM 6818 N N . HIS B 1 253 ? -17.922 -12.5 -22.406 1 95.5 253 HIS B N 1
ATOM 6819 C CA . HIS B 1 253 ? -16.703 -12.758 -21.641 1 95.5 253 HIS B CA 1
ATOM 6820 C C . HIS B 1 253 ? -17 -13.5 -20.344 1 95.5 253 HIS B C 1
ATOM 6822 O O . HIS B 1 253 ? -18.094 -13.344 -19.781 1 95.5 253 HIS B O 1
ATOM 6828 N N . TYR B 1 254 ? -16.062 -14.336 -19.922 1 94.44 254 TYR B N 1
ATOM 6829 C CA . TYR B 1 254 ? -16.188 -15.008 -18.641 1 94.44 254 TYR B CA 1
ATOM 6830 C C . TYR B 1 254 ? -16.328 -13.992 -17.5 1 94.44 254 TYR B C 1
ATOM 6832 O O . TYR B 1 254 ? -17.125 -14.188 -16.578 1 94.44 254 TYR B O 1
ATOM 6840 N N . MET B 1 255 ? -15.586 -12.922 -17.531 1 96.81 255 MET B N 1
ATOM 6841 C CA . MET B 1 255 ? -15.602 -11.938 -16.453 1 96.81 255 MET B CA 1
ATOM 6842 C C . MET B 1 255 ? -17 -11.359 -16.266 1 96.81 255 MET B C 1
ATOM 6844 O O . MET B 1 255 ? -17.469 -11.227 -15.133 1 96.81 255 MET B O 1
ATOM 6848 N N . LYS B 1 256 ? -17.625 -10.945 -17.422 1 97.31 256 LYS B N 1
ATOM 6849 C CA . LYS B 1 256 ? -18.969 -10.406 -17.297 1 97.31 256 LYS B CA 1
ATOM 6850 C C . LYS B 1 256 ? -19.922 -11.445 -16.703 1 97.31 256 LYS B C 1
ATOM 6852 O O . LYS B 1 256 ? -20.719 -11.117 -15.82 1 97.31 256 LYS B O 1
ATOM 6857 N N . LYS B 1 257 ? -19.859 -12.672 -17.188 1 96.69 257 LYS B N 1
ATOM 6858 C CA . LYS B 1 257 ? -20.656 -13.758 -16.641 1 96.69 257 LYS B CA 1
ATOM 6859 C C . LYS B 1 257 ? -20.453 -13.875 -15.125 1 96.69 257 LYS B C 1
ATOM 6861 O O . LYS B 1 257 ? -21.406 -13.953 -14.367 1 96.69 257 LYS B O 1
ATOM 6866 N N . GLU B 1 258 ? -19.234 -13.875 -14.719 1 97.12 258 GLU B N 1
ATOM 6867 C CA . GLU B 1 258 ? -18.859 -14.094 -13.32 1 97.12 258 GLU B CA 1
ATOM 6868 C C . GLU B 1 258 ? -19.281 -12.922 -12.445 1 97.12 258 GLU B C 1
ATOM 6870 O O . GLU B 1 258 ? -19.641 -13.102 -11.281 1 97.12 258 GLU B O 1
ATOM 6875 N N . ILE B 1 259 ? -19.281 -11.664 -12.984 1 98.38 259 ILE B N 1
ATOM 6876 C CA . ILE B 1 259 ? -19.828 -10.516 -12.273 1 98.38 259 ILE B CA 1
ATOM 6877 C C . ILE B 1 259 ? -21.328 -10.719 -12.047 1 98.38 259 ILE B C 1
ATOM 6879 O O . ILE B 1 259 ? -21.812 -10.539 -10.93 1 98.38 259 ILE B O 1
ATOM 6883 N N . TYR B 1 260 ? -22.031 -11.164 -13.031 1 97.25 260 TYR B N 1
ATOM 6884 C CA . TYR B 1 260 ? -23.484 -11.289 -12.969 1 97.25 260 TYR B CA 1
ATOM 6885 C C . TYR B 1 260 ? -23.891 -12.555 -12.219 1 97.25 260 TYR B C 1
ATOM 6887 O O . TYR B 1 260 ? -25.047 -12.703 -11.812 1 97.25 260 TYR B O 1
ATOM 6895 N N . GLU B 1 261 ? -22.969 -13.469 -11.969 1 97.06 261 GLU B N 1
ATOM 6896 C CA . GLU B 1 261 ? -23.219 -14.672 -11.188 1 97.06 261 GLU B CA 1
ATOM 6897 C C . GLU B 1 261 ? -23.094 -14.406 -9.695 1 97.06 261 GLU B C 1
ATOM 6899 O O . GLU B 1 261 ? -23.438 -15.258 -8.875 1 97.06 261 GLU B O 1
ATOM 6904 N N . GLN B 1 262 ? -22.672 -13.242 -9.312 1 98.31 262 GLN B N 1
ATOM 6905 C CA . GLN B 1 262 ? -22.312 -12.953 -7.926 1 98.31 262 GLN B CA 1
ATOM 6906 C C . GLN B 1 262 ? -23.516 -13.109 -6.996 1 98.31 262 GLN B C 1
ATOM 6908 O O . GLN B 1 262 ? -23.375 -13.617 -5.883 1 98.31 262 GLN B O 1
ATOM 6913 N N . PRO B 1 263 ? -24.812 -12.648 -7.371 1 97.94 263 PRO B N 1
ATOM 6914 C CA . PRO B 1 263 ? -25.938 -12.93 -6.473 1 97.94 263 PRO B CA 1
ATOM 6915 C C . PRO B 1 263 ? -26.078 -14.414 -6.152 1 97.94 263 PRO B C 1
ATOM 6917 O O . PRO B 1 263 ? -26.266 -14.781 -4.988 1 97.94 263 PRO B O 1
ATOM 6920 N N . TYR B 1 264 ? -25.906 -15.227 -7.102 1 96.44 264 TYR B N 1
ATOM 6921 C CA . TYR B 1 264 ? -26.016 -16.672 -6.926 1 96.44 264 TYR B CA 1
ATOM 6922 C C . TYR B 1 264 ? -24.828 -17.234 -6.156 1 96.44 264 TYR B C 1
ATOM 6924 O O . TYR B 1 264 ? -25 -18.094 -5.289 1 96.44 264 TYR B O 1
ATOM 6932 N N . ALA B 1 265 ? -23.594 -16.812 -6.52 1 97.31 265 ALA B N 1
ATOM 6933 C CA . ALA B 1 265 ? -22.391 -17.25 -5.82 1 97.31 265 ALA B CA 1
ATOM 6934 C C . ALA B 1 265 ? -22.469 -16.938 -4.332 1 97.31 265 ALA B C 1
ATOM 6936 O O . ALA B 1 265 ? -22.078 -17.75 -3.49 1 97.31 265 ALA B O 1
ATOM 6937 N N . ILE B 1 266 ? -22.953 -15.727 -3.992 1 98.31 266 ILE B N 1
ATOM 6938 C CA . ILE B 1 266 ? -23.094 -15.312 -2.602 1 98.31 266 ILE B CA 1
ATOM 6939 C C . ILE B 1 266 ? -24.141 -16.188 -1.909 1 98.31 266 ILE B C 1
ATOM 6941 O O . ILE B 1 266 ? -23.953 -16.594 -0.762 1 98.31 266 ILE B O 1
ATOM 6945 N N . LYS B 1 267 ? -25.25 -16.406 -2.6 1 96.81 267 LYS B N 1
ATOM 6946 C CA . LYS B 1 267 ? -26.266 -17.297 -2.061 1 96.81 267 LYS B CA 1
ATOM 6947 C C . LYS B 1 267 ? -25.672 -18.672 -1.735 1 96.81 267 LYS B C 1
ATOM 6949 O O . LYS B 1 267 ? -25.969 -19.234 -0.686 1 96.81 267 LYS B O 1
ATOM 6954 N N . ASN B 1 268 ? -24.844 -19.188 -2.584 1 95.88 268 ASN B N 1
ATOM 6955 C CA . ASN B 1 268 ? -24.172 -20.453 -2.359 1 95.88 268 ASN B CA 1
ATOM 6956 C C . ASN B 1 268 ? -23.234 -20.406 -1.155 1 95.88 268 ASN B C 1
ATOM 6958 O O . ASN B 1 268 ? -23.125 -21.375 -0.404 1 95.88 268 ASN B O 1
ATOM 6962 N N . ALA B 1 269 ? -22.547 -19.328 -1.01 1 97.19 269 ALA B N 1
ATOM 6963 C CA . ALA B 1 269 ? -21.594 -19.156 0.084 1 97.19 269 ALA B CA 1
ATOM 6964 C C . ALA B 1 269 ? -22.297 -19.188 1.437 1 97.19 269 ALA B C 1
ATOM 6966 O O . ALA B 1 269 ? -21.734 -19.656 2.426 1 97.19 269 ALA B O 1
ATOM 6967 N N . ILE B 1 270 ? -23.547 -18.641 1.502 1 97.19 270 ILE B N 1
ATOM 6968 C CA . ILE B 1 270 ? -24.234 -18.547 2.781 1 97.19 270 ILE B CA 1
ATOM 6969 C C . ILE B 1 270 ? -25.109 -19.766 2.99 1 97.19 270 ILE B C 1
ATOM 6971 O O . ILE B 1 270 ? -25.547 -20.047 4.109 1 97.19 270 ILE B O 1
ATOM 6975 N N . ARG B 1 271 ? -25.297 -20.484 1.914 1 93.88 271 ARG B N 1
ATOM 6976 C CA . ARG B 1 271 ? -26.188 -21.641 1.958 1 93.88 271 ARG B CA 1
ATOM 6977 C C . ARG B 1 271 ? -25.75 -22.625 3.035 1 93.88 271 ARG B C 1
ATOM 6979 O O . ARG B 1 271 ? -24.562 -22.969 3.131 1 93.88 271 ARG B O 1
ATOM 6986 N N . ASN B 1 272 ? -26.656 -23.078 3.9 1 92.62 272 ASN B N 1
ATOM 6987 C CA . ASN B 1 272 ? -26.484 -24.047 4.977 1 92.62 272 ASN B CA 1
ATOM 6988 C C . ASN B 1 272 ? -25.562 -23.516 6.07 1 92.62 272 ASN B C 1
ATOM 6990 O O . ASN B 1 272 ? -25.078 -24.281 6.902 1 92.62 272 ASN B O 1
ATOM 6994 N N . ARG B 1 273 ? -25.281 -22.203 6.035 1 97.44 273 ARG B N 1
ATOM 6995 C CA . ARG B 1 273 ? -24.406 -21.625 7.047 1 97.44 273 ARG B CA 1
ATOM 6996 C C . ARG B 1 273 ? -25.156 -20.625 7.922 1 97.44 273 ARG B C 1
ATOM 6998 O O . ARG B 1 273 ? -24.641 -20.156 8.938 1 97.44 273 ARG B O 1
ATOM 7005 N N . ILE B 1 274 ? -26.312 -20.266 7.48 1 96.31 274 ILE B N 1
ATOM 7006 C CA . ILE B 1 274 ? -27.188 -19.422 8.289 1 96.31 274 ILE B CA 1
ATOM 7007 C C . ILE B 1 274 ? -28.484 -20.156 8.602 1 96.31 274 ILE B C 1
ATOM 7009 O O . ILE B 1 274 ? -29.234 -20.531 7.695 1 96.31 274 ILE B O 1
ATOM 7013 N N . THR B 1 275 ? -28.75 -20.344 9.859 1 92.44 275 THR B N 1
ATOM 7014 C CA . THR B 1 275 ? -29.922 -21.094 10.297 1 92.44 275 THR B CA 1
ATOM 7015 C C . THR B 1 275 ? -31.172 -20.203 10.297 1 92.44 275 THR B C 1
ATOM 7017 O O . THR B 1 275 ? -31.078 -18.984 10.125 1 92.44 275 THR B O 1
ATOM 7020 N N . LYS B 1 276 ? -32.281 -20.844 10.609 1 89.38 276 LYS B N 1
ATOM 7021 C CA . LYS B 1 276 ? -33.562 -20.125 10.656 1 89.38 276 LYS B CA 1
ATOM 7022 C C . LYS B 1 276 ? -33.594 -19.125 11.805 1 89.38 276 LYS B C 1
ATOM 7024 O O . LYS B 1 276 ? -34.25 -18.078 11.719 1 89.38 276 LYS B O 1
ATOM 7029 N N . ASN B 1 277 ? -32.844 -19.422 12.844 1 90.44 277 ASN B N 1
ATOM 7030 C CA . ASN B 1 277 ? -32.781 -18.547 14.008 1 90.44 277 ASN B CA 1
ATOM 7031 C C . ASN B 1 277 ? -31.641 -17.531 13.891 1 90.44 277 ASN B C 1
ATOM 7033 O O . ASN B 1 277 ? -31.172 -17.016 14.906 1 90.44 277 ASN B O 1
ATOM 7037 N N . GLU B 1 278 ? -31.094 -17.375 12.672 1 92.19 278 GLU B N 1
ATOM 7038 C CA . GLU B 1 278 ? -30.094 -16.359 12.367 1 92.19 278 GLU B CA 1
ATOM 7039 C C . GLU B 1 278 ? -28.781 -16.641 13.094 1 92.19 278 GLU B C 1
ATOM 7041 O O . GLU B 1 278 ? -28.188 -15.727 13.664 1 92.19 278 GLU B O 1
ATOM 7046 N N . LYS B 1 279 ? -28.516 -17.859 13.195 1 94.69 279 LYS B N 1
ATOM 7047 C CA . LYS B 1 279 ? -27.219 -18.281 13.695 1 94.69 279 LYS B CA 1
ATOM 7048 C C . LYS B 1 279 ? -26.297 -18.703 12.547 1 94.69 279 LYS B C 1
ATOM 7050 O O . LYS B 1 279 ? -26.766 -19.219 11.531 1 94.69 279 LYS B O 1
ATOM 7055 N N . ILE B 1 280 ? -25.031 -18.453 12.75 1 96.94 280 ILE B N 1
ATOM 7056 C CA . ILE B 1 280 ? -24.047 -18.828 11.742 1 96.94 280 ILE B CA 1
ATOM 7057 C C . ILE B 1 280 ? -23.375 -20.125 12.133 1 96.94 280 ILE B C 1
ATOM 7059 O O . ILE B 1 280 ? -22.906 -20.281 13.266 1 96.94 280 ILE B O 1
ATOM 7063 N N . GLN B 1 281 ? -23.391 -21.047 11.227 1 94.88 281 GLN B N 1
ATOM 7064 C CA . GLN B 1 281 ? -22.766 -22.344 11.469 1 94.88 281 GLN B CA 1
ATOM 7065 C C . GLN B 1 281 ? -21.938 -22.797 10.266 1 94.88 281 GLN B C 1
ATOM 7067 O O . GLN B 1 281 ? -22.344 -22.594 9.117 1 94.88 281 GLN B O 1
ATOM 7072 N N . PHE B 1 282 ? -20.75 -23.281 10.531 1 94.94 282 PHE B N 1
ATOM 7073 C CA . PHE B 1 282 ? -19.891 -23.875 9.516 1 94.94 282 PHE B CA 1
ATOM 7074 C C . PHE B 1 282 ? -19.734 -25.375 9.742 1 94.94 282 PHE B C 1
ATOM 7076 O O . PHE B 1 282 ? -19.156 -25.797 10.742 1 94.94 282 PHE B O 1
ATOM 7083 N N . SER B 1 283 ? -20.25 -26.125 8.82 1 92.31 283 SER B N 1
ATOM 7084 C CA . SER B 1 283 ? -20.109 -27.562 8.938 1 92.31 283 SER B CA 1
ATOM 7085 C C . SER B 1 283 ? -18.656 -28 8.867 1 92.31 283 SER B C 1
ATOM 7087 O O . SER B 1 283 ? -18.281 -29.062 9.383 1 92.31 283 SER B O 1
ATOM 7089 N N . GLU B 1 284 ? -17.797 -27.172 8.219 1 91.31 284 GLU B N 1
ATOM 7090 C CA . GLU B 1 284 ? -16.375 -27.469 8.062 1 91.31 284 GLU B CA 1
ATOM 7091 C C . GLU B 1 284 ? -15.633 -27.344 9.391 1 91.31 284 GLU B C 1
ATOM 7093 O O . GLU B 1 284 ? -14.508 -27.828 9.531 1 91.31 284 GLU B O 1
ATOM 7098 N N . LEU B 1 285 ? -16.219 -26.641 10.352 1 92.62 285 LEU B N 1
ATOM 7099 C CA . LEU B 1 285 ? -15.562 -26.391 11.633 1 92.62 285 LEU B CA 1
ATOM 7100 C C . LEU B 1 285 ? -16.125 -27.297 12.719 1 92.62 285 LEU B C 1
ATOM 7102 O O . LEU B 1 285 ? -17.234 -27.062 13.219 1 92.62 285 LEU B O 1
ATOM 7106 N N . ASN B 1 286 ? -15.375 -28.203 13.188 1 90.62 286 ASN B N 1
ATOM 7107 C CA . ASN B 1 286 ? -15.797 -29.125 14.227 1 90.62 286 ASN B CA 1
ATOM 7108 C C . ASN B 1 286 ? -15.562 -28.547 15.617 1 90.62 286 ASN B C 1
ATOM 7110 O O . ASN B 1 286 ? -15.25 -27.359 15.758 1 90.62 286 ASN B O 1
ATOM 7114 N N . ASN B 1 287 ? -15.711 -29.406 16.594 1 89.81 287 ASN B N 1
ATOM 7115 C CA . ASN B 1 287 ? -15.578 -28.953 17.969 1 89.81 287 ASN B CA 1
ATOM 7116 C C . ASN B 1 287 ? -14.148 -28.516 18.297 1 89.81 287 ASN B C 1
ATOM 7118 O O . ASN B 1 287 ? -13.93 -27.594 19.078 1 89.81 287 ASN B O 1
ATOM 7122 N N . ASN B 1 288 ? -13.281 -29.156 17.656 1 90.94 288 ASN B N 1
ATOM 7123 C CA . ASN B 1 288 ? -11.883 -28.797 17.844 1 90.94 288 ASN B CA 1
ATOM 7124 C C . ASN B 1 288 ? -11.586 -27.406 17.297 1 90.94 288 ASN B C 1
ATOM 7126 O O . ASN B 1 288 ? -10.828 -26.641 17.891 1 90.94 288 ASN B O 1
ATOM 7130 N N . ALA B 1 289 ? -12.172 -27.219 16.172 1 92.5 289 ALA B N 1
ATOM 7131 C CA . ALA B 1 289 ? -12.016 -25.891 15.57 1 92.5 289 ALA B CA 1
ATOM 7132 C C . ALA B 1 289 ? -12.617 -24.812 16.453 1 92.5 289 ALA B C 1
ATOM 7134 O O . ALA B 1 289 ? -12.008 -23.75 16.656 1 92.5 289 ALA B O 1
ATOM 7135 N N . HIS B 1 290 ? -13.758 -25.094 17.031 1 93.56 290 HIS B N 1
ATOM 7136 C CA . HIS B 1 290 ? -14.414 -24.125 17.906 1 93.56 290 HIS B CA 1
ATOM 7137 C C . HIS B 1 290 ? -13.586 -23.859 19.156 1 93.56 290 HIS B C 1
ATOM 7139 O O . HIS B 1 290 ? -13.484 -22.719 19.625 1 93.56 290 HIS B O 1
ATOM 7145 N N . ALA B 1 291 ? -13.039 -24.906 19.672 1 93.94 291 ALA B N 1
ATOM 7146 C CA . ALA B 1 291 ? -12.18 -24.781 20.844 1 93.94 291 ALA B CA 1
ATOM 7147 C C . ALA B 1 291 ? -10.977 -23.906 20.547 1 93.94 291 ALA B C 1
ATOM 7149 O O . ALA B 1 291 ? -10.562 -23.094 21.391 1 93.94 291 ALA B O 1
ATOM 7150 N N . LEU B 1 292 ? -10.445 -24.094 19.406 1 94.25 292 LEU B N 1
ATOM 7151 C CA . LEU B 1 292 ? -9.312 -23.281 18.984 1 94.25 292 LEU B CA 1
ATOM 7152 C C . LEU B 1 292 ? -9.711 -21.828 18.812 1 94.25 292 LEU B C 1
ATOM 7154 O O . LEU B 1 292 ? -9 -20.922 19.25 1 94.25 292 LEU B O 1
ATOM 7158 N N . LEU B 1 293 ? -10.844 -21.578 18.141 1 94.19 293 LEU B N 1
ATOM 7159 C CA . LEU B 1 293 ? -11.336 -20.234 17.875 1 94.19 293 LEU B CA 1
ATOM 7160 C C . LEU B 1 293 ? -11.586 -19.469 19.172 1 94.19 293 LEU B C 1
ATOM 7162 O O . LEU B 1 293 ? -11.422 -18.25 19.219 1 94.19 293 LEU B O 1
ATOM 7166 N N . LEU B 1 294 ? -11.914 -20.188 20.188 1 94.94 294 LEU B N 1
ATOM 7167 C CA . LEU B 1 294 ? -12.164 -19.594 21.484 1 94.94 294 LEU B CA 1
ATOM 7168 C C . LEU B 1 294 ? -10.875 -19.016 22.078 1 94.94 294 LEU B C 1
ATOM 7170 O O . LEU B 1 294 ? -10.914 -18.047 22.828 1 94.94 294 LEU B O 1
ATOM 7174 N N . LYS B 1 295 ? -9.844 -19.578 21.703 1 95.88 295 LYS B N 1
ATOM 7175 C CA . LYS B 1 295 ? -8.562 -19.234 22.312 1 95.88 295 LYS B CA 1
ATOM 7176 C C . LYS B 1 295 ? -7.863 -18.125 21.547 1 95.88 295 LYS B C 1
ATOM 7178 O O . LYS B 1 295 ? -6.93 -17.5 22.047 1 95.88 295 LYS B O 1
ATOM 7183 N N . ILE B 1 296 ? -8.336 -17.781 20.406 1 96.5 296 ILE B N 1
ATOM 7184 C CA . ILE B 1 296 ? -7.609 -16.875 19.516 1 96.5 296 ILE B CA 1
ATOM 7185 C C . ILE B 1 296 ? -7.629 -15.461 20.078 1 96.5 296 ILE B C 1
ATOM 7187 O O . ILE B 1 296 ? -8.68 -14.969 20.5 1 96.5 296 ILE B O 1
ATOM 7191 N N . GLU B 1 297 ? -6.473 -14.844 20.078 1 95.75 297 GLU B N 1
ATOM 7192 C CA . GLU B 1 297 ? -6.348 -13.438 20.469 1 95.75 297 GLU B CA 1
ATOM 7193 C C . GLU B 1 297 ? -5.84 -12.586 19.312 1 95.75 297 GLU B C 1
ATOM 7195 O O . GLU B 1 297 ? -6.031 -11.367 19.297 1 95.75 297 GLU B O 1
ATOM 7200 N N . HIS B 1 298 ? -5.188 -13.297 18.406 1 95.94 298 HIS B N 1
ATOM 7201 C CA . HIS B 1 298 ? -4.609 -12.609 17.25 1 95.94 298 HIS B CA 1
ATOM 7202 C C . HIS B 1 298 ? -4.797 -13.422 15.977 1 95.94 298 HIS B C 1
ATOM 7204 O O . HIS B 1 298 ? -4.797 -14.656 16.016 1 95.94 298 HIS B O 1
ATOM 7210 N N . ILE B 1 299 ? -4.988 -12.703 14.875 1 97.69 299 ILE B N 1
ATOM 7211 C CA . ILE B 1 299 ? -5.086 -13.352 13.57 1 97.69 299 ILE B CA 1
ATOM 7212 C C . ILE B 1 299 ? -4.055 -12.75 12.617 1 97.69 299 ILE B C 1
ATOM 7214 O O . ILE B 1 299 ? -3.955 -11.531 12.492 1 97.69 299 ILE B O 1
ATOM 7218 N N . ASP B 1 300 ? -3.242 -13.523 12 1 97.62 300 ASP B N 1
ATOM 7219 C CA . ASP B 1 300 ? -2.383 -13.133 10.891 1 97.62 300 ASP B CA 1
ATOM 7220 C C . ASP B 1 300 ? -2.961 -13.594 9.555 1 97.62 300 ASP B C 1
ATOM 7222 O O . ASP B 1 300 ? -3.018 -14.797 9.289 1 97.62 300 ASP B O 1
ATOM 7226 N N . ILE B 1 301 ? -3.355 -12.656 8.773 1 98.5 301 ILE B N 1
ATOM 7227 C CA . ILE B 1 301 ? -3.896 -12.977 7.461 1 98.5 301 ILE B CA 1
ATOM 7228 C C . ILE B 1 301 ? -2.789 -12.898 6.414 1 98.5 301 ILE B C 1
ATOM 7230 O O . ILE B 1 301 ? -2.129 -11.859 6.281 1 98.5 301 ILE B O 1
ATOM 7234 N N . ILE B 1 302 ? -2.58 -13.922 5.66 1 98 302 ILE B N 1
ATOM 7235 C CA . ILE B 1 302 ? -1.591 -13.984 4.59 1 98 302 ILE B CA 1
ATOM 7236 C C . ILE B 1 302 ? -2.293 -14.211 3.25 1 98 302 ILE B C 1
ATOM 7238 O O . ILE B 1 302 ? -3.076 -15.148 3.102 1 98 302 ILE B O 1
ATOM 7242 N N . ALA B 1 303 ? -2.051 -13.359 2.318 1 97.38 303 ALA B N 1
ATOM 7243 C CA . ALA B 1 303 ? -2.723 -13.43 1.023 1 97.38 303 ALA B CA 1
ATOM 7244 C C . ALA B 1 303 ? -1.971 -12.625 -0.03 1 97.38 303 ALA B C 1
ATOM 7246 O O . ALA B 1 303 ? -0.962 -11.984 0.274 1 97.38 303 ALA B O 1
ATOM 7247 N N . CYS B 1 304 ? -2.428 -12.68 -1.292 1 95.38 304 CYS B N 1
ATOM 7248 C CA . CYS B 1 304 ? -1.881 -11.922 -2.408 1 95.38 304 CYS B CA 1
ATOM 7249 C C . CYS B 1 304 ? -2.994 -11.266 -3.217 1 95.38 304 CYS B C 1
ATOM 7251 O O . CYS B 1 304 ? -4.133 -11.734 -3.211 1 95.38 304 CYS B O 1
ATOM 7253 N N . GLY B 1 305 ? -2.703 -10.172 -3.863 1 95.19 305 GLY B N 1
ATOM 7254 C CA . GLY B 1 305 ? -3.584 -9.539 -4.832 1 95.19 305 GLY B CA 1
ATOM 7255 C C . GLY B 1 305 ? -4.969 -9.25 -4.281 1 95.19 305 GLY B C 1
ATOM 7256 O O . GLY B 1 305 ? -5.102 -8.609 -3.234 1 95.19 305 GLY B O 1
ATOM 7257 N N . THR B 1 306 ? -5.969 -9.797 -5.004 1 97.12 306 THR B N 1
ATOM 7258 C CA . THR B 1 306 ? -7.375 -9.594 -4.668 1 97.12 306 THR B CA 1
ATOM 7259 C C . THR B 1 306 ? -7.688 -10.172 -3.289 1 97.12 306 THR B C 1
ATOM 7261 O O . THR B 1 306 ? -8.422 -9.562 -2.508 1 97.12 306 THR B O 1
ATOM 7264 N N . SER B 1 307 ? -7.137 -11.32 -2.979 1 97.94 307 SER B N 1
ATOM 7265 C CA . SER B 1 307 ? -7.355 -11.93 -1.672 1 97.94 307 SER B CA 1
ATOM 7266 C C . SER B 1 307 ? -6.742 -11.094 -0.557 1 97.94 307 SER B C 1
ATOM 7268 O O . SER B 1 307 ? -7.273 -11.039 0.553 1 97.94 307 SER B O 1
ATOM 7270 N N . TYR B 1 308 ? -5.582 -10.477 -0.852 1 98.06 308 TYR B N 1
ATOM 7271 C CA . TYR B 1 308 ? -4.973 -9.562 0.108 1 98.06 308 TYR B CA 1
ATOM 7272 C C . TYR B 1 308 ? -5.918 -8.414 0.436 1 98.06 308 TYR B C 1
ATOM 7274 O O . TYR B 1 308 ? -6.062 -8.039 1.601 1 98.06 308 TYR B O 1
ATOM 7282 N N . ASN B 1 309 ? -6.543 -7.852 -0.565 1 98.62 309 ASN B N 1
ATOM 7283 C CA . ASN B 1 309 ? -7.5 -6.773 -0.354 1 98.62 309 ASN B CA 1
ATOM 7284 C C . ASN B 1 309 ? -8.688 -7.23 0.488 1 98.62 309 ASN B C 1
ATOM 7286 O O . ASN B 1 309 ? -9.219 -6.465 1.294 1 98.62 309 ASN B O 1
ATOM 7290 N N . ALA B 1 310 ? -9.102 -8.469 0.301 1 98.75 310 ALA B N 1
ATOM 7291 C CA . ALA B 1 310 ? -10.156 -9.031 1.142 1 98.75 310 ALA B CA 1
ATOM 7292 C C . ALA B 1 310 ? -9.703 -9.117 2.598 1 98.75 310 ALA B C 1
ATOM 7294 O O . ALA B 1 310 ? -10.484 -8.852 3.512 1 98.75 310 ALA B O 1
ATOM 7295 N N . GLY B 1 311 ? -8.484 -9.57 2.754 1 98.62 311 GLY B N 1
ATOM 7296 C CA . GLY B 1 311 ? -7.914 -9.602 4.094 1 98.62 311 GLY B CA 1
ATOM 7297 C C . GLY B 1 311 ? -7.879 -8.242 4.758 1 98.62 311 GLY B C 1
ATOM 7298 O O . GLY B 1 311 ? -8.188 -8.117 5.945 1 98.62 311 GLY B O 1
ATOM 7299 N N . MET B 1 312 ? -7.566 -7.23 3.977 1 98.31 312 MET B N 1
ATOM 7300 C CA . MET B 1 312 ? -7.504 -5.875 4.508 1 98.31 312 MET B CA 1
ATOM 7301 C C . MET B 1 312 ? -8.875 -5.414 4.996 1 98.31 312 MET B C 1
ATOM 7303 O O . MET B 1 312 ? -8.977 -4.754 6.031 1 98.31 312 MET B O 1
ATOM 7307 N N . VAL B 1 313 ? -9.914 -5.742 4.293 1 98.25 313 VAL B N 1
ATOM 7308 C CA . VAL B 1 313 ? -11.266 -5.414 4.723 1 98.25 313 VAL B CA 1
ATOM 7309 C C . VAL B 1 313 ? -11.586 -6.137 6.031 1 98.25 313 VAL B C 1
ATOM 7311 O O . VAL B 1 313 ? -12.094 -5.527 6.973 1 98.25 313 VAL B O 1
ATOM 7314 N N . SER B 1 314 ? -11.25 -7.395 6.086 1 98.19 314 SER B N 1
ATOM 7315 C CA . SER B 1 314 ? -11.656 -8.242 7.199 1 98.19 314 SER B CA 1
ATOM 7316 C C . SER B 1 314 ? -10.938 -7.848 8.484 1 98.19 314 SER B C 1
ATOM 7318 O O . SER B 1 314 ? -11.43 -8.117 9.586 1 98.19 314 SER B O 1
ATOM 7320 N N . LYS B 1 315 ? -9.719 -7.27 8.32 1 97.38 315 LYS B N 1
ATOM 7321 C CA . LYS B 1 315 ? -9.047 -6.73 9.5 1 97.38 315 LYS B CA 1
ATOM 7322 C C . LYS B 1 315 ? -9.969 -5.812 10.297 1 97.38 315 LYS B C 1
ATOM 7324 O O . LYS B 1 315 ? -10.023 -5.898 11.523 1 97.38 315 LYS B O 1
ATOM 732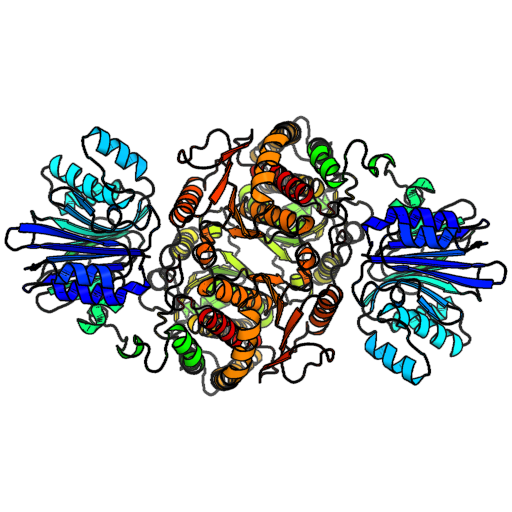9 N N . TYR B 1 316 ? -10.695 -4.926 9.609 1 96.19 316 TYR B N 1
ATOM 7330 C CA . TYR B 1 316 ? -11.625 -4.012 10.266 1 96.19 316 TYR B CA 1
ATOM 7331 C C . TYR B 1 316 ? -12.758 -4.781 10.938 1 96.19 316 TYR B C 1
ATOM 7333 O O . TYR B 1 316 ? -13.188 -4.434 12.047 1 96.19 316 TYR B O 1
ATOM 7341 N N . TRP B 1 317 ? -13.242 -5.844 10.344 1 97.12 317 TRP B N 1
ATOM 7342 C CA . TRP B 1 317 ? -14.328 -6.641 10.898 1 97.12 317 TRP B CA 1
ATOM 7343 C C . TRP B 1 317 ? -13.859 -7.414 12.125 1 97.12 317 TRP B C 1
ATOM 7345 O O . TRP B 1 317 ? -14.539 -7.434 13.156 1 97.12 317 TRP B O 1
ATOM 7355 N N . PHE B 1 318 ? -12.695 -8.055 12.055 1 97.44 318 PHE B N 1
ATOM 7356 C CA . PHE B 1 318 ? -12.188 -8.852 13.164 1 97.44 318 PHE B CA 1
ATOM 7357 C C . PHE B 1 318 ? -11.953 -7.977 14.391 1 97.44 318 PHE B C 1
ATOM 7359 O O . PHE B 1 318 ? -12.266 -8.375 15.516 1 97.44 318 PHE B O 1
ATOM 7366 N N . GLU B 1 319 ? -11.43 -6.789 14.18 1 95.62 319 GLU B N 1
ATOM 7367 C CA . GLU B 1 319 ? -11.102 -5.941 15.32 1 95.62 319 GLU B CA 1
ATOM 7368 C C . GLU B 1 319 ? -12.352 -5.266 15.883 1 95.62 319 GLU B C 1
ATOM 7370 O O . GLU B 1 319 ? -12.508 -5.152 17.094 1 95.62 319 GLU B O 1
ATOM 7375 N N . SER B 1 320 ? -13.273 -4.832 15 1 94.62 320 SER B N 1
ATOM 7376 C CA . SER B 1 320 ? -14.445 -4.086 15.461 1 94.62 320 SER B CA 1
ATOM 7377 C C . SER B 1 320 ? -15.523 -5.016 16 1 94.62 320 SER B C 1
ATOM 7379 O O . SER B 1 320 ? -16.203 -4.688 16.969 1 94.62 320 SER B O 1
ATOM 7381 N N . LEU B 1 321 ? -15.664 -6.188 15.398 1 95.25 321 LEU B N 1
ATOM 7382 C CA . LEU B 1 321 ? -16.75 -7.082 15.773 1 95.25 321 LEU B CA 1
ATOM 7383 C C . LEU B 1 321 ? -16.281 -8.133 16.766 1 95.25 321 LEU B C 1
ATOM 7385 O O . LEU B 1 321 ? -16.938 -8.375 17.781 1 95.25 321 LEU B O 1
ATOM 7389 N N . SER B 1 322 ? -15.109 -8.75 16.5 1 95.19 322 SER B N 1
ATOM 7390 C CA . SER B 1 322 ? -14.656 -9.883 17.297 1 95.19 322 SER B CA 1
ATOM 7391 C C . SER B 1 322 ? -13.688 -9.438 18.391 1 95.19 322 SER B C 1
ATOM 7393 O O . SER B 1 322 ? -13.391 -10.203 19.297 1 95.19 322 SER B O 1
ATOM 7395 N N . LYS B 1 323 ? -13.227 -8.227 18.266 1 94.19 323 LYS B N 1
ATOM 7396 C CA . LYS B 1 323 ? -12.25 -7.703 19.203 1 94.19 323 LYS B CA 1
ATOM 7397 C C . LYS B 1 323 ? -10.984 -8.555 19.234 1 94.19 323 LYS B C 1
ATOM 7399 O O . LYS B 1 323 ? -10.477 -8.906 20.297 1 94.19 323 LYS B O 1
ATOM 7404 N N . ILE B 1 324 ? -10.609 -8.992 18.094 1 95.62 324 ILE B N 1
ATOM 7405 C CA . ILE B 1 324 ? -9.375 -9.742 17.891 1 95.62 324 ILE B CA 1
ATOM 7406 C C . ILE B 1 324 ? -8.391 -8.906 17.062 1 95.62 324 ILE B C 1
ATOM 7408 O O . ILE B 1 324 ? -8.766 -8.328 16.047 1 95.62 324 ILE B O 1
ATOM 7412 N N . SER B 1 325 ? -7.164 -8.797 17.594 1 95.31 325 SER B N 1
ATOM 7413 C CA . SER B 1 325 ? -6.16 -8.086 16.812 1 95.31 325 SER B CA 1
ATOM 7414 C C . SER B 1 325 ? -5.852 -8.82 15.508 1 95.31 325 SER B C 1
ATOM 7416 O O . SER B 1 325 ? -5.809 -10.055 15.477 1 95.31 325 SER B O 1
ATOM 7418 N N . CYS B 1 326 ? -5.691 -8.07 14.445 1 96.31 326 CYS B N 1
ATOM 7419 C CA . CYS B 1 326 ? -5.547 -8.68 13.133 1 96.31 326 CYS B CA 1
ATOM 7420 C C . CYS B 1 326 ? -4.457 -7.984 12.32 1 96.31 326 CYS B C 1
ATOM 7422 O O . CYS B 1 326 ? -4.414 -6.754 12.266 1 96.31 326 CYS B O 1
ATOM 7424 N N . ASN B 1 327 ? -3.586 -8.727 11.773 1 95.81 327 ASN B N 1
ATOM 7425 C CA . ASN B 1 327 ? -2.562 -8.25 10.844 1 95.81 327 ASN B CA 1
ATOM 7426 C C . ASN B 1 327 ? -2.701 -8.891 9.469 1 95.81 327 ASN B C 1
ATOM 7428 O O . ASN B 1 327 ? -3.039 -10.07 9.367 1 95.81 327 ASN B O 1
ATOM 7432 N N . VAL B 1 328 ? -2.488 -8.117 8.453 1 97.5 328 VAL B N 1
ATOM 7433 C CA . VAL B 1 328 ? -2.562 -8.617 7.082 1 97.5 328 VAL B CA 1
ATOM 7434 C C . VAL B 1 328 ? -1.218 -8.414 6.387 1 97.5 328 VAL B C 1
ATOM 7436 O O . VAL B 1 328 ? -0.645 -7.324 6.43 1 97.5 328 VAL B O 1
ATOM 7439 N N . GLU B 1 329 ? -0.698 -9.43 5.734 1 96.62 329 GLU B N 1
ATOM 7440 C CA . GLU B 1 329 ? 0.599 -9.328 5.07 1 96.62 329 GLU B CA 1
ATOM 7441 C C . GLU B 1 329 ? 0.572 -10 3.701 1 96.62 329 GLU B C 1
ATOM 7443 O O . GLU B 1 329 ? -0.158 -10.977 3.494 1 96.62 329 GLU B O 1
ATOM 7448 N N . ILE B 1 330 ? 1.382 -9.469 2.824 1 96 330 ILE B N 1
ATOM 7449 C CA . ILE B 1 330 ? 1.596 -10.078 1.514 1 96 330 ILE B CA 1
ATOM 7450 C C . ILE B 1 330 ? 2.406 -11.359 1.663 1 96 330 ILE B C 1
ATOM 7452 O O . ILE B 1 330 ? 3.473 -11.359 2.283 1 96 330 ILE B O 1
ATOM 7456 N N . ALA B 1 331 ? 1.94 -12.391 1.02 1 95.75 331 ALA B N 1
ATOM 7457 C CA . ALA B 1 331 ? 2.537 -13.711 1.195 1 95.75 331 ALA B CA 1
ATOM 7458 C C . ALA B 1 331 ? 4 -13.711 0.76 1 95.75 331 ALA B C 1
ATOM 7460 O O . ALA B 1 331 ? 4.848 -14.32 1.421 1 95.75 331 ALA B O 1
ATOM 7461 N N . SER B 1 332 ? 4.312 -13.023 -0.349 1 92.06 332 SER B N 1
ATOM 7462 C CA . SER B 1 332 ? 5.672 -13.031 -0.881 1 92.06 332 SER B CA 1
ATOM 7463 C C . SER B 1 332 ? 6.641 -12.336 0.07 1 92.06 332 SER B C 1
ATOM 7465 O O . SER B 1 332 ? 7.828 -12.672 0.11 1 92.06 332 SER B O 1
ATOM 7467 N N . GLU B 1 333 ? 6.18 -11.367 0.844 1 94.06 333 GLU B N 1
ATOM 7468 C CA . GLU B 1 333 ? 7.008 -10.688 1.837 1 94.06 333 GLU B CA 1
ATOM 7469 C C . GLU B 1 333 ? 7.102 -11.5 3.127 1 94.06 333 GLU B C 1
ATOM 7471 O O . GLU B 1 333 ? 8.164 -11.562 3.75 1 94.06 333 GLU B O 1
ATOM 7476 N N . PHE B 1 334 ? 6.105 -12.188 3.498 1 93.38 334 PHE B N 1
ATOM 7477 C CA . PHE B 1 334 ? 6.02 -12.953 4.734 1 93.38 334 PHE B CA 1
ATOM 7478 C C . PHE B 1 334 ? 6.922 -14.18 4.676 1 93.38 334 PHE B C 1
ATOM 7480 O O . PHE B 1 334 ? 7.574 -14.516 5.664 1 93.38 334 PHE B O 1
ATOM 7487 N N . CYS B 1 335 ? 6.977 -14.797 3.531 1 89.56 335 CYS B N 1
ATOM 7488 C CA . CYS B 1 335 ? 7.59 -16.109 3.41 1 89.56 335 CYS B CA 1
ATOM 7489 C C . CYS B 1 335 ? 9.109 -16.016 3.549 1 89.56 335 CYS B C 1
ATOM 7491 O O . CYS B 1 335 ? 9.766 -17.016 3.85 1 89.56 335 CYS B O 1
ATOM 7493 N N . HIS B 1 336 ? 9.648 -14.867 3.41 1 85 336 HIS B N 1
ATOM 7494 C CA . HIS B 1 336 ? 11.109 -14.805 3.346 1 85 336 HIS B CA 1
ATOM 7495 C C . HIS B 1 336 ? 11.672 -13.945 4.473 1 85 336 HIS B C 1
ATOM 7497 O O . HIS B 1 336 ? 12.852 -13.578 4.449 1 85 336 HIS B O 1
ATOM 7503 N N . ARG B 1 337 ? 10.852 -13.688 5.391 1 87.75 337 ARG B N 1
ATOM 7504 C CA . ARG B 1 337 ? 11.344 -12.836 6.465 1 87.75 337 ARG B CA 1
ATOM 7505 C C . ARG B 1 337 ? 11.258 -13.547 7.812 1 87.75 337 ARG B C 1
ATOM 7507 O O . ARG B 1 337 ? 10.5 -14.508 7.965 1 87.75 337 ARG B O 1
ATOM 7514 N N . LYS B 1 338 ? 12.156 -13.078 8.711 1 87.62 338 LYS B N 1
ATOM 7515 C CA . LYS B 1 338 ? 12.008 -13.477 10.109 1 87.62 338 LYS B CA 1
ATOM 7516 C C . LYS B 1 338 ? 10.852 -12.742 10.773 1 87.62 338 LYS B C 1
ATOM 7518 O O . LYS B 1 338 ? 10.789 -11.508 10.727 1 87.62 338 LYS B O 1
ATOM 7523 N N . PHE B 1 339 ? 9.875 -13.562 11.273 1 86.81 339 PHE B N 1
ATOM 7524 C CA . PHE B 1 339 ? 8.727 -12.93 11.914 1 86.81 339 PHE B CA 1
ATOM 7525 C C . PHE B 1 339 ? 8.477 -13.539 13.297 1 86.81 339 PHE B C 1
ATOM 7527 O O . PHE B 1 339 ? 8.977 -14.625 13.602 1 86.81 339 PHE B O 1
ATOM 7534 N N . ILE B 1 340 ? 7.758 -12.797 14.117 1 90.5 340 ILE B N 1
ATOM 7535 C CA . ILE B 1 340 ? 7.414 -13.203 15.477 1 90.5 340 ILE B CA 1
ATOM 7536 C C . ILE B 1 340 ? 5.922 -13.523 15.555 1 90.5 340 ILE B C 1
ATOM 7538 O O . ILE B 1 340 ? 5.09 -12.75 15.078 1 90.5 340 ILE B O 1
ATOM 7542 N N . VAL B 1 341 ? 5.668 -14.727 16.094 1 92.88 341 VAL B N 1
ATOM 7543 C CA . VAL B 1 341 ? 4.273 -15.117 16.266 1 92.88 341 VAL B CA 1
ATOM 7544 C C . VAL B 1 341 ? 3.826 -14.789 17.688 1 92.88 341 VAL B C 1
ATOM 7546 O O . VAL B 1 341 ? 4.465 -15.195 18.672 1 92.88 341 VAL B O 1
ATOM 7549 N N . LYS B 1 342 ? 2.75 -14.188 17.781 1 91.5 342 LYS B N 1
ATOM 7550 C CA . LYS B 1 342 ? 2.18 -13.844 19.094 1 91.5 342 LYS B CA 1
ATOM 7551 C C . LYS B 1 342 ? 1.487 -15.055 19.719 1 91.5 342 LYS B C 1
ATOM 7553 O O . LYS B 1 342 ? 1.025 -15.945 19 1 91.5 342 LYS B O 1
ATOM 7558 N N . LYS B 1 343 ? 1.42 -14.852 21.047 1 92.38 343 LYS B N 1
ATOM 7559 C CA . LYS B 1 343 ? 0.716 -15.914 21.75 1 92.38 343 LYS B CA 1
ATOM 7560 C C . LYS B 1 343 ? -0.749 -15.984 21.328 1 92.38 343 LYS B C 1
ATOM 7562 O O . LYS B 1 343 ? -1.404 -14.945 21.172 1 92.38 343 LYS B O 1
ATOM 7567 N N . ASN B 1 344 ? -1.275 -17.219 21.062 1 96.19 344 ASN B N 1
ATOM 7568 C CA . ASN B 1 344 ? -2.672 -17.469 20.719 1 96.19 344 ASN B CA 1
ATOM 7569 C C . ASN B 1 344 ? -3.045 -16.875 19.375 1 96.19 344 ASN B C 1
ATOM 7571 O O . ASN B 1 344 ? -4.125 -16.312 19.219 1 96.19 344 ASN B O 1
ATOM 7575 N N . SER B 1 345 ? -2.123 -17 18.406 1 96.62 345 SER B N 1
ATOM 7576 C CA . SER B 1 345 ? -2.357 -16.484 17.062 1 96.62 345 SER B CA 1
ATOM 7577 C C . SER B 1 345 ? -2.873 -17.578 16.125 1 96.62 345 SER B C 1
ATOM 7579 O O . SER B 1 345 ? -2.426 -18.719 16.203 1 96.62 345 SER B O 1
ATOM 7581 N N . LEU B 1 346 ? -3.844 -17.188 15.297 1 97.94 346 LEU B N 1
ATOM 7582 C CA . LEU B 1 346 ? -4.316 -18.016 14.195 1 97.94 346 LEU B CA 1
ATOM 7583 C C . LEU B 1 346 ? -3.723 -17.547 12.867 1 97.94 346 LEU B C 1
ATOM 7585 O O . LEU B 1 346 ? -3.678 -16.344 12.602 1 97.94 346 LEU B O 1
ATOM 7589 N N . LEU B 1 347 ? -3.215 -18.469 12.086 1 98.12 347 LEU B N 1
ATOM 7590 C CA . LEU B 1 347 ? -2.811 -18.172 10.719 1 98.12 347 LEU B CA 1
ATOM 7591 C C . LEU B 1 347 ? -3.979 -18.344 9.75 1 98.12 347 LEU B C 1
ATOM 7593 O O . LEU B 1 347 ? -4.496 -19.453 9.594 1 98.12 347 LEU B O 1
ATOM 7597 N N . LEU B 1 348 ? -4.438 -17.297 9.188 1 98.56 348 LEU B N 1
ATOM 7598 C CA . LEU B 1 348 ? -5.523 -17.312 8.219 1 98.56 348 LEU B CA 1
ATOM 7599 C C . LEU B 1 348 ? -5 -17.062 6.805 1 98.56 348 LEU B C 1
ATOM 7601 O O . LEU B 1 348 ? -4.465 -15.992 6.523 1 98.56 348 LEU B O 1
ATOM 7605 N N . ILE B 1 349 ? -5.141 -17.984 5.887 1 98.38 349 ILE B N 1
ATOM 7606 C CA . ILE B 1 349 ? -4.648 -17.859 4.52 1 98.38 349 ILE B CA 1
ATOM 7607 C C . ILE B 1 349 ? -5.828 -17.719 3.557 1 98.38 349 ILE B C 1
ATOM 7609 O O . ILE B 1 349 ? -6.777 -18.516 3.619 1 98.38 349 ILE B O 1
ATOM 7613 N N . LEU B 1 350 ? -5.793 -16.734 2.73 1 98.25 350 LEU B N 1
ATOM 7614 C CA . LEU B 1 350 ? -6.824 -16.516 1.721 1 98.25 350 LEU B CA 1
ATOM 7615 C C . LEU B 1 350 ? -6.281 -16.797 0.322 1 98.25 350 LEU B C 1
ATOM 7617 O O . LEU B 1 350 ? -5.246 -16.25 -0.066 1 98.25 350 LEU B O 1
ATOM 7621 N N . SER B 1 351 ? -6.949 -17.625 -0.433 1 95.75 351 SER B N 1
ATOM 7622 C CA . SER B 1 351 ? -6.555 -17.969 -1.794 1 95.75 351 SER B CA 1
ATOM 7623 C C . SER B 1 351 ? -7.742 -18.484 -2.6 1 95.75 351 SER B C 1
ATOM 7625 O O . SER B 1 351 ? -8.523 -19.297 -2.111 1 95.75 351 SER B O 1
ATOM 7627 N N . GLN B 1 352 ? -7.902 -17.922 -3.758 1 93.44 352 GLN B N 1
ATOM 7628 C CA . GLN B 1 352 ? -8.984 -18.406 -4.609 1 93.44 352 GLN B CA 1
ATOM 7629 C C . GLN B 1 352 ? -8.719 -19.828 -5.082 1 93.44 352 GLN B C 1
ATOM 7631 O O . GLN B 1 352 ? -9.594 -20.688 -4.984 1 93.44 352 GLN B O 1
ATOM 7636 N N . SER B 1 353 ? -7.539 -20.156 -5.555 1 88.19 353 SER B N 1
ATOM 7637 C CA . SER B 1 353 ? -7.203 -21.438 -6.176 1 88.19 353 SER B CA 1
ATOM 7638 C C . SER B 1 353 ? -6.785 -22.453 -5.129 1 88.19 353 SER B C 1
ATOM 7640 O O . SER B 1 353 ? -6.883 -23.672 -5.363 1 88.19 353 SER B O 1
ATOM 7642 N N . GLY B 1 354 ? -6.215 -21.969 -4.035 1 91.44 354 GLY B N 1
ATOM 7643 C CA . GLY B 1 354 ? -5.656 -22.859 -3.031 1 91.44 354 GLY B CA 1
ATOM 7644 C C . GLY B 1 354 ? -4.297 -23.406 -3.412 1 91.44 354 GLY B C 1
ATOM 7645 O O . GLY B 1 354 ? -3.76 -24.281 -2.729 1 91.44 354 GLY B O 1
ATOM 7646 N N . GLU B 1 355 ? -3.727 -22.844 -4.523 1 88.12 355 GLU B N 1
ATOM 7647 C CA . GLU B 1 355 ? -2.443 -23.328 -5.016 1 88.12 355 GLU B CA 1
ATOM 7648 C C . GLU B 1 355 ? -1.41 -22.219 -5.086 1 88.12 355 GLU B C 1
ATOM 7650 O O . GLU B 1 355 ? -0.325 -22.406 -5.641 1 88.12 355 GLU B O 1
ATOM 7655 N N . THR B 1 356 ? -1.698 -21.078 -4.59 1 89.19 356 THR B N 1
ATOM 7656 C CA . THR B 1 356 ? -0.758 -19.953 -4.633 1 89.19 356 THR B CA 1
ATOM 7657 C C . THR B 1 356 ? 0.555 -20.328 -3.949 1 89.19 356 THR B C 1
ATOM 7659 O O . THR B 1 356 ? 0.581 -20.594 -2.746 1 89.19 356 THR B O 1
ATOM 7662 N N . ALA B 1 357 ? 1.619 -20.281 -4.688 1 88.12 357 ALA B N 1
ATOM 7663 C CA . ALA B 1 357 ? 2.91 -20.797 -4.242 1 88.12 357 ALA B CA 1
ATOM 7664 C C . ALA B 1 357 ? 3.391 -20.062 -2.992 1 88.12 357 ALA B C 1
ATOM 7666 O O . ALA B 1 357 ? 3.834 -20.688 -2.027 1 88.12 357 ALA B O 1
ATOM 7667 N N . ASP B 1 358 ? 3.359 -18.75 -2.973 1 91.38 358 ASP B N 1
ATOM 7668 C CA . ASP B 1 358 ? 3.822 -17.969 -1.831 1 91.38 358 ASP B CA 1
ATOM 7669 C C . ASP B 1 358 ? 2.982 -18.25 -0.589 1 91.38 358 ASP B C 1
ATOM 7671 O O . ASP B 1 358 ? 3.508 -18.297 0.524 1 91.38 358 ASP B O 1
ATOM 7675 N N . SER B 1 359 ? 1.687 -18.406 -0.764 1 93.94 359 SER B N 1
ATOM 7676 C CA . SER B 1 359 ? 0.804 -18.734 0.352 1 93.94 359 SER B CA 1
ATOM 7677 C C . SER B 1 359 ? 1.11 -20.109 0.914 1 93.94 359 SER B C 1
ATOM 7679 O O . SER B 1 359 ? 1.074 -20.312 2.129 1 93.94 359 SER B O 1
ATOM 7681 N N . LEU B 1 360 ? 1.388 -21.031 -0.001 1 92.56 360 LEU B N 1
ATOM 7682 C CA . LEU B 1 360 ? 1.746 -22.375 0.425 1 92.56 360 LEU B CA 1
ATOM 7683 C C . LEU B 1 360 ? 3.053 -22.359 1.213 1 92.56 360 LEU B C 1
ATOM 7685 O O . LEU B 1 360 ? 3.164 -23.031 2.242 1 92.56 360 LEU B O 1
ATOM 7689 N N . THR B 1 361 ? 4.012 -21.656 0.682 1 91.75 361 THR B N 1
ATOM 7690 C CA . THR B 1 361 ? 5.285 -21.516 1.38 1 91.75 361 THR B CA 1
ATOM 7691 C C . THR B 1 361 ? 5.09 -20.875 2.752 1 91.75 361 THR B C 1
ATOM 7693 O O . THR B 1 361 ? 5.711 -21.297 3.732 1 91.75 361 THR B O 1
ATOM 7696 N N . ALA B 1 362 ? 4.258 -19.891 2.826 1 94.56 362 ALA B N 1
ATOM 7697 C CA . ALA B 1 362 ? 3.945 -19.234 4.098 1 94.56 362 ALA B CA 1
ATOM 7698 C C . ALA B 1 362 ? 3.346 -20.234 5.086 1 94.56 362 ALA B C 1
ATOM 7700 O O . ALA B 1 362 ? 3.721 -20.25 6.262 1 94.56 362 ALA B O 1
ATOM 7701 N N . LEU B 1 363 ? 2.395 -21.047 4.629 1 95.56 363 LEU B N 1
ATOM 7702 C CA . LEU B 1 363 ? 1.771 -22.062 5.469 1 95.56 363 LEU B CA 1
ATOM 7703 C C . LEU B 1 363 ? 2.809 -23.047 5.984 1 95.56 363 LEU B C 1
ATOM 7705 O O . LEU B 1 363 ? 2.85 -23.344 7.18 1 95.56 363 LEU B O 1
ATOM 7709 N N . ARG B 1 364 ? 3.625 -23.531 5.105 1 92.19 364 ARG B N 1
ATOM 7710 C CA . ARG B 1 364 ? 4.633 -24.531 5.461 1 92.19 364 ARG B CA 1
ATOM 7711 C C . ARG B 1 364 ? 5.656 -23.953 6.434 1 92.19 364 ARG B C 1
ATOM 7713 O O . ARG B 1 364 ? 6.062 -24.609 7.387 1 92.19 364 ARG B O 1
ATOM 7720 N N . ASN B 1 365 ? 6.07 -22.703 6.219 1 91.94 365 ASN B N 1
ATOM 7721 C CA . ASN B 1 365 ? 6.988 -22.016 7.129 1 91.94 365 ASN B CA 1
ATOM 7722 C C . ASN B 1 365 ? 6.355 -21.781 8.492 1 91.94 365 ASN B C 1
ATOM 7724 O O . ASN B 1 365 ? 7.047 -21.797 9.516 1 91.94 365 ASN B O 1
ATOM 7728 N N . SER B 1 366 ? 5.113 -21.547 8.516 1 92.81 366 SER B N 1
ATOM 7729 C CA . SER B 1 366 ? 4.402 -21.219 9.742 1 92.81 366 SER B CA 1
ATOM 7730 C C . SER B 1 366 ? 4.305 -22.438 10.664 1 92.81 366 SER B C 1
ATOM 7732 O O . SER B 1 366 ? 4.148 -22.297 11.875 1 92.81 366 SER B O 1
ATOM 7734 N N . LYS B 1 367 ? 4.41 -23.641 10.109 1 91.38 367 LYS B N 1
ATOM 7735 C CA . LYS B 1 367 ? 4.312 -24.875 10.891 1 91.38 367 LYS B CA 1
ATOM 7736 C C . LYS B 1 367 ? 5.488 -25 11.859 1 91.38 367 LYS B C 1
ATOM 7738 O O . LYS B 1 367 ? 5.398 -25.703 12.867 1 91.38 367 LYS B O 1
ATOM 7743 N N . LYS B 1 368 ? 6.508 -24.25 11.562 1 90.38 368 LYS B N 1
ATOM 7744 C CA . LYS B 1 368 ? 7.688 -24.25 12.422 1 90.38 368 LYS B CA 1
ATOM 7745 C C . LYS B 1 368 ? 7.527 -23.266 13.578 1 90.38 368 LYS B C 1
ATOM 7747 O O . LYS B 1 368 ? 8.391 -23.188 14.453 1 90.38 368 LYS B O 1
ATOM 7752 N N . HIS B 1 369 ? 6.457 -22.578 13.656 1 91.75 369 HIS B N 1
ATOM 7753 C CA . HIS B 1 369 ? 6.191 -21.562 14.672 1 91.75 369 HIS B CA 1
ATOM 7754 C C . HIS B 1 369 ? 4.992 -21.938 15.531 1 91.75 369 HIS B C 1
ATOM 7756 O O . HIS B 1 369 ? 4.293 -22.906 15.234 1 91.75 369 HIS B O 1
ATOM 7762 N N . GLU B 1 370 ? 4.773 -21.172 16.547 1 92.06 370 GLU B N 1
ATOM 7763 C CA . GLU B 1 370 ? 3.783 -21.562 17.547 1 92.06 370 GLU B CA 1
ATOM 7764 C C . GLU B 1 370 ? 2.428 -20.906 17.25 1 92.06 370 GLU B C 1
ATOM 7766 O O . GLU B 1 370 ? 1.847 -20.266 18.125 1 92.06 370 GLU B O 1
ATOM 7771 N N . TYR B 1 371 ? 1.908 -21.172 16.141 1 96.06 371 TYR B N 1
ATOM 7772 C CA . TYR B 1 371 ? 0.516 -20.812 15.891 1 96.06 371 TYR B CA 1
ATOM 7773 C C . TYR B 1 371 ? -0.43 -21.812 16.562 1 96.06 371 TYR B C 1
ATOM 7775 O O . TYR B 1 371 ? -0.111 -23 16.688 1 96.06 371 TYR B O 1
ATOM 7783 N N . LEU B 1 372 ? -1.621 -21.312 16.984 1 96.56 372 LEU B N 1
ATOM 7784 C CA . LEU B 1 372 ? -2.645 -22.219 17.484 1 96.56 372 LEU B CA 1
ATOM 7785 C C . LEU B 1 372 ? -3.094 -23.203 16.406 1 96.56 372 LEU B C 1
ATOM 7787 O O . LEU B 1 372 ? -3.453 -24.344 16.719 1 96.56 372 LEU B O 1
ATOM 7791 N N . GLY B 1 373 ? -3.094 -22.719 15.195 1 96.12 373 GLY B N 1
ATOM 7792 C CA . GLY B 1 373 ? -3.488 -23.469 14.016 1 96.12 373 GLY B CA 1
ATOM 7793 C C . GLY B 1 373 ? -3.607 -22.609 12.766 1 96.12 373 GLY B C 1
ATOM 7794 O O . GLY B 1 373 ? -3.354 -21.406 12.805 1 96.12 373 GLY B O 1
ATOM 7795 N N . SER B 1 374 ? -3.943 -23.266 11.68 1 97.31 374 SER B N 1
ATOM 7796 C CA . SER B 1 374 ? -4.121 -22.578 10.398 1 97.31 374 SER B CA 1
ATOM 7797 C C . SER B 1 374 ? -5.52 -22.812 9.836 1 97.31 374 SER B C 1
ATOM 7799 O O . SER B 1 374 ? -6.086 -23.891 9.992 1 97.31 374 SER B O 1
ATOM 7801 N N . LEU B 1 375 ? -6.094 -21.75 9.328 1 97.94 375 LEU B N 1
ATOM 7802 C CA . LEU B 1 375 ? -7.367 -21.781 8.617 1 97.94 375 LEU B CA 1
ATOM 7803 C C . LEU B 1 375 ? -7.223 -21.234 7.207 1 97.94 375 LEU B C 1
ATOM 7805 O O . LEU B 1 375 ? -6.66 -20.156 7.016 1 97.94 375 LEU B O 1
ATOM 7809 N N . VAL B 1 376 ? -7.684 -21.984 6.211 1 97.88 376 VAL B N 1
ATOM 7810 C CA . VAL B 1 376 ? -7.645 -21.516 4.832 1 97.88 376 VAL B CA 1
ATOM 7811 C C . VAL B 1 376 ? -9.062 -21.281 4.324 1 97.88 376 VAL B C 1
ATOM 7813 O O . VAL B 1 376 ? -9.969 -22.062 4.605 1 97.88 376 VAL B O 1
ATOM 7816 N N . ILE B 1 377 ? -9.266 -20.156 3.719 1 98.06 377 ILE B N 1
ATOM 7817 C CA . ILE B 1 377 ? -10.484 -19.875 2.973 1 98.06 377 ILE B CA 1
ATOM 7818 C C . ILE B 1 377 ? -10.195 -19.906 1.475 1 98.06 377 ILE B C 1
ATOM 7820 O O . ILE B 1 377 ? -9.383 -19.125 0.973 1 98.06 377 ILE B O 1
ATOM 7824 N N . CYS B 1 378 ? -10.805 -20.781 0.817 1 95.06 378 CYS B N 1
ATOM 7825 C CA . CYS B 1 378 ? -10.484 -20.984 -0.593 1 95.06 378 CYS B CA 1
ATOM 7826 C C . CYS B 1 378 ? -11.711 -21.438 -1.375 1 95.06 378 CYS B C 1
ATOM 7828 O O . CYS B 1 378 ? -12.719 -21.812 -0.785 1 95.06 378 CYS B O 1
ATOM 7830 N N . ASN B 1 379 ? -11.648 -21.297 -2.68 1 92.62 379 ASN B N 1
ATOM 7831 C CA . ASN B 1 379 ? -12.766 -21.672 -3.541 1 92.62 379 ASN B CA 1
ATOM 7832 C C . ASN B 1 379 ? -12.633 -23.109 -4.039 1 92.62 379 ASN B C 1
ATOM 7834 O O . ASN B 1 379 ? -13.617 -23.734 -4.418 1 92.62 379 ASN B O 1
ATOM 7838 N N . SER B 1 380 ? -11.453 -23.656 -4.027 1 86.06 380 SER B N 1
ATOM 7839 C CA . SER B 1 380 ? -11.195 -25 -4.539 1 86.06 380 SER B CA 1
ATOM 7840 C C . SER B 1 380 ? -11.023 -26 -3.398 1 86.06 380 SER B C 1
ATOM 7842 O O . SER B 1 380 ? -10.07 -25.906 -2.617 1 86.06 380 SER B O 1
ATOM 7844 N N . SER B 1 381 ? -11.82 -27.062 -3.361 1 85 381 SER B N 1
ATOM 7845 C CA . SER B 1 381 ? -11.812 -28.016 -2.27 1 85 381 SER B CA 1
ATOM 7846 C C . SER B 1 381 ? -10.633 -28.984 -2.385 1 85 381 SER B C 1
ATOM 7848 O O . SER B 1 381 ? -10.164 -29.516 -1.38 1 85 381 SER B O 1
ATOM 7850 N N . SER B 1 382 ? -10.188 -29.219 -3.58 1 82.06 382 SER B N 1
ATOM 7851 C CA . SER B 1 382 ? -9.102 -30.156 -3.809 1 82.06 382 SER B CA 1
ATOM 7852 C C . SER B 1 382 ? -7.789 -29.438 -4.09 1 82.06 382 SER B C 1
ATOM 7854 O O . SER B 1 382 ? -7.195 -29.609 -5.156 1 82.06 382 SER B O 1
ATOM 7856 N N . SER B 1 383 ? -7.406 -28.625 -3.182 1 86.94 383 SER B N 1
ATOM 7857 C CA . SER B 1 383 ? -6.195 -27.844 -3.365 1 86.94 383 SER B CA 1
ATOM 7858 C C . SER B 1 383 ? -5.184 -28.109 -2.256 1 86.94 383 SER B C 1
ATOM 7860 O O . SER B 1 383 ? -5.539 -28.625 -1.197 1 86.94 383 SER B O 1
ATOM 7862 N N . SER B 1 384 ? -3.922 -27.781 -2.48 1 88.31 384 SER B N 1
ATOM 7863 C CA . SER B 1 384 ? -2.832 -28.016 -1.541 1 88.31 384 SER B CA 1
ATOM 7864 C C . SER B 1 384 ? -3.055 -27.281 -0.229 1 88.31 384 SER B C 1
ATOM 7866 O O . SER B 1 384 ? -2.812 -27.828 0.849 1 88.31 384 SER B O 1
ATOM 7868 N N . LEU B 1 385 ? -3.527 -26.078 -0.255 1 93.69 385 LEU B N 1
ATOM 7869 C CA . LEU B 1 385 ? -3.734 -25.297 0.956 1 93.69 385 LEU B CA 1
ATOM 7870 C C . LEU B 1 385 ? -4.801 -25.938 1.842 1 93.69 385 LEU B C 1
ATOM 7872 O O . LEU B 1 385 ? -4.672 -25.938 3.068 1 93.69 385 LEU B O 1
ATOM 7876 N N . VAL B 1 386 ? -5.848 -26.438 1.183 1 92.69 386 VAL B N 1
ATOM 7877 C CA . VAL B 1 386 ? -6.918 -27.094 1.932 1 92.69 386 VAL B CA 1
ATOM 7878 C C . VAL B 1 386 ? -6.383 -28.344 2.617 1 92.69 386 VAL B C 1
ATOM 7880 O O . VAL B 1 386 ? -6.629 -28.562 3.807 1 92.69 386 VAL B O 1
ATOM 7883 N N . TYR B 1 387 ? -5.57 -29.078 1.911 1 88.75 387 TYR B N 1
ATOM 7884 C CA . TYR B 1 387 ? -5.074 -30.359 2.418 1 88.75 387 TYR B CA 1
ATOM 7885 C C . TYR B 1 387 ? -4.035 -30.141 3.512 1 88.75 387 TYR B C 1
ATOM 7887 O O . TYR B 1 387 ? -3.93 -30.938 4.445 1 88.75 387 TYR B O 1
ATOM 7895 N N . GLU B 1 388 ? -3.295 -29.094 3.393 1 93 388 GLU B N 1
ATOM 7896 C CA . GLU B 1 388 ? -2.158 -28.922 4.289 1 93 388 GLU B CA 1
ATOM 7897 C C . GLU B 1 388 ? -2.531 -28.062 5.5 1 93 388 GLU B C 1
ATOM 7899 O O . GLU B 1 388 ? -1.789 -28.016 6.484 1 93 388 GLU B O 1
ATOM 7904 N N . SER B 1 389 ? -3.691 -27.438 5.551 1 95.81 389 SER B N 1
ATOM 7905 C CA . SER B 1 389 ? -4.109 -26.594 6.664 1 95.81 389 SER B CA 1
ATOM 7906 C C . SER B 1 389 ? -4.844 -27.391 7.727 1 95.81 389 SER B C 1
ATOM 7908 O O . SER B 1 389 ? -5.34 -28.484 7.449 1 95.81 389 SER B O 1
ATOM 7910 N N . ASN B 1 390 ? -4.887 -26.891 9 1 95.62 390 ASN B N 1
ATOM 7911 C CA . ASN B 1 390 ? -5.641 -27.547 10.062 1 95.62 390 ASN B CA 1
ATOM 7912 C C . ASN B 1 390 ? -7.141 -27.531 9.781 1 95.62 390 ASN B C 1
ATOM 7914 O O . ASN B 1 390 ? -7.848 -28.484 10.102 1 95.62 390 ASN B O 1
ATOM 7918 N N . PHE B 1 391 ? -7.594 -26.375 9.258 1 95.88 391 PHE B N 1
ATOM 7919 C CA . PHE B 1 391 ? -9 -26.188 8.922 1 95.88 391 PHE B CA 1
ATOM 7920 C C . PHE B 1 391 ? -9.148 -25.469 7.59 1 95.88 391 PHE B C 1
ATOM 7922 O O . PHE B 1 391 ? -8.219 -24.797 7.129 1 95.88 391 PHE B O 1
ATOM 7929 N N . SER B 1 392 ? -10.273 -25.688 6.984 1 96.44 392 SER B N 1
ATOM 7930 C CA . SER B 1 392 ? -10.555 -25 5.727 1 96.44 392 SER B CA 1
ATOM 7931 C C . SER B 1 392 ? -12.039 -24.672 5.602 1 96.44 392 SER B C 1
ATOM 7933 O O . SER B 1 392 ? -12.891 -25.406 6.113 1 96.44 392 SER B O 1
ATOM 7935 N N . ILE B 1 393 ? -12.344 -23.547 5.07 1 97.38 393 ILE B N 1
ATOM 7936 C CA . ILE B 1 393 ? -13.695 -23.125 4.711 1 97.38 393 ILE B CA 1
ATOM 7937 C C . ILE B 1 393 ? -13.75 -22.781 3.225 1 97.38 393 ILE B C 1
ATOM 7939 O O . ILE B 1 393 ? -12.914 -22.031 2.727 1 97.38 393 ILE B O 1
ATOM 7943 N N . LEU B 1 394 ? -14.703 -23.344 2.531 1 96.19 394 LEU B N 1
ATOM 7944 C CA . LEU B 1 394 ? -14.852 -23.109 1.099 1 96.19 394 LEU B CA 1
ATOM 7945 C C . LEU B 1 394 ? -15.812 -21.969 0.83 1 96.19 394 LEU B C 1
ATOM 7947 O O . LEU B 1 394 ? -16.828 -21.828 1.521 1 96.19 394 LEU B O 1
ATOM 7951 N N . THR B 1 395 ? -15.508 -21.172 -0.16 1 96.56 395 THR B N 1
ATOM 7952 C CA . THR B 1 395 ? -16.375 -20.031 -0.488 1 96.56 395 THR B CA 1
ATOM 7953 C C . THR B 1 395 ? -17.562 -20.484 -1.329 1 96.56 395 THR B C 1
ATOM 7955 O O . THR B 1 395 ? -18.594 -19.812 -1.363 1 96.56 395 THR B O 1
ATOM 7958 N N . ASN B 1 396 ? -17.359 -21.578 -2.115 1 94.19 396 ASN B N 1
ATOM 7959 C CA . ASN B 1 396 ? -18.391 -22.141 -2.986 1 94.19 396 ASN B CA 1
ATOM 7960 C C . ASN B 1 396 ? -18.859 -21.125 -4.023 1 94.19 396 ASN B C 1
ATOM 7962 O O . ASN B 1 396 ? -20.047 -21 -4.289 1 94.19 396 ASN B O 1
ATOM 7966 N N . ALA B 1 397 ? -17.906 -20.359 -4.566 1 95.12 397 ALA B N 1
ATOM 7967 C CA . ALA B 1 397 ? -18.234 -19.312 -5.531 1 95.12 397 ALA B CA 1
ATOM 7968 C C . ALA B 1 397 ? -18.5 -19.906 -6.914 1 95.12 397 ALA B C 1
ATOM 7970 O O . ALA B 1 397 ? -19.031 -19.234 -7.793 1 95.12 397 ALA B O 1
ATOM 7971 N N . GLY B 1 398 ? -18.266 -21.188 -7.078 1 91 398 GLY B N 1
ATOM 7972 C CA . GLY B 1 398 ? -18.281 -21.766 -8.414 1 91 398 GLY B CA 1
ATOM 7973 C C . GLY B 1 398 ? -17 -21.516 -9.188 1 91 398 GLY B C 1
ATOM 7974 O O . GLY B 1 398 ? -16.109 -20.781 -8.727 1 91 398 GLY B O 1
ATOM 7975 N N . ILE B 1 399 ? -16.891 -22.078 -10.383 1 88.44 399 ILE B N 1
ATOM 7976 C CA . ILE B 1 399 ? -15.695 -21.984 -11.203 1 88.44 399 ILE B CA 1
ATOM 7977 C C . ILE B 1 399 ? -15.539 -20.547 -11.711 1 88.44 399 ILE B C 1
ATOM 7979 O O . ILE B 1 399 ? -16.516 -19.938 -12.172 1 88.44 399 ILE B O 1
ATOM 7983 N N . GLU B 1 400 ? -14.445 -20.047 -11.531 1 89.56 400 GLU B N 1
ATOM 7984 C CA . GLU B 1 400 ? -14.086 -18.719 -12.039 1 89.56 400 GLU B CA 1
ATOM 7985 C C . GLU B 1 400 ? -12.938 -18.812 -13.039 1 89.56 400 GLU B C 1
ATOM 7987 O O . GLU B 1 400 ? -11.812 -19.141 -12.672 1 89.56 400 GLU B O 1
ATOM 7992 N N . ILE B 1 401 ? -13.172 -18.516 -14.281 1 88.25 401 ILE B N 1
ATOM 7993 C CA . ILE B 1 401 ? -12.227 -18.734 -15.367 1 88.25 401 ILE B CA 1
ATOM 7994 C C . ILE B 1 401 ? -11.508 -17.422 -15.695 1 88.25 401 ILE B C 1
ATOM 7996 O O . ILE B 1 401 ? -10.32 -17.422 -16.016 1 88.25 401 ILE B O 1
ATOM 8000 N N . GLY B 1 402 ? -12.336 -16.297 -15.68 1 90.44 402 GLY B N 1
ATOM 8001 C CA . GLY B 1 402 ? -11.703 -15.008 -15.93 1 90.44 402 GLY B CA 1
ATOM 8002 C C . GLY B 1 402 ? -10.484 -14.758 -15.055 1 90.44 402 GLY B C 1
ATOM 8003 O O . GLY B 1 402 ? -10.492 -15.102 -13.867 1 90.44 402 GLY B O 1
ATOM 8004 N N . VAL B 1 403 ? -9.453 -14.195 -15.656 1 90.19 403 VAL B N 1
ATOM 8005 C CA . VAL B 1 403 ? -8.195 -13.992 -14.953 1 90.19 403 VAL B CA 1
ATOM 8006 C C . VAL B 1 403 ? -8.422 -13.07 -13.758 1 90.19 403 VAL B C 1
ATOM 8008 O O . VAL B 1 403 ? -7.953 -13.352 -12.648 1 90.19 403 VAL B O 1
ATOM 8011 N N . ALA B 1 404 ? -9.133 -11.945 -13.969 1 92.88 404 ALA B N 1
ATOM 8012 C CA . ALA B 1 404 ? -9.438 -11.023 -12.867 1 92.88 404 ALA B CA 1
ATOM 8013 C C . ALA B 1 404 ? -10.531 -11.594 -11.969 1 92.88 404 ALA B C 1
ATOM 8015 O O . ALA B 1 404 ? -11.609 -11.961 -12.438 1 92.88 404 ALA B O 1
ATOM 8016 N N . SER B 1 405 ? -10.266 -11.672 -10.719 1 94.81 405 SER B N 1
ATOM 8017 C CA . SER B 1 405 ? -11.211 -12.234 -9.766 1 94.81 405 SER B CA 1
ATOM 8018 C C . SER B 1 405 ? -12.391 -11.297 -9.539 1 94.81 405 SER B C 1
ATOM 8020 O O . SER B 1 405 ? -12.211 -10.086 -9.438 1 94.81 405 SER B O 1
ATOM 8022 N N . THR B 1 406 ? -13.648 -11.836 -9.5 1 97.38 406 THR B N 1
ATOM 8023 C CA . THR B 1 406 ? -14.852 -11.055 -9.25 1 97.38 406 THR B CA 1
ATOM 8024 C C . THR B 1 406 ? -15.719 -11.719 -8.18 1 97.38 406 THR B C 1
ATOM 8026 O O . THR B 1 406 ? -15.594 -11.406 -6.992 1 97.38 406 THR B O 1
ATOM 8029 N N . LYS B 1 407 ? -16.375 -12.867 -8.539 1 97.38 407 LYS B N 1
ATOM 8030 C CA . LYS B 1 407 ? -17.297 -13.523 -7.602 1 97.38 407 LYS B CA 1
ATOM 8031 C C . LYS B 1 407 ? -16.531 -14.195 -6.465 1 97.38 407 LYS B C 1
ATOM 8033 O O . LYS B 1 407 ? -17.031 -14.289 -5.344 1 97.38 407 LYS B O 1
ATOM 8038 N N . SER B 1 408 ? -15.32 -14.617 -6.723 1 96.5 408 SER B N 1
ATOM 8039 C CA . SER B 1 408 ? -14.523 -15.203 -5.648 1 96.5 408 SER B CA 1
ATOM 8040 C C . SER B 1 408 ? -14.172 -14.164 -4.59 1 96.5 408 SER B C 1
ATOM 8042 O O . SER B 1 408 ? -14.07 -14.492 -3.404 1 96.5 408 SER B O 1
ATOM 8044 N N . PHE B 1 409 ? -14.016 -12.914 -4.984 1 98.25 409 PHE B N 1
ATOM 8045 C CA . PHE B 1 409 ? -13.711 -11.844 -4.051 1 98.25 409 PHE B CA 1
ATOM 8046 C C . PHE B 1 409 ? -14.883 -11.578 -3.113 1 98.25 409 PHE B C 1
ATOM 8048 O O . PHE B 1 409 ? -14.719 -11.555 -1.893 1 98.25 409 PHE B O 1
ATOM 8055 N N . THR B 1 410 ? -16.078 -11.414 -3.641 1 98.75 410 THR B N 1
ATOM 8056 C CA . THR B 1 410 ? -17.234 -11.078 -2.826 1 98.75 410 THR B CA 1
ATOM 8057 C C . THR B 1 410 ? -17.625 -12.242 -1.919 1 98.75 410 THR B C 1
ATOM 8059 O O . THR B 1 410 ? -18.062 -12.039 -0.783 1 98.75 410 THR B O 1
ATOM 8062 N N . THR B 1 411 ? -17.484 -13.461 -2.396 1 98.56 411 THR B N 1
ATOM 8063 C CA . THR B 1 411 ? -17.781 -14.609 -1.549 1 98.56 411 THR B CA 1
ATOM 8064 C C . THR B 1 411 ? -16.75 -14.742 -0.433 1 98.56 411 THR B C 1
ATOM 8066 O O . THR B 1 411 ? -17.078 -15.156 0.679 1 98.56 411 THR B O 1
ATOM 8069 N N . GLN B 1 412 ? -15.492 -14.469 -0.762 1 98.56 412 GLN B N 1
ATOM 8070 C CA . GLN B 1 412 ? -14.461 -14.445 0.272 1 98.56 412 GLN B CA 1
ATOM 8071 C C . GLN B 1 412 ? -14.812 -13.453 1.376 1 98.56 412 GLN B C 1
ATOM 8073 O O . GLN B 1 412 ? -14.695 -13.773 2.562 1 98.56 412 GLN B O 1
ATOM 8078 N N . LEU B 1 413 ? -15.195 -12.219 0.993 1 98.75 413 LEU B N 1
ATOM 8079 C CA . LEU B 1 413 ? -15.602 -11.211 1.96 1 98.75 413 LEU B CA 1
ATOM 8080 C C . LEU B 1 413 ? -16.797 -11.695 2.777 1 98.75 413 LEU B C 1
ATOM 8082 O O . LEU B 1 413 ? -16.859 -11.469 3.988 1 98.75 413 LEU B O 1
ATOM 8086 N N . THR B 1 414 ? -17.734 -12.352 2.139 1 98.81 414 THR B N 1
ATOM 8087 C CA . THR B 1 414 ? -18.922 -12.867 2.803 1 98.81 414 THR B CA 1
ATOM 8088 C C . THR B 1 414 ? -18.547 -13.867 3.895 1 98.81 414 THR B C 1
ATOM 8090 O O . THR B 1 414 ? -19.016 -13.758 5.031 1 98.81 414 THR B O 1
ATOM 8093 N N . ILE B 1 415 ? -17.703 -14.773 3.588 1 98.62 415 ILE B N 1
ATOM 8094 C CA . ILE B 1 415 ? -17.266 -15.805 4.527 1 98.62 415 ILE B CA 1
ATOM 8095 C C . ILE B 1 415 ? -16.5 -15.156 5.68 1 98.62 415 ILE B C 1
ATOM 8097 O O . ILE B 1 415 ? -16.688 -15.523 6.844 1 98.62 415 ILE B O 1
ATOM 8101 N N . LEU B 1 416 ? -15.633 -14.25 5.379 1 98.75 416 LEU B N 1
ATOM 8102 C CA . LEU B 1 416 ? -14.828 -13.57 6.395 1 98.75 416 LEU B CA 1
ATOM 8103 C C . LEU B 1 416 ? -15.719 -12.828 7.383 1 98.75 416 LEU B C 1
ATOM 8105 O O . LEU B 1 416 ? -15.461 -12.844 8.586 1 98.75 416 LEU B O 1
ATOM 8109 N N . LEU B 1 417 ? -16.734 -12.141 6.855 1 98.62 417 LEU B N 1
ATOM 8110 C CA . LEU B 1 417 ? -17.672 -11.445 7.727 1 98.62 417 LEU B CA 1
ATOM 8111 C C . LEU B 1 417 ? -18.406 -12.422 8.641 1 98.62 417 LEU B C 1
ATOM 8113 O O . LEU B 1 417 ? -18.578 -12.148 9.828 1 98.62 417 LEU B O 1
ATOM 8117 N N . MET B 1 418 ? -18.812 -13.57 8.148 1 98.31 418 MET B N 1
ATOM 8118 C CA . MET B 1 418 ? -19.469 -14.609 8.93 1 98.31 418 MET B CA 1
ATOM 8119 C C . MET B 1 418 ? -18.562 -15.125 10.031 1 98.31 418 MET B C 1
ATOM 8121 O O . MET B 1 418 ? -19 -15.305 11.172 1 98.31 418 MET B O 1
ATOM 8125 N N . ILE B 1 419 ? -17.328 -15.352 9.672 1 97.75 419 ILE B N 1
ATOM 8126 C CA . ILE B 1 419 ? -16.375 -15.875 10.641 1 97.75 419 ILE B CA 1
ATOM 8127 C C . ILE B 1 419 ? -16.188 -14.859 11.773 1 97.75 419 ILE B C 1
ATOM 8129 O O . ILE B 1 419 ? -16.141 -15.234 12.945 1 97.75 419 ILE B O 1
ATOM 8133 N N . ALA B 1 420 ? -16.016 -13.594 11.422 1 97.94 420 ALA B N 1
ATOM 8134 C CA . ALA B 1 420 ? -15.852 -12.547 12.43 1 97.94 420 ALA B CA 1
ATOM 8135 C C . ALA B 1 420 ? -17.031 -12.547 13.414 1 97.94 420 ALA B C 1
ATOM 8137 O O . ALA B 1 420 ? -16.828 -12.461 14.625 1 97.94 420 ALA B O 1
ATOM 8138 N N . ALA B 1 421 ? -18.234 -12.664 12.875 1 97.75 421 ALA B N 1
ATOM 8139 C CA . ALA B 1 421 ? -19.438 -12.672 13.711 1 97.75 421 ALA B CA 1
ATOM 8140 C C . ALA B 1 421 ? -19.5 -13.93 14.57 1 97.75 421 ALA B C 1
ATOM 8142 O O . ALA B 1 421 ? -19.859 -13.867 15.75 1 97.75 421 ALA B O 1
ATOM 8143 N N . LYS B 1 422 ? -19.156 -15.039 14 1 96.69 422 LYS B N 1
ATOM 8144 C CA . LYS B 1 422 ? -19.172 -16.312 14.711 1 96.69 422 LYS B CA 1
ATOM 8145 C C . LYS B 1 422 ? -18.188 -16.312 15.875 1 96.69 422 LYS B C 1
ATOM 8147 O O . LYS B 1 422 ? -18.516 -16.781 16.969 1 96.69 422 LYS B O 1
ATOM 8152 N N . ILE B 1 423 ? -17.031 -15.82 15.656 1 96.5 423 ILE B N 1
ATOM 8153 C CA . ILE B 1 423 ? -16 -15.758 16.688 1 96.5 423 ILE B CA 1
ATOM 8154 C C . ILE B 1 423 ? -16.484 -14.867 17.844 1 96.5 423 ILE B C 1
ATOM 8156 O O . ILE B 1 423 ? -16.281 -15.195 19.016 1 96.5 423 ILE B O 1
ATOM 8160 N N . ASN B 1 424 ? -17.078 -13.711 17.469 1 96.75 424 ASN B N 1
ATOM 8161 C CA . ASN B 1 424 ? -17.625 -12.844 18.5 1 96.75 424 ASN B CA 1
ATOM 8162 C C . ASN B 1 424 ? -18.625 -13.594 19.391 1 96.75 424 ASN B C 1
ATOM 8164 O O . ASN B 1 424 ? -18.562 -13.477 20.625 1 96.75 424 ASN B O 1
ATOM 8168 N N . ASN B 1 425 ? -19.516 -14.305 18.797 1 95.56 425 ASN B N 1
ATOM 8169 C CA . ASN B 1 425 ? -20.5 -15.07 19.547 1 95.56 425 ASN B CA 1
ATOM 8170 C C . ASN B 1 425 ? -19.844 -16.125 20.438 1 95.56 425 ASN B C 1
ATOM 8172 O O . ASN B 1 425 ? -20.219 -16.281 21.594 1 95.56 425 ASN B O 1
ATOM 8176 N N . LEU B 1 426 ? -18.922 -16.828 19.891 1 94.38 426 LEU B N 1
ATOM 8177 C CA . LEU B 1 426 ? -18.219 -17.859 20.641 1 94.38 426 LEU B CA 1
ATOM 8178 C C . LEU B 1 426 ? -17.531 -17.266 21.875 1 94.38 426 LEU B C 1
ATOM 8180 O O . LEU B 1 426 ? -17.578 -17.859 22.953 1 94.38 426 LEU B O 1
ATOM 8184 N N . LYS B 1 427 ? -16.969 -16.172 21.75 1 94.19 427 LYS B N 1
ATOM 8185 C CA . LYS B 1 427 ? -16.141 -15.594 22.797 1 94.19 427 LYS B CA 1
ATOM 8186 C C . LYS B 1 427 ? -17 -14.852 23.828 1 94.19 427 LYS B C 1
ATOM 8188 O O . LYS B 1 427 ? -16.688 -14.82 25.016 1 94.19 427 LYS B O 1
ATOM 8193 N N . THR B 1 428 ? -18.078 -14.133 23.344 1 94.25 428 THR B N 1
ATOM 8194 C CA . THR B 1 428 ? -18.844 -13.281 24.25 1 94.25 428 THR B CA 1
ATOM 8195 C C . THR B 1 428 ? -20.125 -13.984 24.688 1 94.25 428 THR B C 1
ATOM 8197 O O . THR B 1 428 ? -20.781 -13.555 25.641 1 94.25 428 THR B O 1
ATOM 8200 N N . ASN B 1 429 ? -20.469 -15 24.047 1 92.75 429 ASN B N 1
ATOM 8201 C CA . ASN B 1 429 ? -21.75 -15.672 24.266 1 92.75 429 ASN B CA 1
ATOM 8202 C C . ASN B 1 429 ? -22.922 -14.703 24.109 1 92.75 429 ASN B C 1
ATOM 8204 O O . ASN B 1 429 ? -23.875 -14.734 24.891 1 92.75 429 ASN B O 1
ATOM 8208 N N . ASP B 1 430 ? -22.703 -13.703 23.219 1 90.56 430 ASP B N 1
ATOM 8209 C CA . ASP B 1 430 ? -23.719 -12.734 22.828 1 90.56 430 ASP B CA 1
ATOM 8210 C C . ASP B 1 430 ? -24.062 -12.859 21.359 1 90.56 430 ASP B C 1
ATOM 8212 O O . ASP B 1 430 ? -23.25 -12.531 20.484 1 90.56 430 ASP B O 1
ATOM 8216 N N . GLU B 1 431 ? -25.281 -13.219 21.125 1 92.75 431 GLU B N 1
ATOM 8217 C CA . GLU B 1 431 ? -25.703 -13.562 19.781 1 92.75 431 GLU B CA 1
ATOM 8218 C C . GLU B 1 431 ? -26.156 -12.328 19 1 92.75 431 GLU B C 1
ATOM 8220 O O . GLU B 1 431 ? -26.453 -12.414 17.812 1 92.75 431 GLU B O 1
ATOM 8225 N N . LYS B 1 432 ? -26.172 -11.234 19.625 1 94.62 432 LYS B N 1
ATOM 8226 C CA . LYS B 1 432 ? -26.766 -10.039 19.016 1 94.62 432 LYS B CA 1
ATOM 8227 C C . LYS B 1 432 ? -26.047 -9.68 17.719 1 94.62 432 LYS B C 1
ATOM 8229 O O . LYS B 1 432 ? -26.703 -9.461 16.688 1 94.62 432 LYS B O 1
ATOM 8234 N N . ILE B 1 433 ? -24.75 -9.633 17.797 1 95.75 433 ILE B N 1
ATOM 8235 C CA . ILE B 1 433 ? -23.969 -9.258 16.625 1 95.75 433 ILE B CA 1
ATOM 8236 C C . ILE B 1 433 ? -24.078 -10.336 15.555 1 95.75 433 ILE B C 1
ATOM 8238 O O . ILE B 1 433 ? -24.281 -10.031 14.375 1 95.75 433 ILE B O 1
ATOM 8242 N N . GLU B 1 434 ? -23.922 -11.578 15.953 1 97.25 434 GLU B N 1
ATOM 8243 C CA . GLU B 1 434 ? -24.047 -12.688 15.016 1 97.25 434 GLU B CA 1
ATOM 8244 C C . GLU B 1 434 ? -25.406 -12.68 14.32 1 97.25 434 GLU B C 1
ATOM 8246 O O . GLU B 1 434 ? -25.484 -12.852 13.102 1 97.25 434 GLU B O 1
ATOM 8251 N N . ASN B 1 435 ? -26.438 -12.43 15.07 1 97.38 435 ASN B N 1
ATOM 8252 C CA . ASN B 1 435 ? -27.781 -12.383 14.508 1 97.38 435 ASN B CA 1
ATOM 8253 C C . ASN B 1 435 ? -27.938 -11.234 13.523 1 97.38 435 ASN B C 1
ATOM 8255 O O . ASN B 1 435 ? -28.547 -11.398 12.461 1 97.38 435 ASN B O 1
ATOM 8259 N N . LYS B 1 436 ? -27.422 -10.164 13.898 1 96.81 436 LYS B N 1
ATOM 8260 C CA . LYS B 1 436 ? -27.484 -8.992 13.023 1 96.81 436 LYS B CA 1
ATOM 8261 C C . LYS B 1 436 ? -26.766 -9.25 11.703 1 96.81 436 LYS B C 1
ATOM 8263 O O . LYS B 1 436 ? -27.297 -8.922 10.633 1 96.81 436 LYS B O 1
ATOM 8268 N N . VAL B 1 437 ? -25.594 -9.805 11.789 1 97.88 437 VAL B N 1
ATOM 8269 C CA . VAL B 1 437 ? -24.812 -10.102 10.594 1 97.88 437 VAL B CA 1
ATOM 8270 C C . VAL B 1 437 ? -25.531 -11.133 9.734 1 97.88 437 VAL B C 1
ATOM 8272 O O . VAL B 1 437 ? -25.641 -10.969 8.516 1 97.88 437 VAL B O 1
ATOM 8275 N N . ALA B 1 438 ? -26.031 -12.188 10.367 1 97.75 438 ALA B N 1
ATOM 8276 C CA . ALA B 1 438 ? -26.75 -13.234 9.648 1 97.75 438 ALA B CA 1
ATOM 8277 C C . ALA B 1 438 ? -27.953 -12.656 8.914 1 97.75 438 ALA B C 1
ATOM 8279 O O . ALA B 1 438 ? -28.172 -12.945 7.73 1 97.75 438 ALA B O 1
ATOM 8280 N N . LYS B 1 439 ? -28.703 -11.82 9.562 1 96.44 439 LYS B N 1
ATOM 8281 C CA . LYS B 1 439 ? -29.891 -11.203 8.977 1 96.44 439 LYS B CA 1
ATOM 8282 C C . LYS B 1 439 ? -29.516 -10.32 7.789 1 96.44 439 LYS B C 1
ATOM 8284 O O . LYS B 1 439 ? -30.172 -10.352 6.75 1 96.44 439 LYS B O 1
ATOM 8289 N N . THR B 1 440 ? -28.516 -9.562 7.973 1 96.81 440 THR B N 1
ATOM 8290 C CA . THR B 1 440 ? -28.062 -8.648 6.926 1 96.81 440 THR B CA 1
ATOM 8291 C C . THR B 1 440 ? -27.547 -9.43 5.719 1 96.81 440 THR B C 1
ATOM 8293 O O . THR B 1 440 ? -27.828 -9.062 4.574 1 96.81 440 THR B O 1
ATOM 8296 N N . LEU B 1 441 ? -26.812 -10.547 5.945 1 97.88 441 LEU B N 1
ATOM 8297 C CA . LEU B 1 441 ? -26.219 -11.352 4.875 1 97.88 441 LEU B CA 1
ATOM 8298 C C . LEU B 1 441 ? -27.297 -12.055 4.066 1 97.88 441 LEU B C 1
ATOM 8300 O O . LEU B 1 441 ? -27.141 -12.289 2.867 1 97.88 441 LEU B O 1
ATOM 8304 N N . ARG B 1 442 ? -28.391 -12.383 4.648 1 95.81 442 ARG B N 1
ATOM 8305 C CA . ARG B 1 442 ? -29.484 -13.023 3.947 1 95.81 442 ARG B CA 1
ATOM 8306 C C . ARG B 1 442 ? -30.031 -12.125 2.844 1 95.81 442 ARG B C 1
ATOM 8308 O O . ARG B 1 442 ? -30.562 -12.609 1.84 1 95.81 442 ARG B O 1
ATOM 8315 N N . LEU B 1 443 ? -29.891 -10.844 3.021 1 96.31 443 LEU B N 1
ATOM 8316 C CA . LEU B 1 443 ? -30.406 -9.875 2.061 1 96.31 443 LEU B CA 1
ATOM 8317 C C . LEU B 1 443 ? -29.375 -9.602 0.962 1 96.31 443 LEU B C 1
ATOM 8319 O O . LEU B 1 443 ? -29.703 -9.031 -0.077 1 96.31 443 LEU B O 1
ATOM 8323 N N . LEU B 1 444 ? -28.188 -10.031 1.178 1 98 444 LEU B N 1
ATOM 8324 C CA . LEU B 1 444 ? -27.047 -9.641 0.347 1 98 444 LEU B CA 1
ATOM 8325 C C . LEU B 1 444 ? -27.266 -10.078 -1.1 1 98 444 LEU B C 1
ATOM 8327 O O . LEU B 1 444 ? -26.969 -9.32 -2.027 1 98 444 LEU B O 1
ATOM 8331 N N . PRO B 1 445 ? -27.781 -11.336 -1.406 1 97.62 445 PRO B N 1
ATOM 8332 C CA . PRO B 1 445 ? -27.984 -11.727 -2.803 1 97.62 445 PRO B CA 1
ATOM 8333 C C . PRO B 1 445 ? -28.938 -10.797 -3.547 1 97.62 445 PRO B C 1
ATOM 8335 O O . PRO B 1 445 ? -28.641 -10.383 -4.676 1 97.62 445 PRO B O 1
ATOM 8338 N N . GLU B 1 446 ? -29.984 -10.391 -2.877 1 96.94 446 GLU B N 1
ATOM 8339 C CA . GLU B 1 446 ? -30.953 -9.5 -3.504 1 96.94 446 GLU B CA 1
ATOM 8340 C C . GLU B 1 446 ? -30.391 -8.102 -3.697 1 96.94 446 GLU B C 1
ATOM 8342 O O . GLU B 1 446 ? -30.656 -7.449 -4.707 1 96.94 446 GLU B O 1
ATOM 8347 N N . ILE B 1 447 ? -29.688 -7.629 -2.74 1 97.56 447 ILE B N 1
ATOM 8348 C CA . ILE B 1 447 ? -29.062 -6.316 -2.842 1 97.56 447 ILE B CA 1
ATOM 8349 C C . ILE B 1 447 ? -28.078 -6.305 -4.016 1 97.56 447 ILE B C 1
ATOM 8351 O O . ILE B 1 447 ? -28.031 -5.336 -4.773 1 97.56 447 ILE B O 1
ATOM 8355 N N . THR B 1 448 ? -27.297 -7.371 -4.137 1 98.19 448 THR B N 1
ATOM 8356 C CA . THR B 1 448 ? -26.328 -7.492 -5.215 1 98.19 448 THR B CA 1
ATOM 8357 C C . THR B 1 448 ? -27.016 -7.473 -6.574 1 98.19 448 THR B C 1
ATOM 8359 O O . THR B 1 448 ? -26.516 -6.848 -7.52 1 98.19 448 THR B O 1
ATOM 8362 N N . LYS B 1 449 ? -28.156 -8.133 -6.66 1 96.81 449 LYS B N 1
ATOM 8363 C CA . LYS B 1 449 ? -28.938 -8.109 -7.891 1 96.81 449 LYS B CA 1
ATOM 8364 C C . LYS B 1 449 ? -29.359 -6.691 -8.258 1 96.81 449 LYS B C 1
ATOM 8366 O O . LYS B 1 449 ? -29.297 -6.297 -9.422 1 96.81 449 LYS B O 1
ATOM 8371 N N . ASN B 1 450 ? -29.734 -5.941 -7.297 1 96.88 450 ASN B N 1
ATOM 8372 C CA . ASN B 1 450 ? -30.172 -4.566 -7.508 1 96.88 450 ASN B CA 1
ATOM 8373 C C . ASN B 1 450 ? -29.016 -3.67 -7.941 1 96.88 450 ASN B C 1
ATOM 8375 O O . ASN B 1 450 ? -29.203 -2.773 -8.766 1 96.88 450 ASN B O 1
ATOM 8379 N N . VAL B 1 451 ? -27.859 -3.869 -7.383 1 97.62 451 VAL B N 1
ATOM 8380 C CA . VAL B 1 451 ? -26.688 -3.07 -7.715 1 97.62 451 VAL B CA 1
ATOM 8381 C C . VAL B 1 451 ? -26.281 -3.316 -9.172 1 97.62 451 VAL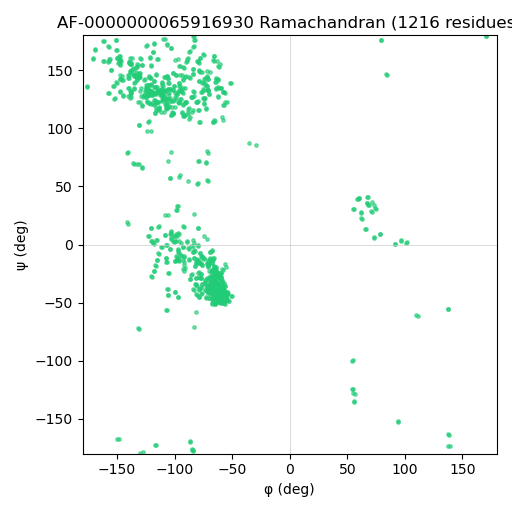 B C 1
ATOM 8383 O O . VAL B 1 451 ? -25.844 -2.396 -9.859 1 97.62 451 VAL B O 1
ATOM 8386 N N . LEU B 1 452 ? -26.469 -4.586 -9.664 1 97.75 452 LEU B N 1
ATOM 8387 C CA . LEU B 1 452 ? -26.094 -4.957 -11.031 1 97.75 452 LEU B CA 1
ATOM 8388 C C . LEU B 1 452 ? -26.969 -4.246 -12.047 1 97.75 452 LEU B C 1
ATOM 8390 O O . LEU B 1 452 ? -26.625 -4.148 -13.227 1 97.75 452 LEU B O 1
ATOM 8394 N N . LYS B 1 453 ? -28.078 -3.656 -11.57 1 95.31 453 LYS B N 1
ATOM 8395 C CA . LYS B 1 453 ? -28.969 -2.906 -12.453 1 95.31 453 LYS B CA 1
ATOM 8396 C C . LYS B 1 453 ? -28.359 -1.56 -12.836 1 95.31 453 LYS B C 1
ATOM 8398 O O . LYS B 1 453 ? -28.812 -0.916 -13.789 1 95.31 453 LYS B O 1
ATOM 8403 N N . CYS B 1 454 ? -27.281 -1.162 -12.156 1 94.69 454 CYS B N 1
ATOM 8404 C CA . CYS B 1 454 ? -26.609 0.092 -12.469 1 94.69 454 CYS B CA 1
ATOM 8405 C C . CYS B 1 454 ? -25.703 -0.068 -13.68 1 94.69 454 CYS B C 1
ATOM 8407 O O . CYS B 1 454 ? -24.875 0.807 -13.969 1 94.69 454 CYS B O 1
ATOM 8409 N N . ASP B 1 455 ? -25.859 -1.097 -14.367 1 94.88 455 ASP B N 1
ATOM 8410 C CA . ASP B 1 455 ? -25 -1.506 -15.469 1 94.88 455 ASP B CA 1
ATOM 8411 C C . ASP B 1 455 ? -24.875 -0.393 -16.5 1 94.88 455 ASP B C 1
ATOM 8413 O O . ASP B 1 455 ? -23.766 -0.037 -16.906 1 94.88 455 ASP B O 1
ATOM 8417 N N . SER B 1 456 ? -25.984 0.239 -16.922 1 94.5 456 SER B N 1
ATOM 8418 C CA . SER B 1 456 ? -25.984 1.268 -17.953 1 94.5 456 SER B CA 1
ATOM 8419 C C . SER B 1 456 ? -25.266 2.529 -17.469 1 94.5 456 SER B C 1
ATOM 8421 O O . SER B 1 456 ? -24.562 3.182 -18.25 1 94.5 456 SER B O 1
ATOM 8423 N N . LEU B 1 457 ? -25.469 2.834 -16.25 1 95.62 457 LEU B N 1
ATOM 8424 C CA . LEU B 1 457 ? -24.797 4 -15.672 1 95.62 457 LEU B CA 1
ATOM 8425 C C . LEU B 1 457 ? -23.281 3.811 -15.648 1 95.62 457 LEU B C 1
ATOM 8427 O O . LEU B 1 457 ? -22.531 4.746 -15.938 1 95.62 457 LEU B O 1
ATOM 8431 N N . ILE B 1 458 ? -22.875 2.658 -15.328 1 98.12 458 ILE B N 1
ATOM 8432 C CA . ILE B 1 458 ? -21.453 2.357 -15.242 1 98.12 458 ILE B CA 1
ATOM 8433 C C . ILE B 1 458 ? -20.844 2.355 -16.641 1 98.12 458 ILE B C 1
ATOM 8435 O O . ILE B 1 458 ? -19.703 2.793 -16.828 1 98.12 458 ILE B O 1
ATOM 8439 N N . TYR B 1 459 ? -21.625 1.833 -17.578 1 97.44 459 TYR B N 1
ATOM 8440 C CA . TYR B 1 459 ? -21.156 1.856 -18.969 1 97.44 459 TYR B CA 1
ATOM 8441 C C . TYR B 1 459 ? -20.922 3.285 -19.438 1 97.44 459 TYR B C 1
ATOM 8443 O O . TYR B 1 459 ? -19.922 3.568 -20.094 1 97.44 459 TYR B O 1
ATOM 8451 N N . SER B 1 460 ? -21.828 4.199 -19.109 1 97.25 460 SER B N 1
ATOM 8452 C CA . SER B 1 460 ? -21.672 5.602 -19.469 1 97.25 460 SER B CA 1
ATOM 8453 C C . SER B 1 460 ? -20.422 6.203 -18.844 1 97.25 460 SER B C 1
ATOM 8455 O O . SER B 1 460 ? -19.688 6.949 -19.5 1 97.25 460 SER B O 1
ATOM 8457 N N . LEU B 1 461 ? -20.203 5.922 -17.609 1 97.38 461 LEU B N 1
ATOM 8458 C CA . LEU B 1 461 ? -19 6.379 -16.938 1 97.38 461 LEU B CA 1
ATOM 8459 C C . LEU B 1 461 ? -17.75 5.812 -17.609 1 97.38 461 LEU B C 1
ATOM 8461 O O . LEU B 1 461 ? -16.75 6.52 -17.766 1 97.38 461 LEU B O 1
ATOM 8465 N N . ALA B 1 462 ? -17.797 4.512 -17.938 1 98.12 462 ALA B N 1
ATOM 8466 C CA . ALA B 1 462 ? -16.656 3.852 -18.578 1 98.12 462 ALA B CA 1
ATOM 8467 C C . ALA B 1 462 ? -16.297 4.543 -19.891 1 98.12 462 ALA B C 1
ATOM 8469 O O . ALA B 1 462 ? -15.125 4.652 -20.234 1 98.12 462 ALA B O 1
ATOM 8470 N N . LYS B 1 463 ? -17.312 4.988 -20.641 1 97 463 LYS B N 1
ATOM 8471 C CA . LYS B 1 463 ? -17.078 5.707 -21.891 1 97 463 LYS B CA 1
ATOM 8472 C C . LYS B 1 463 ? -16.281 6.988 -21.641 1 97 463 LYS B C 1
ATOM 8474 O O . LYS B 1 463 ? -15.391 7.332 -22.422 1 97 463 LYS B O 1
ATOM 8479 N N . GLU B 1 464 ? -16.578 7.574 -20.562 1 95.62 464 GLU B N 1
ATOM 8480 C CA . GLU B 1 464 ? -15.898 8.82 -20.203 1 95.62 464 GLU B CA 1
ATOM 8481 C C . GLU B 1 464 ? -14.453 8.57 -19.781 1 95.62 464 GLU B C 1
ATOM 8483 O O . GLU B 1 464 ? -13.578 9.406 -20 1 95.62 464 GLU B O 1
ATOM 8488 N N . LEU B 1 465 ? -14.188 7.461 -19.219 1 96.81 465 LEU B N 1
ATOM 8489 C CA . LEU B 1 465 ? -12.906 7.207 -18.578 1 96.81 465 LEU B CA 1
ATOM 8490 C C . LEU B 1 465 ? -11.984 6.43 -19.5 1 96.81 465 LEU B C 1
ATOM 8492 O O . LEU B 1 465 ? -10.773 6.34 -19.266 1 96.81 465 LEU B O 1
ATOM 8496 N N . SER B 1 466 ? -12.461 5.875 -20.562 1 96.44 466 SER B N 1
ATOM 8497 C CA . SER B 1 466 ? -11.742 4.914 -21.391 1 96.44 466 SER B CA 1
ATOM 8498 C C . SER B 1 466 ? -10.508 5.543 -22.031 1 96.44 466 SER B C 1
ATOM 8500 O O . SER B 1 466 ? -9.531 4.848 -22.312 1 96.44 466 SER B O 1
ATOM 8502 N N . ASP B 1 467 ? -10.484 6.836 -22.234 1 94.38 467 ASP B N 1
ATOM 8503 C CA . ASP B 1 467 ? -9.359 7.488 -22.891 1 94.38 467 ASP B CA 1
ATOM 8504 C C . ASP B 1 467 ? -8.461 8.203 -21.891 1 94.38 467 ASP B C 1
ATOM 8506 O O . ASP B 1 467 ? -7.512 8.891 -22.266 1 94.38 467 ASP B O 1
ATOM 8510 N N . LYS B 1 468 ? -8.758 8.047 -20.641 1 92.62 468 LYS B N 1
ATOM 8511 C CA . LYS B 1 468 ? -7.969 8.703 -19.594 1 92.62 468 LYS B CA 1
ATOM 8512 C C . LYS B 1 468 ? -6.816 7.816 -19.141 1 92.62 468 LYS B C 1
ATOM 8514 O O . LYS B 1 468 ? -6.934 6.59 -19.125 1 92.62 468 LYS B O 1
ATOM 8519 N N . ASN B 1 469 ? -5.684 8.422 -18.812 1 85.38 469 ASN B N 1
ATOM 8520 C CA . ASN B 1 469 ? -4.484 7.648 -18.516 1 85.38 469 ASN B CA 1
ATOM 8521 C C . ASN B 1 469 ? -4.168 7.664 -17.016 1 85.38 469 ASN B C 1
ATOM 8523 O O . ASN B 1 469 ? -3.346 6.875 -16.547 1 85.38 469 ASN B O 1
ATOM 8527 N N . ASN B 1 470 ? -4.703 8.484 -16.281 1 87.75 470 ASN B N 1
ATOM 8528 C CA . ASN B 1 470 ? -4.387 8.625 -14.859 1 87.75 470 ASN B CA 1
ATOM 8529 C C . ASN B 1 470 ? -5.648 8.656 -14 1 87.75 470 ASN B C 1
ATOM 8531 O O . ASN B 1 470 ? -6.324 9.68 -13.914 1 87.75 470 ASN B O 1
ATOM 8535 N N . ILE B 1 471 ? -5.871 7.512 -13.383 1 96.44 471 ILE B N 1
ATOM 8536 C CA . ILE B 1 471 ? -7.066 7.43 -12.555 1 96.44 471 ILE B CA 1
ATOM 8537 C C . ILE B 1 471 ? -6.672 7.125 -11.109 1 96.44 471 ILE B C 1
ATOM 8539 O O . ILE B 1 471 ? -5.852 6.234 -10.859 1 96.44 471 ILE B O 1
ATOM 8543 N N . ILE B 1 472 ? -7.141 7.867 -10.211 1 97.44 472 ILE B N 1
ATOM 8544 C CA . ILE B 1 472 ? -6.887 7.676 -8.789 1 97.44 472 ILE B CA 1
ATOM 8545 C C . ILE B 1 472 ? -8.156 7.176 -8.102 1 97.44 472 ILE B C 1
ATOM 8547 O O . ILE B 1 472 ? -9.258 7.648 -8.398 1 97.44 472 ILE B O 1
ATOM 8551 N N . PHE B 1 473 ? -8.039 6.156 -7.293 1 98.5 473 PHE B N 1
ATOM 8552 C CA . PHE B 1 473 ? -9.117 5.66 -6.445 1 98.5 473 PHE B CA 1
ATOM 8553 C C . PHE B 1 473 ? -8.875 6.039 -4.988 1 98.5 473 PHE B C 1
ATOM 8555 O O . PHE B 1 473 ? -7.746 5.969 -4.5 1 98.5 473 PHE B O 1
ATOM 8562 N N . ILE B 1 474 ? -9.945 6.449 -4.27 1 98.12 474 ILE B N 1
ATOM 8563 C CA . ILE B 1 474 ? -9.742 6.758 -2.857 1 98.12 474 ILE B CA 1
ATOM 8564 C C . ILE B 1 474 ? -10.906 6.211 -2.035 1 98.12 474 ILE B C 1
ATOM 8566 O O . ILE B 1 474 ? -12.016 6.062 -2.545 1 98.12 474 ILE B O 1
ATOM 8570 N N . GLY B 1 475 ? -10.688 5.852 -0.891 1 97.44 475 GLY B N 1
ATOM 8571 C CA . GLY B 1 475 ? -11.617 5.414 0.142 1 97.44 475 GLY B CA 1
ATOM 8572 C C . GLY B 1 475 ? -11.062 5.566 1.545 1 97.44 475 GLY B C 1
ATOM 8573 O O . GLY B 1 475 ? -9.906 5.957 1.722 1 97.44 475 GLY B O 1
ATOM 8574 N N . ARG B 1 476 ? -11.875 5.383 2.561 1 95.88 476 ARG B N 1
ATOM 8575 C CA . ARG B 1 476 ? -11.484 5.398 3.965 1 95.88 476 ARG B CA 1
ATOM 8576 C C . ARG B 1 476 ? -11.977 4.152 4.688 1 95.88 476 ARG B C 1
ATOM 8578 O O . ARG B 1 476 ? -12.969 3.543 4.277 1 95.88 476 ARG B O 1
ATOM 8585 N N . GLY B 1 477 ? -11.312 3.799 5.727 1 94.88 477 GLY B N 1
ATOM 8586 C CA . GLY B 1 477 ? -11.727 2.635 6.492 1 94.88 477 GLY B CA 1
ATOM 8587 C C . GLY B 1 477 ? -11.82 1.372 5.656 1 94.88 477 GLY B C 1
ATOM 8588 O O . GLY B 1 477 ? -10.93 1.081 4.855 1 94.88 477 GLY B O 1
ATOM 8589 N N . HIS B 1 478 ? -12.883 0.635 5.832 1 94.06 478 HIS B N 1
ATOM 8590 C CA . HIS B 1 478 ? -13.055 -0.642 5.148 1 94.06 478 HIS B CA 1
ATOM 8591 C C . HIS B 1 478 ? -13.227 -0.442 3.646 1 94.06 478 HIS B C 1
ATOM 8593 O O . HIS B 1 478 ? -13.164 -1.403 2.877 1 94.06 478 HIS B O 1
ATOM 8599 N N . ASN B 1 479 ? -13.305 0.787 3.217 1 96.5 479 ASN B N 1
ATOM 8600 C CA . ASN B 1 479 ? -13.5 1.011 1.788 1 96.5 479 ASN B CA 1
ATOM 8601 C C . ASN B 1 479 ? -12.211 1.466 1.112 1 96.5 479 ASN B C 1
ATOM 8603 O O . ASN B 1 479 ? -12.164 1.61 -0.111 1 96.5 479 ASN B O 1
ATOM 8607 N N . TYR B 1 480 ? -11.172 1.658 1.905 1 97.38 480 TYR B N 1
ATOM 8608 C CA . TYR B 1 480 ? -9.859 1.857 1.302 1 97.38 480 TYR B CA 1
ATOM 8609 C C . TYR B 1 480 ? -9.414 0.61 0.55 1 97.38 480 TYR B C 1
ATOM 8611 O O . TYR B 1 480 ? -9.023 0.688 -0.618 1 97.38 480 TYR B O 1
ATOM 8619 N N . PRO B 1 481 ? -9.492 -0.588 1.146 1 98.5 481 PRO B N 1
ATOM 8620 C CA . PRO B 1 481 ? -9.156 -1.797 0.391 1 98.5 481 PRO B CA 1
ATOM 8621 C C . PRO B 1 481 ? -10.031 -1.99 -0.842 1 98.5 481 PRO B C 1
ATOM 8623 O O . PRO B 1 481 ? -9.578 -2.551 -1.844 1 98.5 481 PRO B O 1
ATOM 8626 N N . ILE B 1 482 ? -11.227 -1.483 -0.791 1 98.69 482 ILE B N 1
ATOM 8627 C CA . ILE B 1 482 ? -12.117 -1.598 -1.939 1 98.69 482 ILE B CA 1
ATOM 8628 C C . ILE B 1 482 ? -11.633 -0.687 -3.064 1 98.69 482 ILE B C 1
ATOM 8630 O O . ILE B 1 482 ? -11.703 -1.052 -4.238 1 98.69 482 ILE B O 1
ATOM 8634 N N . ALA B 1 483 ? -11.188 0.516 -2.66 1 98.75 483 ALA B N 1
ATOM 8635 C CA . ALA B 1 483 ? -10.539 1.383 -3.641 1 98.75 483 ALA B CA 1
ATOM 8636 C C . ALA B 1 483 ? -9.344 0.688 -4.281 1 98.75 483 ALA B C 1
ATOM 8638 O O . ALA B 1 483 ? -9.133 0.78 -5.492 1 98.75 483 ALA B O 1
ATOM 8639 N N . MET B 1 484 ? -8.594 -0.009 -3.447 1 98.62 484 MET B N 1
ATOM 8640 C CA . MET B 1 484 ? -7.441 -0.763 -3.943 1 98.62 484 MET B CA 1
ATOM 8641 C C . MET B 1 484 ? -7.879 -1.837 -4.934 1 98.62 484 MET B C 1
ATOM 8643 O O . MET B 1 484 ? -7.25 -2.02 -5.977 1 98.62 484 MET B O 1
ATOM 8647 N N . GLU B 1 485 ? -8.922 -2.494 -4.617 1 98.62 485 GLU B N 1
ATOM 8648 C CA . GLU B 1 485 ? -9.43 -3.559 -5.477 1 98.62 485 GLU B CA 1
ATOM 8649 C C . GLU B 1 485 ? -9.93 -3.006 -6.809 1 98.62 485 GLU B C 1
ATOM 8651 O O . GLU B 1 485 ? -9.703 -3.604 -7.859 1 98.62 485 GLU B O 1
ATOM 8656 N N . GLY B 1 486 ? -10.648 -1.88 -6.754 1 98.62 486 GLY B N 1
ATOM 8657 C CA . GLY B 1 486 ? -11.086 -1.235 -7.98 1 98.62 486 GLY B CA 1
ATOM 8658 C C . GLY B 1 486 ? -9.938 -0.848 -8.891 1 98.62 486 GLY B C 1
ATOM 8659 O O . GLY B 1 486 ? -9.992 -1.1 -10.102 1 98.62 486 GLY B O 1
ATOM 8660 N N . ALA B 1 487 ? -8.945 -0.23 -8.297 1 98.31 487 ALA B N 1
ATOM 8661 C CA . ALA B 1 487 ? -7.762 0.158 -9.062 1 98.31 487 ALA B CA 1
ATOM 8662 C C . ALA B 1 487 ? -7.074 -1.062 -9.672 1 98.31 487 ALA B C 1
ATOM 8664 O O . ALA B 1 487 ? -6.625 -1.021 -10.82 1 98.31 487 ALA B O 1
ATOM 8665 N N . LEU B 1 488 ? -6.984 -2.115 -8.906 1 97.69 488 LEU B N 1
ATOM 8666 C CA . LEU B 1 488 ? -6.34 -3.344 -9.367 1 97.69 488 LEU B CA 1
ATOM 8667 C C . LEU B 1 488 ? -7.066 -3.924 -10.57 1 97.69 488 LEU B C 1
ATOM 8669 O O . LEU B 1 488 ? -6.434 -4.305 -11.555 1 97.69 488 LEU B O 1
ATOM 8673 N N . LYS B 1 489 ? -8.375 -3.998 -10.531 1 97.69 489 LYS B N 1
ATOM 8674 C CA . LYS B 1 489 ? -9.164 -4.535 -11.633 1 97.69 489 LYS B CA 1
ATOM 8675 C C . LYS B 1 489 ? -8.953 -3.717 -12.906 1 97.69 489 LYS B C 1
ATOM 8677 O O . LYS B 1 489 ? -8.789 -4.277 -13.992 1 97.69 489 LYS B O 1
ATOM 8682 N N . LEU B 1 490 ? -9.008 -2.42 -12.703 1 97.75 490 LEU B N 1
ATOM 8683 C CA . LEU B 1 490 ? -8.844 -1.536 -13.852 1 97.75 490 LEU B CA 1
ATOM 8684 C C . LEU B 1 490 ? -7.477 -1.723 -14.492 1 97.75 490 LEU B C 1
ATOM 8686 O O . LEU B 1 490 ? -7.367 -1.79 -15.719 1 97.75 490 LEU B O 1
ATOM 8690 N N . LYS B 1 491 ? -6.434 -1.818 -13.703 1 95.69 491 LYS B N 1
ATOM 8691 C CA . LYS B 1 491 ? -5.074 -2.014 -14.203 1 95.69 491 LYS B CA 1
ATOM 8692 C C . LYS B 1 491 ? -4.945 -3.348 -14.938 1 95.69 491 LYS B C 1
ATOM 8694 O O . LYS B 1 491 ? -4.371 -3.412 -16.031 1 95.69 491 LYS B O 1
ATOM 8699 N N . GLU B 1 492 ? -5.5 -4.352 -14.406 1 93.81 492 GLU B N 1
ATOM 8700 C CA . GLU B 1 492 ? -5.312 -5.723 -14.867 1 93.81 492 GLU B CA 1
ATOM 8701 C C . GLU B 1 492 ? -5.852 -5.906 -16.281 1 93.81 492 GLU B C 1
ATOM 8703 O O . GLU B 1 492 ? -5.23 -6.582 -17.109 1 93.81 492 GLU B O 1
ATOM 8708 N N . ILE B 1 493 ? -7.004 -5.262 -16.531 1 95.5 493 ILE B N 1
ATOM 8709 C CA . ILE B 1 493 ? -7.648 -5.715 -17.75 1 95.5 493 ILE B CA 1
ATOM 8710 C C . ILE B 1 493 ? -7.723 -4.559 -18.75 1 95.5 493 ILE B C 1
ATOM 8712 O O . ILE B 1 493 ? -7.949 -4.777 -19.938 1 95.5 493 ILE B O 1
ATOM 8716 N N . SER B 1 494 ? -7.57 -3.334 -18.297 1 96 494 SER B N 1
ATOM 8717 C CA . SER B 1 494 ? -7.641 -2.203 -19.203 1 96 494 SER B CA 1
ATOM 8718 C C . SER B 1 494 ? -6.262 -1.586 -19.438 1 96 494 SER B C 1
ATOM 8720 O O . SER B 1 494 ? -6.098 -0.723 -20.297 1 96 494 SER B O 1
ATOM 8722 N N . TYR B 1 495 ? -5.289 -1.957 -18.672 1 93.5 495 TYR B N 1
ATOM 8723 C CA . TYR B 1 495 ? -3.916 -1.478 -18.766 1 93.5 495 TYR B CA 1
ATOM 8724 C C . TYR B 1 495 ? -3.844 0.023 -18.5 1 93.5 495 TYR B C 1
ATOM 8726 O O . TYR B 1 495 ? -2.928 0.697 -18.984 1 93.5 495 TYR B O 1
ATOM 8734 N N . THR B 1 496 ? -4.898 0.549 -17.781 1 93.62 496 THR B N 1
ATOM 8735 C CA . THR B 1 496 ? -4.914 1.941 -17.359 1 93.62 496 THR B CA 1
ATOM 8736 C C . THR B 1 496 ? -4.141 2.107 -16.047 1 93.62 496 THR B C 1
ATOM 8738 O O . THR B 1 496 ? -4.297 1.308 -15.117 1 93.62 496 THR B O 1
ATOM 8741 N N . HIS B 1 497 ? -3.268 3.092 -16.031 1 92.38 497 HIS B N 1
ATOM 8742 C CA . HIS B 1 497 ? -2.594 3.383 -14.766 1 92.38 497 HIS B CA 1
ATOM 8743 C C . HIS B 1 497 ? -3.58 3.891 -13.719 1 92.38 497 HIS B C 1
ATOM 8745 O O . HIS B 1 497 ? -4.113 4.996 -13.844 1 92.38 497 HIS B O 1
ATOM 8751 N N . ALA B 1 498 ? -3.85 3.061 -12.789 1 95.88 498 ALA B N 1
ATOM 8752 C CA . ALA B 1 498 ? -4.785 3.365 -11.711 1 95.88 498 ALA B CA 1
ATOM 8753 C C . ALA B 1 498 ? -4.16 3.08 -10.352 1 95.88 498 ALA B C 1
ATOM 8755 O O . ALA B 1 498 ? -3.568 2.02 -10.141 1 95.88 498 ALA B O 1
ATOM 8756 N N . GLU B 1 499 ? -4.203 4.066 -9.477 1 96.06 499 GLU B N 1
ATOM 8757 C CA . GLU B 1 499 ? -3.633 3.902 -8.148 1 96.06 499 GLU B CA 1
ATOM 8758 C C . GLU B 1 499 ? -4.648 4.25 -7.062 1 96.06 499 GLU B C 1
ATOM 8760 O O . GLU B 1 499 ? -5.477 5.145 -7.246 1 96.06 499 GLU B O 1
ATOM 8765 N N . ALA B 1 500 ? -4.605 3.473 -6.02 1 97.88 500 ALA B N 1
ATOM 8766 C CA . ALA B 1 500 ? -5.516 3.717 -4.902 1 97.88 500 ALA B CA 1
ATOM 8767 C C . ALA B 1 500 ? -4.766 4.27 -3.693 1 97.88 500 ALA B C 1
ATOM 8769 O O . ALA B 1 500 ? -3.625 3.879 -3.432 1 97.88 500 ALA B O 1
ATOM 8770 N N . TYR B 1 501 ? -5.391 5.156 -2.957 1 96.69 501 TYR B N 1
ATOM 8771 C CA . TYR B 1 501 ? -4.84 5.723 -1.731 1 96.69 501 TYR B CA 1
ATOM 8772 C C . TYR B 1 501 ? -5.891 5.762 -0.628 1 96.69 501 TYR B C 1
ATOM 8774 O O . TYR B 1 501 ? -7.082 5.934 -0.902 1 96.69 501 TYR B O 1
ATOM 8782 N N . ALA B 1 502 ? -5.383 5.543 0.629 1 96.75 502 ALA B N 1
ATOM 8783 C CA . ALA B 1 502 ? -6.223 6.047 1.714 1 96.75 502 ALA B CA 1
ATOM 8784 C C . ALA B 1 502 ? -6.457 7.547 1.572 1 96.75 502 ALA B C 1
ATOM 8786 O O . ALA B 1 502 ? -5.516 8.312 1.376 1 96.75 502 ALA B O 1
ATOM 8787 N N . ALA B 1 503 ? -7.691 7.949 1.68 1 94.94 503 ALA B N 1
ATOM 8788 C CA . ALA B 1 503 ? -8.039 9.336 1.36 1 94.94 503 ALA B CA 1
ATOM 8789 C C . ALA B 1 503 ? -7.215 10.312 2.197 1 94.94 503 ALA B C 1
ATOM 8791 O O . ALA B 1 503 ? -6.82 11.375 1.713 1 94.94 503 ALA B O 1
ATOM 8792 N N . GLY B 1 504 ? -6.941 9.977 3.4 1 91.81 504 GLY B N 1
ATOM 8793 C CA . GLY B 1 504 ? -6.184 10.844 4.281 1 91.81 504 GLY B CA 1
ATOM 8794 C C . GLY B 1 504 ? -4.723 10.969 3.893 1 91.81 504 GLY B C 1
ATOM 8795 O O . GLY B 1 504 ? -4.02 11.867 4.359 1 91.81 504 GLY B O 1
ATOM 8796 N N . GLU B 1 505 ? -4.215 10.094 3.01 1 92.88 505 GLU B N 1
ATOM 8797 C CA . GLU B 1 505 ? -2.805 10.062 2.629 1 92.88 505 GLU B CA 1
ATOM 8798 C C . GLU B 1 505 ? -2.545 10.914 1.392 1 92.88 505 GLU B C 1
ATOM 8800 O O . GLU B 1 505 ? -1.394 11.133 1.012 1 92.88 505 GLU B O 1
ATOM 8805 N N . LEU B 1 506 ? -3.549 11.508 0.811 1 91.56 506 LEU B N 1
ATOM 8806 C CA . LEU B 1 506 ? -3.42 12.242 -0.442 1 91.56 506 LEU B CA 1
ATOM 8807 C C . LEU B 1 506 ? -2.467 13.422 -0.284 1 91.56 506 LEU B C 1
ATOM 8809 O O . LEU B 1 506 ? -1.712 13.742 -1.205 1 91.56 506 LEU B O 1
ATOM 8813 N N . LYS B 1 507 ? -2.467 14 0.9 1 88.31 507 LYS B N 1
ATOM 8814 C CA . LYS B 1 507 ? -1.667 15.203 1.133 1 88.31 507 LYS B CA 1
ATOM 8815 C C . LYS B 1 507 ? -0.189 14.852 1.283 1 88.31 507 LYS B C 1
ATOM 8817 O O . LYS B 1 507 ? 0.67 15.734 1.23 1 88.31 507 LYS B O 1
ATOM 8822 N N . HIS B 1 508 ? 0.107 13.641 1.414 1 88.88 508 HIS B N 1
ATOM 8823 C CA . HIS B 1 508 ? 1.485 13.219 1.644 1 88.88 508 HIS B CA 1
ATOM 8824 C C . HIS B 1 508 ? 2.152 12.781 0.344 1 88.88 508 HIS B C 1
ATOM 8826 O O . HIS B 1 508 ? 2.967 11.859 0.34 1 88.88 508 HIS B O 1
ATOM 8832 N N . GLY B 1 509 ? 1.737 13.469 -0.753 1 89.69 509 GLY B N 1
ATOM 8833 C CA . GLY B 1 509 ? 2.426 13.203 -2.006 1 89.69 509 GLY B CA 1
ATOM 8834 C C . GLY B 1 509 ? 1.485 13.086 -3.191 1 89.69 509 GLY B C 1
ATOM 8835 O O . GLY B 1 509 ? 1.562 13.883 -4.133 1 89.69 509 GLY B O 1
ATOM 8836 N N . PRO B 1 510 ? 0.527 12.234 -3.129 1 91.06 510 PRO B N 1
ATOM 8837 C CA . PRO B 1 510 ? -0.298 11.922 -4.297 1 91.06 510 PRO B CA 1
ATOM 8838 C C . PRO B 1 510 ? -1.106 13.117 -4.789 1 91.06 510 PRO B C 1
ATOM 8840 O O . PRO B 1 510 ? -1.459 13.188 -5.969 1 91.06 510 PRO B O 1
ATOM 8843 N N . LEU B 1 511 ? -1.372 14.047 -3.939 1 91.25 511 LEU B N 1
ATOM 8844 C CA . LEU B 1 511 ? -2.141 15.219 -4.336 1 91.25 511 LEU B CA 1
ATOM 8845 C C . LEU B 1 511 ? -1.399 16.016 -5.402 1 91.25 511 LEU B C 1
ATOM 8847 O O . LEU B 1 511 ? -2.008 16.812 -6.125 1 91.25 511 LEU B O 1
ATOM 8851 N N . ALA B 1 512 ? -0.096 15.867 -5.465 1 90.12 512 ALA B N 1
ATOM 8852 C CA . ALA B 1 512 ? 0.73 16.562 -6.441 1 90.12 512 ALA B CA 1
ATOM 8853 C C . ALA B 1 512 ? 0.331 16.188 -7.867 1 90.12 512 ALA B C 1
ATOM 8855 O O . ALA B 1 512 ? 0.52 16.969 -8.797 1 90.12 512 ALA B O 1
ATOM 8856 N N . LEU B 1 513 ? -0.25 14.992 -8.031 1 91.69 513 LEU B N 1
ATOM 8857 C CA . LEU B 1 513 ? -0.598 14.469 -9.352 1 91.69 513 LEU B CA 1
ATOM 8858 C C . LEU B 1 513 ? -1.919 15.047 -9.836 1 91.69 513 LEU B C 1
ATOM 8860 O O . LEU B 1 513 ? -2.248 14.953 -11.023 1 91.69 513 LEU B O 1
ATOM 8864 N N . VAL B 1 514 ? -2.662 15.625 -8.977 1 92.5 514 VAL B N 1
ATOM 8865 C CA . VAL B 1 514 ? -4.039 16 -9.266 1 92.5 514 VAL B CA 1
ATOM 8866 C C . VAL B 1 514 ? -4.062 17.297 -10.078 1 92.5 514 VAL B C 1
ATOM 8868 O O . VAL B 1 514 ? -3.453 18.297 -9.688 1 92.5 514 VAL B O 1
ATOM 8871 N N . ASP B 1 515 ? -4.664 17.234 -11.195 1 91.88 515 ASP B N 1
ATOM 8872 C CA . ASP B 1 515 ? -4.945 18.391 -12.039 1 91.88 515 ASP B CA 1
ATOM 8873 C C . ASP B 1 515 ? -6.23 18.172 -12.844 1 91.88 515 ASP B C 1
ATOM 8875 O O . ASP B 1 515 ? -7.031 17.297 -12.523 1 91.88 515 ASP B O 1
ATOM 8879 N N . SER B 1 516 ? -6.461 19.016 -13.82 1 91.94 516 SER B N 1
ATOM 8880 C CA . SER B 1 516 ? -7.727 18.984 -14.547 1 91.94 516 SER B CA 1
ATOM 8881 C C . SER B 1 516 ? -7.859 17.734 -15.398 1 91.94 516 SER B C 1
ATOM 8883 O O . SER B 1 516 ? -8.953 17.391 -15.844 1 91.94 516 SER B O 1
ATOM 8885 N N . SER B 1 517 ? -6.746 17 -15.562 1 92.25 517 SER B N 1
ATOM 8886 C CA . SER B 1 517 ? -6.793 15.773 -16.359 1 92.25 517 SER B CA 1
ATOM 8887 C C . SER B 1 517 ? -6.961 14.539 -15.477 1 92.25 517 SER B C 1
ATOM 8889 O O . SER B 1 517 ? -7.277 13.453 -15.969 1 92.25 517 SER B O 1
ATOM 8891 N N . THR B 1 518 ? -6.797 14.688 -14.227 1 93.81 518 THR B N 1
ATOM 8892 C CA . THR B 1 518 ? -6.809 13.562 -13.297 1 93.81 518 THR B CA 1
ATOM 8893 C C . THR B 1 518 ? -8.242 13.156 -12.961 1 93.81 518 THR B C 1
ATOM 8895 O O . THR B 1 518 ? -9.039 13.992 -12.531 1 93.81 518 THR B O 1
ATOM 8898 N N . GLN B 1 519 ? -8.57 11.922 -13.219 1 96.44 519 GLN B N 1
ATOM 8899 C CA . GLN B 1 519 ? -9.867 11.359 -12.836 1 96.44 519 GLN B CA 1
ATOM 8900 C C . GLN B 1 519 ? -9.789 10.672 -11.477 1 96.44 519 GLN B C 1
ATOM 8902 O O . GLN B 1 519 ? -8.883 9.875 -11.227 1 96.44 519 GLN B O 1
ATOM 8907 N N . ILE B 1 520 ? -10.734 11.008 -10.625 1 97.38 520 ILE B N 1
ATOM 8908 C CA . ILE B 1 520 ? -10.695 10.453 -9.273 1 97.38 520 ILE B CA 1
ATOM 8909 C C . ILE B 1 520 ? -11.992 9.703 -8.992 1 97.38 520 ILE B C 1
ATOM 8911 O O . ILE B 1 520 ? -13.078 10.273 -9.062 1 97.38 520 ILE B O 1
ATOM 8915 N N . ILE B 1 521 ? -11.891 8.453 -8.672 1 98.31 521 ILE B N 1
ATOM 8916 C CA . ILE B 1 521 ? -13.016 7.625 -8.242 1 98.31 521 ILE B CA 1
ATOM 8917 C C . ILE B 1 521 ? -13.062 7.574 -6.719 1 98.31 521 ILE B C 1
ATOM 8919 O O . ILE B 1 521 ? -12.109 7.141 -6.074 1 98.31 521 ILE B O 1
ATOM 8923 N N . VAL B 1 522 ? -14.172 7.988 -6.121 1 98.19 522 VAL B N 1
ATOM 8924 C CA . VAL B 1 522 ? -14.312 8.078 -4.672 1 98.19 522 VAL B CA 1
ATOM 8925 C C . VAL B 1 522 ? -15.359 7.074 -4.188 1 98.19 522 VAL B C 1
ATOM 8927 O O . VAL B 1 522 ? -16.484 7.066 -4.672 1 98.19 522 VAL B O 1
ATOM 8930 N N . ILE B 1 523 ? -14.992 6.195 -3.299 1 98.25 523 ILE B N 1
ATOM 8931 C CA . ILE B 1 523 ? -15.938 5.316 -2.621 1 98.25 523 ILE B CA 1
ATOM 8932 C C . ILE B 1 523 ? -16.406 5.969 -1.322 1 98.25 523 ILE B C 1
ATOM 8934 O O . ILE B 1 523 ? -15.648 6.059 -0.355 1 98.25 523 ILE B O 1
ATOM 8938 N N . ALA B 1 524 ? -17.703 6.367 -1.29 1 96.75 524 ALA B N 1
ATOM 8939 C CA . ALA B 1 524 ? -18.172 7.203 -0.189 1 96.75 524 ALA B CA 1
ATOM 8940 C C . ALA B 1 524 ? -19.531 6.707 0.333 1 96.75 524 ALA B C 1
ATOM 8942 O O . ALA B 1 524 ? -20.531 7.414 0.233 1 96.75 524 ALA B O 1
ATOM 8943 N N . PRO B 1 525 ? -19.516 5.531 0.996 1 95.69 525 PRO B N 1
ATOM 8944 C CA . PRO B 1 525 ? -20.75 5.141 1.668 1 95.69 525 PRO B CA 1
ATOM 8945 C C . PRO B 1 525 ? -21.109 6.07 2.826 1 95.69 525 PRO B C 1
ATOM 8947 O O . PRO B 1 525 ? -20.266 6.828 3.303 1 95.69 525 PRO B O 1
ATOM 8950 N N . ASN B 1 526 ? -22.391 6 3.244 1 92.75 526 ASN B N 1
ATOM 8951 C CA . ASN B 1 526 ? -22.844 6.809 4.367 1 92.75 526 ASN B CA 1
ATOM 8952 C C . ASN B 1 526 ? -22.438 6.199 5.703 1 92.75 526 ASN B C 1
ATOM 8954 O O . ASN B 1 526 ? -23.281 5.773 6.484 1 92.75 526 ASN B O 1
ATOM 8958 N N . ASP B 1 527 ? -21.172 6.273 6.004 1 91.94 527 ASP B N 1
ATOM 8959 C CA . ASP B 1 527 ? -20.656 5.738 7.266 1 91.94 527 ASP B CA 1
ATOM 8960 C C . ASP B 1 527 ? -20.078 6.852 8.141 1 91.94 527 ASP B C 1
ATOM 8962 O O . ASP B 1 527 ? -20.328 8.031 7.891 1 91.94 527 ASP B O 1
ATOM 8966 N N . ASN B 1 528 ? -19.469 6.492 9.195 1 90.12 528 ASN B N 1
ATOM 8967 C CA . ASN B 1 528 ? -19 7.445 10.195 1 90.12 528 ASN B CA 1
ATOM 8968 C C . ASN B 1 528 ? -17.844 8.289 9.672 1 90.12 528 ASN B C 1
ATOM 8970 O O . ASN B 1 528 ? -17.453 9.281 10.289 1 90.12 528 ASN B O 1
ATOM 8974 N N . LEU B 1 529 ? -17.344 7.98 8.484 1 92.38 529 LEU B N 1
ATOM 8975 C CA . LEU B 1 529 ? -16.203 8.695 7.938 1 92.38 529 LEU B CA 1
ATOM 8976 C C . LEU B 1 529 ? -16.625 9.594 6.777 1 92.38 529 LEU B C 1
ATOM 8978 O O . LEU B 1 529 ? -15.773 10.188 6.105 1 92.38 529 LEU B O 1
ATOM 8982 N N . ILE B 1 530 ? -17.891 9.75 6.535 1 92.56 530 ILE B N 1
ATOM 8983 C CA . ILE B 1 530 ? -18.406 10.43 5.352 1 92.56 530 ILE B CA 1
ATOM 8984 C C . ILE B 1 530 ? -17.984 11.891 5.371 1 92.56 530 ILE B C 1
ATOM 8986 O O . ILE B 1 530 ? -17.672 12.469 4.324 1 92.56 530 ILE B O 1
ATOM 8990 N N . ASP B 1 531 ? -17.938 12.492 6.5 1 88.38 531 ASP B N 1
ATOM 8991 C CA . ASP B 1 531 ? -17.562 13.898 6.598 1 88.38 531 ASP B CA 1
ATOM 8992 C C . ASP B 1 531 ? -16.094 14.109 6.246 1 88.38 531 ASP B C 1
ATOM 8994 O O . ASP B 1 531 ? -15.734 15.117 5.637 1 88.38 531 ASP B O 1
ATOM 8998 N N . LYS B 1 532 ? -15.273 13.203 6.664 1 89.81 532 LYS B N 1
ATOM 8999 C CA . LYS B 1 532 ? -13.859 13.266 6.312 1 89.81 532 LYS B CA 1
ATOM 9000 C C . LYS B 1 532 ? -13.656 13.102 4.812 1 89.81 532 LYS B C 1
ATOM 9002 O O . LYS B 1 532 ? -12.781 13.742 4.219 1 89.81 532 LYS B O 1
ATOM 9007 N N . ILE B 1 533 ? -14.43 12.219 4.238 1 92.88 533 ILE B N 1
ATOM 9008 C CA . ILE B 1 533 ? -14.328 11.992 2.803 1 92.88 533 ILE B CA 1
ATOM 9009 C C . ILE B 1 533 ? -14.773 13.242 2.047 1 92.88 533 ILE B C 1
ATOM 9011 O O . ILE B 1 533 ? -14.195 13.586 1.015 1 92.88 533 ILE B O 1
ATOM 9015 N N . LYS B 1 534 ? -15.758 13.906 2.568 1 90.69 534 LYS B N 1
ATOM 9016 C CA . LYS B 1 534 ? -16.25 15.133 1.943 1 90.69 534 LYS B CA 1
ATOM 9017 C C . LYS B 1 534 ? -15.164 16.219 1.948 1 90.69 534 LYS B C 1
ATOM 9019 O O . LYS B 1 534 ? -15.055 17 1.002 1 90.69 534 LYS B O 1
ATOM 9024 N N . LEU B 1 535 ? -14.398 16.25 2.965 1 86.5 535 LEU B N 1
ATOM 9025 C CA . LEU B 1 535 ? -13.281 17.188 3.029 1 86.5 535 LEU B CA 1
ATOM 9026 C C . LEU B 1 535 ? -12.242 16.875 1.957 1 86.5 535 LEU B C 1
ATOM 9028 O O . LEU B 1 535 ? -11.719 17.781 1.308 1 86.5 535 LEU B O 1
ATOM 9032 N N . ASN B 1 536 ? -11.945 15.57 1.815 1 90.88 536 ASN B N 1
ATOM 9033 C CA . ASN B 1 536 ? -11.008 15.156 0.772 1 90.88 536 ASN B CA 1
ATOM 9034 C C . ASN B 1 536 ? -11.523 15.523 -0.617 1 90.88 536 ASN B C 1
ATOM 9036 O O . ASN B 1 536 ? -10.75 15.922 -1.487 1 90.88 536 ASN B O 1
ATOM 9040 N N . ILE B 1 537 ? -12.836 15.344 -0.776 1 92.56 537 ILE B N 1
ATOM 9041 C CA . ILE B 1 537 ? -13.477 15.688 -2.043 1 92.56 537 ILE B CA 1
ATOM 9042 C C . ILE B 1 537 ? -13.281 17.172 -2.336 1 92.56 537 ILE B C 1
ATOM 9044 O O . ILE B 1 537 ? -12.922 17.547 -3.453 1 92.56 537 ILE B O 1
ATOM 9048 N N . SER B 1 538 ? -13.445 17.984 -1.346 1 87.38 538 SER B N 1
ATOM 9049 C CA . SER B 1 538 ? -13.289 19.438 -1.493 1 87.38 538 SER B CA 1
ATOM 9050 C C . SER B 1 538 ? -11.852 19.797 -1.846 1 87.38 538 SER B C 1
ATOM 9052 O O . SER B 1 538 ? -11.609 20.703 -2.645 1 87.38 538 SER B O 1
ATOM 9054 N N . GLU B 1 539 ? -10.945 19.188 -1.217 1 86.62 539 GLU B N 1
ATOM 9055 C CA . GLU B 1 539 ? -9.523 19.422 -1.472 1 86.62 539 GLU B CA 1
ATOM 9056 C C . GLU B 1 539 ? -9.156 19.078 -2.914 1 86.62 539 GLU B C 1
ATOM 9058 O O . GLU B 1 539 ? -8.391 19.797 -3.551 1 86.62 539 GLU B O 1
ATOM 9063 N N . ILE B 1 540 ? -9.703 17.953 -3.385 1 91.75 540 ILE B N 1
ATOM 9064 C CA . ILE B 1 540 ? -9.414 17.5 -4.738 1 91.75 540 ILE B CA 1
ATOM 9065 C C . ILE B 1 540 ? -10.047 18.453 -5.754 1 91.75 540 ILE B C 1
ATOM 9067 O O . ILE B 1 540 ? -9.414 18.828 -6.738 1 91.75 540 ILE B O 1
ATOM 9071 N N . ARG B 1 541 ? -11.211 18.828 -5.453 1 89.81 541 ARG B N 1
ATOM 9072 C CA . ARG B 1 541 ? -11.938 19.734 -6.344 1 89.81 541 ARG B CA 1
ATOM 9073 C C . ARG B 1 541 ? -11.219 21.062 -6.477 1 89.81 541 ARG B C 1
ATOM 9075 O O . ARG B 1 541 ? -11.125 21.625 -7.574 1 89.81 541 ARG B O 1
ATOM 9082 N N . THR B 1 542 ? -10.742 21.578 -5.375 1 85.5 542 THR B N 1
ATOM 9083 C CA . THR B 1 542 ? -10.039 22.844 -5.348 1 85.5 542 THR B CA 1
ATOM 9084 C C . THR B 1 542 ? -8.805 22.797 -6.242 1 85.5 542 THR B C 1
ATOM 9086 O O . THR B 1 542 ? -8.367 23.828 -6.766 1 85.5 542 THR B O 1
ATOM 9089 N N . ARG B 1 543 ? -8.289 21.688 -6.48 1 88.75 543 ARG B N 1
ATOM 9090 C CA . ARG B 1 543 ? -7.074 21.547 -7.27 1 88.75 543 ARG B CA 1
ATOM 9091 C C . ARG B 1 543 ? -7.398 21.109 -8.695 1 88.75 543 ARG B C 1
ATOM 9093 O O . ARG B 1 543 ? -6.492 20.781 -9.477 1 88.75 543 ARG B O 1
ATOM 9100 N N . GLY B 1 544 ? -8.711 20.984 -9.031 1 89.69 544 GLY B N 1
ATOM 9101 C CA . GLY B 1 544 ? -9.141 20.781 -10.406 1 89.69 544 GLY B CA 1
ATOM 9102 C C . GLY B 1 544 ? -9.383 19.328 -10.742 1 89.69 544 GLY B C 1
ATOM 9103 O O . GLY B 1 544 ? -9.68 18.984 -11.891 1 89.69 544 GLY B O 1
ATOM 9104 N N . GLY B 1 545 ? -9.266 18.422 -9.789 1 93 545 GLY B N 1
ATOM 9105 C CA . GLY B 1 545 ? -9.523 17.016 -10.062 1 93 545 GLY B CA 1
ATOM 9106 C C . GLY B 1 545 ? -10.961 16.734 -10.461 1 93 545 GLY B C 1
ATOM 9107 O O . GLY B 1 545 ? -11.883 17.391 -9.977 1 93 545 GLY B O 1
ATOM 9108 N N . VAL B 1 546 ? -11.172 15.812 -11.383 1 94.88 546 VAL B N 1
ATOM 9109 C CA . VAL B 1 546 ? -12.508 15.422 -11.812 1 94.88 546 VAL B CA 1
ATOM 9110 C C . VAL B 1 546 ? -13.008 14.266 -10.953 1 94.88 546 VAL B C 1
ATOM 9112 O O . VAL B 1 546 ? -12.422 13.18 -10.961 1 94.88 546 VAL B O 1
ATOM 9115 N N . LEU B 1 547 ? -14.109 14.477 -10.328 1 96.06 547 LEU B N 1
ATOM 9116 C CA . LEU B 1 547 ? -14.57 13.547 -9.305 1 96.06 547 LEU B CA 1
ATOM 9117 C C . LEU B 1 547 ? -15.711 12.68 -9.836 1 96.06 547 LEU B C 1
ATOM 9119 O O . LEU B 1 547 ? -16.609 13.18 -10.5 1 96.06 547 LEU B O 1
ATOM 9123 N N . HIS B 1 548 ? -15.617 11.391 -9.578 1 97.62 548 HIS B N 1
ATOM 9124 C CA . HIS B 1 548 ? -16.672 10.398 -9.75 1 97.62 548 HIS B CA 1
ATOM 9125 C C . HIS B 1 548 ? -16.953 9.672 -8.445 1 97.62 548 HIS B C 1
ATOM 9127 O O . HIS B 1 548 ? -16.203 8.781 -8.039 1 97.62 548 HIS B O 1
ATOM 9133 N N . ILE B 1 549 ? -18.094 10.016 -7.805 1 97.62 549 ILE B N 1
ATOM 9134 C CA . ILE B 1 549 ? -18.344 9.578 -6.438 1 97.62 549 ILE B CA 1
ATOM 9135 C C . ILE B 1 549 ? -19.375 8.445 -6.441 1 97.62 549 ILE B C 1
ATOM 9137 O O . ILE B 1 549 ? -20.484 8.602 -6.949 1 97.62 549 ILE B O 1
ATOM 9141 N N . PHE B 1 550 ? -18.969 7.258 -5.949 1 97.94 550 PHE B N 1
ATOM 9142 C CA . PHE B 1 550 ? -19.906 6.168 -5.672 1 97.94 550 PHE B CA 1
ATOM 9143 C C . PHE B 1 550 ? -20.469 6.281 -4.262 1 97.94 550 PHE B C 1
ATOM 9145 O O . PHE B 1 550 ? -19.719 6.219 -3.283 1 97.94 550 PHE B O 1
ATOM 9152 N N . SER B 1 551 ? -21.719 6.461 -4.129 1 96.94 551 SER B N 1
ATOM 9153 C CA . SER B 1 551 ? -22.328 6.68 -2.818 1 96.94 551 SER B CA 1
ATOM 9154 C C . SER B 1 551 ? -23.766 6.172 -2.783 1 96.94 551 SER B C 1
ATOM 9156 O O . SER B 1 551 ? -24.234 5.547 -3.736 1 96.94 551 SER B O 1
ATOM 9158 N N . ASP B 1 552 ? -24.359 6.266 -1.562 1 94.81 552 ASP B N 1
ATOM 9159 C CA . ASP B 1 552 ? -25.734 5.859 -1.365 1 94.81 552 ASP B CA 1
ATOM 9160 C C . ASP B 1 552 ? -26.703 6.984 -1.745 1 94.81 552 ASP B C 1
ATOM 9162 O O . ASP B 1 552 ? -26.266 8.062 -2.152 1 94.81 552 ASP B O 1
ATOM 9166 N N . ASN B 1 553 ? -28 6.742 -1.623 1 91.12 553 ASN B N 1
ATOM 9167 C CA . ASN B 1 553 ? -29.016 7.684 -2.066 1 91.12 553 ASN B CA 1
ATOM 9168 C C . ASN B 1 553 ? -29.281 8.766 -1.018 1 91.12 553 ASN B C 1
ATOM 9170 O O . ASN B 1 553 ? -29.875 9.797 -1.317 1 91.12 553 ASN B O 1
ATOM 9174 N N . LEU B 1 554 ? -28.656 8.625 0.111 1 90.25 554 LEU B N 1
ATOM 9175 C CA . LEU B 1 554 ? -29.031 9.516 1.206 1 90.25 554 LEU B CA 1
ATOM 9176 C C . LEU B 1 554 ? -27.969 10.578 1.429 1 90.25 554 LEU B C 1
ATOM 9178 O O . LEU B 1 554 ? -28.25 11.664 1.945 1 90.25 554 LEU B O 1
ATOM 9182 N N . THR B 1 555 ? -26.812 10.297 1.049 1 91.69 555 THR B N 1
ATOM 9183 C CA . THR B 1 555 ? -25.703 11.203 1.338 1 91.69 555 THR B CA 1
ATOM 9184 C C . THR B 1 555 ? -25.719 12.406 0.397 1 91.69 555 THR B C 1
ATOM 9186 O O . THR B 1 555 ? -25.812 12.242 -0.821 1 91.69 555 THR B O 1
ATOM 9189 N N . LYS B 1 556 ? -25.609 13.562 0.931 1 89.31 556 LYS B N 1
ATOM 9190 C CA . LYS B 1 556 ? -25.641 14.789 0.134 1 89.31 556 LYS B CA 1
ATOM 9191 C C . LYS B 1 556 ? -24.234 15.297 -0.152 1 89.31 556 LYS B C 1
ATOM 9193 O O . LYS B 1 556 ? -23.375 15.289 0.733 1 89.31 556 LYS B O 1
ATOM 9198 N N . PHE B 1 557 ? -24 15.547 -1.347 1 88.31 557 PHE B N 1
ATOM 9199 C CA . PHE B 1 557 ? -22.75 16.172 -1.806 1 88.31 557 PHE B CA 1
ATOM 9200 C C . PHE B 1 557 ? -23.031 17.5 -2.475 1 88.31 557 PHE B C 1
ATOM 9202 O O . PHE B 1 557 ? -24.188 17.812 -2.795 1 88.31 557 PHE B O 1
ATOM 9209 N N . ASN B 1 558 ? -21.984 18.266 -2.648 1 76.94 558 ASN B N 1
ATOM 9210 C CA . ASN B 1 558 ? -22.156 19.547 -3.346 1 76.94 558 ASN B CA 1
ATOM 9211 C C . ASN B 1 558 ? -22.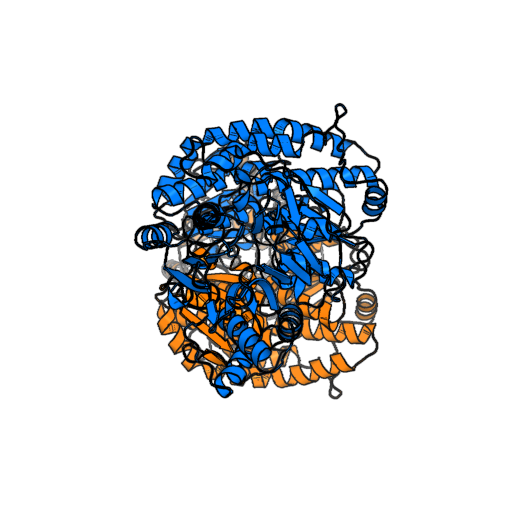625 19.328 -4.785 1 76.94 558 ASN B C 1
ATOM 9213 O O . ASN B 1 558 ? -22.234 18.359 -5.43 1 76.94 558 ASN B O 1
ATOM 9217 N N . ASP B 1 559 ? -23.469 20.094 -5.367 1 66.12 559 ASP B N 1
ATOM 9218 C CA . ASP B 1 559 ? -24.266 19.984 -6.578 1 66.12 559 ASP B CA 1
ATOM 9219 C C . ASP B 1 559 ? -23.391 19.703 -7.797 1 66.12 559 ASP B C 1
ATOM 9221 O O . ASP B 1 559 ? -23.812 19.016 -8.727 1 66.12 559 ASP B O 1
ATOM 9225 N N . ASN B 1 560 ? -22.203 19.906 -7.863 1 68.5 560 ASN B N 1
ATOM 9226 C CA . ASN B 1 560 ? -21.438 19.781 -9.102 1 68.5 560 ASN B CA 1
ATOM 9227 C C . ASN B 1 560 ? -20.594 18.516 -9.102 1 68.5 560 ASN B C 1
ATOM 9229 O O . ASN B 1 560 ? -19.812 18.281 -10.023 1 68.5 560 ASN B O 1
ATOM 9233 N N . THR B 1 561 ? -21.078 17.625 -8.352 1 78.62 561 THR B N 1
ATOM 9234 C CA . THR B 1 561 ? -20.25 16.422 -8.297 1 78.62 561 THR B CA 1
ATOM 9235 C C . THR B 1 561 ? -20.922 15.266 -9.023 1 78.62 561 THR B C 1
ATOM 9237 O O . THR B 1 561 ? -22.141 15.148 -9 1 78.62 561 THR B O 1
ATOM 9240 N N . ASN B 1 562 ? -20.234 14.547 -9.883 1 90.75 562 ASN B N 1
ATOM 9241 C CA . ASN B 1 562 ? -20.703 13.32 -10.5 1 90.75 562 ASN B CA 1
ATOM 9242 C C . ASN B 1 562 ? -20.859 12.195 -9.477 1 90.75 562 ASN B C 1
ATOM 9244 O O . ASN B 1 562 ? -19.859 11.633 -9.008 1 90.75 562 ASN B O 1
ATOM 9248 N N . VAL B 1 563 ? -22.156 11.93 -9.172 1 94.88 563 VAL B N 1
ATOM 9249 C CA . VAL B 1 563 ? -22.422 10.922 -8.141 1 94.88 563 VAL B CA 1
ATOM 9250 C C . VAL B 1 563 ? -23.156 9.734 -8.758 1 94.88 563 VAL B C 1
ATOM 9252 O O . VAL B 1 563 ? -24.172 9.906 -9.438 1 94.88 563 VAL B O 1
ATOM 9255 N N . ILE B 1 564 ? -22.578 8.609 -8.625 1 95.75 564 ILE B N 1
ATOM 9256 C CA . ILE B 1 564 ? -23.25 7.355 -8.953 1 95.75 564 ILE B CA 1
ATOM 9257 C C . ILE B 1 564 ? -23.906 6.777 -7.703 1 95.75 564 ILE B C 1
ATOM 9259 O O . ILE B 1 564 ? -23.234 6.355 -6.766 1 95.75 564 ILE B O 1
ATOM 9263 N N . ARG B 1 565 ? -25.234 6.738 -7.719 1 95.75 565 ARG B N 1
ATOM 9264 C CA . ARG B 1 565 ? -26 6.328 -6.551 1 95.75 565 ARG B CA 1
ATOM 9265 C C . ARG B 1 565 ? -26.266 4.828 -6.57 1 95.75 565 ARG B C 1
ATOM 9267 O O . ARG B 1 565 ? -26.844 4.305 -7.531 1 95.75 565 ARG B O 1
ATOM 9274 N N . LEU B 1 566 ? -25.844 4.148 -5.543 1 96.19 566 LEU B N 1
ATOM 9275 C CA . LEU B 1 566 ? -26.094 2.719 -5.395 1 96.19 566 LEU B CA 1
ATOM 9276 C C . LEU B 1 566 ? -27.266 2.459 -4.469 1 96.19 566 LEU B C 1
ATOM 9278 O O . LEU B 1 566 ? -27.5 3.221 -3.525 1 96.19 566 LEU B O 1
ATOM 9282 N N . PRO B 1 567 ? -28.047 1.462 -4.664 1 93.94 567 PRO B N 1
ATOM 9283 C CA . PRO B 1 567 ? -29.234 1.146 -3.875 1 93.94 567 PRO B CA 1
ATOM 9284 C C . PRO B 1 567 ? -28.906 0.438 -2.562 1 93.94 567 PRO B C 1
ATOM 9286 O O . PRO B 1 567 ? -29.453 -0.633 -2.281 1 93.94 567 PRO B O 1
ATOM 9289 N N . TYR B 1 568 ? -28.031 0.986 -1.798 1 93.38 568 TYR B N 1
ATOM 9290 C CA . TYR B 1 568 ? -27.656 0.457 -0.491 1 93.38 568 TYR B CA 1
ATOM 9291 C C . TYR B 1 568 ? -27.188 1.572 0.433 1 93.38 568 TYR B C 1
ATOM 9293 O O . TYR B 1 568 ? -26.234 2.295 0.109 1 93.38 568 TYR B O 1
ATOM 9301 N N . ASP B 1 569 ? -27.797 1.642 1.565 1 90.25 569 ASP B N 1
ATOM 9302 C CA . ASP B 1 569 ? -27.484 2.725 2.49 1 90.25 569 ASP B CA 1
ATOM 9303 C C . ASP B 1 569 ? -26.875 2.184 3.783 1 90.25 569 ASP B C 1
ATOM 9305 O O . ASP B 1 569 ? -26.594 2.945 4.707 1 90.25 569 ASP B O 1
ATOM 9309 N N . GLY B 1 570 ? -26.656 0.927 3.844 1 90.38 570 GLY B N 1
ATOM 9310 C CA . GLY B 1 570 ? -26.078 0.34 5.039 1 90.38 570 GLY B CA 1
ATOM 9311 C C . GLY B 1 570 ? -24.562 0.437 5.074 1 90.38 570 GLY B C 1
ATOM 9312 O O . GLY B 1 570 ? -23.938 0.78 4.07 1 90.38 570 GLY B O 1
ATOM 9313 N N . ILE B 1 571 ? -24.031 0.096 6.254 1 91.25 571 ILE B N 1
ATOM 9314 C CA . ILE B 1 571 ? -22.594 0.259 6.469 1 91.25 571 ILE B CA 1
ATOM 9315 C C . ILE B 1 571 ? -21.906 -1.104 6.43 1 91.25 571 ILE B C 1
ATOM 9317 O O . ILE B 1 571 ? -20.844 -1.257 5.812 1 91.25 571 ILE B O 1
ATOM 9321 N N . LEU B 1 572 ? -22.5 -2.113 6.949 1 94.88 572 LEU B N 1
ATOM 9322 C CA . LEU B 1 572 ? -21.859 -3.396 7.227 1 94.88 572 LEU B CA 1
ATOM 9323 C C . LEU B 1 572 ? -21.453 -4.09 5.934 1 94.88 572 LEU B C 1
ATOM 9325 O O . LEU B 1 572 ? -20.359 -4.648 5.848 1 94.88 572 LEU B O 1
ATOM 9329 N N . LEU B 1 573 ? -22.297 -4.008 4.867 1 97.12 573 LEU B N 1
ATOM 9330 C CA . LEU B 1 573 ? -22.062 -4.746 3.635 1 97.12 573 LEU B CA 1
ATOM 9331 C C . LEU B 1 573 ? -21.422 -3.848 2.578 1 97.12 573 LEU B C 1
ATOM 9333 O O . LEU B 1 573 ? -21.156 -4.289 1.46 1 97.12 573 LEU B O 1
ATOM 9337 N N . SER B 1 574 ? -21.125 -2.609 2.902 1 97 574 SER B N 1
ATOM 9338 C CA . SER B 1 574 ? -20.641 -1.631 1.926 1 97 574 SER B CA 1
ATOM 9339 C C . SER B 1 574 ? -19.438 -2.15 1.165 1 97 574 SER B C 1
ATOM 9341 O O . SER B 1 574 ? -19.344 -1.981 -0.053 1 97 574 SER B O 1
ATOM 9343 N N . PRO B 1 575 ? -18.453 -2.834 1.849 1 97.69 575 PRO B N 1
ATOM 9344 C CA . PRO B 1 575 ? -17.297 -3.311 1.09 1 97.69 575 PRO B CA 1
ATOM 9345 C C . PRO B 1 575 ? -17.672 -4.305 -0.004 1 97.69 575 PRO B C 1
ATOM 9347 O O . PRO B 1 575 ? -17.078 -4.305 -1.08 1 97.69 575 PRO B O 1
ATOM 9350 N N . ILE B 1 576 ? -18.672 -5.133 0.216 1 98.44 576 ILE B N 1
ATOM 9351 C CA . ILE B 1 576 ? -19.094 -6.148 -0.743 1 98.44 576 ILE B CA 1
ATOM 9352 C C . ILE B 1 576 ? -19.891 -5.492 -1.868 1 98.44 576 ILE B C 1
ATOM 9354 O O . ILE B 1 576 ? -19.734 -5.848 -3.039 1 98.44 576 ILE B O 1
ATOM 9358 N N . ILE B 1 577 ? -20.656 -4.523 -1.529 1 98.12 577 ILE B N 1
ATOM 9359 C CA . ILE B 1 577 ? -21.594 -3.906 -2.469 1 98.12 577 ILE B CA 1
ATOM 9360 C C . ILE B 1 577 ? -20.828 -2.98 -3.416 1 98.12 577 ILE B C 1
ATOM 9362 O O . ILE B 1 577 ? -21.062 -2.998 -4.629 1 98.12 577 ILE B O 1
ATOM 9366 N N . TYR B 1 578 ? -19.922 -2.219 -2.932 1 98.31 578 TYR B N 1
ATOM 9367 C CA . TYR B 1 578 ? -19.297 -1.14 -3.691 1 98.31 578 TYR B CA 1
ATOM 9368 C C . TYR B 1 578 ? -18.234 -1.682 -4.648 1 98.31 578 TYR B C 1
ATOM 9370 O O . TYR B 1 578 ? -17.812 -0.987 -5.578 1 98.31 578 TYR B O 1
ATOM 9378 N N . VAL B 1 579 ? -17.797 -2.92 -4.461 1 98.44 579 VAL B N 1
ATOM 9379 C CA . VAL B 1 579 ? -16.797 -3.465 -5.363 1 98.44 579 VAL B CA 1
ATOM 9380 C C . VAL B 1 579 ? -17.453 -3.869 -6.684 1 98.44 579 VAL B C 1
ATOM 9382 O O . VAL B 1 579 ? -16.797 -3.854 -7.734 1 98.44 579 VAL B O 1
ATOM 9385 N N . ILE B 1 580 ? -18.734 -4.172 -6.672 1 98.62 580 ILE B N 1
ATOM 9386 C CA . ILE B 1 580 ? -19.438 -4.738 -7.824 1 98.62 580 ILE B CA 1
ATOM 9387 C C . ILE B 1 580 ? -19.453 -3.721 -8.961 1 98.62 580 ILE B C 1
ATOM 9389 O O . ILE B 1 580 ? -19.047 -4.027 -10.086 1 98.62 580 ILE B O 1
ATOM 9393 N N . PRO B 1 581 ? -19.875 -2.457 -8.719 1 98.44 581 PRO B N 1
ATOM 9394 C CA . PRO B 1 581 ? -19.828 -1.484 -9.812 1 98.44 581 PRO B CA 1
ATOM 9395 C C . PRO B 1 581 ? -18.406 -1.19 -10.273 1 98.44 581 PRO B C 1
ATOM 9397 O O . PRO B 1 581 ? -18.188 -0.844 -11.438 1 98.44 581 PRO B O 1
ATOM 9400 N N . LEU B 1 582 ? -17.438 -1.29 -9.414 1 98.69 582 LEU B N 1
ATOM 9401 C CA . LEU B 1 582 ? -16.062 -1.071 -9.805 1 98.69 582 LEU B CA 1
ATOM 9402 C C . LEU B 1 582 ? -15.57 -2.178 -10.734 1 98.69 582 LEU B C 1
ATOM 9404 O O . LEU B 1 582 ? -14.773 -1.93 -11.633 1 98.69 582 LEU B O 1
ATOM 9408 N N . GLN B 1 583 ? -16 -3.457 -10.477 1 98.69 583 GLN B N 1
ATOM 9409 C CA . GLN B 1 583 ? -15.711 -4.555 -11.398 1 98.69 583 GLN B CA 1
ATOM 9410 C C . GLN B 1 583 ? -16.312 -4.293 -12.773 1 98.69 583 GLN B C 1
ATOM 9412 O O . GLN B 1 583 ? -15.656 -4.492 -13.797 1 98.69 583 GLN B O 1
ATOM 9417 N N . LEU B 1 584 ? -17.562 -3.816 -12.789 1 98.62 584 LEU B N 1
ATOM 9418 C CA . LEU B 1 584 ? -18.234 -3.471 -14.039 1 98.62 584 LEU B CA 1
ATOM 9419 C C . LEU B 1 584 ? -17.484 -2.354 -14.758 1 98.62 584 LEU B C 1
ATOM 9421 O O . LEU B 1 584 ? -17.344 -2.387 -15.984 1 98.62 584 LEU B O 1
ATOM 9425 N N . LEU B 1 585 ? -17.078 -1.37 -13.992 1 98.69 585 LEU B N 1
ATOM 9426 C CA . LEU B 1 585 ? -16.328 -0.254 -14.562 1 98.69 585 LEU B CA 1
ATOM 9427 C C . LEU B 1 585 ? -15.078 -0.747 -15.281 1 98.69 585 LEU B C 1
ATOM 9429 O O . LEU B 1 585 ? -14.812 -0.351 -16.422 1 98.69 585 LEU B O 1
ATOM 9433 N N . ALA B 1 586 ? -14.305 -1.556 -14.609 1 98.44 586 ALA B N 1
ATOM 9434 C CA . ALA B 1 586 ? -13.102 -2.115 -15.219 1 98.44 586 ALA B CA 1
ATOM 9435 C C . ALA B 1 586 ? -13.438 -2.893 -16.484 1 98.44 586 ALA B C 1
ATOM 9437 O O . ALA B 1 586 ? -12.75 -2.76 -17.5 1 98.44 586 ALA B O 1
ATOM 9438 N N . TYR B 1 587 ? -14.516 -3.703 -16.438 1 98.25 587 TYR B N 1
ATOM 9439 C CA . TYR B 1 587 ? -14.945 -4.504 -17.578 1 98.25 587 TYR B CA 1
ATOM 9440 C C . TYR B 1 587 ? -15.258 -3.615 -18.781 1 98.25 587 TYR B C 1
ATOM 9442 O O . TYR B 1 587 ? -14.742 -3.846 -19.875 1 98.25 587 TYR B O 1
ATOM 9450 N N . TYR B 1 588 ? -16.016 -2.596 -18.562 1 98.5 588 TYR B N 1
ATOM 9451 C CA . TYR B 1 588 ? -16.484 -1.77 -19.672 1 98.5 588 TYR B CA 1
ATOM 9452 C C . TYR B 1 588 ? -15.352 -0.911 -20.219 1 98.5 588 TYR B C 1
ATOM 9454 O O . TYR B 1 588 ? -15.273 -0.681 -21.438 1 98.5 588 TYR B O 1
ATOM 9462 N N . VAL B 1 589 ? -14.508 -0.383 -19.359 1 98.31 589 VAL B N 1
ATOM 9463 C CA . VAL B 1 589 ? -13.359 0.374 -19.859 1 98.31 589 VAL B CA 1
ATOM 9464 C C . VAL B 1 589 ? -12.5 -0.512 -20.75 1 98.31 589 VAL B C 1
ATOM 9466 O O . VAL B 1 589 ? -12.086 -0.095 -21.828 1 98.31 589 VAL B O 1
ATOM 9469 N N . ALA B 1 590 ? -12.219 -1.742 -20.312 1 97.88 590 ALA B N 1
ATOM 9470 C CA . ALA B 1 590 ? -11.422 -2.678 -21.094 1 97.88 590 ALA B CA 1
ATOM 9471 C C . ALA B 1 590 ? -12.109 -3.006 -22.422 1 97.88 590 ALA B C 1
ATOM 9473 O O . ALA B 1 590 ? -11.461 -3.1 -23.453 1 97.88 590 ALA B O 1
ATOM 9474 N N . LEU B 1 591 ? -13.43 -3.205 -22.344 1 97.69 591 LEU B N 1
ATOM 9475 C CA . LEU B 1 591 ? -14.219 -3.51 -23.531 1 97.69 591 LEU B CA 1
ATOM 9476 C C . LEU B 1 591 ? -14.117 -2.385 -24.562 1 97.69 591 LEU B C 1
ATOM 9478 O O . LEU B 1 591 ? -13.891 -2.639 -25.734 1 97.69 591 LEU B O 1
ATOM 9482 N N . ILE B 1 592 ? -14.32 -1.188 -24.125 1 98 592 ILE B N 1
ATOM 9483 C CA . ILE B 1 592 ? -14.289 -0.018 -24.984 1 98 592 ILE B CA 1
ATOM 9484 C C . ILE B 1 592 ? -12.898 0.149 -25.594 1 98 592 ILE B C 1
ATOM 9486 O O . ILE B 1 592 ? -12.75 0.506 -26.766 1 98 592 ILE B O 1
ATOM 9490 N N . LYS B 1 593 ? -11.891 -0.146 -24.828 1 96.81 593 LYS B N 1
ATOM 9491 C CA . LYS B 1 593 ? -10.508 -0.018 -25.281 1 96.81 593 LYS B CA 1
ATOM 9492 C C . LYS B 1 593 ? -10.125 -1.166 -26.203 1 96.81 593 LYS B C 1
ATOM 9494 O O . LYS B 1 593 ? -9.047 -1.155 -26.812 1 96.81 593 LYS B O 1
ATOM 9499 N N . GLY B 1 594 ? -10.953 -2.189 -26.328 1 96.38 594 GLY B N 1
ATOM 9500 C CA . GLY B 1 594 ? -10.703 -3.32 -27.203 1 96.38 594 GLY B CA 1
ATOM 9501 C C . GLY B 1 594 ? -9.641 -4.266 -26.672 1 96.38 594 GLY B C 1
ATOM 9502 O O . GLY B 1 594 ? -8.859 -4.82 -27.453 1 96.38 594 GLY B O 1
ATOM 9503 N N . LYS B 1 595 ? -9.516 -4.395 -25.344 1 95.06 595 LYS B N 1
ATOM 9504 C CA . LYS B 1 595 ? -8.516 -5.258 -24.719 1 95.06 595 LYS B CA 1
ATOM 9505 C C . LYS B 1 595 ? -9.055 -6.672 -24.516 1 95.06 595 LYS B C 1
ATOM 9507 O O . LYS B 1 595 ? -10.266 -6.898 -24.609 1 95.06 595 LYS B O 1
ATOM 9512 N N . ASN B 1 596 ? -8.141 -7.605 -24.359 1 92.12 596 ASN B N 1
ATOM 9513 C CA . ASN B 1 596 ? -8.531 -8.969 -24.031 1 92.12 596 ASN B CA 1
ATOM 9514 C C . ASN B 1 596 ? -8.883 -9.109 -22.547 1 92.12 596 ASN B C 1
ATOM 9516 O O . ASN B 1 596 ? -8 -9.273 -21.719 1 92.12 596 ASN B O 1
ATOM 9520 N N . ILE B 1 597 ? -10.094 -9.211 -22.25 1 94.06 597 ILE B N 1
ATOM 9521 C CA . ILE B 1 597 ? -10.594 -9.102 -20.891 1 94.06 597 ILE B CA 1
ATOM 9522 C C . ILE B 1 597 ? -10.359 -10.406 -20.141 1 94.06 597 ILE B C 1
ATOM 9524 O O . ILE B 1 597 ? -9.898 -10.406 -18.984 1 94.06 597 ILE B O 1
ATOM 9528 N N . ASP B 1 598 ? -10.641 -11.539 -20.719 1 90.81 598 ASP B N 1
ATOM 9529 C CA . ASP B 1 598 ? -10.539 -12.828 -20.047 1 90.81 598 ASP B CA 1
ATOM 9530 C C . ASP B 1 598 ? -9.094 -13.305 -19.984 1 90.81 598 ASP B C 1
ATOM 9532 O O . ASP B 1 598 ? -8.742 -14.133 -19.141 1 90.81 598 ASP B O 1
ATOM 9536 N N . LYS B 1 599 ? -8.195 -12.844 -20.891 1 87.88 599 LYS B N 1
ATOM 9537 C CA . LYS B 1 599 ? -6.777 -13.18 -20.953 1 87.88 599 LYS B CA 1
ATOM 9538 C C . LYS B 1 599 ? -5.922 -11.93 -21.125 1 87.88 599 LYS B C 1
ATOM 9540 O O . LYS B 1 599 ? -5.25 -11.766 -22.141 1 87.88 599 LYS B O 1
ATOM 9545 N N . PRO B 1 600 ? -5.918 -11.195 -20.078 1 90.44 600 PRO B N 1
ATOM 9546 C CA . PRO B 1 600 ? -5.137 -9.961 -20.172 1 90.44 600 PRO B CA 1
ATOM 9547 C C . PRO B 1 600 ? -3.65 -10.219 -20.406 1 90.44 600 PRO B C 1
ATOM 9549 O O . PRO B 1 600 ? -3.127 -11.258 -20.016 1 90.44 600 PRO B O 1
ATOM 9552 N N . ARG B 1 601 ? -3.092 -9.242 -21 1 86.62 601 ARG B N 1
ATOM 9553 C CA . ARG B 1 601 ? -1.675 -9.367 -21.328 1 86.62 601 ARG B CA 1
ATOM 9554 C C . ARG B 1 601 ? -0.836 -9.57 -20.078 1 86.62 601 ARG B C 1
ATOM 9556 O O . ARG B 1 601 ? -1.089 -8.945 -19.047 1 86.62 601 ARG B O 1
ATOM 9563 N N . ASN B 1 602 ? 0.066 -10.516 -20.156 1 84.5 602 ASN B N 1
ATOM 9564 C CA . ASN B 1 602 ? 1.112 -10.719 -19.156 1 84.5 602 ASN B CA 1
ATOM 9565 C C . ASN B 1 602 ? 0.551 -11.312 -17.859 1 84.5 602 ASN B C 1
ATOM 9567 O O . ASN B 1 602 ? 1.24 -11.352 -16.844 1 84.5 602 ASN B O 1
ATOM 9571 N N . LEU B 1 603 ? -0.714 -11.656 -17.859 1 85.38 603 LEU B N 1
ATOM 9572 C CA . LEU B 1 603 ? -1.293 -12.203 -16.625 1 85.38 603 LEU B CA 1
ATOM 9573 C C . LEU B 1 603 ? -1.87 -13.594 -16.875 1 85.38 603 LEU B C 1
ATOM 9575 O O . LEU B 1 603 ? -2.328 -13.891 -17.984 1 85.38 603 LEU B O 1
ATOM 9579 N N . ALA B 1 604 ? -1.724 -14.359 -15.875 1 75.44 604 ALA B N 1
ATOM 9580 C CA . ALA B 1 604 ? -2.383 -15.656 -15.828 1 75.44 604 ALA B CA 1
ATOM 9581 C C . ALA B 1 604 ? -3.072 -15.883 -14.484 1 75.44 604 ALA B C 1
ATOM 9583 O O . ALA B 1 604 ? -2.781 -15.18 -13.508 1 75.44 604 ALA B O 1
ATOM 9584 N N . LYS B 1 605 ? -4.184 -16.469 -14.469 1 68 605 LYS B N 1
ATOM 9585 C CA . LYS B 1 605 ? -4.895 -16.703 -13.219 1 68 605 LYS B CA 1
ATOM 9586 C C . LYS B 1 605 ? -4.043 -17.531 -12.25 1 68 605 LYS B C 1
ATOM 9588 O O . LYS B 1 605 ? -3.426 -18.516 -12.648 1 68 605 LYS B O 1
ATOM 9593 N N . SER B 1 606 ? -3.51 -16.734 -11.016 1 55.94 606 SER B N 1
ATOM 9594 C CA . SER B 1 606 ? -2.537 -16.953 -9.953 1 55.94 606 SER B CA 1
ATOM 9595 C C . SER B 1 606 ? -2.406 -18.438 -9.633 1 55.94 606 SER B C 1
ATOM 9597 O O . SER B 1 606 ? -3.408 -19.125 -9.406 1 55.94 606 SER B O 1
ATOM 9599 N N . VAL B 1 607 ? -1.599 -19.203 -10.312 1 52.12 607 VAL B N 1
ATOM 9600 C CA . VAL B 1 607 ? -1.088 -20.344 -9.555 1 52.12 607 VAL B CA 1
ATOM 9601 C C . VAL B 1 607 ? 0.106 -19.906 -8.711 1 52.12 607 VAL B C 1
ATOM 9603 O O . VAL B 1 607 ? 0.133 -20.125 -7.496 1 52.12 607 VAL B O 1
ATOM 9606 N N . THR B 1 608 ? 1.55 -19.516 -9.328 1 48.53 608 THR B N 1
ATOM 9607 C CA . THR B 1 608 ? 2.914 -19.828 -8.922 1 48.53 608 THR B CA 1
ATOM 9608 C C . THR B 1 608 ? 3.574 -18.641 -8.234 1 48.53 608 THR B C 1
ATOM 9610 O O . THR B 1 608 ? 3.648 -17.547 -8.812 1 48.53 608 THR B O 1
ATOM 9613 N N . VAL B 1 609 ? 3.447 -18.234 -7.031 1 48.97 609 VAL B N 1
ATOM 9614 C CA . VAL B 1 609 ? 4.227 -17.031 -6.762 1 48.97 609 VAL B CA 1
ATOM 9615 C C . VAL B 1 609 ? 5.668 -17.422 -6.438 1 48.97 609 VAL B C 1
ATOM 9617 O O . VAL B 1 609 ? 6.586 -16.609 -6.633 1 48.97 609 VAL B O 1
ATOM 9620 N N . GLU B 1 610 ? 6.793 -18.109 -6.414 1 51.25 610 GLU B N 1
ATOM 9621 C CA . GLU B 1 610 ? 8.18 -17.797 -6.066 1 51.25 610 GLU B CA 1
ATOM 9622 C C . GLU B 1 610 ? 8.828 -16.922 -7.133 1 51.25 610 GLU B C 1
ATOM 9624 O O . GLU B 1 610 ? 8.523 -17.047 -8.32 1 51.25 610 GLU B O 1
#

Solvent-accessible surface area (backbone atoms only — not comparable to full-atom values): 60815 Å² total; per-residue (Å²): 59,44,22,43,31,33,36,29,31,85,47,71,33,53,65,58,41,52,53,16,45,65,58,28,36,63,23,11,51,34,13,21,18,32,33,30,37,29,89,83,52,40,81,50,75,50,58,18,44,36,48,67,66,50,38,51,52,50,51,70,68,44,78,82,75,49,22,31,28,37,43,26,26,18,31,48,64,46,56,34,50,66,36,43,64,50,22,34,50,33,71,26,93,56,28,39,32,38,73,34,71,49,50,72,52,34,64,64,52,39,56,55,40,42,77,71,69,52,81,82,81,51,64,37,51,62,50,44,54,25,43,48,46,44,50,49,45,71,73,34,99,57,53,72,67,56,34,50,58,55,48,58,73,72,59,42,67,36,28,19,36,41,40,40,34,49,91,42,71,66,44,40,36,38,38,22,35,73,35,68,38,30,32,38,53,56,86,54,20,30,33,38,24,46,48,68,72,38,39,56,91,78,32,49,38,32,32,68,60,51,80,38,22,38,34,42,33,31,33,84,47,80,45,37,22,37,69,82,69,41,80,53,86,72,68,79,43,73,62,84,79,60,74,75,62,74,55,47,78,96,37,93,39,44,43,61,39,37,54,71,38,29,31,57,19,39,45,48,41,46,55,87,24,54,47,96,85,28,42,71,46,57,87,69,53,50,71,67,49,52,57,51,58,58,56,49,49,28,35,43,31,34,12,54,52,71,40,30,33,43,40,53,30,41,36,50,43,26,21,60,62,37,63,23,33,58,47,70,46,50,18,61,55,56,54,77,49,68,76,60,80,51,82,40,18,33,40,36,38,39,34,64,57,21,48,37,34,23,49,47,48,33,54,61,59,47,69,79,47,72,51,76,44,35,39,26,43,22,50,37,82,89,18,62,41,42,70,72,32,78,33,44,44,69,23,48,36,65,81,76,72,24,43,66,79,48,31,57,50,48,16,46,43,52,51,48,52,51,49,23,27,43,49,23,24,67,66,64,73,43,56,65,60,25,30,51,52,40,55,54,54,71,46,42,30,60,48,46,52,57,49,60,67,47,48,66,60,38,45,55,51,16,66,69,48,49,85,54,64,47,36,39,21,25,8,56,68,53,32,22,32,35,19,39,46,34,18,44,48,25,20,30,30,45,53,34,54,41,46,49,42,50,50,66,52,33,64,58,29,62,36,26,56,48,25,76,78,24,36,34,41,36,54,48,53,66,47,97,56,38,69,62,50,51,51,49,50,41,33,39,44,45,50,39,31,40,60,41,32,40,26,22,80,79,64,83,71,70,88,86,55,47,67,49,69,39,90,56,67,60,60,87,56,38,53,58,57,61,40,52,61,35,52,50,28,22,50,39,22,9,54,74,65,68,44,49,59,48,63,21,59,78,48,36,39,74,28,55,49,126,56,43,22,44,31,32,38,30,31,85,48,71,32,50,66,58,41,51,53,16,46,64,58,26,36,65,22,12,50,34,14,21,18,31,34,30,39,29,90,85,52,41,81,49,72,49,57,19,42,36,47,66,66,49,40,51,53,50,52,71,67,44,79,82,75,51,22,32,28,36,41,26,28,19,30,48,64,45,57,34,50,65,37,42,65,48,22,34,48,35,71,26,95,58,28,38,31,37,72,33,73,47,51,72,52,32,65,63,52,40,54,56,41,43,76,72,69,53,82,80,81,51,64,35,50,60,48,45,53,25,44,48,47,45,50,48,45,71,74,35,98,57,53,72,67,57,35,50,56,55,47,55,74,72,58,43,67,38,28,19,37,41,41,42,34,50,91,43,70,67,46,41,37,39,38,23,35,75,35,68,39,32,34,38,52,55,87,56,20,31,32,40,25,47,49,67,74,38,40,55,90,78,32,49,40,30,34,70,59,50,79,37,23,39,34,43,34,31,34,83,46,78,48,38,22,37,70,81,70,40,82,54,88,70,68,78,43,75,63,83,79,60,74,75,63,73,54,46,78,95,36,93,38,42,45,61,40,38,55,72,38,30,32,58,20,40,45,48,42,46,55,89,24,55,48,95,84,26,40,72,48,56,87,68,54,49,71,66,48,50,57,50,58,58,56,48,48,30,36,42,32,35,13,53,51,69,40,29,33,41,40,53,30,40,36,52,44,26,19,60,63,37,64,23,34,56,46,68,46,49,16,60,55,55,55,76,49,70,76,60,78,52,82,41,18,33,39,35,37,39,33,64,57,22,50,40,36,26,50,46,49,33,54,61,58,44,68,79,47,73,50,74,45,35,38,26,42,22,50,38,84,89,20,60,41,44,71,72,32,79,32,45,47,68,23,48,35,66,82,76,74,24,41,66,80,49,31,56,52,47,17,46,44,52,52,48,54,50,50,23,28,44,48,23,22,67,67,66,73,43,55,64,60,25,29,50,50,39,55,55,55,70,46,43,32,61,48,46,52,58,49,60,66,47,49,66,61,37,44,55,51,17,65,70,46,49,84,53,64,48,36,37,22,24,8,56,69,55,32,22,34,36,19,39,47,35,20,44,49,26,21,30,29,46,54,34,53,42,45,47,42,49,52,66,52,33,64,58,29,63,38,27,58,48,26,75,78,26,38,35,41,36,52,48,55,64,47,96,55,37,67,62,50,50,52,48,50,41,34,40,45,44,50,40,30,40,61,39,33,40,26,23,80,77,63,84,71,70,86,87,56,47,67,47,68,40,89,55,67,60,61,88,57,38,54,59,58,61,40,52,60,36,53,51,28,22,51,40,22,9,54,74,65,66,43,50,58,48,62,22,57,77,48,37,40,76,28,70,40,127

Secondary structure (DSSP, 8-state):
--EEEEEEESS--HHHHHHHHHHTGGG--SEEEEEEE-TTS-EEEEEEESSHHHHHHHHHHSTT---SEEEEEEE--SSS-S-GGGSSPEEETTEEEEEEEEETTHHHHHHHHHHTT-----SSSHHHHHHHHHHHHHHS---HHHHHHHHHHH--EEEEEEEEETTSTT-EEEEEESS--EEEE-SSEEEEESSGGGGTTT-SEEEEPPTT-EEEE-SS-EEEE-TTS-EE---EEE----GGGGS-TTSSSHHHHHHHTHHHHHHHHHTTTB-TTS-B--TT--HHHHHHHHH--EEEEEE-HHHHHHHHHHHHHIIIII--EEEEEEHHHHTTS---PPTTEEEEEEESSS--HHHHHHHHHHTTTT-SEEEEEES-SSSHHHHHSSEEEE-------SSS-SHHHHHHHHHHHHHHHHHHHHHH--HHHHHHHHHHHHTHHHHHHHHGGGHHHHHHHHHHHTT-SEEEEEE-GGGHHHHHHHHHHHHHHH--EEEEEEGGGGGGTGGGG-STT-EEEEEE-SSTTHHHHHHHHHHHHHTT-EEEEEE-SS----TTSEEEE-S---STTHHHHHHHHHHHHHHHHHHHTT--SSS-TT---S----/--EEEEEEESS--HHHHHHHHHHTGGG--SEEEEEEE-TTS-EEEEEEESSHHHHHHHHHHSTT---SEEEEEEE--SSS-S-GGGSSPEEETTEEEEEEEEETTHHHHHHHHHHTT-----SSSHHHHHHHHHHHHHHS---HHHHHHHHHHH--EEEEEEEEETTSTT-EEEEEESS--EEEE-SSEEEEESSGGGTTTT-SEEEEPPTT-EEEE-SS-EEEE-TTS-EE---EEE----GGGGS-TTSSSHHHHHHHTHHHHHHHHHTTTB-TTS-B--TT--HHHHHHHHH--EEEEEE-HHHHHHHHHHHHHIIIII--EEEEEEHHHHTTS---PPTTEEEEEEESSS--HHHHHHHHHHTTTT-SEEEEEES-SSSHHHHHSSEEEE-------SSS-SHHHHHHHHHHHHHHHHHHHHHH--HHHHHHHHHHHHTHHHHHHHHGGGHHHHHHHHHHHTT-SEEEEEE-GGGHHHHHHHHHHHHHHH--EEEEEEGGGGGGTGGGG-STT-EEEEEE-SSTTHHHHHHHHHHHHHTT-EEEEEE-SS----TTSEEEE-S---STTHHHHHHHHHHHHHHHHHHHHT--SSS-TT---S----

Organism: Buchnera aphidicola subsp. Baizongia pistaciae (strain Bp) (NCBI:txid224915)

InterPro domains:
  IPR001347 SIS domain [PF01380] (293-420)
  IPR001347 SIS domain [PF01380] (464-592)
  IPR001347 SIS domain [PS51464] (289-429)
  IPR001347 SIS domain [PS51464] (461-600)
  IPR005855 Glucosamine-fructose-6-phosphate aminotransferase, isomerising [MF_00164] (1-610)
  IPR005855 Glucosamine-fructose-6-phosphate aminotransferase, isomerising [TIGR01135] (2-610)
  IPR017932 Glutamine amidotransferase type 2 domain [PS51278] (2-220)
  IPR029055 Nucleophile aminohydrolases, N-terminal [G3DSA:3.60.20.10] (2-243)
  IPR029055 Nucleophile aminohydrolases, N-terminal [SSF56235] (2-237)
  IPR035466 GlmS/AgaS, SIS domain 1 [cd05008] (298-423)
  IPR035490 GlmS/FrlB, SIS domain 2 [cd05009] (458-608)
  IPR046348 SIS domain superfamily [SSF53697] (248-610)
  IPR047084 Glucosamine-fructose-6-phosphate aminotransferase, isomerising, N-terminal domain [cd00714] (2-217)